Protein AF-A0A9J7BMW1-F1 (afdb_monomer_lite)

Sequence (834 aa):
MTLLAAATLWTGRVRAGQEQQSPLVKMPDGSEFLPEYARQPSMFRPATEAPNNILIDAPVNGTIYPPDVIAPQFKWRDNNPAATVWRVEINFGGKGKPIRVSSDGEKLKIPEVDASLSGYVPPTLSPEEQQMHAWRPDVKMWEEIKKRSTGVKAMVTISGYAAEKSAQPVSSAQATFETSRDAVGAPIFYRNVPLIPPQEGTTQRGVIKPLPDSVLPKIRWELRYINETHNHLMMTNLPTCGNCHSFSRDGKVMGIDVDGPANDKGLYALTPLNKVTTISNDYLVRWSAFSEEGGQKRFGFMSQVSPDGKYVVNSIDVPRAKGMRVVDRLYNGFYPYYGFGQVFYPTRGVLAWYSKESGKLQTLPGADDPNFVQTSAFWSPDGKWLIFSRATASNPYPAGYKRSLYANDPNETQVQYDLYRIPFNNGKGGVAEPVRGASDNGMSNNFPKVSPDGKWIVFVRCKNGLLMRPDSRLYIVPFEGGEARALESNLPVMNSWHSWSPNGKWLVFSSKSPSFYTRMYLTHIDEQGHASPPVEVENATASNRAVNIPEFLNIGANDLDHIETPAIDYYREFDTAQQLQDEAKYAEAIPAWKVAAAKDPTDARPFNNLGVALAAMGQFDDAIDAYKRSLTINPESSQTHNNFGSALAEAGRLDEAMENIRTAIELNPDNGAAHVNLGHMLEVRGGAREEAKAELRKGIELAPKLSDGHNVYGVILAREGQMDEAIAELQTAVDLAPRSAECQFNLGRAMAASNRFADAVPHFEAAASLTGGKEPAILQMLAGIYSDTGQYAKAVDVAQRALDIAEQRNDRELAQQLRANLSRYRSQMQTGQQ

Radius of gyration: 36.43 Å; chains: 1; bounding box: 102×56×126 Å

pLDDT: mean 88.34, std 13.61, range [21.44, 98.81]

InterPro domains:
  IPR011042 Six-bladed beta-propeller, TolB-like [G3DSA:2.120.10.30] (303-542)
  IPR011659 WD40-like beta-propeller [PF07676] (375-390)
  IPR011659 WD40-like beta-propeller [PF07676] (447-461)
  IPR011659 WD40-like beta-propeller [PF07676] (495-512)
  IPR011990 Tetratricopeptide-like helical domain superfamily [G3DSA:1.25.40.10] (543-685)
  IPR011990 Tetratricopeptide-like helical domain superfamily [G3DSA:1.25.40.10] (686-830)
  IPR011990 Tetratricopeptide-like helical domain superfamily [SSF48452] (566-811)
  IPR019734 Tetratricopeptide repeat [PF00515] (605-636)
  IPR019734 Tetratricopeptide repeat [PF13176] (779-813)
  IPR019734 Tetratricopeptide repeat [PS50005] (604-637)
  IPR019734 Tetratricopeptide repeat [PS50005] (638-671)
  IPR019734 Tetratricopeptide repeat [PS50005] (707-740)
  IPR019734 Tetratricopeptide repeat [PS50005] (776-809)
  IPR019734 Tetratricopeptide repeat [SM00028] (604-637)
  IPR019734 Tetratricopeptide repeat [SM00028] (638-671)
  IPR019734 Tetratricopeptide repeat [SM00028] (672-706)
  IPR019734 Tetratricopeptide repeat [SM00028] (707-740)
  IPR019734 Tetratricopeptide repeat [SM00028] (741-774)
  IPR019734 Tetratricopeptide repeat [SM00028] (776-809)
  IPR037919 UDP-N-acetylglucosamine--peptide N-acetylglucosaminyltransferase 110kDa subunit [PTHR44366] (580-683)

Organism: NCBI:txid1002689

Secondary structure (DSSP, 8-state):
-----------------SPPPPSSEEPTTS-EE--GGGS---SSPPGGG-TTSEEEEESPTTEEE-TTPPPPPEEEEE--TT--EEEEEEE-TTSSPPEEEEE--PBP-PPP--TT--SPPPP---HHHHH-EEE---HHHHHHHHHHHBTS-EEEEEEEESSTT-SS-SEEEEEEEEE-SS---S-EEEEEEE--PPPTT---TT----S-GGGGGG-EEEEE-TTSSS-EEEEE--S-S---EEE-TTS-EEEEEEEEGGGEEEEEEEEE--SEEE--GGGEEEGGGGPPTTSPPP--EEEEE-TTSSEEEEEEPPTT-TT--GGGGEEEE--S-GGGTTEEEESSBEEEEEETTT--EEE-TTS--TTEEEEEEEE-TTSSEEEEEEEE---SS-TTPPPP-STT-TTS----PEEEEEE-GGGT----EE-TTSSSSSSEEEEEEE-TTSSEEEEEEESSSSSS-TT-EEEEEETT----EE-TT--SS-EEEEEE-TTSSEEEEEE-SS-SS-EEEEEEB-TT-PBPPPEE-TTSS-TTEEEEEEEE----TTS--EEE-HHHHHHHHHHHHHHHHHTT-HHHHHHHHHHHHHH-TT-HHHHHHHHHHHHHTT-HHHHHHHHHHHHHH-TT-HHHHHHHHHHHHHTT-HHHHHHHHHHHHHH-TT-HHHHHHHHHHHHHH-S-HHHHHHHHHHHHHH-TT-HHHHHHHHHHHHHTT-HHHHHHHHHHHHHH-TT-HHHHHHHHHHHHHTT-HHHHHHHHHHHHHHTTT--HHHHHHHHHHHHHTT-HHHHHHHHHHHHHHHHHTT-HHHHHHHHHHHHHHHHHHHHTT-

Structure (mmCIF, N/CA/C/O backbone):
data_AF-A0A9J7BMW1-F1
#
_entry.id   AF-A0A9J7BMW1-F1
#
loop_
_atom_site.group_PDB
_atom_site.id
_atom_site.type_symbol
_atom_site.label_atom_id
_atom_site.label_alt_id
_atom_site.label_comp_id
_atom_site.label_asym_id
_atom_site.label_entity_id
_atom_site.label_seq_id
_atom_site.pdbx_PDB_ins_code
_atom_site.Cartn_x
_atom_site.Cartn_y
_atom_site.Cartn_z
_atom_site.occupancy
_atom_site.B_iso_or_equiv
_atom_site.auth_seq_id
_atom_site.auth_comp_id
_atom_site.auth_asym_id
_atom_site.auth_atom_id
_atom_site.pdbx_PDB_model_num
ATOM 1 N N . MET A 1 1 ? 63.255 28.683 9.327 1.00 28.97 1 MET A N 1
ATOM 2 C CA . MET A 1 1 ? 63.411 28.400 7.886 1.00 28.97 1 MET A CA 1
ATOM 3 C C . MET A 1 1 ? 62.337 27.406 7.467 1.00 28.97 1 MET A C 1
ATOM 5 O O . MET A 1 1 ? 62.374 26.251 7.852 1.00 28.97 1 MET A O 1
ATOM 9 N N . THR A 1 2 ? 61.319 27.976 6.835 1.00 23.17 2 THR A N 1
ATOM 10 C CA . THR A 1 2 ? 60.371 27.496 5.816 1.00 23.17 2 THR A CA 1
ATOM 11 C C . THR A 1 2 ? 60.462 26.070 5.219 1.00 23.17 2 THR A C 1
ATOM 13 O O . THR A 1 2 ? 61.530 25.647 4.800 1.00 23.17 2 THR A O 1
ATOM 16 N N . LEU A 1 3 ? 59.254 25.493 5.019 1.00 22.52 3 LEU A N 1
ATOM 17 C CA . LEU A 1 3 ? 58.729 24.680 3.885 1.00 22.52 3 LEU A CA 1
ATOM 18 C C . LEU A 1 3 ? 59.246 23.241 3.639 1.00 22.52 3 LEU A C 1
ATOM 20 O O . LEU A 1 3 ? 60.378 23.060 3.218 1.00 22.52 3 LEU A O 1
ATOM 24 N N . LEU A 1 4 ? 58.363 22.225 3.690 1.00 22.78 4 LEU A N 1
ATOM 25 C CA . LEU A 1 4 ? 57.517 21.774 2.560 1.00 22.78 4 LEU A CA 1
ATOM 26 C C . LEU A 1 4 ? 56.524 20.660 2.974 1.00 22.78 4 LEU A C 1
ATOM 28 O O . LEU A 1 4 ? 56.776 19.886 3.892 1.00 22.78 4 LEU A O 1
ATOM 32 N N . ALA A 1 5 ? 55.380 20.624 2.288 1.00 22.69 5 ALA A N 1
ATOM 33 C CA . ALA A 1 5 ? 54.195 19.813 2.560 1.00 22.69 5 ALA A CA 1
ATOM 34 C C . ALA A 1 5 ? 54.249 18.387 1.974 1.00 22.69 5 ALA A C 1
ATOM 36 O O . ALA A 1 5 ? 54.790 18.179 0.892 1.00 22.69 5 ALA A O 1
ATOM 37 N N . ALA A 1 6 ? 53.564 17.443 2.630 1.00 22.31 6 ALA A N 1
ATOM 38 C CA . ALA A 1 6 ? 53.074 16.207 2.021 1.00 22.31 6 ALA A CA 1
ATOM 39 C C . ALA A 1 6 ? 51.634 15.959 2.500 1.00 22.31 6 ALA A C 1
ATOM 41 O O . ALA A 1 6 ? 51.388 15.688 3.674 1.00 22.31 6 ALA A O 1
ATOM 42 N N . ALA A 1 7 ? 50.682 16.122 1.582 1.00 21.59 7 ALA A N 1
ATOM 43 C CA . ALA A 1 7 ? 49.276 15.809 1.772 1.00 21.59 7 ALA A CA 1
ATOM 44 C C . ALA A 1 7 ? 49.051 14.314 1.501 1.00 21.59 7 ALA A C 1
ATOM 46 O O . ALA A 1 7 ? 49.226 13.853 0.374 1.00 21.59 7 ALA A O 1
ATOM 47 N N . THR A 1 8 ? 48.649 13.563 2.524 1.00 24.34 8 THR A N 1
ATOM 48 C CA . THR A 1 8 ? 48.193 12.175 2.387 1.00 24.34 8 THR A CA 1
ATOM 49 C C . THR A 1 8 ? 46.673 12.180 2.245 1.00 24.34 8 THR A C 1
ATOM 51 O O . THR A 1 8 ? 45.953 12.561 3.168 1.00 24.34 8 THR A O 1
ATOM 54 N N . LEU A 1 9 ? 46.189 11.785 1.066 1.00 23.27 9 LEU A N 1
ATOM 55 C CA . LEU A 1 9 ? 44.771 11.626 0.748 1.00 23.27 9 LEU A CA 1
ATOM 56 C C . LEU A 1 9 ? 44.120 10.593 1.679 1.00 23.27 9 LEU A C 1
ATOM 58 O O . LEU A 1 9 ? 44.459 9.411 1.677 1.00 23.27 9 LEU A O 1
ATOM 62 N N . TRP A 1 10 ? 43.164 11.073 2.470 1.00 21.44 10 TRP A N 1
ATOM 63 C CA . TRP A 1 10 ? 42.233 10.290 3.272 1.00 21.44 10 TRP A CA 1
ATOM 64 C C . TRP A 1 10 ? 41.319 9.450 2.367 1.00 21.44 10 TRP A C 1
ATOM 66 O O . TRP A 1 10 ? 40.380 9.960 1.760 1.00 21.44 10 TRP A O 1
ATOM 76 N N . THR A 1 11 ? 41.534 8.137 2.322 1.00 24.78 11 THR A N 1
ATOM 77 C CA . THR A 1 11 ? 40.482 7.182 1.955 1.00 24.78 11 THR A CA 1
ATOM 78 C C . THR A 1 11 ? 39.550 7.035 3.157 1.00 24.78 11 THR A C 1
ATOM 80 O O . THR A 1 11 ? 39.907 6.394 4.149 1.00 24.78 11 THR A O 1
ATOM 83 N N . GLY A 1 12 ? 38.376 7.664 3.104 1.00 24.09 12 GLY A N 1
ATOM 84 C CA . GLY A 1 12 ? 37.364 7.576 4.154 1.00 24.09 12 GLY A CA 1
ATOM 85 C C . GLY A 1 12 ? 36.864 6.143 4.342 1.00 24.09 12 GLY A C 1
ATOM 86 O O . GLY A 1 12 ? 35.978 5.685 3.628 1.00 24.09 12 GLY A O 1
ATOM 87 N N . ARG A 1 13 ? 37.407 5.434 5.338 1.00 26.67 13 ARG A N 1
ATOM 88 C CA . ARG A 1 13 ? 36.737 4.282 5.949 1.00 26.67 13 ARG A CA 1
ATOM 89 C C . ARG A 1 13 ? 35.587 4.818 6.796 1.00 26.67 13 ARG A C 1
ATOM 91 O O . ARG A 1 13 ? 35.800 5.241 7.930 1.00 26.67 13 ARG A O 1
ATOM 98 N N . VAL A 1 14 ? 34.369 4.791 6.263 1.00 29.38 14 VAL A N 1
ATOM 99 C CA . VAL A 1 14 ? 33.173 4.871 7.107 1.00 29.38 14 VAL A CA 1
ATOM 100 C C . VAL A 1 14 ? 33.164 3.606 7.968 1.00 29.38 14 VAL A C 1
ATOM 102 O O . VAL A 1 14 ? 33.127 2.492 7.448 1.00 29.38 14 VAL A O 1
ATOM 105 N N . ARG A 1 15 ? 33.273 3.767 9.292 1.00 27.55 15 ARG A N 1
ATOM 106 C CA . ARG A 1 15 ? 33.100 2.675 10.259 1.00 27.55 15 ARG A CA 1
ATOM 107 C C . ARG A 1 15 ? 31.658 2.166 10.159 1.00 27.55 15 ARG A C 1
ATOM 109 O O . ARG A 1 15 ? 30.751 2.777 10.712 1.00 27.55 15 ARG A O 1
ATOM 116 N N . ALA A 1 16 ? 31.458 1.052 9.460 1.00 32.91 16 ALA A N 1
ATOM 117 C CA . ALA A 1 16 ? 30.228 0.273 9.500 1.00 32.91 16 ALA A CA 1
ATOM 118 C C . ALA A 1 16 ? 30.170 -0.487 10.836 1.00 32.91 16 ALA A C 1
ATOM 120 O O . ALA A 1 16 ? 30.760 -1.551 10.986 1.00 32.91 16 ALA A O 1
ATOM 121 N N . GLY A 1 17 ? 29.516 0.105 11.832 1.00 27.64 17 GLY A N 1
ATOM 122 C CA . GLY A 1 17 ? 29.221 -0.523 13.121 1.00 27.64 17 GLY A CA 1
ATOM 123 C C . GLY A 1 17 ? 27.873 -1.246 13.128 1.00 27.64 17 GLY A C 1
ATOM 124 O O . GLY A 1 17 ? 27.084 -1.021 14.037 1.00 27.64 17 GLY A O 1
ATOM 125 N N . GLN A 1 18 ? 27.573 -2.054 12.108 1.00 42.03 18 GLN A N 1
ATOM 126 C CA . GLN A 1 18 ? 26.403 -2.937 12.098 1.00 42.03 18 GLN A CA 1
ATOM 127 C C . GLN A 1 18 ? 26.827 -4.301 11.553 1.00 42.03 18 GLN A C 1
ATOM 129 O O . GLN A 1 18 ? 27.455 -4.363 10.496 1.00 42.03 18 GLN A O 1
ATOM 134 N N . GLU A 1 19 ? 26.528 -5.374 12.291 1.00 39.28 19 GLU A N 1
ATOM 135 C CA . GLU A 1 19 ? 26.669 -6.750 11.806 1.00 39.28 19 GLU A CA 1
ATOM 136 C C . GLU A 1 19 ? 25.997 -6.850 10.431 1.00 39.28 19 GLU A C 1
ATOM 138 O O . GLU A 1 19 ? 24.798 -6.596 10.297 1.00 39.28 19 GLU A O 1
ATOM 143 N N . GLN A 1 20 ? 26.769 -7.163 9.387 1.00 44.56 20 GLN A N 1
ATOM 144 C CA . GLN A 1 20 ? 26.195 -7.470 8.081 1.00 44.56 20 GLN A CA 1
ATOM 145 C C . GLN A 1 20 ? 25.240 -8.651 8.265 1.00 44.56 20 GLN A C 1
ATOM 147 O O . GLN A 1 20 ? 25.675 -9.729 8.670 1.00 44.56 20 GLN A O 1
ATOM 152 N N . GLN A 1 21 ? 23.948 -8.461 7.973 1.00 52.78 21 GLN A N 1
ATOM 153 C CA . GLN A 1 21 ? 23.020 -9.587 7.897 1.00 52.78 21 GLN A CA 1
ATOM 154 C C . GLN A 1 21 ? 23.578 -10.598 6.892 1.00 52.78 21 GLN A C 1
ATOM 156 O O . GLN A 1 21 ? 23.762 -10.283 5.713 1.00 52.78 21 GLN A O 1
ATOM 161 N N . SER A 1 22 ? 23.873 -11.803 7.381 1.00 55.28 22 SER A N 1
ATOM 162 C CA . SER A 1 22 ? 24.308 -12.907 6.535 1.00 55.28 22 SER A CA 1
ATOM 163 C C . SER A 1 22 ? 23.221 -13.190 5.492 1.00 55.28 22 SER A C 1
ATOM 165 O O . SER A 1 22 ? 22.042 -13.248 5.848 1.00 55.28 22 SER A O 1
ATOM 167 N N . PRO A 1 23 ? 23.569 -13.395 4.210 1.00 58.50 23 PRO A N 1
ATOM 168 C CA . PRO A 1 23 ? 22.598 -13.826 3.210 1.00 58.50 23 PRO A CA 1
ATOM 169 C C . PRO A 1 23 ? 22.126 -15.276 3.446 1.00 58.50 23 PRO A C 1
ATOM 171 O O . PRO A 1 23 ? 21.249 -15.753 2.726 1.00 58.50 23 PRO A O 1
ATOM 174 N N . LEU A 1 24 ? 22.705 -15.978 4.430 1.00 66.44 24 LEU A N 1
ATOM 175 C CA . LEU A 1 24 ? 22.357 -17.340 4.814 1.00 66.44 24 LEU A CA 1
ATOM 176 C C . LEU A 1 24 ? 21.047 -17.388 5.607 1.00 66.44 24 LEU A C 1
ATOM 178 O O . LEU A 1 24 ? 20.843 -16.661 6.578 1.00 66.44 24 LEU A O 1
ATOM 182 N N . VAL A 1 25 ? 20.169 -18.300 5.204 1.00 67.62 25 VAL A N 1
ATOM 183 C CA . VAL A 1 25 ? 18.962 -18.672 5.937 1.00 67.62 25 VAL A CA 1
ATOM 184 C C . VAL A 1 25 ? 19.360 -19.644 7.043 1.00 67.62 25 VAL A C 1
ATOM 186 O O . VAL A 1 25 ? 19.912 -20.706 6.758 1.00 67.62 25 VAL A O 1
ATOM 189 N N . LYS A 1 26 ? 19.057 -19.284 8.295 1.00 71.56 26 LYS A N 1
ATOM 190 C CA . LYS A 1 26 ? 19.213 -20.158 9.465 1.00 71.56 26 LYS A CA 1
ATOM 191 C C . LYS A 1 26 ? 17.992 -21.061 9.610 1.00 71.56 26 LYS A C 1
ATOM 193 O O . LYS A 1 26 ? 16.864 -20.576 9.716 1.00 71.56 26 LYS A O 1
ATOM 198 N N . MET A 1 27 ? 18.221 -22.364 9.627 1.00 76.56 27 MET A N 1
ATOM 199 C CA . MET A 1 27 ? 17.194 -23.381 9.823 1.00 76.56 27 MET A CA 1
ATOM 200 C C . MET A 1 27 ? 16.975 -23.659 11.323 1.00 76.56 27 MET A C 1
ATOM 202 O O . MET A 1 27 ? 17.866 -23.393 12.134 1.00 76.56 27 MET A O 1
ATOM 206 N N . PRO A 1 28 ? 15.816 -24.218 11.732 1.00 72.88 28 PRO A N 1
ATOM 207 C CA . PRO A 1 28 ? 15.537 -24.525 13.140 1.00 72.88 28 PRO A CA 1
ATOM 208 C C . PRO A 1 28 ? 16.511 -25.524 13.785 1.00 72.88 28 PRO A C 1
ATOM 210 O O . PRO A 1 28 ? 16.625 -25.555 15.005 1.00 72.88 28 PRO A O 1
ATOM 213 N N . ASP A 1 29 ? 17.200 -26.335 12.981 1.00 77.69 29 ASP A N 1
ATOM 214 C CA . ASP A 1 29 ? 18.224 -27.290 13.420 1.00 77.69 29 ASP A CA 1
ATOM 215 C C . ASP A 1 29 ? 19.627 -26.663 13.562 1.00 77.69 29 ASP A C 1
ATOM 217 O O . ASP A 1 29 ? 20.590 -27.362 13.869 1.00 77.69 29 ASP A O 1
ATOM 221 N N . GLY A 1 30 ? 19.747 -25.348 13.347 1.00 75.06 30 GLY A N 1
ATOM 222 C CA . GLY A 1 30 ? 21.002 -24.603 13.414 1.00 75.06 30 GLY A CA 1
ATOM 223 C C . GLY A 1 30 ? 21.840 -24.652 12.135 1.00 75.06 30 GLY A C 1
ATOM 224 O O . GLY A 1 30 ? 22.885 -24.005 12.087 1.00 75.06 30 GLY A O 1
ATOM 225 N N . SER A 1 31 ? 21.404 -25.375 11.098 1.00 80.69 31 SER A N 1
ATOM 226 C CA . SER A 1 31 ? 22.076 -25.361 9.797 1.00 80.69 31 SER A CA 1
ATOM 227 C C . SER A 1 31 ? 21.843 -24.042 9.052 1.00 80.69 31 SER A C 1
ATOM 229 O O . SER A 1 31 ? 20.828 -23.365 9.231 1.00 80.69 31 SER A O 1
ATOM 231 N N . GLU A 1 32 ? 22.799 -23.665 8.205 1.00 80.50 32 GLU A N 1
ATOM 232 C CA . GLU A 1 32 ? 22.741 -22.453 7.390 1.00 80.50 32 GLU A CA 1
ATOM 233 C C . GLU A 1 32 ? 22.819 -22.804 5.904 1.00 80.50 32 GLU A C 1
ATOM 235 O O . GLU A 1 32 ? 23.642 -23.617 5.481 1.00 80.50 32 GLU A O 1
ATOM 240 N N . PHE A 1 33 ? 21.973 -22.173 5.093 1.00 79.75 33 PHE A N 1
ATOM 241 C CA . PHE A 1 33 ? 21.944 -22.381 3.647 1.00 79.75 33 PHE A CA 1
ATOM 242 C C . PHE A 1 33 ? 21.706 -21.067 2.902 1.00 79.75 33 PHE A C 1
ATOM 244 O O . PHE A 1 33 ? 20.938 -20.217 3.344 1.00 79.75 33 PHE A O 1
ATOM 251 N N . LEU A 1 34 ? 22.339 -20.909 1.738 1.00 70.44 34 LEU A N 1
ATOM 252 C CA . LEU A 1 34 ? 22.102 -19.792 0.825 1.00 70.44 34 LEU A CA 1
ATOM 253 C C . LEU A 1 34 ? 21.132 -20.226 -0.287 1.00 70.44 34 LEU A C 1
ATOM 255 O O . LEU A 1 34 ? 21.557 -21.020 -1.137 1.00 70.44 34 LEU A O 1
ATOM 259 N N . PRO A 1 35 ? 19.890 -19.695 -0.341 1.00 69.75 35 PRO A N 1
ATOM 260 C CA . PRO A 1 35 ? 18.978 -19.932 -1.456 1.00 69.75 35 PRO A CA 1
ATOM 261 C C . PRO A 1 35 ? 19.664 -19.716 -2.802 1.00 69.75 35 PRO A C 1
ATOM 263 O O . PRO A 1 35 ? 20.471 -18.802 -2.952 1.00 69.75 35 PRO A O 1
ATOM 266 N N . GLU A 1 36 ? 19.354 -20.544 -3.800 1.00 68.31 36 GLU A N 1
ATOM 267 C CA . GLU A 1 36 ? 20.020 -20.474 -5.107 1.00 68.31 36 GLU A CA 1
ATOM 268 C C . GLU A 1 36 ? 19.913 -19.074 -5.726 1.00 68.31 36 GLU A C 1
ATOM 270 O O . GLU A 1 36 ? 20.912 -18.515 -6.161 1.00 68.31 36 GLU A O 1
ATOM 275 N N . TYR A 1 37 ? 18.734 -18.451 -5.647 1.00 68.75 37 TYR A N 1
ATOM 276 C CA . TYR A 1 37 ? 18.514 -17.077 -6.109 1.00 68.75 37 TYR A CA 1
ATOM 277 C C . TYR A 1 37 ? 19.244 -16.012 -5.271 1.00 68.75 37 TYR A C 1
ATOM 279 O O . TYR A 1 37 ? 19.384 -14.873 -5.711 1.00 68.75 37 TYR A O 1
ATOM 287 N N . ALA A 1 38 ? 19.641 -16.342 -4.037 1.00 64.31 38 ALA A N 1
ATOM 288 C CA . ALA A 1 38 ? 20.355 -15.447 -3.129 1.00 64.31 38 ALA A CA 1
ATOM 289 C C . ALA A 1 38 ? 21.864 -15.419 -3.424 1.00 64.31 38 ALA A C 1
ATOM 291 O O . ALA A 1 38 ? 22.557 -14.494 -2.997 1.00 64.31 38 ALA A O 1
ATOM 292 N N . ARG A 1 39 ? 22.367 -16.387 -4.204 1.00 63.81 39 ARG A N 1
ATOM 293 C CA . ARG A 1 39 ? 23.659 -16.296 -4.889 1.00 63.81 39 ARG A CA 1
ATOM 294 C C . ARG A 1 39 ? 23.474 -15.285 -6.014 1.00 63.81 39 ARG A C 1
ATOM 296 O O . ARG A 1 39 ? 23.050 -15.698 -7.082 1.00 63.81 39 ARG A O 1
ATOM 303 N N . GLN A 1 40 ? 23.670 -13.987 -5.749 1.00 57.94 40 GLN A N 1
ATOM 304 C CA . GLN A 1 40 ? 23.441 -12.897 -6.715 1.00 57.94 40 GLN A CA 1
ATOM 305 C C . GLN A 1 40 ? 23.842 -13.320 -8.137 1.00 57.94 40 GLN A C 1
ATOM 307 O O . GLN A 1 40 ? 25.037 -13.381 -8.433 1.00 57.94 40 GLN A O 1
ATOM 312 N N . PRO A 1 41 ? 22.882 -13.644 -9.019 1.00 53.78 41 PRO A N 1
ATOM 313 C CA . PRO A 1 41 ? 23.215 -14.004 -10.377 1.00 53.78 41 PRO A CA 1
ATOM 314 C C . PRO A 1 41 ? 23.578 -12.708 -11.071 1.00 53.78 41 PRO A C 1
ATOM 316 O O . PRO A 1 41 ? 22.757 -11.788 -11.163 1.00 53.78 41 PRO A O 1
ATOM 319 N N . SER A 1 42 ? 24.814 -12.632 -11.545 1.00 62.69 42 SER A N 1
ATOM 320 C CA . SER A 1 42 ? 25.197 -11.577 -12.461 1.00 62.69 42 SER A CA 1
ATOM 321 C C . SER A 1 42 ? 24.211 -11.572 -13.631 1.00 62.69 42 SER A C 1
ATOM 323 O O . SER A 1 42 ? 23.894 -12.624 -14.189 1.00 62.69 42 SER A O 1
ATOM 325 N N . MET A 1 43 ? 23.715 -10.396 -14.029 1.00 68.75 43 MET A N 1
ATOM 326 C CA . MET A 1 43 ? 23.018 -10.275 -15.319 1.00 68.75 43 MET A CA 1
ATOM 327 C C . MET A 1 43 ? 23.963 -10.548 -16.498 1.00 68.75 43 MET A C 1
ATOM 329 O O . MET A 1 43 ? 23.525 -10.687 -17.638 1.00 68.75 43 MET A O 1
ATOM 333 N N . PHE A 1 44 ? 25.262 -10.610 -16.213 1.00 65.69 44 PHE A N 1
ATOM 334 C CA . PHE A 1 44 ? 26.329 -10.710 -17.174 1.00 65.69 44 PHE A CA 1
ATOM 335 C C . PHE A 1 44 ? 26.853 -12.144 -17.270 1.00 65.69 44 PHE A C 1
ATOM 337 O O . PHE A 1 44 ? 26.932 -12.871 -16.281 1.00 65.69 44 PHE A O 1
ATOM 344 N N . ARG A 1 45 ? 27.242 -12.559 -18.479 1.00 66.12 45 ARG A N 1
ATOM 345 C CA . ARG A 1 45 ? 27.824 -13.891 -18.697 1.00 66.12 45 ARG A CA 1
ATOM 346 C C . ARG A 1 45 ? 29.173 -14.027 -17.977 1.00 66.12 45 ARG A C 1
ATOM 348 O O . ARG A 1 45 ? 29.884 -13.019 -17.852 1.00 66.12 45 ARG A O 1
ATOM 355 N N . PRO A 1 46 ? 29.573 -15.233 -17.538 1.00 60.53 46 PRO A N 1
ATOM 356 C CA . PRO A 1 46 ? 30.909 -15.460 -17.004 1.00 60.53 46 PRO A CA 1
ATOM 357 C C . PRO A 1 46 ? 31.970 -15.031 -18.015 1.00 60.53 46 PRO A C 1
ATOM 359 O O . PRO A 1 46 ? 31.877 -15.320 -19.206 1.00 60.53 46 PRO A O 1
ATOM 362 N N . ALA A 1 47 ? 33.007 -14.346 -17.544 1.00 55.06 47 ALA A N 1
ATOM 363 C CA . ALA A 1 47 ? 34.028 -13.797 -18.429 1.00 55.06 47 ALA A CA 1
ATOM 364 C C . ALA A 1 47 ? 34.867 -14.907 -19.119 1.00 55.06 47 ALA A C 1
ATOM 366 O O . ALA A 1 47 ? 35.460 -14.684 -20.171 1.00 55.06 47 ALA A O 1
ATOM 367 N N . THR A 1 48 ? 34.852 -16.129 -18.572 1.00 55.78 48 THR A N 1
ATOM 368 C CA . THR A 1 48 ? 35.423 -17.351 -19.169 1.00 55.78 48 THR A CA 1
ATOM 369 C C . THR A 1 48 ? 34.739 -17.785 -20.467 1.00 55.78 48 THR A C 1
ATOM 371 O O . THR A 1 48 ? 35.293 -18.598 -21.198 1.00 55.78 48 THR A O 1
ATOM 374 N N . GLU A 1 49 ? 33.548 -17.260 -20.763 1.00 58.31 49 GLU A N 1
ATOM 375 C CA . GLU A 1 49 ? 32.807 -17.535 -21.998 1.00 58.31 49 GLU A CA 1
ATOM 376 C C . GLU A 1 49 ? 33.096 -16.509 -23.109 1.00 58.31 49 GLU A C 1
ATOM 378 O O . GLU A 1 49 ? 32.470 -16.564 -24.165 1.00 58.31 49 GLU A O 1
ATOM 383 N N . ALA A 1 50 ? 34.016 -15.556 -22.898 1.00 60.69 50 ALA A N 1
ATOM 384 C CA . ALA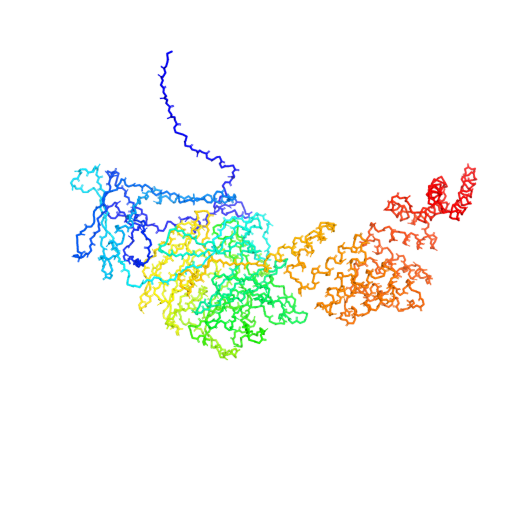 A 1 50 ? 34.362 -14.547 -23.896 1.00 60.69 50 ALA A CA 1
ATOM 385 C C . ALA A 1 50 ? 35.289 -15.143 -24.980 1.00 60.69 50 ALA A C 1
ATOM 387 O O . ALA A 1 50 ? 36.463 -15.387 -24.701 1.00 60.69 50 ALA A O 1
ATOM 388 N N . PRO A 1 51 ? 34.830 -15.328 -26.235 1.00 56.41 51 PRO A N 1
ATOM 389 C CA . PRO A 1 51 ? 35.633 -15.965 -27.284 1.00 56.41 51 PRO A CA 1
ATOM 390 C C . PRO A 1 51 ? 36.892 -15.167 -27.675 1.00 56.41 51 PRO A C 1
ATOM 392 O O . PRO A 1 51 ? 37.841 -15.753 -28.184 1.00 56.41 51 PRO A O 1
ATOM 395 N N . ASN A 1 52 ? 36.920 -13.853 -27.405 1.00 62.91 52 ASN A N 1
ATOM 396 C CA . ASN A 1 52 ? 37.993 -12.924 -27.797 1.00 62.91 52 ASN A CA 1
ATOM 397 C C . ASN A 1 52 ? 38.530 -12.078 -26.621 1.00 62.91 52 ASN A C 1
ATOM 399 O O . ASN A 1 52 ? 39.004 -10.958 -26.825 1.00 62.91 52 ASN A O 1
ATOM 403 N N . ASN A 1 53 ? 38.411 -12.574 -25.386 1.00 79.31 53 ASN A N 1
ATOM 404 C CA . ASN A 1 53 ? 38.791 -11.899 -24.133 1.00 79.31 53 ASN A CA 1
ATOM 405 C C . ASN A 1 53 ? 37.989 -10.635 -23.746 1.00 79.31 53 ASN A C 1
ATOM 407 O O . ASN A 1 53 ? 37.999 -10.299 -22.566 1.00 79.31 53 ASN A O 1
ATOM 411 N N . ILE A 1 54 ? 37.262 -9.973 -24.662 1.00 89.19 54 ILE A N 1
ATOM 412 C CA . ILE A 1 54 ? 36.294 -8.904 -24.333 1.00 89.19 54 ILE A CA 1
ATOM 413 C C . ILE A 1 54 ? 34.855 -9.421 -24.397 1.00 89.19 54 ILE A C 1
ATOM 415 O O . ILE A 1 54 ? 34.469 -10.096 -25.354 1.00 89.19 54 ILE A O 1
ATOM 419 N N . LEU A 1 55 ? 34.039 -9.012 -23.422 1.00 90.06 55 LEU A N 1
ATOM 420 C CA . LEU A 1 55 ? 32.583 -9.108 -23.460 1.00 90.06 55 LEU A CA 1
ATOM 421 C C . LEU A 1 55 ? 31.962 -7.706 -23.385 1.00 90.06 55 LEU A C 1
ATOM 423 O O . LEU A 1 55 ? 32.258 -6.948 -22.464 1.00 90.06 55 LEU A O 1
ATOM 427 N N . ILE A 1 56 ? 31.095 -7.365 -24.343 1.00 92.31 56 ILE A N 1
ATOM 428 C CA . ILE A 1 56 ? 30.305 -6.127 -24.300 1.00 92.31 56 ILE A CA 1
ATOM 429 C C . ILE A 1 56 ? 29.012 -6.416 -23.539 1.00 92.31 56 ILE A C 1
ATOM 431 O O . ILE A 1 56 ? 28.160 -7.170 -24.006 1.00 92.31 56 ILE A O 1
ATOM 435 N N . ASP A 1 57 ? 28.900 -5.824 -22.355 1.00 90.50 57 ASP A N 1
ATOM 436 C CA . ASP A 1 57 ? 27.784 -5.994 -21.428 1.00 90.50 57 ASP A CA 1
ATOM 437 C C . ASP A 1 57 ? 26.642 -5.001 -21.717 1.00 90.50 57 ASP A C 1
ATOM 439 O O . ASP A 1 57 ? 25.478 -5.309 -21.469 1.00 90.50 57 ASP A O 1
ATOM 443 N N . ALA A 1 58 ? 26.956 -3.820 -22.261 1.00 92.25 58 ALA A N 1
ATOM 444 C CA . ALA A 1 58 ? 25.979 -2.860 -22.774 1.00 92.25 58 ALA A CA 1
ATOM 445 C C . ALA A 1 58 ? 26.590 -2.000 -23.904 1.00 92.25 58 ALA A C 1
ATOM 447 O O . ALA A 1 58 ? 27.687 -1.471 -23.720 1.00 92.25 58 ALA A O 1
ATOM 448 N N . PRO A 1 59 ? 25.907 -1.802 -25.045 1.00 94.69 59 PRO A N 1
ATOM 449 C CA . PRO A 1 59 ? 24.693 -2.502 -25.460 1.00 94.69 59 PRO A CA 1
ATOM 450 C C . PRO A 1 59 ? 24.963 -3.988 -25.718 1.00 94.69 59 PRO A C 1
ATOM 452 O O . PRO A 1 59 ? 26.038 -4.364 -26.185 1.00 94.69 59 PRO A O 1
ATOM 455 N N . VAL A 1 60 ? 23.966 -4.830 -25.458 1.00 91.50 60 VAL A N 1
ATOM 456 C CA . VAL A 1 60 ? 23.987 -6.221 -25.922 1.00 91.50 60 VAL A CA 1
ATOM 457 C C . VAL A 1 60 ? 23.488 -6.285 -27.367 1.00 91.50 60 VAL A C 1
ATOM 459 O O . VAL A 1 60 ? 22.849 -5.360 -27.866 1.00 91.50 60 VAL A O 1
ATOM 462 N N . ASN A 1 61 ? 23.782 -7.378 -28.071 1.00 93.62 61 ASN A N 1
ATOM 463 C CA . ASN A 1 61 ? 23.355 -7.527 -29.462 1.00 93.62 61 ASN A CA 1
ATOM 464 C C . ASN A 1 61 ? 21.835 -7.395 -29.619 1.00 93.62 61 ASN A C 1
ATOM 466 O O . ASN A 1 61 ? 21.079 -8.142 -29.004 1.00 93.62 61 ASN A O 1
ATOM 470 N N . GLY A 1 62 ? 21.415 -6.481 -30.495 1.00 94.19 62 GLY A N 1
ATOM 471 C CA . GLY A 1 62 ? 20.009 -6.229 -30.798 1.00 94.19 62 GLY A CA 1
ATOM 472 C C . GLY A 1 62 ? 19.327 -5.219 -29.875 1.00 94.19 62 GLY A C 1
ATOM 473 O O . GLY A 1 62 ? 18.115 -5.068 -29.976 1.00 94.19 62 GLY A O 1
ATOM 474 N N . THR A 1 63 ? 20.058 -4.527 -28.991 1.00 97.00 63 THR A N 1
ATOM 475 C CA . THR A 1 63 ? 19.487 -3.442 -28.176 1.00 97.00 63 THR A CA 1
ATOM 476 C C . THR A 1 63 ? 18.832 -2.371 -29.059 1.00 97.00 63 THR A C 1
ATOM 478 O O . THR A 1 63 ? 19.431 -1.897 -30.025 1.00 97.00 63 THR A O 1
ATOM 481 N N . ILE A 1 64 ? 17.623 -1.950 -28.685 1.00 98.00 64 ILE A N 1
ATOM 482 C CA . ILE A 1 64 ? 16.898 -0.842 -29.313 1.00 98.00 64 ILE A CA 1
ATOM 483 C C . ILE A 1 64 ? 16.761 0.276 -28.277 1.00 98.00 64 ILE A C 1
ATOM 485 O O . ILE A 1 64 ? 16.148 0.082 -27.229 1.00 98.00 64 ILE A O 1
ATOM 489 N N . TYR A 1 65 ? 17.330 1.447 -28.560 1.00 98.19 65 TYR A N 1
ATOM 490 C CA . TYR A 1 65 ? 17.215 2.627 -27.701 1.00 98.19 65 TYR A CA 1
ATOM 491 C C . TYR A 1 65 ? 16.040 3.519 -28.130 1.00 98.19 65 TYR A C 1
ATOM 493 O O . TYR A 1 65 ? 15.870 3.753 -29.332 1.00 98.19 65 TYR A O 1
ATOM 501 N N . PRO A 1 66 ? 15.250 4.069 -27.187 1.00 97.50 66 PRO A N 1
ATOM 502 C CA . PRO A 1 66 ? 14.292 5.121 -27.506 1.00 97.50 66 PRO A CA 1
ATOM 503 C C . PRO A 1 66 ? 14.990 6.376 -28.055 1.00 97.50 66 PRO A C 1
ATOM 505 O O . PRO A 1 66 ? 16.074 6.724 -27.583 1.00 97.50 66 PRO A O 1
ATOM 508 N N . PRO A 1 67 ? 14.391 7.111 -29.007 1.00 97.19 67 PRO A N 1
ATOM 509 C CA . PRO A 1 67 ? 14.959 8.367 -29.504 1.00 97.19 67 PRO A CA 1
ATOM 510 C C . PRO A 1 67 ? 15.035 9.464 -28.424 1.00 97.19 67 PRO A C 1
ATOM 512 O O . PRO A 1 67 ? 15.872 10.365 -28.507 1.00 97.19 67 PRO A O 1
ATOM 515 N N . ASP A 1 68 ? 14.194 9.376 -27.398 1.00 95.12 68 ASP A N 1
ATOM 516 C CA . ASP A 1 68 ? 14.096 10.280 -26.256 1.00 95.12 68 ASP A CA 1
ATOM 517 C C . ASP A 1 68 ? 14.916 9.824 -25.038 1.00 95.12 68 ASP A C 1
ATOM 519 O O . ASP A 1 68 ? 14.877 10.484 -24.012 1.00 95.12 68 ASP A O 1
ATOM 523 N N . VAL A 1 69 ? 15.708 8.748 -25.115 1.00 96.38 69 VAL A N 1
ATOM 524 C CA . VAL A 1 69 ? 16.550 8.337 -23.978 1.00 96.38 69 VAL A CA 1
ATOM 525 C C . VAL A 1 69 ? 17.803 9.210 -23.843 1.00 96.38 69 VAL A C 1
ATOM 527 O O . VAL A 1 69 ? 18.436 9.587 -24.843 1.00 96.38 69 VAL A O 1
ATOM 530 N N . ILE A 1 70 ? 18.200 9.500 -22.600 1.00 96.38 70 ILE A N 1
ATOM 531 C CA . ILE A 1 70 ? 19.522 10.057 -22.281 1.00 96.38 70 ILE A CA 1
ATOM 532 C C . ILE A 1 70 ? 20.663 9.147 -22.758 1.00 96.38 70 ILE A C 1
ATOM 534 O O . ILE A 1 70 ? 20.472 7.962 -23.016 1.00 96.38 70 ILE A O 1
ATOM 538 N N . ALA A 1 71 ? 21.873 9.702 -22.846 1.00 96.56 71 ALA A N 1
ATOM 539 C CA . ALA A 1 71 ? 23.071 8.947 -23.204 1.00 96.56 71 ALA A CA 1
ATOM 540 C C . ALA A 1 71 ? 23.307 7.768 -22.232 1.00 96.56 71 ALA A C 1
ATOM 542 O O . ALA A 1 71 ? 23.553 8.023 -21.046 1.00 96.56 71 ALA A O 1
ATOM 543 N N . PRO A 1 72 ? 23.267 6.507 -22.708 1.00 95.12 72 PRO A N 1
ATOM 544 C CA . PRO A 1 72 ? 23.475 5.337 -21.864 1.00 95.12 72 PRO A CA 1
ATOM 545 C C . PRO A 1 72 ? 24.965 5.118 -21.587 1.00 95.12 72 PRO A C 1
ATOM 547 O O . PRO A 1 72 ? 25.835 5.597 -22.322 1.00 95.12 72 PRO A O 1
ATOM 550 N N . GLN A 1 73 ? 25.279 4.332 -20.561 1.00 92.69 73 GLN A N 1
ATOM 551 C CA . GLN A 1 73 ? 26.629 3.797 -20.398 1.00 92.69 73 GLN A CA 1
ATOM 552 C C . GLN A 1 73 ? 26.869 2.585 -21.303 1.00 92.69 73 GLN A C 1
ATOM 554 O O . GLN A 1 73 ? 26.150 1.588 -21.246 1.00 92.69 73 GLN A O 1
ATOM 559 N N . PHE A 1 74 ? 27.944 2.649 -22.081 1.00 94.25 74 PHE A N 1
ATOM 560 C CA . PHE A 1 74 ? 28.524 1.515 -22.783 1.00 94.25 74 PHE A CA 1
ATOM 561 C C . PHE A 1 74 ? 29.449 0.800 -21.803 1.00 94.25 74 PHE A C 1
ATOM 563 O O . PHE A 1 74 ? 30.335 1.426 -21.220 1.00 94.25 74 PHE A O 1
ATOM 570 N N . LYS A 1 75 ? 29.220 -0.492 -21.588 1.00 94.00 75 LYS A N 1
ATOM 571 C CA . LYS A 1 75 ? 29.856 -1.286 -20.537 1.00 94.00 75 LYS A CA 1
ATOM 572 C C . LYS A 1 75 ? 30.504 -2.524 -21.141 1.00 94.00 75 LYS A C 1
ATOM 574 O O . LYS A 1 75 ? 29.898 -3.189 -21.984 1.00 94.00 75 LYS A O 1
ATOM 579 N N . TRP A 1 76 ? 31.721 -2.842 -20.716 1.00 93.81 76 TRP A N 1
ATOM 580 C CA . TRP A 1 76 ? 32.431 -4.039 -21.166 1.00 93.81 76 TRP A CA 1
ATOM 581 C C . TRP A 1 76 ? 33.371 -4.579 -20.097 1.00 93.81 76 TRP A C 1
ATOM 583 O O . TRP A 1 76 ? 33.801 -3.861 -19.195 1.00 93.81 76 TRP A O 1
ATOM 593 N N . ARG A 1 77 ? 33.736 -5.849 -20.229 1.00 92.88 77 ARG A N 1
ATOM 594 C CA . ARG A 1 77 ? 34.794 -6.496 -19.450 1.00 92.88 77 ARG A CA 1
ATOM 595 C C . ARG A 1 77 ? 35.861 -7.003 -20.397 1.00 92.88 77 ARG A C 1
ATOM 597 O O . ARG A 1 77 ? 35.537 -7.516 -21.465 1.00 92.88 77 ARG A O 1
ATOM 604 N N . ASP A 1 78 ? 37.117 -6.843 -20.004 1.00 91.69 78 ASP A N 1
ATOM 605 C CA . ASP A 1 78 ? 38.274 -7.314 -20.757 1.00 91.69 78 ASP A CA 1
ATOM 606 C C . ASP A 1 78 ? 39.159 -8.159 -19.844 1.00 91.69 78 ASP A C 1
ATOM 608 O O . ASP A 1 78 ? 39.706 -7.667 -18.858 1.00 91.69 78 ASP A O 1
ATOM 612 N N . ASN A 1 79 ? 39.270 -9.443 -20.166 1.00 87.50 79 ASN A N 1
ATOM 613 C CA . ASN A 1 79 ? 40.092 -10.393 -19.428 1.00 87.50 79 ASN A CA 1
ATOM 614 C C . ASN A 1 79 ? 41.534 -10.440 -19.930 1.00 87.50 79 ASN A C 1
ATOM 616 O O . ASN A 1 79 ? 42.330 -11.206 -19.388 1.00 87.50 79 ASN A O 1
ATOM 620 N N . ASN A 1 80 ? 41.883 -9.683 -20.975 1.00 88.81 80 ASN A N 1
ATOM 621 C CA . ASN A 1 80 ? 43.256 -9.635 -21.444 1.00 88.81 80 ASN A CA 1
ATOM 622 C C . ASN A 1 80 ? 44.078 -8.693 -20.544 1.00 88.81 80 ASN A C 1
ATOM 624 O O . ASN A 1 80 ? 43.919 -7.476 -20.642 1.00 88.81 80 ASN A O 1
ATOM 628 N N . PRO A 1 81 ? 45.011 -9.206 -19.716 1.00 87.06 81 PRO A N 1
ATOM 629 C CA . PRO A 1 81 ? 45.793 -8.370 -18.804 1.00 87.06 81 PRO A CA 1
ATOM 630 C C . PRO A 1 81 ? 46.744 -7.410 -19.533 1.00 87.06 81 PRO A C 1
ATOM 632 O O . PRO A 1 81 ? 47.278 -6.495 -18.913 1.00 87.06 81 PRO A O 1
ATOM 635 N N . ALA A 1 82 ? 46.981 -7.617 -20.834 1.00 90.94 82 ALA A N 1
ATOM 636 C CA . ALA A 1 82 ? 47.774 -6.709 -21.648 1.00 90.94 82 ALA A CA 1
ATOM 637 C C . ALA A 1 82 ? 46.994 -5.459 -22.083 1.00 90.94 82 ALA A C 1
ATOM 639 O O . ALA A 1 82 ? 47.626 -4.514 -22.538 1.00 90.94 82 ALA A O 1
ATOM 640 N N . ALA A 1 83 ? 45.659 -5.432 -21.987 1.00 92.25 83 ALA A N 1
ATOM 641 C CA . ALA A 1 83 ? 44.868 -4.258 -22.342 1.00 92.25 83 ALA A CA 1
ATOM 642 C C . ALA A 1 83 ? 44.917 -3.214 -21.214 1.00 92.25 83 ALA A C 1
ATOM 644 O O . ALA A 1 83 ? 44.526 -3.486 -20.081 1.00 92.25 83 ALA A O 1
ATOM 645 N N . THR A 1 84 ? 45.398 -2.012 -21.532 1.00 91.56 84 THR A N 1
ATOM 646 C CA . THR A 1 84 ? 45.514 -0.889 -20.584 1.00 91.56 84 THR A CA 1
ATOM 647 C C . THR A 1 84 ? 44.718 0.342 -21.014 1.00 91.56 84 THR A C 1
ATOM 649 O O . THR A 1 84 ? 44.423 1.190 -20.179 1.00 91.56 84 THR A O 1
ATOM 652 N N . VAL A 1 85 ? 44.365 0.440 -22.300 1.00 94.12 85 VAL A N 1
ATOM 653 C CA . VAL A 1 85 ? 43.559 1.518 -22.892 1.00 94.12 85 VAL A CA 1
ATOM 654 C C . VAL A 1 85 ? 42.590 0.904 -23.897 1.00 94.12 85 VAL A C 1
ATOM 656 O O . VAL A 1 85 ? 42.950 -0.033 -24.613 1.00 94.12 85 VAL A O 1
ATOM 659 N N . TRP A 1 86 ? 41.378 1.444 -24.006 1.00 95.81 86 TRP A N 1
ATOM 660 C CA . TRP A 1 86 ? 40.349 0.955 -24.921 1.00 95.81 86 TRP A CA 1
ATOM 661 C C . TRP A 1 86 ? 39.950 2.010 -25.943 1.00 95.81 86 TRP A C 1
ATOM 663 O O . TRP A 1 86 ? 40.030 3.216 -25.713 1.00 95.81 86 TRP A O 1
ATOM 673 N N . ARG A 1 87 ? 39.485 1.544 -27.101 1.00 95.81 87 ARG A N 1
ATOM 674 C CA . ARG A 1 87 ? 38.869 2.385 -28.124 1.00 95.81 87 ARG A CA 1
ATOM 675 C C . ARG A 1 87 ? 37.464 1.891 -28.415 1.00 95.81 87 ARG A C 1
ATOM 677 O O . ARG A 1 87 ? 37.281 0.718 -28.738 1.00 95.81 87 ARG A O 1
ATOM 684 N N . VAL A 1 88 ? 36.505 2.807 -28.347 1.00 95.75 88 VAL A N 1
ATOM 685 C CA . VAL A 1 88 ? 35.120 2.591 -28.759 1.00 95.75 88 VAL A CA 1
ATOM 686 C C . VAL A 1 88 ? 34.950 3.161 -30.163 1.00 95.75 88 VAL A C 1
ATOM 688 O O . VAL A 1 88 ? 35.150 4.356 -30.391 1.00 95.75 88 VAL A O 1
ATOM 691 N N . GLU A 1 89 ? 34.606 2.303 -31.119 1.00 96.44 89 GLU A N 1
ATOM 692 C CA . GLU A 1 89 ? 34.260 2.689 -32.485 1.00 96.44 89 GLU A CA 1
ATOM 693 C C . GLU A 1 89 ? 32.791 2.370 -32.764 1.00 96.44 89 GLU A C 1
ATOM 695 O O . GLU A 1 89 ? 32.354 1.251 -32.527 1.00 96.44 89 GLU A O 1
ATOM 700 N N . ILE A 1 90 ? 32.033 3.328 -33.300 1.00 97.44 90 ILE A N 1
ATOM 701 C CA . ILE A 1 90 ? 30.640 3.123 -33.716 1.00 97.44 90 ILE A CA 1
ATOM 702 C C . ILE A 1 90 ? 30.527 3.355 -35.221 1.00 97.44 90 ILE A C 1
ATOM 704 O O . ILE A 1 90 ? 30.794 4.455 -35.714 1.00 97.44 90 ILE A O 1
ATOM 708 N N . ASN A 1 91 ? 30.107 2.319 -35.946 1.00 96.88 91 ASN A N 1
ATOM 709 C CA . ASN A 1 91 ? 29.840 2.344 -37.381 1.00 96.88 91 ASN A CA 1
ATOM 710 C C . ASN A 1 91 ? 28.327 2.276 -37.643 1.00 96.88 91 ASN A C 1
ATOM 712 O O . ASN A 1 91 ? 27.614 1.525 -36.987 1.00 96.88 91 ASN A O 1
ATOM 716 N N . PHE A 1 92 ? 27.840 3.037 -38.622 1.00 95.38 92 PHE A N 1
ATOM 717 C CA . PHE A 1 92 ? 26.413 3.214 -38.919 1.00 95.38 92 PHE A CA 1
ATOM 718 C C . PHE A 1 92 ? 25.995 2.582 -40.255 1.00 95.38 92 PHE A C 1
ATOM 720 O O . PHE A 1 92 ? 25.156 3.131 -40.970 1.00 95.38 92 PHE A O 1
ATOM 727 N N . GLY A 1 93 ? 26.635 1.479 -40.660 1.00 84.25 93 GLY A N 1
ATOM 728 C CA . GLY A 1 93 ? 26.271 0.751 -41.883 1.00 84.25 93 GLY A CA 1
ATOM 729 C C . GLY A 1 93 ? 26.359 1.608 -43.154 1.00 84.25 93 GLY A C 1
ATOM 730 O O . GLY A 1 93 ? 25.508 1.505 -44.031 1.00 84.25 93 GLY A O 1
ATOM 731 N N . GLY A 1 94 ? 27.345 2.511 -43.226 1.00 80.12 94 GLY A N 1
ATOM 732 C CA . GLY A 1 94 ? 27.533 3.445 -44.345 1.00 80.12 94 GLY A CA 1
ATOM 733 C C . GLY A 1 94 ? 26.844 4.811 -44.192 1.00 80.12 94 GLY A C 1
ATOM 734 O O . GLY A 1 94 ? 27.127 5.718 -44.976 1.00 80.12 94 GLY A O 1
ATOM 735 N N . LYS A 1 95 ? 26.003 5.023 -43.166 1.00 84.56 95 LYS A N 1
ATOM 736 C CA . LYS A 1 95 ? 25.429 6.346 -42.854 1.00 84.56 95 LYS A CA 1
ATOM 737 C C . LYS A 1 95 ? 26.426 7.246 -42.115 1.00 84.56 95 LYS A C 1
ATOM 739 O O . LYS A 1 95 ? 26.383 7.408 -40.898 1.00 84.56 95 LYS A O 1
ATOM 744 N N . GLY A 1 96 ? 27.300 7.893 -42.879 1.00 84.81 96 GLY A N 1
ATOM 745 C CA . GLY A 1 96 ? 28.265 8.864 -42.361 1.00 84.81 96 GLY A CA 1
ATOM 746 C C . GLY A 1 96 ? 29.545 8.227 -41.812 1.00 84.81 96 GLY A C 1
ATOM 747 O O . GLY A 1 96 ? 29.760 7.021 -41.902 1.00 84.81 96 GLY A O 1
ATOM 748 N N . LYS A 1 97 ? 30.441 9.068 -41.282 1.00 92.12 97 LYS A N 1
ATOM 749 C CA . LYS A 1 97 ? 31.746 8.619 -40.773 1.00 92.12 97 LYS A CA 1
ATOM 750 C C . LYS A 1 97 ? 31.594 7.879 -39.433 1.00 92.12 97 LYS A C 1
ATOM 752 O O . LYS A 1 97 ? 30.776 8.317 -38.618 1.00 92.12 97 LYS A O 1
ATOM 757 N N . PRO A 1 98 ? 32.396 6.829 -39.171 1.00 94.38 98 PRO A N 1
ATOM 758 C CA . PRO A 1 98 ? 32.450 6.203 -37.855 1.00 94.38 98 PRO A CA 1
ATOM 759 C C . PRO A 1 98 ? 32.831 7.204 -36.761 1.00 94.38 98 PRO A C 1
ATOM 761 O O . PRO A 1 98 ? 33.622 8.122 -37.000 1.00 94.38 98 PRO A O 1
ATOM 764 N N . ILE A 1 99 ? 32.287 7.014 -35.562 1.00 95.88 99 ILE A N 1
ATOM 765 C CA . ILE A 1 99 ? 32.718 7.728 -34.353 1.00 95.88 99 ILE A CA 1
ATOM 766 C C . ILE A 1 99 ? 33.793 6.884 -33.676 1.00 95.88 99 ILE A C 1
ATOM 768 O O . ILE A 1 99 ? 33.630 5.673 -33.574 1.00 95.88 99 ILE A O 1
ATOM 772 N N . ARG A 1 100 ? 34.890 7.509 -33.237 1.00 95.00 100 ARG A N 1
ATOM 773 C CA . ARG A 1 100 ? 36.014 6.848 -32.559 1.00 95.00 100 ARG A CA 1
ATOM 774 C C . ARG A 1 100 ? 36.390 7.630 -31.315 1.00 95.00 100 ARG A C 1
ATOM 776 O O . ARG A 1 100 ? 36.665 8.823 -31.422 1.00 95.00 100 ARG A O 1
ATOM 783 N N . VAL A 1 101 ? 36.429 6.955 -30.173 1.00 94.19 101 VAL A N 1
ATOM 784 C CA . VAL A 1 101 ? 36.754 7.554 -28.875 1.00 94.19 101 VAL A CA 1
ATOM 785 C C . VAL A 1 101 ? 37.726 6.646 -28.133 1.00 94.19 101 VAL A C 1
ATOM 787 O O . VAL A 1 101 ? 37.542 5.431 -28.119 1.00 94.19 101 VAL A O 1
ATOM 790 N N . SER A 1 102 ? 38.768 7.230 -27.542 1.00 91.81 102 SER A N 1
ATOM 791 C CA . SER A 1 102 ? 39.650 6.532 -26.601 1.00 91.81 102 SER A CA 1
ATOM 792 C C . SER A 1 102 ? 39.082 6.653 -25.186 1.00 91.81 102 SER A C 1
ATOM 794 O O . SER A 1 102 ? 38.575 7.711 -24.821 1.00 91.81 102 SER A O 1
ATOM 796 N N . SER A 1 103 ? 39.174 5.584 -24.404 1.00 89.75 103 SER A N 1
ATOM 797 C CA . SER A 1 103 ? 38.828 5.546 -22.982 1.00 89.75 103 SER A CA 1
ATOM 798 C C . SER A 1 103 ? 39.944 4.830 -22.232 1.00 89.75 103 SER A C 1
ATOM 800 O O . SER A 1 103 ? 40.445 3.796 -22.681 1.00 89.75 103 SER A O 1
ATOM 802 N N . ASP A 1 104 ? 40.290 5.353 -21.061 1.00 88.19 104 ASP A N 1
ATOM 803 C CA . ASP A 1 104 ? 41.245 4.721 -20.146 1.00 88.19 104 ASP A CA 1
ATOM 804 C C . ASP A 1 104 ? 40.636 3.497 -19.432 1.00 88.19 104 ASP A C 1
ATOM 806 O O . ASP A 1 104 ? 41.276 2.873 -18.590 1.00 88.19 104 ASP A O 1
ATOM 810 N N . GLY A 1 105 ? 39.387 3.143 -19.758 1.00 83.75 105 GLY A N 1
ATOM 811 C CA . GLY A 1 105 ? 38.657 2.041 -19.153 1.00 83.75 105 GLY A CA 1
ATOM 812 C C . GLY A 1 105 ? 38.306 2.340 -17.707 1.00 83.75 105 GLY A C 1
ATOM 813 O O . GLY A 1 105 ? 38.661 1.582 -16.802 1.00 83.75 105 GLY A O 1
ATOM 814 N N . GLU A 1 106 ? 37.592 3.431 -17.462 1.00 91.38 106 GLU A N 1
ATOM 815 C CA . GLU A 1 106 ? 37.124 3.762 -16.126 1.00 91.38 106 GLU A CA 1
ATOM 816 C C . GLU A 1 106 ? 36.289 2.613 -15.550 1.00 91.38 106 GLU A C 1
ATOM 818 O O . GLU A 1 106 ? 35.324 2.150 -16.161 1.00 91.38 106 GLU A O 1
ATOM 823 N N . LYS A 1 107 ? 36.666 2.133 -14.360 1.00 91.12 107 LYS A N 1
ATOM 824 C CA . LYS A 1 107 ? 35.918 1.071 -13.684 1.00 91.12 107 LYS A CA 1
ATOM 825 C C . LYS A 1 107 ? 34.537 1.558 -13.263 1.00 91.12 107 LYS A C 1
ATOM 827 O O . LYS A 1 107 ? 34.371 2.710 -12.844 1.00 91.12 107 LYS A O 1
ATOM 832 N N . LEU A 1 108 ? 33.563 0.652 -13.324 1.00 88.12 108 LEU A N 1
ATOM 833 C CA . LEU A 1 108 ? 32.221 0.897 -12.818 1.00 88.12 108 LEU A CA 1
ATOM 834 C C . LEU A 1 108 ? 32.292 1.278 -11.333 1.00 88.12 108 LEU A C 1
ATOM 836 O O . LEU A 1 108 ? 32.980 0.645 -10.533 1.00 88.12 108 LEU A O 1
ATOM 840 N N . LYS A 1 109 ? 31.572 2.336 -10.967 1.00 85.75 109 LYS A N 1
ATOM 841 C CA . LYS A 1 109 ? 31.446 2.792 -9.582 1.00 85.75 109 LYS A CA 1
ATOM 842 C C . LYS A 1 109 ? 30.053 2.461 -9.078 1.00 85.75 109 LYS A C 1
ATOM 844 O O . LYS A 1 109 ? 29.096 2.488 -9.848 1.00 85.75 109 LYS A O 1
ATOM 849 N N . ILE A 1 110 ? 29.945 2.192 -7.779 1.00 82.31 110 ILE A N 1
ATOM 850 C CA . ILE A 1 110 ? 28.643 2.105 -7.116 1.00 82.31 110 ILE A CA 1
ATOM 851 C C . ILE A 1 110 ? 27.964 3.477 -7.276 1.00 82.31 110 ILE A C 1
ATOM 853 O O . ILE A 1 110 ? 28.580 4.481 -6.902 1.00 82.31 110 ILE A O 1
ATOM 857 N N . PRO A 1 111 ? 26.749 3.546 -7.853 1.00 79.88 111 PRO A N 1
ATOM 858 C CA . PRO A 1 111 ? 26.012 4.801 -7.958 1.00 79.88 111 PRO A CA 1
ATOM 859 C C . PRO A 1 111 ? 25.710 5.397 -6.578 1.00 79.88 111 PRO A C 1
ATOM 861 O O . PRO A 1 111 ? 25.839 4.720 -5.556 1.00 79.88 111 PRO A O 1
ATOM 864 N N . GLU A 1 112 ? 25.269 6.653 -6.546 1.00 86.25 112 GLU A N 1
ATOM 865 C CA . GLU A 1 112 ? 24.974 7.385 -5.310 1.00 86.25 112 GLU A CA 1
ATOM 866 C C . GLU A 1 112 ? 24.105 6.581 -4.323 1.00 86.25 112 GLU A C 1
ATOM 868 O O . GLU A 1 112 ? 23.160 5.886 -4.709 1.00 86.25 112 GLU A O 1
ATOM 873 N N . VAL A 1 113 ? 24.444 6.666 -3.035 1.00 89.44 113 VAL A N 1
ATOM 874 C CA . VAL A 1 113 ? 23.672 6.090 -1.928 1.00 89.44 113 VAL A CA 1
ATOM 875 C C . VAL A 1 113 ? 22.946 7.203 -1.187 1.00 89.44 113 VAL A C 1
ATOM 877 O O . VAL A 1 113 ? 23.524 8.253 -0.920 1.00 89.44 113 VAL A O 1
ATOM 880 N N . ASP A 1 114 ? 21.695 6.967 -0.802 1.00 89.56 114 ASP A N 1
ATOM 881 C CA . ASP A 1 114 ? 20.970 7.907 0.046 1.00 89.56 114 ASP A CA 1
ATOM 882 C C . ASP A 1 114 ? 21.530 7.839 1.471 1.00 89.56 114 ASP A C 1
ATOM 884 O O . ASP A 1 114 ? 21.271 6.886 2.215 1.00 89.56 114 ASP A O 1
ATOM 888 N N . ALA A 1 115 ? 22.300 8.864 1.839 1.00 88.81 115 ALA A N 1
ATOM 889 C CA . ALA A 1 115 ? 22.944 8.992 3.141 1.00 88.81 115 ALA A CA 1
ATOM 890 C C . ALA A 1 115 ? 21.964 9.257 4.303 1.00 88.81 115 ALA A C 1
ATOM 892 O O . ALA A 1 115 ? 22.361 9.148 5.461 1.00 88.81 115 ALA A O 1
ATOM 893 N N . SER A 1 116 ? 20.692 9.581 4.028 1.00 86.50 116 SER A N 1
ATOM 894 C CA . SER A 1 116 ? 19.650 9.770 5.057 1.00 86.50 116 SER A CA 1
ATOM 895 C C . SER A 1 116 ? 19.051 8.452 5.578 1.00 86.50 116 SER A C 1
ATOM 897 O O . SER A 1 116 ? 18.244 8.435 6.522 1.00 86.50 116 SER A O 1
ATOM 899 N N . LEU A 1 117 ? 19.409 7.331 4.948 1.00 85.75 117 LEU A N 1
ATOM 900 C CA . LEU A 1 117 ? 18.987 5.995 5.345 1.00 85.75 117 LEU A CA 1
ATOM 901 C C . LEU A 1 117 ? 20.022 5.352 6.273 1.00 85.75 117 LEU A C 1
ATOM 903 O O . LEU A 1 117 ? 21.226 5.515 6.107 1.00 85.75 117 LEU A O 1
ATOM 907 N N . SER A 1 118 ? 19.539 4.571 7.233 1.00 83.00 118 SER A N 1
ATOM 908 C CA . SER A 1 118 ? 20.339 3.724 8.120 1.00 83.00 118 SER A CA 1
ATOM 909 C C . SER A 1 118 ? 19.686 2.343 8.217 1.00 83.00 118 SER A C 1
ATOM 911 O O . SER A 1 118 ? 18.504 2.201 7.904 1.00 83.00 118 SER A O 1
ATOM 913 N N . GLY A 1 119 ? 20.450 1.310 8.589 1.00 78.25 119 GLY A N 1
ATOM 914 C CA . GLY A 1 119 ? 19.934 -0.064 8.676 1.00 78.25 119 GLY A CA 1
ATOM 915 C C . GLY A 1 119 ? 19.656 -0.741 7.327 1.00 78.25 119 GLY A C 1
ATOM 916 O O . GLY A 1 119 ? 18.962 -1.753 7.291 1.00 78.25 119 GLY A O 1
ATOM 917 N N . TYR A 1 120 ? 20.166 -0.193 6.219 1.00 79.19 120 TYR A N 1
ATOM 918 C CA . TYR A 1 120 ? 20.074 -0.813 4.895 1.00 79.19 120 TYR A CA 1
ATOM 919 C C . TYR A 1 120 ? 21.270 -1.735 4.633 1.00 79.19 120 TYR A C 1
ATOM 921 O O . TYR A 1 120 ? 22.351 -1.549 5.194 1.00 79.19 120 TYR A O 1
ATOM 929 N N . VAL A 1 121 ? 21.099 -2.702 3.729 1.00 76.75 121 VAL A N 1
ATOM 930 C CA . VAL A 1 121 ? 22.209 -3.545 3.263 1.00 76.75 121 VAL A CA 1
ATOM 931 C C . VAL A 1 121 ? 23.036 -2.752 2.248 1.00 76.75 121 VAL A C 1
ATOM 933 O O . VAL A 1 121 ? 22.467 -2.361 1.222 1.00 76.75 121 VAL A O 1
ATOM 936 N N . PRO A 1 122 ? 24.338 -2.495 2.490 1.00 78.06 122 PRO A N 1
ATOM 937 C CA . PRO A 1 122 ? 25.147 -1.683 1.591 1.00 78.06 122 PRO A CA 1
ATOM 938 C C . PRO A 1 122 ? 25.149 -2.242 0.164 1.00 78.06 122 PRO A C 1
ATOM 940 O O . PRO A 1 122 ? 25.379 -3.443 -0.013 1.00 78.06 122 PRO A O 1
ATOM 943 N N . PRO A 1 123 ? 24.910 -1.405 -0.859 1.00 79.75 123 PRO A N 1
ATOM 944 C CA . PRO A 1 123 ? 25.035 -1.847 -2.236 1.00 79.75 123 PRO A CA 1
ATOM 945 C C . PRO A 1 123 ? 26.484 -2.246 -2.504 1.00 79.75 123 PRO A C 1
ATOM 947 O O . PRO A 1 123 ? 27.423 -1.566 -2.093 1.00 79.75 123 PRO A O 1
ATOM 950 N N . THR A 1 124 ? 26.658 -3.368 -3.188 1.00 77.75 124 THR A N 1
ATOM 951 C CA . THR A 1 124 ? 27.961 -3.906 -3.581 1.00 77.75 124 THR A CA 1
ATOM 952 C C . THR A 1 124 ? 27.927 -4.220 -5.068 1.00 77.75 124 THR A C 1
ATOM 954 O O . THR A 1 124 ? 26.864 -4.496 -5.620 1.00 77.75 124 THR A O 1
ATOM 957 N N . LEU A 1 125 ? 29.086 -4.130 -5.719 1.00 82.06 125 LEU A N 1
ATOM 958 C CA . LEU A 1 125 ? 29.247 -4.618 -7.084 1.00 82.06 125 LEU A CA 1
ATOM 959 C C . LEU A 1 125 ? 29.500 -6.124 -7.035 1.00 82.06 125 LEU A C 1
ATOM 961 O O . LEU A 1 125 ? 30.364 -6.572 -6.270 1.00 82.06 125 LEU A O 1
ATOM 965 N N . SER A 1 126 ? 28.796 -6.874 -7.878 1.00 78.75 126 SER A N 1
ATOM 966 C CA . SER A 1 126 ? 29.102 -8.282 -8.145 1.00 78.75 126 SER A CA 1
ATOM 967 C C . SER A 1 126 ? 30.550 -8.455 -8.645 1.00 78.75 126 SER A C 1
ATOM 969 O O . SER A 1 126 ? 31.145 -7.500 -9.161 1.00 78.75 126 SER A O 1
ATOM 971 N N . PRO A 1 127 ? 31.150 -9.655 -8.523 1.00 80.56 127 PRO A N 1
ATOM 972 C CA . PRO A 1 127 ? 32.493 -9.925 -9.046 1.00 80.56 127 PRO A CA 1
ATOM 973 C C . PRO A 1 127 ? 32.669 -9.545 -10.524 1.00 80.56 127 PRO A C 1
ATOM 975 O O . PRO A 1 127 ? 33.741 -9.087 -10.923 1.00 80.56 127 PRO A O 1
ATOM 978 N N . GLU A 1 128 ? 31.622 -9.695 -11.335 1.00 83.25 128 GLU A N 1
ATOM 979 C CA . GLU A 1 128 ? 31.605 -9.277 -12.733 1.00 83.25 128 GLU A CA 1
ATOM 980 C C . GLU A 1 128 ? 31.562 -7.750 -12.863 1.00 83.25 128 GLU A C 1
ATOM 982 O O . GLU A 1 128 ? 32.365 -7.177 -13.596 1.00 83.25 128 GLU A O 1
ATOM 987 N N . GLU A 1 129 ? 30.689 -7.063 -12.122 1.00 85.75 129 GLU A N 1
ATOM 988 C CA . GLU A 1 129 ? 30.606 -5.595 -12.141 1.00 85.75 129 GLU A CA 1
ATOM 989 C C . GLU A 1 129 ? 31.912 -4.918 -11.694 1.00 85.75 129 GLU A C 1
ATOM 991 O O . GLU A 1 129 ? 32.269 -3.872 -12.227 1.00 85.75 129 GLU A O 1
ATOM 996 N N . GLN A 1 130 ? 32.672 -5.517 -10.772 1.00 87.25 130 GLN A N 1
ATOM 997 C CA . GLN A 1 130 ? 33.983 -4.995 -10.352 1.00 87.25 130 GLN A CA 1
ATOM 998 C C . GLN A 1 130 ? 35.022 -5.005 -11.484 1.00 87.25 130 GLN A C 1
ATOM 1000 O O . GLN A 1 130 ? 35.937 -4.179 -11.514 1.00 87.25 130 GLN A O 1
ATOM 1005 N N . GLN A 1 131 ? 34.887 -5.932 -12.433 1.00 88.19 131 GLN A N 1
ATOM 1006 C CA . GLN A 1 131 ? 35.761 -6.024 -13.602 1.00 88.19 131 GLN A CA 1
ATOM 1007 C C . GLN A 1 131 ? 35.322 -5.078 -14.723 1.00 88.19 131 GLN A C 1
ATOM 1009 O O . GLN A 1 131 ? 36.099 -4.835 -15.646 1.00 88.19 131 GLN A O 1
ATOM 1014 N N . MET A 1 132 ? 34.116 -4.521 -14.639 1.00 90.75 132 MET A N 1
ATOM 1015 C CA . MET A 1 132 ? 33.490 -3.756 -15.705 1.00 90.75 132 MET A CA 1
ATOM 1016 C C . MET A 1 132 ? 34.130 -2.383 -15.893 1.00 90.75 132 MET A C 1
ATOM 1018 O O . MET A 1 132 ? 34.351 -1.631 -14.943 1.00 90.75 132 MET A O 1
ATOM 1022 N N . HIS A 1 133 ? 34.386 -2.063 -17.151 1.00 93.94 133 HIS A N 1
ATOM 1023 C CA . HIS A 1 133 ? 34.722 -0.740 -17.641 1.00 93.94 133 HIS A CA 1
ATOM 1024 C C . HIS A 1 133 ? 33.459 -0.072 -18.188 1.00 93.94 133 HIS A C 1
ATOM 1026 O O . HIS A 1 133 ? 32.566 -0.756 -18.698 1.00 93.94 133 HIS A O 1
ATOM 1032 N N . ALA A 1 134 ? 33.372 1.251 -18.077 1.00 92.81 134 ALA A N 1
ATOM 1033 C CA . ALA A 1 134 ? 32.222 2.009 -18.541 1.00 92.81 134 ALA A CA 1
ATOM 1034 C C . ALA A 1 134 ? 32.639 3.307 -19.235 1.00 92.81 134 ALA A C 1
ATOM 1036 O O . ALA A 1 134 ? 33.484 4.049 -18.745 1.00 92.81 134 ALA A O 1
ATOM 1037 N N . TRP A 1 135 ? 31.970 3.618 -20.341 1.00 93.94 135 TRP A N 1
ATOM 1038 C CA . TRP A 1 135 ? 32.107 4.873 -21.073 1.00 93.94 135 TRP A CA 1
ATOM 1039 C C . TRP A 1 135 ? 30.722 5.443 -21.388 1.00 93.94 135 TRP A C 1
ATOM 1041 O O . TRP A 1 135 ? 29.786 4.697 -21.669 1.00 93.94 135 TRP A O 1
ATOM 1051 N N . ARG A 1 136 ? 30.574 6.770 -21.348 1.00 93.31 136 ARG A N 1
ATOM 1052 C CA . ARG A 1 136 ? 29.329 7.457 -21.715 1.00 93.31 136 ARG A CA 1
ATOM 1053 C C . ARG A 1 136 ? 29.615 8.485 -22.814 1.00 93.31 136 ARG A C 1
ATOM 1055 O O . ARG A 1 136 ? 30.470 9.345 -22.594 1.00 93.31 136 ARG A O 1
ATOM 1062 N N . PRO A 1 137 ? 28.907 8.448 -23.958 1.00 95.56 137 PRO A N 1
ATOM 1063 C CA . PRO A 1 137 ? 28.990 9.527 -24.931 1.00 95.56 137 PRO A CA 1
ATOM 1064 C C . PRO A 1 137 ? 28.446 10.822 -24.321 1.00 95.56 137 PRO A C 1
ATOM 1066 O O . PRO A 1 137 ? 27.442 10.811 -23.608 1.00 95.56 137 PRO A O 1
ATOM 1069 N N . ASP A 1 138 ? 29.088 11.953 -24.614 1.00 95.69 138 ASP A N 1
ATOM 1070 C CA . ASP A 1 138 ? 28.520 13.250 -24.250 1.00 95.69 138 ASP A CA 1
ATOM 1071 C C . ASP A 1 138 ? 27.187 13.498 -24.982 1.00 95.69 138 ASP A C 1
ATOM 1073 O O . ASP A 1 138 ? 26.853 12.825 -25.961 1.00 95.69 138 ASP A O 1
ATOM 1077 N N . VAL A 1 139 ? 26.415 14.478 -24.507 1.00 95.69 139 VAL A N 1
ATOM 1078 C CA . VAL A 1 139 ? 25.070 14.774 -25.029 1.00 95.69 139 VAL A CA 1
ATOM 1079 C C . VAL A 1 139 ? 25.087 15.005 -26.542 1.00 95.69 139 VAL A C 1
ATOM 1081 O O . VAL A 1 139 ? 24.257 14.457 -27.263 1.00 95.69 139 VAL A O 1
ATOM 1084 N N . LYS A 1 140 ? 26.059 15.769 -27.051 1.00 96.88 140 LYS A N 1
ATOM 1085 C CA . LYS A 1 140 ? 26.144 16.104 -28.478 1.00 96.88 140 LYS A CA 1
ATOM 1086 C C . LYS A 1 140 ? 26.480 14.870 -29.314 1.00 96.88 140 LYS A C 1
ATOM 1088 O O . LYS A 1 140 ? 25.918 14.679 -30.391 1.00 96.88 140 LYS A O 1
ATOM 1093 N N . MET A 1 141 ? 27.399 14.043 -28.827 1.00 97.19 141 MET A N 1
ATOM 1094 C CA . MET A 1 141 ? 27.770 12.789 -29.464 1.00 97.19 141 MET A CA 1
ATOM 1095 C C . MET A 1 141 ? 26.598 11.812 -29.482 1.00 97.19 141 MET A C 1
ATOM 1097 O O . MET A 1 141 ? 26.363 11.175 -30.507 1.00 97.19 141 MET A O 1
ATOM 1101 N N . TRP A 1 142 ? 25.845 11.717 -28.386 1.00 97.44 142 TRP A N 1
ATOM 1102 C CA . TRP A 1 142 ? 24.683 10.842 -28.298 1.00 97.44 142 TRP A CA 1
ATOM 1103 C C . TRP A 1 142 ? 23.570 11.244 -29.265 1.00 97.44 142 TRP A C 1
ATOM 1105 O O . TRP A 1 142 ? 23.043 10.381 -29.961 1.00 97.44 142 TRP A O 1
ATOM 1115 N N . GLU A 1 143 ? 23.268 12.538 -29.399 1.00 97.25 143 GLU A N 1
ATOM 1116 C CA . GLU A 1 143 ? 22.308 13.009 -30.407 1.00 97.25 143 GLU A CA 1
ATOM 1117 C C . GLU A 1 143 ? 22.730 12.629 -31.835 1.00 97.25 143 GLU A C 1
ATOM 1119 O O . GLU A 1 143 ? 21.908 12.189 -32.643 1.00 97.25 143 GLU A O 1
ATOM 1124 N N . GLU A 1 144 ? 24.026 12.711 -32.148 1.00 96.31 144 GLU A N 1
ATOM 1125 C CA . GLU A 1 144 ? 24.532 12.295 -33.457 1.00 96.31 144 GLU A CA 1
ATOM 1126 C C . GLU A 1 144 ? 24.475 10.770 -33.653 1.00 96.31 144 GLU A C 1
ATOM 1128 O O . GLU A 1 144 ? 24.109 10.302 -34.736 1.00 96.31 144 GLU A O 1
ATOM 1133 N N . ILE A 1 145 ? 24.795 9.987 -32.614 1.00 97.31 145 ILE A N 1
ATOM 1134 C CA . ILE A 1 145 ? 24.645 8.524 -32.618 1.00 97.31 145 ILE A CA 1
ATOM 1135 C C . ILE A 1 145 ? 23.184 8.157 -32.880 1.00 97.31 145 ILE A C 1
ATOM 1137 O O . ILE A 1 145 ? 22.918 7.355 -33.780 1.00 97.31 145 ILE A O 1
ATOM 1141 N N . LYS A 1 146 ? 22.239 8.760 -32.148 1.00 96.69 146 LYS A N 1
ATOM 1142 C CA . LYS A 1 146 ? 20.802 8.513 -32.311 1.00 96.69 146 LYS A CA 1
ATOM 1143 C C . LYS A 1 146 ? 20.355 8.809 -33.732 1.00 96.69 146 LYS A C 1
ATOM 1145 O O . LYS A 1 146 ? 19.841 7.919 -34.404 1.00 96.69 146 LYS A O 1
ATOM 1150 N N . LYS A 1 147 ? 20.663 10.005 -34.240 1.00 95.31 147 LYS A N 1
ATOM 1151 C CA . LYS A 1 147 ? 20.322 10.432 -35.605 1.00 95.31 147 LYS A CA 1
ATOM 1152 C C . LYS A 1 147 ? 20.829 9.472 -36.688 1.00 95.31 147 LYS A C 1
ATOM 1154 O O . LYS A 1 147 ? 20.120 9.211 -37.659 1.00 95.31 147 LYS A O 1
ATOM 1159 N N . ARG A 1 148 ? 22.056 8.951 -36.559 1.00 96.12 148 ARG A N 1
ATOM 1160 C CA . ARG A 1 148 ? 22.654 8.045 -37.562 1.00 96.12 148 ARG A CA 1
ATOM 1161 C C . ARG A 1 148 ? 22.206 6.591 -37.419 1.00 96.12 148 ARG A C 1
ATOM 1163 O O . ARG A 1 148 ? 22.213 5.868 -38.414 1.00 96.12 148 ARG A O 1
ATOM 1170 N N . SER A 1 149 ? 21.805 6.181 -36.217 1.00 96.38 149 SER A N 1
ATOM 1171 C CA . SER A 1 149 ? 21.318 4.828 -35.911 1.00 96.38 149 SER A CA 1
ATOM 1172 C C . SER A 1 149 ? 19.790 4.696 -35.942 1.00 96.38 149 SER A C 1
ATOM 1174 O O . SER A 1 149 ? 19.269 3.607 -35.713 1.00 96.38 149 SER A O 1
ATOM 1176 N N . THR A 1 150 ? 19.042 5.763 -36.251 1.00 96.00 150 THR A N 1
ATOM 1177 C CA . THR A 1 150 ? 17.580 5.680 -36.381 1.00 96.00 150 THR A CA 1
ATOM 1178 C C . THR A 1 150 ? 17.177 4.735 -37.515 1.00 96.00 150 THR A C 1
ATOM 1180 O O . THR A 1 150 ? 17.422 5.010 -38.698 1.00 96.00 150 THR A O 1
ATOM 1183 N N . GLY A 1 151 ? 16.527 3.625 -37.152 1.00 86.75 151 GLY A N 1
ATOM 1184 C CA . GLY A 1 151 ? 16.093 2.575 -38.078 1.00 86.75 151 GLY A CA 1
ATOM 1185 C C . GLY A 1 151 ? 17.232 1.926 -38.874 1.00 86.75 151 GLY A C 1
ATOM 1186 O O . GLY A 1 151 ? 16.997 1.465 -39.992 1.00 86.75 151 GLY A O 1
ATOM 1187 N N . VAL A 1 152 ? 18.466 1.972 -38.359 1.00 91.38 152 VAL A N 1
ATOM 1188 C CA . VAL A 1 152 ? 19.644 1.313 -38.936 1.00 91.38 152 VAL A CA 1
ATOM 1189 C C . VAL A 1 152 ? 20.484 0.730 -37.811 1.00 91.38 152 VAL A C 1
ATOM 1191 O O . VAL A 1 152 ? 20.856 1.440 -36.880 1.00 91.38 152 VAL A O 1
ATOM 1194 N N . LYS A 1 153 ? 20.866 -0.540 -37.956 1.00 94.50 153 LYS A N 1
ATOM 1195 C CA . LYS A 1 153 ? 21.770 -1.217 -37.026 1.00 94.50 153 LYS A CA 1
ATOM 1196 C C . LYS A 1 153 ? 23.150 -0.560 -37.046 1.00 94.50 153 LYS A C 1
ATOM 1198 O O . LYS A 1 153 ? 23.881 -0.656 -38.033 1.00 94.50 153 LYS A O 1
ATOM 1203 N N . ALA A 1 154 ? 23.497 0.093 -35.947 1.00 96.81 154 ALA A N 1
ATOM 1204 C CA . ALA A 1 154 ? 24.843 0.533 -35.648 1.00 96.81 154 ALA A CA 1
ATOM 1205 C C . ALA A 1 154 ? 25.640 -0.618 -35.024 1.00 96.81 154 ALA A C 1
ATOM 1207 O O . ALA A 1 154 ? 25.112 -1.438 -34.273 1.00 96.81 154 ALA A O 1
ATOM 1208 N N . MET A 1 155 ? 26.929 -0.670 -35.337 1.00 97.31 155 MET A N 1
ATOM 1209 C CA . MET A 1 155 ? 27.871 -1.633 -34.784 1.00 97.31 155 MET A CA 1
ATOM 1210 C C . MET A 1 155 ? 28.844 -0.888 -33.884 1.00 97.31 155 MET A C 1
ATOM 1212 O O . MET A 1 155 ? 29.578 -0.022 -34.362 1.00 97.31 155 MET A O 1
ATOM 1216 N N . VAL A 1 156 ? 28.857 -1.232 -32.599 1.00 96.94 156 VAL A N 1
ATOM 1217 C CA . VAL A 1 156 ? 29.900 -0.801 -31.674 1.00 96.94 156 VAL A CA 1
ATOM 1218 C C . VAL A 1 156 ? 30.999 -1.853 -31.631 1.00 96.94 156 VAL A C 1
ATOM 1220 O O . VAL A 1 156 ? 30.731 -3.036 -31.447 1.00 96.94 156 VAL A O 1
ATOM 1223 N N . THR A 1 157 ? 32.236 -1.419 -31.827 1.00 96.25 157 THR A N 1
ATOM 1224 C CA . THR A 1 157 ? 33.446 -2.219 -31.650 1.00 96.25 157 THR A CA 1
ATOM 1225 C C . THR A 1 157 ? 34.206 -1.661 -30.458 1.00 96.25 157 THR A C 1
ATOM 1227 O O . THR A 1 157 ? 34.513 -0.468 -30.430 1.00 96.25 157 THR A O 1
ATOM 1230 N N . ILE A 1 158 ? 34.514 -2.516 -29.487 1.00 95.88 158 ILE A N 1
ATOM 1231 C CA . ILE A 1 158 ? 35.369 -2.178 -28.348 1.00 95.88 158 ILE A CA 1
ATOM 1232 C C . ILE A 1 158 ? 36.660 -2.964 -28.497 1.00 95.88 158 ILE A C 1
ATOM 1234 O O . ILE A 1 158 ? 36.632 -4.190 -28.600 1.00 95.88 158 ILE A O 1
ATOM 1238 N N . SER A 1 159 ? 37.781 -2.251 -28.513 1.00 95.56 159 SER A N 1
ATOM 1239 C CA . SER A 1 159 ? 39.105 -2.830 -28.729 1.00 95.56 159 SER A CA 1
ATOM 1240 C C . SER A 1 159 ? 40.069 -2.393 -27.634 1.00 95.56 159 SER A C 1
ATOM 1242 O O . SER A 1 159 ? 40.229 -1.191 -27.418 1.00 95.56 159 SER A O 1
ATOM 1244 N N . GLY A 1 160 ? 40.707 -3.351 -26.963 1.00 94.88 160 GLY A N 1
ATOM 1245 C CA . GLY A 1 160 ? 41.740 -3.123 -25.955 1.00 94.88 160 GLY A CA 1
ATOM 1246 C C . GLY A 1 160 ? 43.134 -3.071 -26.577 1.00 94.88 160 GLY A C 1
ATOM 1247 O O . GLY A 1 160 ? 43.453 -3.824 -27.499 1.00 94.88 160 GLY A O 1
ATOM 1248 N N . TYR A 1 161 ? 43.979 -2.173 -26.080 1.00 94.88 161 TYR A N 1
ATOM 1249 C CA . TYR A 1 161 ? 45.334 -1.918 -26.566 1.00 94.88 161 TYR A CA 1
ATOM 1250 C C . TYR A 1 161 ? 46.334 -1.932 -25.410 1.00 94.88 161 TYR A C 1
ATOM 1252 O O . TYR A 1 161 ? 46.012 -1.527 -24.295 1.00 94.88 161 TYR A O 1
ATOM 1260 N N . ALA A 1 162 ? 47.574 -2.339 -25.697 1.00 92.94 162 ALA A N 1
ATOM 1261 C CA . ALA A 1 162 ? 48.653 -2.350 -24.706 1.00 92.94 162 ALA A CA 1
ATOM 1262 C C . ALA A 1 162 ? 49.160 -0.954 -24.319 1.00 92.94 162 ALA A C 1
ATOM 1264 O O . ALA A 1 162 ? 49.681 -0.762 -23.222 1.00 92.94 162 ALA A O 1
ATOM 1265 N N . ALA A 1 163 ? 49.012 0.014 -25.223 1.00 90.31 163 ALA A N 1
ATOM 1266 C CA . ALA A 1 163 ? 49.278 1.429 -24.993 1.00 90.31 163 ALA A CA 1
ATOM 1267 C C . ALA A 1 163 ? 48.512 2.271 -26.022 1.00 90.31 163 ALA A C 1
ATOM 1269 O O . ALA A 1 163 ? 48.231 1.789 -27.120 1.00 90.31 163 ALA A O 1
ATOM 1270 N N . GLU A 1 164 ? 48.275 3.550 -25.728 1.00 85.69 164 GLU A N 1
ATOM 1271 C CA . GLU A 1 164 ? 47.511 4.481 -26.580 1.00 85.69 164 GLU A CA 1
ATOM 1272 C C . GLU A 1 164 ? 47.998 4.538 -28.046 1.00 85.69 164 GLU A C 1
ATOM 1274 O O . GLU A 1 164 ? 47.198 4.607 -28.980 1.00 85.69 164 GLU A O 1
ATOM 1279 N N . LYS A 1 165 ? 49.318 4.452 -28.263 1.00 88.62 165 LYS A N 1
ATOM 1280 C CA . LYS A 1 165 ? 49.951 4.504 -29.597 1.00 88.62 165 LYS A CA 1
ATOM 1281 C C . LYS A 1 165 ? 50.050 3.148 -30.306 1.00 88.62 165 LYS A C 1
ATOM 1283 O O . LYS A 1 165 ? 50.623 3.074 -31.392 1.00 88.62 165 LYS A O 1
ATOM 1288 N N . SER A 1 166 ? 49.545 2.072 -29.704 1.00 89.94 166 SER A N 1
ATOM 1289 C CA . SER A 1 166 ? 49.605 0.735 -30.302 1.00 89.94 166 SER A CA 1
ATOM 1290 C C . SER A 1 166 ? 48.755 0.665 -31.573 1.00 89.94 166 SER A C 1
ATOM 1292 O O . SER A 1 166 ? 47.608 1.109 -31.600 1.00 89.94 166 SER A O 1
ATOM 1294 N N . ALA A 1 167 ? 49.322 0.098 -32.642 1.00 88.12 167 ALA A N 1
ATOM 1295 C CA . ALA A 1 167 ? 48.654 0.015 -33.942 1.00 88.12 167 ALA A CA 1
ATOM 1296 C C . ALA A 1 167 ? 47.582 -1.086 -33.992 1.00 88.12 167 ALA A C 1
ATOM 1298 O O . ALA A 1 167 ? 46.567 -0.919 -34.665 1.00 88.12 167 ALA A O 1
ATOM 1299 N N . GLN A 1 168 ? 47.800 -2.193 -33.276 1.00 92.12 168 GLN A N 1
ATOM 1300 C CA . GLN A 1 168 ? 46.921 -3.364 -33.271 1.00 92.12 168 GLN A CA 1
ATOM 1301 C C . GLN A 1 168 ? 46.319 -3.593 -31.879 1.00 92.12 168 GLN A C 1
ATOM 1303 O O . GLN A 1 168 ? 47.029 -3.402 -30.885 1.00 92.12 168 GLN A O 1
ATOM 1308 N N . PRO A 1 169 ? 45.036 -3.984 -31.791 1.00 94.12 169 PRO A N 1
ATOM 1309 C CA . PRO A 1 169 ? 44.415 -4.326 -30.522 1.00 94.12 169 PRO A CA 1
ATOM 1310 C C . PRO A 1 169 ? 44.883 -5.701 -30.028 1.00 94.12 169 PRO A C 1
ATOM 1312 O O . PRO A 1 169 ? 45.145 -6.603 -30.823 1.00 94.12 169 PRO A O 1
ATOM 1315 N N . VAL A 1 170 ? 44.960 -5.864 -28.709 1.00 93.31 170 VAL A N 1
ATOM 1316 C CA . VAL A 1 170 ? 45.247 -7.149 -28.043 1.00 93.31 170 VAL A CA 1
ATOM 1317 C C . VAL A 1 170 ? 43.968 -7.930 -27.722 1.00 93.31 170 VAL A C 1
ATOM 1319 O O . VAL A 1 170 ? 44.014 -9.125 -27.431 1.00 93.31 170 VAL A O 1
ATOM 1322 N N . SER A 1 171 ? 42.819 -7.264 -27.779 1.00 93.19 171 SER A N 1
ATOM 1323 C CA . SER A 1 171 ? 41.492 -7.820 -27.523 1.00 93.19 171 SER A CA 1
ATOM 1324 C C . SER A 1 171 ? 40.446 -6.992 -28.278 1.00 93.19 171 SER A C 1
ATOM 1326 O O . SER A 1 171 ? 40.621 -5.786 -28.473 1.00 93.19 171 SER A O 1
ATOM 1328 N N . SER A 1 172 ? 39.371 -7.617 -28.766 1.00 93.38 172 SER A N 1
ATOM 1329 C CA . SER A 1 172 ? 38.300 -6.896 -29.467 1.00 93.38 172 SER A CA 1
ATOM 1330 C C . SER A 1 172 ? 36.982 -7.665 -29.460 1.00 93.38 172 SER A C 1
ATOM 1332 O O . SER A 1 172 ? 36.962 -8.888 -29.612 1.00 93.38 172 SER A O 1
ATOM 1334 N N . ALA A 1 173 ? 35.875 -6.939 -29.325 1.00 93.94 173 ALA A N 1
ATOM 1335 C CA . ALA A 1 173 ? 34.526 -7.472 -29.458 1.00 93.94 173 ALA A CA 1
ATOM 1336 C C . ALA A 1 173 ? 33.602 -6.471 -30.157 1.00 93.94 173 ALA A C 1
ATOM 1338 O O . ALA A 1 173 ? 33.885 -5.273 -30.226 1.00 93.94 173 ALA A O 1
ATOM 1339 N N . GLN A 1 174 ? 32.479 -6.980 -30.663 1.00 95.06 174 GLN A N 1
ATOM 1340 C CA . GLN A 1 174 ? 31.466 -6.187 -31.349 1.00 95.06 174 GLN A CA 1
ATOM 1341 C C . GLN A 1 174 ? 30.073 -6.473 -30.800 1.00 95.06 174 GLN A C 1
ATOM 1343 O O . GLN A 1 174 ? 29.750 -7.613 -30.463 1.00 95.06 174 GLN A O 1
ATOM 1348 N N . ALA A 1 175 ? 29.246 -5.434 -30.760 1.00 95.00 175 ALA A N 1
ATOM 1349 C CA . ALA A 1 175 ? 27.824 -5.527 -30.476 1.00 95.00 175 ALA A CA 1
ATOM 1350 C C . ALA A 1 175 ? 27.033 -4.628 -31.431 1.00 95.00 175 ALA A C 1
ATOM 1352 O O . ALA A 1 175 ? 27.568 -3.690 -32.026 1.00 95.00 175 ALA A O 1
ATOM 1353 N N . THR A 1 176 ? 25.748 -4.921 -31.590 1.00 96.50 176 THR A N 1
ATOM 1354 C CA . THR A 1 176 ? 24.842 -4.165 -32.459 1.00 96.50 176 THR A CA 1
ATOM 1355 C C . THR A 1 176 ? 23.719 -3.527 -31.663 1.00 96.50 176 THR A C 1
ATOM 1357 O O . THR A 1 176 ? 23.158 -4.157 -30.769 1.00 96.50 176 THR A O 1
ATOM 1360 N N . PHE A 1 177 ? 23.370 -2.295 -32.018 1.00 97.38 177 PHE A N 1
ATOM 1361 C CA . PHE A 1 177 ? 22.216 -1.586 -31.473 1.00 97.38 177 PHE A CA 1
ATOM 1362 C C . PHE A 1 177 ? 21.581 -0.696 -32.543 1.00 97.38 177 PHE A C 1
ATOM 1364 O O . PHE A 1 177 ? 22.199 -0.401 -33.564 1.00 97.38 177 PHE A O 1
ATOM 1371 N N . GLU A 1 178 ? 20.363 -0.228 -32.310 1.00 97.25 178 GLU A N 1
ATOM 1372 C CA . GLU A 1 178 ? 19.725 0.796 -33.139 1.00 97.25 178 GLU A CA 1
ATOM 1373 C C . GLU A 1 178 ? 18.944 1.796 -32.288 1.00 97.25 178 GLU A C 1
ATOM 1375 O O . GLU A 1 178 ? 18.656 1.549 -31.117 1.00 97.25 178 GLU A O 1
ATOM 1380 N N . THR A 1 179 ? 18.605 2.935 -32.886 1.00 97.94 179 THR A N 1
ATOM 1381 C CA . THR A 1 179 ? 17.652 3.878 -32.292 1.00 97.94 179 THR A CA 1
ATOM 1382 C C . THR A 1 179 ? 16.286 3.660 -32.929 1.00 97.94 179 THR A C 1
ATOM 1384 O O . THR A 1 179 ? 16.158 3.667 -34.160 1.00 97.94 179 THR A O 1
ATOM 1387 N N . SER A 1 180 ? 15.262 3.472 -32.099 1.00 97.38 180 SER A N 1
ATOM 1388 C CA . SER A 1 180 ? 13.885 3.319 -32.564 1.00 97.38 180 SER A CA 1
ATOM 1389 C C . SER A 1 180 ? 13.364 4.608 -33.200 1.00 97.38 180 SER A C 1
ATOM 1391 O O . SER A 1 180 ? 13.836 5.711 -32.919 1.00 97.38 180 SER A O 1
ATOM 1393 N N . ARG A 1 181 ? 12.347 4.469 -34.052 1.00 96.50 181 ARG A N 1
ATOM 1394 C CA . ARG A 1 181 ? 11.519 5.601 -34.497 1.00 96.50 181 ARG A CA 1
ATOM 1395 C C . ARG A 1 181 ? 10.407 5.922 -33.501 1.00 96.50 181 ARG A C 1
ATOM 1397 O O . ARG A 1 181 ? 9.872 7.025 -33.533 1.00 96.50 181 ARG A O 1
ATOM 1404 N N . ASP A 1 182 ? 10.083 4.974 -32.630 1.00 96.12 182 ASP A N 1
ATOM 1405 C CA . ASP A 1 182 ? 9.031 5.103 -31.637 1.00 96.12 182 ASP A CA 1
ATOM 1406 C C . ASP A 1 182 ? 9.621 5.718 -30.367 1.00 96.12 182 ASP A C 1
ATOM 1408 O O . ASP A 1 182 ? 10.389 5.067 -29.657 1.00 96.12 182 ASP A O 1
ATOM 1412 N N . ALA A 1 183 ? 9.268 6.967 -30.066 1.00 95.75 183 ALA A N 1
ATOM 1413 C CA . ALA A 1 183 ? 9.553 7.563 -28.760 1.00 95.75 183 ALA A CA 1
ATOM 1414 C C . ALA A 1 183 ? 8.792 6.827 -27.651 1.00 95.75 183 ALA A C 1
ATOM 1416 O O . ALA A 1 183 ? 7.721 6.269 -27.902 1.00 95.75 183 ALA A O 1
ATOM 1417 N N . VAL A 1 184 ? 9.307 6.849 -26.423 1.00 94.94 184 VAL A N 1
ATOM 1418 C CA . VAL A 1 184 ? 8.498 6.437 -25.267 1.00 94.94 184 VAL A CA 1
ATOM 1419 C C . VAL A 1 184 ? 7.373 7.449 -25.058 1.00 94.94 184 VAL A C 1
ATOM 1421 O O . VAL A 1 184 ? 6.210 7.057 -24.956 1.00 94.94 184 VAL A O 1
ATOM 1424 N N . GLY A 1 185 ? 7.709 8.744 -25.076 1.00 90.50 185 GLY A N 1
ATOM 1425 C CA . GLY A 1 185 ? 6.740 9.839 -25.190 1.00 90.50 185 GLY A CA 1
ATOM 1426 C C . GLY A 1 185 ? 5.817 10.044 -23.985 1.00 90.50 185 GLY A C 1
ATOM 1427 O O . GLY A 1 185 ? 4.834 10.766 -24.108 1.00 90.50 185 GLY A O 1
ATOM 1428 N N . ALA A 1 186 ? 6.113 9.418 -22.845 1.00 94.00 186 ALA A N 1
ATOM 1429 C CA . ALA A 1 186 ? 5.346 9.534 -21.611 1.00 94.00 186 ALA A CA 1
ATOM 1430 C C . ALA A 1 186 ? 6.257 9.346 -20.389 1.00 94.00 186 ALA A C 1
ATOM 1432 O O . ALA A 1 186 ? 7.202 8.549 -20.455 1.00 94.00 186 ALA A O 1
ATOM 1433 N N . PRO A 1 187 ? 5.992 10.038 -19.270 1.00 95.94 187 PRO A N 1
ATOM 1434 C CA . PRO A 1 187 ? 6.705 9.781 -18.033 1.00 95.94 187 PRO A CA 1
ATOM 1435 C C . PRO A 1 187 ? 6.287 8.457 -17.385 1.00 95.94 187 PRO A C 1
ATOM 1437 O O . PRO A 1 187 ? 5.203 7.921 -17.624 1.00 95.94 187 PRO A O 1
ATOM 1440 N N . ILE A 1 188 ? 7.158 7.955 -16.514 1.00 96.88 188 ILE A N 1
ATOM 1441 C CA . ILE A 1 188 ? 6.920 6.770 -15.689 1.00 96.88 188 ILE A CA 1
ATOM 1442 C C . ILE A 1 188 ? 6.714 7.237 -14.249 1.00 96.88 188 ILE A C 1
ATOM 1444 O O . ILE A 1 188 ? 7.634 7.786 -13.641 1.00 96.88 188 ILE A O 1
ATOM 1448 N N . PHE A 1 189 ? 5.520 7.026 -13.705 1.00 96.75 189 PHE A N 1
ATOM 1449 C CA . PHE A 1 189 ? 5.219 7.225 -12.291 1.00 96.75 189 PHE A CA 1
ATOM 1450 C C . PHE A 1 189 ? 5.553 5.945 -11.527 1.00 96.75 189 PHE A C 1
ATOM 1452 O O . PHE A 1 189 ? 5.249 4.846 -11.985 1.00 96.75 189 PHE A O 1
ATOM 1459 N N . TYR A 1 190 ? 6.240 6.056 -10.395 1.00 96.06 190 TYR A N 1
ATOM 1460 C CA . TYR A 1 190 ? 6.669 4.888 -9.630 1.00 96.06 190 TYR A CA 1
ATOM 1461 C C . TYR A 1 190 ? 6.942 5.243 -8.176 1.00 96.06 190 TYR A C 1
ATOM 1463 O O . TYR A 1 190 ? 7.063 6.406 -7.783 1.00 96.06 190 TYR A O 1
ATOM 1471 N N . ARG A 1 191 ? 7.084 4.201 -7.361 1.00 93.25 191 ARG A N 1
ATOM 1472 C CA . ARG A 1 191 ? 7.450 4.323 -5.958 1.00 93.25 191 ARG A CA 1
ATOM 1473 C C . ARG A 1 191 ? 8.939 4.053 -5.768 1.00 93.25 191 ARG A C 1
ATOM 1475 O O . ARG A 1 191 ? 9.442 2.985 -6.115 1.00 93.25 191 ARG A O 1
ATOM 1482 N N . ASN A 1 192 ? 9.623 5.003 -5.152 1.00 93.25 192 ASN A N 1
ATOM 1483 C CA . ASN A 1 192 ? 11.020 4.938 -4.760 1.00 93.25 192 ASN A CA 1
ATOM 1484 C C . ASN A 1 192 ? 11.111 4.560 -3.265 1.00 93.25 192 ASN A C 1
ATOM 1486 O O . ASN A 1 192 ? 10.833 5.362 -2.365 1.00 93.25 192 ASN A O 1
ATOM 1490 N N . VAL A 1 193 ? 11.452 3.295 -3.001 1.00 89.94 193 VAL A N 1
ATOM 1491 C CA . VAL A 1 193 ? 11.303 2.645 -1.690 1.00 89.94 193 VAL A CA 1
ATOM 1492 C C . VAL A 1 193 ? 12.655 2.445 -0.998 1.00 89.94 193 VAL A C 1
ATOM 1494 O O . VAL A 1 193 ? 13.525 1.782 -1.566 1.00 89.94 193 VAL A O 1
ATOM 1497 N N . PRO A 1 194 ? 12.838 2.902 0.252 1.00 87.81 194 PRO A N 1
ATOM 1498 C CA . PRO A 1 194 ? 13.939 2.446 1.094 1.00 87.81 194 PRO A CA 1
ATOM 1499 C C . PRO A 1 194 ? 13.708 0.983 1.496 1.00 87.81 194 PRO A C 1
ATOM 1501 O O . PRO A 1 194 ? 12.806 0.682 2.279 1.00 87.81 194 PRO A O 1
ATOM 1504 N N . LEU A 1 195 ? 14.498 0.058 0.950 1.00 78.25 195 LEU A N 1
ATOM 1505 C CA . LEU A 1 195 ? 14.369 -1.364 1.271 1.00 78.25 195 LEU A CA 1
ATOM 1506 C C . LEU A 1 195 ? 15.185 -1.673 2.535 1.00 78.25 195 LEU A C 1
ATOM 1508 O O . LEU A 1 195 ? 16.369 -1.995 2.463 1.00 78.25 195 LEU A O 1
ATOM 1512 N N . ILE A 1 196 ? 14.543 -1.531 3.693 1.00 75.88 196 ILE A N 1
ATOM 1513 C CA . ILE A 1 196 ? 15.117 -1.837 5.009 1.00 75.88 196 ILE A CA 1
ATOM 1514 C C . ILE A 1 196 ? 14.397 -3.074 5.560 1.00 75.88 196 ILE A C 1
ATOM 1516 O O . ILE A 1 196 ? 13.162 -3.072 5.596 1.00 75.88 196 ILE A O 1
ATOM 1520 N N . PRO A 1 197 ? 15.124 -4.133 5.961 1.00 67.25 197 PRO A N 1
ATOM 1521 C CA . PRO A 1 197 ? 14.500 -5.338 6.486 1.00 67.25 197 PRO A CA 1
ATOM 1522 C C . PRO A 1 197 ? 13.719 -5.034 7.779 1.00 67.25 197 PRO A C 1
ATOM 1524 O O . PRO A 1 197 ? 14.179 -4.237 8.603 1.00 67.25 197 PRO A O 1
ATOM 1527 N N . PRO A 1 198 ? 12.541 -5.652 7.983 1.00 64.69 198 PRO A N 1
ATOM 1528 C CA . PRO A 1 198 ? 11.820 -5.541 9.244 1.00 64.69 198 PRO A CA 1
ATOM 1529 C C . PRO A 1 198 ? 12.625 -6.181 10.385 1.00 64.69 198 PRO A C 1
ATOM 1531 O O . PRO A 1 198 ? 13.382 -7.128 10.172 1.00 64.69 198 PRO A O 1
ATOM 1534 N N . GLN A 1 199 ? 12.448 -5.680 11.611 1.00 66.12 199 GLN A N 1
ATOM 1535 C CA . GLN A 1 199 ? 13.074 -6.278 12.793 1.00 66.12 199 GLN A CA 1
ATOM 1536 C C . GLN A 1 199 ? 12.500 -7.679 13.053 1.00 66.12 199 GLN A C 1
ATOM 1538 O O . GLN A 1 199 ? 11.299 -7.913 12.870 1.00 66.12 199 GLN A O 1
ATOM 1543 N N . GLU A 1 200 ? 13.340 -8.611 13.507 1.00 64.00 200 GLU A N 1
ATOM 1544 C CA . GLU A 1 200 ? 12.879 -9.947 13.889 1.00 64.00 200 GLU A CA 1
ATOM 1545 C C . GLU A 1 200 ? 11.755 -9.865 14.936 1.00 64.00 200 GLU A C 1
ATOM 1547 O O . GLU A 1 200 ? 11.790 -9.049 15.852 1.00 64.00 200 GLU A O 1
ATOM 1552 N N . GLY A 1 201 ? 10.717 -10.692 14.775 1.00 62.34 201 GLY A N 1
ATOM 1553 C CA . GLY A 1 201 ? 9.572 -10.737 15.695 1.00 62.34 201 GLY A CA 1
ATOM 1554 C C . GLY A 1 201 ? 8.498 -9.663 15.481 1.00 62.34 201 GLY A C 1
ATOM 1555 O O . GLY A 1 201 ? 7.441 -9.754 16.095 1.00 62.34 201 GLY A O 1
ATOM 1556 N N . THR A 1 202 ? 8.701 -8.695 14.580 1.00 62.38 202 THR A N 1
ATOM 1557 C CA . THR A 1 202 ? 7.704 -7.633 14.306 1.00 62.38 202 THR A CA 1
ATOM 1558 C C . THR A 1 202 ? 6.641 -8.013 13.270 1.00 62.38 202 THR A C 1
ATOM 1560 O O . THR A 1 202 ? 5.693 -7.264 13.038 1.00 62.38 202 THR A O 1
ATOM 1563 N N . THR A 1 203 ? 6.773 -9.180 12.636 1.00 64.94 203 THR A N 1
ATOM 1564 C CA . THR A 1 203 ? 5.893 -9.628 11.553 1.00 64.94 203 THR A CA 1
ATOM 1565 C C . THR A 1 203 ? 4.731 -10.462 12.090 1.00 64.94 203 THR A C 1
ATOM 1567 O O . THR A 1 203 ? 4.919 -11.457 12.788 1.00 64.94 203 THR A O 1
ATOM 1570 N N . GLN A 1 204 ? 3.506 -10.062 11.745 1.00 68.62 204 GLN A N 1
ATOM 1571 C CA . GLN A 1 204 ? 2.275 -10.759 12.124 1.00 68.62 204 GLN A CA 1
ATOM 1572 C C . GLN A 1 204 ? 1.637 -11.430 10.900 1.00 68.62 204 GLN A C 1
ATOM 1574 O O . GLN A 1 204 ? 1.688 -10.903 9.784 1.00 68.62 204 GLN A O 1
ATOM 1579 N N . ARG A 1 205 ? 1.032 -12.608 11.100 1.00 76.44 205 ARG A N 1
ATOM 1580 C CA . ARG A 1 205 ? 0.326 -13.333 10.029 1.00 76.44 205 ARG A CA 1
ATOM 1581 C C . ARG A 1 205 ? -0.872 -12.527 9.537 1.00 76.44 205 ARG A C 1
ATOM 1583 O O . ARG A 1 205 ? -1.612 -11.968 10.341 1.00 76.44 205 ARG A O 1
ATOM 1590 N N . GLY A 1 206 ? -1.039 -12.486 8.220 1.00 66.06 206 GLY A N 1
ATOM 1591 C CA . GLY A 1 206 ? -2.121 -11.791 7.532 1.00 66.06 206 GLY A CA 1
ATOM 1592 C C . GLY A 1 206 ? -2.053 -10.259 7.580 1.00 66.06 206 GLY A C 1
ATOM 1593 O O . GLY A 1 206 ? -2.911 -9.600 7.000 1.00 66.06 206 GLY A O 1
ATOM 1594 N N . VAL A 1 207 ? -1.032 -9.669 8.213 1.00 71.31 207 VAL A N 1
ATOM 1595 C CA . VAL A 1 207 ? -0.819 -8.213 8.247 1.00 71.31 207 VAL A CA 1
ATOM 1596 C C . VAL A 1 207 ? 0.184 -7.816 7.165 1.00 71.31 207 VAL A C 1
ATOM 1598 O O . VAL A 1 207 ? 1.320 -8.283 7.172 1.00 71.31 207 VAL A O 1
ATOM 1601 N N . ILE A 1 208 ? -0.195 -6.921 6.245 1.00 71.12 208 ILE A N 1
ATOM 1602 C CA . ILE A 1 208 ? 0.724 -6.388 5.224 1.00 71.12 208 ILE A CA 1
ATOM 1603 C C . ILE A 1 208 ? 1.551 -5.241 5.823 1.00 71.12 208 ILE A C 1
ATOM 1605 O O . ILE A 1 208 ? 1.125 -4.084 5.824 1.00 71.12 208 ILE A O 1
ATOM 1609 N N . LYS A 1 209 ? 2.746 -5.5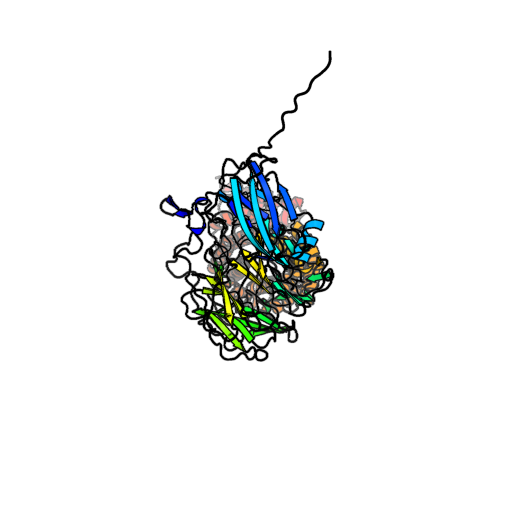74 6.323 1.00 71.94 209 LYS A N 1
ATOM 1610 C CA . LYS A 1 209 ? 3.734 -4.613 6.838 1.00 71.94 209 LYS A CA 1
ATOM 1611 C C . LYS A 1 209 ? 5.172 -5.042 6.495 1.00 71.94 209 LYS A C 1
ATOM 1613 O O . LYS A 1 209 ? 5.933 -5.429 7.377 1.00 71.94 209 LYS A O 1
ATOM 1618 N N . PRO A 1 210 ? 5.548 -5.032 5.204 1.00 69.31 210 PRO A N 1
ATOM 1619 C CA . PRO A 1 210 ? 6.889 -5.420 4.763 1.00 69.31 210 PRO A CA 1
ATOM 1620 C C . PRO A 1 210 ? 8.015 -4.462 5.181 1.00 69.31 210 PRO A C 1
ATOM 1622 O O . PRO A 1 210 ? 9.181 -4.814 5.025 1.00 69.31 210 PRO A O 1
ATOM 1625 N N . LEU A 1 211 ? 7.694 -3.247 5.640 1.00 77.12 211 LEU A N 1
ATOM 1626 C CA . LEU A 1 211 ? 8.669 -2.225 6.030 1.00 77.12 211 LEU A CA 1
ATOM 1627 C C . LEU A 1 211 ? 8.390 -1.725 7.459 1.00 77.12 211 LEU A C 1
ATOM 1629 O O . LEU A 1 211 ? 7.223 -1.675 7.856 1.00 77.12 211 LEU A O 1
ATOM 1633 N N . PRO A 1 212 ? 9.426 -1.320 8.220 1.00 76.12 212 PRO A N 1
ATOM 1634 C CA . PRO A 1 212 ? 9.248 -0.665 9.517 1.00 76.12 212 PRO A CA 1
ATOM 1635 C C . PRO A 1 212 ? 8.494 0.670 9.405 1.00 76.12 212 PRO A C 1
ATOM 1637 O O . PRO A 1 212 ? 8.663 1.392 8.421 1.00 76.12 212 PRO A O 1
ATOM 1640 N N . ASP A 1 213 ? 7.756 1.058 10.452 1.00 76.62 213 ASP A N 1
ATOM 1641 C CA . ASP A 1 213 ? 7.006 2.331 10.479 1.00 76.62 213 ASP A CA 1
ATOM 1642 C C . ASP A 1 213 ? 7.914 3.550 10.292 1.00 76.62 213 ASP A C 1
ATOM 1644 O O . ASP A 1 213 ? 7.562 4.493 9.590 1.00 76.62 213 ASP A O 1
ATOM 1648 N N . SER A 1 214 ? 9.135 3.493 10.832 1.00 76.94 214 SER A N 1
ATOM 1649 C CA . SER A 1 214 ? 10.150 4.548 10.696 1.00 76.94 214 SER A CA 1
ATOM 1650 C C . SER A 1 214 ? 10.591 4.809 9.250 1.00 76.94 214 SER A C 1
ATOM 1652 O O . SER A 1 214 ? 11.231 5.824 8.963 1.00 76.94 214 SER A O 1
ATOM 1654 N N . VAL A 1 215 ? 10.277 3.890 8.335 1.00 80.31 215 VAL A N 1
ATOM 1655 C CA . VAL A 1 215 ? 10.657 3.949 6.924 1.00 80.31 215 VAL A CA 1
ATOM 1656 C C . VAL A 1 215 ? 9.506 4.438 6.049 1.00 80.31 215 VAL A C 1
ATOM 1658 O O . VAL A 1 215 ? 9.774 5.009 4.993 1.00 80.31 215 VAL A O 1
ATOM 1661 N N . LEU A 1 216 ? 8.248 4.282 6.481 1.00 80.19 216 LEU A N 1
ATOM 1662 C CA . LEU A 1 216 ? 7.070 4.672 5.693 1.00 80.19 216 LEU A CA 1
ATOM 1663 C C . LEU A 1 216 ? 7.116 6.146 5.242 1.00 80.19 216 LEU A C 1
ATOM 1665 O O . LEU A 1 216 ? 6.971 6.381 4.041 1.00 80.19 216 LEU A O 1
ATOM 1669 N N . PRO A 1 217 ? 7.465 7.128 6.105 1.00 81.75 217 PRO A N 1
ATOM 1670 C CA . PRO A 1 217 ? 7.574 8.530 5.685 1.00 81.75 217 PRO A CA 1
ATOM 1671 C C . PRO A 1 217 ? 8.692 8.796 4.661 1.00 81.75 217 PRO A C 1
ATOM 1673 O O . PRO A 1 217 ? 8.694 9.814 3.975 1.00 81.75 217 PRO A O 1
ATOM 1676 N N . LYS A 1 218 ? 9.667 7.884 4.538 1.00 87.44 218 LYS A N 1
ATOM 1677 C CA . LYS A 1 218 ? 10.822 8.018 3.632 1.00 87.44 218 LYS A CA 1
ATOM 1678 C C . LYS A 1 218 ? 10.564 7.456 2.228 1.00 87.44 218 LYS A C 1
ATOM 1680 O O . LYS A 1 218 ? 11.458 7.539 1.371 1.00 87.44 218 LYS A O 1
ATOM 1685 N N . ILE A 1 219 ? 9.395 6.854 2.001 1.00 89.94 219 ILE A N 1
ATOM 1686 C CA . ILE A 1 219 ? 8.938 6.424 0.678 1.00 89.94 219 ILE A CA 1
ATOM 1687 C C . ILE A 1 219 ? 8.590 7.666 -0.148 1.00 89.94 219 ILE A C 1
ATOM 1689 O O . ILE A 1 219 ? 7.965 8.604 0.348 1.00 89.94 219 ILE A O 1
ATOM 1693 N N . ARG A 1 220 ? 9.013 7.667 -1.412 1.00 92.75 220 ARG A N 1
ATOM 1694 C CA . ARG A 1 220 ? 8.750 8.750 -2.362 1.00 92.75 220 ARG A CA 1
ATOM 1695 C C . ARG A 1 220 ? 7.967 8.214 -3.551 1.00 92.75 220 ARG A C 1
ATOM 1697 O O . ARG A 1 220 ? 8.237 7.106 -4.010 1.00 92.75 220 ARG A O 1
ATOM 1704 N N . TRP A 1 221 ? 7.036 9.006 -4.057 1.00 94.00 221 TRP A N 1
ATOM 1705 C CA . TRP A 1 221 ? 6.431 8.805 -5.368 1.00 94.00 221 TRP A CA 1
ATOM 1706 C C . TRP A 1 221 ? 7.084 9.780 -6.325 1.00 94.00 221 TRP A C 1
ATOM 1708 O O . TRP A 1 221 ? 7.129 10.981 -6.057 1.00 94.00 221 TRP A O 1
ATOM 1718 N N . GLU A 1 222 ? 7.641 9.248 -7.400 1.00 95.44 222 GLU A N 1
ATOM 1719 C CA . GLU A 1 222 ? 8.474 10.000 -8.324 1.00 95.44 222 GLU A CA 1
ATOM 1720 C C . GLU A 1 222 ? 7.979 9.816 -9.756 1.00 95.44 222 GLU A C 1
ATOM 1722 O O . GLU A 1 222 ? 7.410 8.784 -10.118 1.00 95.44 222 GLU A O 1
ATOM 1727 N N . LEU A 1 223 ? 8.213 10.842 -10.567 1.00 95.69 223 LEU A N 1
ATOM 1728 C CA . LEU A 1 223 ? 7.945 10.854 -11.994 1.00 95.69 223 LEU A CA 1
ATOM 1729 C C . LEU A 1 223 ? 9.285 10.887 -12.740 1.00 95.69 223 LEU A C 1
ATOM 1731 O O . LEU A 1 223 ? 10.132 11.750 -12.486 1.00 95.69 223 LEU A O 1
ATOM 1735 N N . ARG A 1 224 ? 9.502 9.922 -13.638 1.00 95.31 224 ARG A N 1
ATOM 1736 C CA . ARG A 1 224 ? 10.732 9.775 -14.427 1.00 95.31 224 ARG A CA 1
ATOM 1737 C C . ARG A 1 224 ? 10.458 10.041 -15.902 1.00 95.31 224 ARG A C 1
ATOM 1739 O O . ARG A 1 224 ? 9.746 9.270 -16.543 1.00 95.31 224 ARG A O 1
ATOM 1746 N N . TYR A 1 225 ? 11.104 11.067 -16.452 1.00 95.00 225 TYR A N 1
ATOM 1747 C CA . TYR A 1 225 ? 11.191 11.282 -17.896 1.00 95.00 225 TYR A CA 1
ATOM 1748 C C . TYR A 1 225 ? 12.523 10.757 -18.434 1.00 95.00 225 TYR A C 1
ATOM 1750 O O . TYR A 1 225 ? 13.593 11.175 -18.000 1.00 95.00 225 TYR A O 1
ATOM 1758 N N . ILE A 1 226 ? 12.491 9.840 -19.399 1.00 95.31 226 ILE A N 1
ATOM 1759 C CA . ILE A 1 226 ? 13.706 9.135 -19.844 1.00 95.31 226 ILE A CA 1
ATOM 1760 C C . ILE A 1 226 ? 14.711 10.019 -20.607 1.00 95.31 226 ILE A C 1
ATOM 1762 O O . ILE A 1 226 ? 15.855 9.605 -20.796 1.00 95.31 226 ILE A O 1
ATOM 1766 N N . ASN A 1 227 ? 14.298 11.227 -21.003 1.00 94.19 227 ASN A N 1
ATOM 1767 C CA . ASN A 1 227 ? 15.121 12.271 -21.624 1.00 94.19 227 ASN A CA 1
ATOM 1768 C C . ASN A 1 227 ? 15.845 13.167 -20.605 1.00 94.19 227 ASN A C 1
ATOM 1770 O O . ASN A 1 227 ? 16.649 14.011 -20.994 1.00 94.19 227 ASN A O 1
ATOM 1774 N N . GLU A 1 228 ? 15.595 12.983 -19.311 1.00 93.94 228 GLU A N 1
ATOM 1775 C CA . GLU A 1 228 ? 16.227 13.738 -18.229 1.00 93.94 228 GLU A CA 1
ATOM 1776 C C . GLU A 1 228 ? 17.164 12.850 -17.412 1.00 93.94 228 GLU A C 1
ATOM 1778 O O . GLU A 1 228 ? 17.116 11.628 -17.508 1.00 93.94 228 GLU A O 1
ATOM 1783 N N . THR A 1 229 ? 18.021 13.436 -16.578 1.00 91.38 229 THR A N 1
ATOM 1784 C CA . THR A 1 229 ? 18.922 12.688 -15.678 1.00 91.38 229 THR A CA 1
ATOM 1785 C C . THR A 1 229 ? 18.453 12.645 -14.226 1.00 91.38 229 THR A C 1
ATOM 1787 O O . THR A 1 229 ? 19.122 12.010 -13.413 1.00 91.38 229 THR A O 1
ATOM 1790 N N . HIS A 1 230 ? 17.359 13.338 -13.900 1.00 91.75 230 HIS A N 1
ATOM 1791 C CA . HIS A 1 230 ? 16.801 13.454 -12.554 1.00 91.75 230 HIS A CA 1
ATOM 1792 C C . HIS A 1 230 ? 15.342 12.977 -12.515 1.00 91.75 230 HIS A C 1
ATOM 1794 O O . HIS A 1 230 ? 14.730 12.698 -13.551 1.00 91.75 230 HIS A O 1
ATOM 1800 N N . ASN A 1 231 ? 14.819 12.853 -11.297 1.00 93.38 231 ASN A N 1
ATOM 1801 C CA . ASN A 1 231 ? 13.434 12.496 -11.015 1.00 93.38 231 ASN A CA 1
ATOM 1802 C C . ASN A 1 231 ? 12.688 13.722 -10.495 1.00 93.38 231 ASN A C 1
ATOM 1804 O O . ASN A 1 231 ? 13.280 14.559 -9.810 1.00 93.38 231 ASN A O 1
ATOM 1808 N N . HIS A 1 232 ? 11.380 13.768 -10.728 1.00 94.62 232 HIS A N 1
ATOM 1809 C CA . HIS A 1 232 ? 10.500 14.760 -10.118 1.00 94.62 232 HIS A CA 1
ATOM 1810 C C . HIS A 1 232 ? 9.795 14.126 -8.924 1.00 94.62 232 HIS A C 1
ATOM 1812 O O . HIS A 1 232 ? 9.147 13.088 -9.066 1.00 94.62 232 HIS A O 1
ATOM 1818 N N . LEU A 1 233 ? 9.930 14.721 -7.739 1.00 95.25 233 LEU A N 1
ATOM 1819 C CA . LEU A 1 233 ? 9.250 14.249 -6.535 1.00 95.25 233 LEU A CA 1
ATOM 1820 C C . LEU A 1 233 ? 7.788 14.694 -6.562 1.00 95.25 233 LEU A C 1
ATOM 1822 O O . LEU A 1 233 ? 7.515 15.886 -6.496 1.00 95.25 233 LEU A O 1
ATOM 1826 N N . MET A 1 234 ? 6.861 13.741 -6.617 1.00 94.25 234 MET A N 1
ATOM 1827 C CA . MET A 1 234 ? 5.427 14.028 -6.694 1.00 94.25 234 MET A CA 1
ATOM 1828 C C . MET A 1 234 ? 4.774 14.075 -5.318 1.00 94.25 234 MET A C 1
ATOM 1830 O O . MET A 1 234 ? 3.903 14.905 -5.088 1.00 94.25 234 MET A O 1
ATOM 1834 N N . MET A 1 235 ? 5.166 13.166 -4.419 1.00 91.56 235 MET A N 1
ATOM 1835 C CA . MET A 1 235 ? 4.499 12.971 -3.128 1.00 91.56 235 MET A CA 1
ATOM 1836 C C . MET A 1 235 ? 5.363 12.155 -2.158 1.00 91.56 235 MET A C 1
ATOM 1838 O O . MET A 1 235 ? 6.165 11.311 -2.571 1.00 91.56 235 MET A O 1
ATOM 1842 N N . THR A 1 236 ? 5.175 12.377 -0.857 1.00 88.25 236 THR A N 1
ATOM 1843 C CA . THR A 1 236 ? 5.815 11.641 0.250 1.00 88.25 236 THR A CA 1
ATOM 1844 C C . THR A 1 236 ? 4.816 11.412 1.388 1.00 88.25 236 THR A C 1
ATOM 1846 O O . THR A 1 236 ? 3.650 11.773 1.265 1.00 88.25 236 THR A O 1
ATOM 1849 N N . ASN A 1 237 ? 5.263 10.808 2.497 1.00 78.56 237 ASN A N 1
ATOM 1850 C CA . ASN A 1 237 ? 4.498 10.707 3.748 1.00 78.56 237 ASN A CA 1
ATOM 1851 C C . ASN A 1 237 ? 3.141 9.986 3.649 1.00 78.56 237 ASN A C 1
ATOM 1853 O O . ASN A 1 237 ? 2.283 10.181 4.508 1.00 78.56 237 ASN A O 1
ATOM 1857 N N . LEU A 1 238 ? 2.948 9.108 2.658 1.00 78.38 238 LEU A N 1
ATOM 1858 C CA . LEU A 1 238 ? 1.803 8.199 2.682 1.00 78.38 238 LEU A CA 1
ATOM 1859 C C . LEU A 1 238 ? 1.929 7.252 3.889 1.00 78.38 238 LEU A C 1
ATOM 1861 O O . LEU A 1 238 ? 3.023 6.734 4.138 1.00 78.38 238 LEU A O 1
ATOM 1865 N N . PRO A 1 239 ? 0.835 6.958 4.611 1.00 66.44 239 PRO A N 1
ATOM 1866 C CA . PRO A 1 239 ? 0.872 6.250 5.891 1.00 66.44 239 PRO A CA 1
ATOM 1867 C C . PRO A 1 239 ? 1.068 4.731 5.721 1.00 66.44 239 PRO A C 1
ATOM 1869 O O . PRO A 1 239 ? 0.678 3.944 6.577 1.00 66.44 239 PRO A O 1
ATOM 1872 N N . THR A 1 240 ? 1.640 4.280 4.596 1.00 69.31 240 THR A N 1
ATOM 1873 C CA . THR A 1 240 ? 1.669 2.861 4.228 1.00 69.31 240 THR A CA 1
ATOM 1874 C C . THR A 1 240 ? 2.649 2.495 3.117 1.00 69.31 240 THR A C 1
ATOM 1876 O O . THR A 1 240 ? 3.023 3.288 2.255 1.00 69.31 240 THR A O 1
ATOM 1879 N N . CYS A 1 241 ? 3.061 1.227 3.142 1.00 61.41 241 CYS A N 1
ATOM 1880 C CA . CYS A 1 241 ? 3.995 0.603 2.212 1.00 61.41 241 CYS A CA 1
ATOM 1881 C C . CYS A 1 241 ? 3.319 -0.229 1.105 1.00 61.41 241 CYS A C 1
ATOM 1883 O O . CYS A 1 241 ? 4.033 -0.851 0.316 1.00 61.41 241 CYS A O 1
ATOM 1885 N N . GLY A 1 242 ? 1.984 -0.284 1.033 1.00 64.12 242 GLY A N 1
ATOM 1886 C CA . GLY A 1 242 ? 1.231 -1.185 0.141 1.00 64.12 242 GLY A CA 1
ATOM 1887 C C . GLY A 1 242 ? 0.654 -0.565 -1.136 1.00 64.12 242 GLY A C 1
ATOM 1888 O O . GLY A 1 242 ? 0.131 -1.308 -1.960 1.00 64.12 242 GLY A O 1
ATOM 1889 N N . ASN A 1 243 ? 0.760 0.757 -1.311 1.00 72.50 243 ASN A N 1
ATOM 1890 C CA . ASN A 1 243 ? -0.105 1.488 -2.243 1.00 72.50 243 ASN A CA 1
ATOM 1891 C C . ASN A 1 243 ? 0.126 1.150 -3.710 1.00 72.50 243 ASN A C 1
ATOM 1893 O O . ASN A 1 243 ? 1.125 1.580 -4.302 1.00 72.50 243 ASN A O 1
ATOM 1897 N N . CYS A 1 244 ? -0.823 0.418 -4.289 1.00 84.19 244 CYS A N 1
ATOM 1898 C CA . CYS A 1 244 ? -0.911 0.253 -5.725 1.00 84.19 244 CYS A CA 1
ATOM 1899 C C . CYS A 1 244 ? -1.592 1.486 -6.310 1.00 84.19 244 CYS A C 1
ATOM 1901 O O . CYS A 1 244 ? -2.399 2.145 -5.656 1.00 84.19 244 CYS A O 1
ATOM 1903 N N . HIS A 1 245 ? -1.225 1.819 -7.536 1.00 92.56 245 HIS A N 1
ATOM 1904 C CA . HIS A 1 245 ? -1.822 2.917 -8.272 1.00 92.56 245 HIS A CA 1
ATOM 1905 C C . HIS A 1 245 ? -2.187 2.451 -9.675 1.00 92.56 245 HIS A C 1
ATOM 1907 O O . HIS A 1 245 ? -1.762 1.384 -10.121 1.00 92.56 245 HIS A O 1
ATOM 1913 N N . SER A 1 246 ? -3.058 3.225 -10.307 1.00 93.81 246 SER A N 1
ATOM 1914 C CA . SER A 1 246 ? -3.485 3.046 -11.686 1.00 93.81 246 SER A CA 1
ATOM 1915 C C . SER A 1 246 ? -4.008 4.362 -12.237 1.00 93.81 246 SER A C 1
ATOM 1917 O O . SER A 1 246 ? -4.413 5.249 -11.480 1.00 93.81 246 SER A O 1
ATOM 1919 N N . PHE A 1 247 ? -4.043 4.471 -13.558 1.00 95.12 247 PHE A N 1
ATOM 1920 C CA . PHE A 1 247 ? -4.514 5.666 -14.242 1.00 95.12 247 PHE A CA 1
ATOM 1921 C C . PHE A 1 247 ? -5.535 5.301 -15.313 1.00 95.12 247 PHE A C 1
ATOM 1923 O O . PHE A 1 247 ? -5.428 4.247 -15.950 1.00 95.12 247 PHE A O 1
ATOM 1930 N N . SER A 1 248 ? -6.516 6.179 -15.534 1.00 95.88 248 SER A N 1
ATOM 1931 C CA . SER A 1 248 ? -7.380 6.076 -16.707 1.00 95.88 248 SER A CA 1
ATOM 1932 C C . SER A 1 248 ? -6.549 6.220 -17.981 1.00 95.88 248 SER A C 1
ATOM 1934 O O . SER A 1 248 ? -5.490 6.853 -18.008 1.00 95.88 248 SER A O 1
ATOM 1936 N N . ARG A 1 249 ? -7.035 5.641 -19.080 1.00 92.81 249 ARG A N 1
ATOM 1937 C CA . ARG A 1 249 ? -6.298 5.623 -20.349 1.00 92.81 249 ARG A CA 1
ATOM 1938 C C . ARG A 1 249 ? -6.058 7.027 -20.901 1.00 92.81 249 ARG A C 1
ATOM 1940 O O . ARG A 1 249 ? -5.048 7.260 -21.559 1.00 92.81 249 ARG A O 1
ATOM 1947 N N . ASP A 1 250 ? -6.986 7.944 -20.664 1.00 91.56 250 ASP A N 1
ATOM 1948 C CA . ASP A 1 250 ? -6.880 9.341 -21.079 1.00 91.56 250 ASP A CA 1
ATOM 1949 C C . ASP A 1 250 ? -5.994 10.195 -20.157 1.00 91.56 250 ASP A C 1
ATOM 1951 O O . ASP A 1 250 ? -5.868 11.391 -20.401 1.00 91.56 250 ASP A O 1
ATOM 1955 N N . GLY A 1 251 ? -5.401 9.599 -19.115 1.00 92.88 251 GLY A N 1
ATOM 1956 C CA . GLY A 1 251 ? -4.508 10.287 -18.186 1.00 92.88 251 GLY A CA 1
ATOM 1957 C C . GLY A 1 251 ? -5.210 11.281 -17.260 1.00 92.88 251 GLY A C 1
ATOM 1958 O O . GLY A 1 251 ? -4.534 12.097 -16.650 1.00 92.88 251 GLY A O 1
ATOM 1959 N N . LYS A 1 252 ? -6.547 11.251 -17.146 1.00 94.44 252 L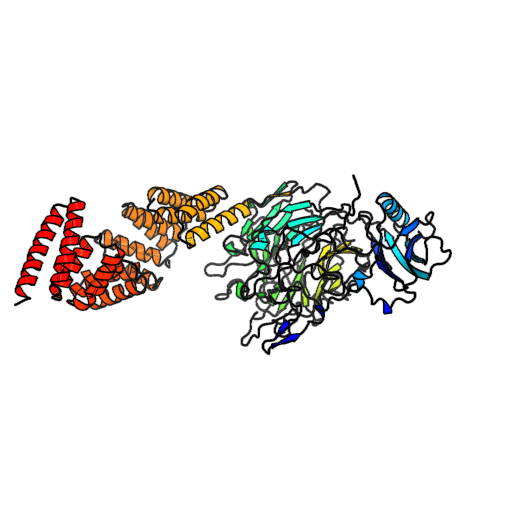YS A N 1
ATOM 1960 C CA . LYS A 1 252 ? -7.313 12.251 -16.375 1.00 94.44 252 LYS A CA 1
ATOM 1961 C C . LYS A 1 252 ? -7.729 11.814 -14.982 1.00 94.44 252 LYS A C 1
ATOM 1963 O O . LYS A 1 252 ? -8.180 12.650 -14.205 1.00 94.44 252 LYS A O 1
ATOM 1968 N N . VAL A 1 253 ? -7.650 10.529 -14.663 1.00 95.75 253 VAL A N 1
ATOM 1969 C CA . VAL A 1 253 ? -8.047 10.000 -13.357 1.00 95.75 253 VAL A CA 1
ATOM 1970 C C . VAL A 1 253 ? -6.920 9.149 -12.808 1.00 95.75 253 VAL A C 1
ATOM 1972 O O . VAL A 1 253 ? -6.446 8.230 -13.472 1.00 95.75 253 VAL A O 1
ATOM 1975 N N . MET A 1 254 ? -6.521 9.452 -11.579 1.00 95.44 254 MET A N 1
ATOM 1976 C CA . MET A 1 254 ? -5.593 8.660 -10.791 1.00 95.44 254 MET A CA 1
ATOM 1977 C C . MET A 1 254 ? -6.367 7.897 -9.724 1.00 95.44 254 MET A C 1
ATOM 1979 O O . MET A 1 254 ? -7.168 8.463 -8.979 1.00 95.44 254 MET A O 1
ATOM 1983 N N . GLY A 1 255 ? -6.095 6.604 -9.651 1.00 94.31 255 GLY A N 1
ATOM 1984 C CA . GLY A 1 255 ? -6.508 5.741 -8.565 1.00 94.31 255 GLY A CA 1
ATOM 1985 C C . GLY A 1 255 ? -5.292 5.307 -7.765 1.00 94.31 255 GLY A C 1
ATOM 1986 O O . GLY A 1 255 ? -4.317 4.848 -8.357 1.00 94.31 255 GLY A O 1
ATOM 1987 N N . ILE A 1 256 ? -5.323 5.431 -6.444 1.00 92.00 256 ILE A N 1
ATOM 1988 C CA . ILE A 1 256 ? -4.232 4.978 -5.579 1.00 92.00 256 ILE A CA 1
ATOM 1989 C C . ILE A 1 256 ? -4.794 4.465 -4.258 1.00 92.00 256 ILE A C 1
ATOM 1991 O O . ILE A 1 256 ? -5.627 5.125 -3.638 1.00 92.00 256 ILE A O 1
ATOM 1995 N N . ASP A 1 257 ? -4.351 3.283 -3.829 1.00 86.81 257 ASP A N 1
ATOM 1996 C CA . ASP A 1 257 ? -4.671 2.808 -2.484 1.00 86.81 257 ASP A CA 1
ATOM 1997 C C . ASP A 1 257 ? -4.065 3.790 -1.472 1.00 86.81 257 ASP A C 1
ATOM 1999 O O . ASP A 1 257 ? -2.938 4.265 -1.627 1.00 86.81 257 ASP A O 1
ATOM 2003 N N . VAL A 1 258 ? -4.837 4.130 -0.451 1.00 81.75 258 VAL A N 1
ATOM 2004 C CA . VAL A 1 258 ? -4.403 4.943 0.684 1.00 81.75 258 VAL A CA 1
ATOM 2005 C C . VAL A 1 258 ? -4.739 4.115 1.916 1.00 81.75 258 VAL A C 1
ATOM 2007 O O . VAL A 1 258 ? -5.725 3.394 1.905 1.00 81.75 258 VAL A O 1
ATOM 2010 N N . ASP A 1 259 ? -3.952 4.185 2.982 1.00 73.81 259 ASP A N 1
ATOM 2011 C CA . ASP A 1 259 ? -4.387 3.577 4.241 1.00 73.81 259 ASP A CA 1
ATOM 2012 C C . ASP A 1 259 ? -4.997 4.658 5.127 1.00 73.81 259 ASP A C 1
ATOM 2014 O O . ASP A 1 259 ? -4.477 5.772 5.219 1.00 73.81 259 ASP A O 1
ATOM 2018 N N . GLY A 1 260 ? -6.131 4.332 5.738 1.00 65.31 260 GLY A N 1
ATOM 2019 C CA . GLY A 1 260 ? -6.795 5.171 6.722 1.00 65.31 260 GLY A CA 1
ATOM 2020 C C . GLY A 1 260 ? -6.243 4.974 8.141 1.00 65.31 260 GLY A C 1
ATOM 2021 O O . GLY A 1 260 ? -5.328 4.171 8.354 1.00 65.31 260 GLY A O 1
ATOM 2022 N N . PRO A 1 261 ? -6.839 5.669 9.127 1.00 61.16 261 PRO A N 1
ATOM 2023 C CA . PRO A 1 261 ? -6.441 5.616 10.529 1.00 61.16 261 PRO A CA 1
ATOM 2024 C C . PRO A 1 261 ? -6.387 4.193 11.072 1.00 61.16 261 PRO A C 1
ATOM 2026 O O . PRO A 1 261 ? -7.174 3.337 10.655 1.00 61.16 261 PRO A O 1
ATOM 2029 N N . ALA A 1 262 ? -5.484 3.946 12.017 1.00 60.41 262 ALA A N 1
ATOM 2030 C CA . ALA A 1 262 ? -5.233 2.629 12.597 1.00 60.41 262 ALA A CA 1
ATOM 2031 C C . ALA A 1 262 ? -4.956 1.543 11.534 1.00 60.41 262 ALA A C 1
ATOM 2033 O O . ALA A 1 262 ? -5.331 0.379 11.706 1.00 60.41 262 ALA A O 1
ATOM 2034 N N . ASN A 1 263 ? -4.280 1.922 10.439 1.00 61.88 263 ASN A N 1
ATOM 2035 C CA . ASN A 1 263 ? -3.902 1.031 9.340 1.00 61.88 263 ASN A CA 1
ATOM 2036 C C . ASN A 1 263 ? -5.123 0.423 8.615 1.00 61.88 263 ASN A C 1
ATOM 2038 O O . ASN A 1 263 ? -5.090 -0.744 8.208 1.00 61.88 263 ASN A O 1
ATOM 2042 N N . ASP A 1 264 ? -6.207 1.199 8.465 1.00 69.12 264 ASP A N 1
ATOM 2043 C CA . ASP A 1 264 ? -7.376 0.805 7.673 1.00 69.12 264 ASP A CA 1
ATOM 2044 C C . ASP A 1 264 ? -6.984 0.681 6.198 1.00 69.12 264 ASP A C 1
ATOM 2046 O O . ASP A 1 264 ? -6.944 1.658 5.454 1.00 69.12 264 ASP A O 1
ATOM 2050 N N . LYS A 1 265 ? -6.719 -0.553 5.770 1.00 72.75 265 LYS A N 1
ATOM 2051 C CA . LYS A 1 265 ? -6.349 -0.897 4.393 1.00 72.75 265 LYS A CA 1
ATOM 2052 C C . LYS A 1 265 ? -7.498 -0.732 3.382 1.00 72.75 265 LYS A C 1
ATOM 2054 O O . LYS A 1 265 ? -7.375 -1.110 2.220 1.00 72.75 265 LYS A O 1
ATOM 2059 N N . GLY A 1 266 ? -8.663 -0.272 3.831 1.00 77.06 266 GLY A N 1
ATOM 2060 C CA . GLY A 1 266 ? -9.879 -0.152 3.044 1.00 77.06 266 GLY A CA 1
ATOM 2061 C C . GLY A 1 266 ? -10.045 1.181 2.320 1.00 77.06 266 GLY A C 1
ATOM 2062 O O . GLY A 1 266 ? -11.166 1.466 1.918 1.00 77.06 266 GLY A O 1
ATOM 2063 N N . LEU A 1 267 ? -9.019 2.022 2.183 1.00 83.94 267 LEU A N 1
ATOM 2064 C CA . LEU A 1 267 ? -9.171 3.361 1.614 1.00 83.94 267 LEU A CA 1
ATOM 2065 C C . LEU A 1 267 ? -8.535 3.472 0.219 1.00 83.94 267 LEU A C 1
ATOM 2067 O O . LEU A 1 267 ? -7.515 2.863 -0.093 1.00 83.94 267 LEU A O 1
ATOM 2071 N N . TYR A 1 268 ? -9.171 4.230 -0.668 1.00 89.56 268 TYR A N 1
ATOM 2072 C CA . TYR A 1 268 ? -8.715 4.393 -2.044 1.00 89.56 268 TYR A CA 1
ATOM 2073 C C . TYR A 1 268 ? -9.021 5.790 -2.547 1.00 89.56 268 TYR A C 1
ATOM 2075 O O . TYR A 1 268 ? -10.174 6.211 -2.537 1.00 89.56 268 TYR A O 1
ATOM 2083 N N . ALA A 1 269 ? -8.007 6.511 -3.006 1.00 91.75 269 ALA A N 1
ATOM 2084 C CA . ALA A 1 269 ? -8.206 7.794 -3.654 1.00 91.75 269 ALA A CA 1
ATOM 2085 C C . ALA A 1 269 ? -8.518 7.585 -5.135 1.00 91.75 269 ALA A C 1
ATOM 2087 O O . ALA A 1 269 ? -7.736 6.957 -5.843 1.00 91.75 269 ALA A O 1
ATOM 2088 N N . LEU A 1 270 ? -9.631 8.149 -5.598 1.00 94.38 270 LEU A N 1
ATOM 2089 C CA . LEU A 1 270 ? -10.022 8.225 -7.003 1.00 94.38 270 LEU A CA 1
ATOM 2090 C C . LEU A 1 270 ? -10.132 9.701 -7.405 1.00 94.38 270 LEU A C 1
ATOM 2092 O O . LEU A 1 270 ? -11.214 10.293 -7.385 1.00 94.38 270 LEU A O 1
ATOM 2096 N N . THR A 1 271 ? -8.994 10.306 -7.737 1.00 93.50 271 THR A N 1
ATOM 2097 C CA . THR A 1 271 ? -8.860 11.758 -7.916 1.00 93.50 271 THR A CA 1
ATOM 2098 C C . THR A 1 271 ? -8.664 12.148 -9.388 1.00 93.50 271 THR A C 1
ATOM 2100 O O . THR A 1 271 ? -8.001 11.421 -10.137 1.00 93.50 271 THR A O 1
ATOM 2103 N N . PRO A 1 272 ? -9.237 13.272 -9.855 1.00 94.69 272 PRO A N 1
ATOM 2104 C CA . PRO A 1 272 ? -8.865 13.872 -11.127 1.00 94.69 272 PRO A CA 1
ATOM 2105 C C . PRO A 1 272 ? -7.385 14.264 -11.133 1.00 94.69 272 PRO A C 1
ATOM 2107 O O . PRO A 1 272 ? -6.903 14.913 -10.206 1.00 94.69 272 PRO A O 1
ATOM 2110 N N . LEU A 1 273 ? -6.684 13.913 -12.204 1.00 93.62 273 LEU A N 1
ATOM 2111 C CA . LEU A 1 273 ? -5.312 14.334 -12.425 1.00 93.62 273 LEU A CA 1
ATOM 2112 C C . LEU A 1 273 ? -5.309 15.744 -13.024 1.00 93.62 273 LEU A C 1
ATOM 2114 O O . LEU A 1 273 ? -5.869 15.986 -14.092 1.00 93.62 273 LEU A O 1
ATOM 2118 N N . ASN A 1 274 ? -4.673 16.667 -12.316 1.00 93.12 274 ASN A N 1
ATOM 2119 C CA . ASN A 1 274 ? -4.444 18.044 -12.731 1.00 93.12 274 ASN A CA 1
ATOM 2120 C C . ASN A 1 274 ? -2.962 18.385 -12.546 1.00 93.12 274 ASN A C 1
ATOM 2122 O O . ASN A 1 274 ? -2.241 17.680 -11.838 1.00 93.12 274 ASN A O 1
ATOM 2126 N N . LYS A 1 275 ? -2.538 19.530 -13.089 1.00 93.25 275 LYS A N 1
ATOM 2127 C CA . LYS A 1 275 ? -1.176 20.046 -12.903 1.00 93.25 275 LYS A CA 1
ATOM 2128 C C . LYS A 1 275 ? -0.745 20.079 -11.436 1.00 93.25 275 LYS A C 1
ATOM 2130 O O . LYS A 1 275 ? 0.340 19.619 -11.108 1.00 93.25 275 LYS A O 1
ATOM 2135 N N . VAL A 1 276 ? -1.634 20.540 -10.561 1.00 94.50 276 VAL A N 1
ATOM 2136 C CA . VAL A 1 276 ? -1.546 20.300 -9.119 1.00 94.50 276 VAL A CA 1
ATOM 2137 C C . VAL A 1 276 ? -2.697 19.382 -8.752 1.00 94.50 276 VAL A C 1
ATOM 2139 O O . VAL A 1 276 ? -3.861 19.772 -8.846 1.00 94.50 276 VAL A O 1
ATOM 2142 N N . THR A 1 277 ? -2.379 18.141 -8.403 1.00 93.62 277 THR A N 1
ATOM 2143 C CA . THR A 1 277 ? -3.386 17.141 -8.032 1.00 93.62 277 THR A CA 1
ATOM 2144 C C . THR A 1 277 ? -3.540 17.115 -6.521 1.00 93.62 277 THR A C 1
ATOM 2146 O O . THR A 1 277 ? -2.550 17.129 -5.801 1.00 93.62 277 THR A O 1
ATOM 2149 N N . THR A 1 278 ? -4.770 17.028 -6.023 1.00 91.69 278 THR A N 1
ATOM 2150 C CA . THR A 1 278 ? -5.038 16.966 -4.582 1.00 91.69 278 THR A CA 1
ATOM 2151 C C . THR A 1 278 ? -5.788 15.680 -4.248 1.00 91.69 278 THR A C 1
ATOM 2153 O O . THR A 1 278 ? -6.828 15.373 -4.833 1.00 91.69 278 THR A O 1
ATOM 2156 N N . ILE A 1 279 ? -5.278 14.928 -3.275 1.00 90.38 279 ILE A N 1
ATOM 2157 C CA . ILE A 1 279 ? -5.979 13.819 -2.624 1.00 90.38 279 ILE A CA 1
ATOM 2158 C C . ILE A 1 279 ? -6.683 14.390 -1.385 1.00 90.38 279 ILE A C 1
ATOM 2160 O O . ILE A 1 279 ? -6.123 14.427 -0.285 1.00 90.38 279 ILE A O 1
ATOM 2164 N N . SER A 1 280 ? -7.897 14.907 -1.593 1.00 86.62 280 SER A N 1
ATOM 2165 C CA . SER A 1 280 ? -8.811 15.354 -0.533 1.00 86.62 280 SER A CA 1
ATOM 2166 C C . SER A 1 280 ? -9.793 14.247 -0.144 1.00 86.62 280 SER A C 1
ATOM 2168 O O . SER A 1 280 ? -9.943 13.255 -0.861 1.00 86.62 280 SER A O 1
ATOM 2170 N N . ASN A 1 281 ? -10.484 14.429 0.985 1.00 81.25 281 ASN A N 1
ATOM 2171 C CA . ASN A 1 281 ? -11.476 13.470 1.477 1.00 81.25 281 ASN A CA 1
ATOM 2172 C C . ASN A 1 281 ? -12.632 13.240 0.488 1.00 81.25 281 ASN A C 1
ATOM 2174 O O . ASN A 1 281 ? -13.165 12.135 0.447 1.00 81.25 281 ASN A O 1
ATOM 2178 N N . ASP A 1 282 ? -12.950 14.221 -0.363 1.00 84.06 282 ASP A N 1
ATOM 2179 C CA . ASP A 1 282 ? -14.005 14.121 -1.388 1.00 84.06 282 ASP A CA 1
ATOM 2180 C C . ASP A 1 282 ? -13.724 13.044 -2.446 1.00 84.06 282 ASP A C 1
ATOM 2182 O O . ASP A 1 282 ? -14.640 12.534 -3.089 1.00 84.06 282 ASP A O 1
ATOM 2186 N N . TYR A 1 283 ? -12.449 12.698 -2.639 1.00 89.12 283 TYR A N 1
ATOM 2187 C CA . TYR A 1 283 ? -12.011 11.693 -3.607 1.00 89.12 283 TYR A CA 1
ATOM 2188 C C . TYR A 1 283 ? -11.727 10.334 -2.969 1.00 89.12 283 TYR A C 1
ATOM 2190 O O . TYR A 1 283 ? -11.305 9.409 -3.668 1.00 89.12 283 TYR A O 1
ATOM 2198 N N . LEU A 1 284 ? -11.923 10.197 -1.656 1.00 88.44 284 LEU A N 1
ATOM 2199 C CA . LEU A 1 284 ? -11.639 8.963 -0.946 1.00 88.44 284 LEU A CA 1
ATOM 2200 C C . LEU A 1 284 ? -12.845 8.031 -0.927 1.00 88.44 284 LEU A C 1
ATOM 2202 O O . LEU A 1 284 ? -13.910 8.342 -0.400 1.00 88.44 284 LEU A O 1
ATOM 2206 N N . VAL A 1 285 ? -12.631 6.824 -1.428 1.00 88.50 285 VAL A N 1
ATOM 2207 C CA . VAL A 1 285 ? -13.569 5.717 -1.333 1.00 88.50 285 VAL A CA 1
ATOM 2208 C C . VAL A 1 285 ? -13.145 4.814 -0.179 1.00 88.50 285 VAL A C 1
ATOM 2210 O O . VAL A 1 285 ? -12.025 4.305 -0.150 1.00 88.50 285 VAL A O 1
ATOM 2213 N N . ARG A 1 286 ? -14.048 4.612 0.786 1.00 87.12 286 ARG A N 1
ATOM 2214 C CA . ARG A 1 286 ? -13.871 3.675 1.906 1.00 87.12 286 ARG A CA 1
ATOM 2215 C C . ARG A 1 286 ? -14.529 2.347 1.558 1.00 87.12 286 ARG A C 1
ATOM 2217 O O . ARG A 1 286 ? -15.740 2.207 1.690 1.00 87.12 286 ARG A O 1
ATOM 2224 N N . TRP A 1 287 ? -13.747 1.352 1.153 1.00 85.50 287 TRP A N 1
ATOM 2225 C CA . TRP A 1 287 ? -14.215 -0.010 0.888 1.00 85.50 287 TRP A CA 1
ATOM 2226 C C . TRP A 1 287 ? -15.002 -0.588 2.065 1.00 85.50 287 TRP A C 1
ATOM 2228 O O . TRP A 1 287 ? -16.048 -1.209 1.866 1.00 85.50 287 TRP A O 1
ATOM 2238 N N . SER A 1 288 ? -14.557 -0.303 3.290 1.00 78.44 288 SER A N 1
ATOM 2239 C CA . SER A 1 288 ? -15.216 -0.726 4.524 1.00 78.44 288 SER A CA 1
ATOM 2240 C C . SER A 1 288 ? -16.652 -0.200 4.670 1.00 78.44 288 SER A C 1
ATOM 2242 O O . SER A 1 288 ? -17.465 -0.895 5.280 1.00 78.44 288 SER A O 1
ATOM 2244 N N . ALA A 1 289 ? -17.009 0.930 4.046 1.00 81.75 289 ALA A N 1
ATOM 2245 C CA . ALA A 1 289 ? -18.370 1.480 4.060 1.00 81.75 289 ALA A CA 1
ATOM 2246 C C . ALA A 1 289 ? -19.387 0.637 3.266 1.00 81.75 289 ALA A C 1
ATOM 2248 O O . ALA A 1 289 ? -20.588 0.809 3.429 1.00 81.75 289 ALA A O 1
ATOM 2249 N N . PHE A 1 290 ? -18.925 -0.299 2.430 1.00 85.12 290 PHE A N 1
ATOM 2250 C CA . PHE A 1 290 ? -19.789 -1.221 1.681 1.00 85.12 290 PHE A CA 1
ATOM 2251 C C . PHE A 1 290 ? -19.958 -2.581 2.370 1.00 85.12 290 PHE A C 1
ATOM 2253 O O . PHE A 1 290 ? -20.490 -3.524 1.771 1.00 85.12 290 PHE A O 1
ATOM 2260 N N . SER A 1 291 ? -19.431 -2.735 3.585 1.00 78.31 291 SER A N 1
ATOM 2261 C CA . SER A 1 291 ? -19.589 -3.961 4.370 1.00 78.31 291 SER A CA 1
ATOM 2262 C C . SER A 1 291 ? -21.046 -4.100 4.806 1.00 78.31 291 SER A C 1
ATOM 2264 O O . SER A 1 291 ? -21.688 -3.117 5.158 1.00 78.31 291 SER A O 1
ATOM 2266 N N . GLU A 1 292 ? -21.578 -5.317 4.753 1.00 75.06 292 GLU A N 1
ATOM 2267 C CA . GLU A 1 292 ? -22.930 -5.593 5.249 1.00 75.06 292 GLU A CA 1
ATOM 2268 C C . GLU A 1 292 ? -22.952 -5.510 6.782 1.00 75.06 292 GLU A C 1
ATOM 2270 O O . GLU A 1 292 ? -21.923 -5.718 7.429 1.00 75.06 292 GLU A O 1
ATOM 2275 N N . GLU A 1 293 ? -24.112 -5.221 7.368 1.00 62.56 293 GLU A N 1
ATOM 2276 C CA . GLU A 1 293 ? -24.284 -5.149 8.820 1.00 62.56 293 GLU A CA 1
ATOM 2277 C C . GLU A 1 293 ? -23.915 -6.487 9.490 1.00 62.56 293 GLU A C 1
ATOM 2279 O O . GLU A 1 293 ? -24.305 -7.566 9.031 1.00 62.56 293 GLU A O 1
ATOM 2284 N N . GLY A 1 294 ? -23.073 -6.439 10.528 1.00 60.50 294 GLY A N 1
ATOM 2285 C CA . GLY A 1 294 ? -22.472 -7.633 11.145 1.00 60.50 294 GLY A CA 1
ATOM 2286 C C . GLY A 1 294 ? -21.466 -8.389 10.255 1.00 60.50 294 GLY A C 1
ATOM 2287 O O . GLY A 1 294 ? -20.974 -9.455 10.637 1.00 60.50 294 GLY A O 1
ATOM 2288 N N . GLY A 1 295 ? -21.165 -7.867 9.064 1.00 61.84 295 GLY A N 1
ATOM 2289 C CA . GLY A 1 295 ? -20.153 -8.360 8.137 1.00 61.84 295 GLY A CA 1
ATOM 2290 C C . GLY A 1 295 ? -18.754 -7.820 8.438 1.00 61.84 295 GLY A C 1
ATOM 2291 O O . GLY A 1 295 ? -18.552 -6.896 9.222 1.00 61.84 295 GLY A O 1
ATOM 2292 N N . GLN A 1 296 ? -17.751 -8.422 7.805 1.00 67.19 296 GLN A N 1
ATOM 2293 C CA . GLN A 1 296 ? -16.352 -8.023 7.967 1.00 67.19 296 GLN A CA 1
ATOM 2294 C C . GLN A 1 296 ? -16.046 -6.770 7.147 1.00 67.19 296 GLN A C 1
ATOM 2296 O O . GLN A 1 296 ? -16.599 -6.597 6.059 1.00 67.19 296 GLN A O 1
ATOM 2301 N N . LYS A 1 297 ? -15.138 -5.922 7.653 1.00 73.19 297 LYS A N 1
ATOM 2302 C CA . LYS A 1 297 ? -14.660 -4.739 6.923 1.00 73.19 297 LYS A CA 1
ATOM 2303 C C . LYS A 1 297 ? -14.095 -5.170 5.573 1.00 73.19 297 LYS A C 1
ATOM 2305 O O . LYS A 1 297 ? -13.160 -5.960 5.547 1.00 73.19 297 LYS A O 1
ATOM 2310 N N . ARG A 1 298 ? -14.619 -4.640 4.467 1.00 76.19 298 ARG A N 1
ATOM 2311 C CA . ARG A 1 298 ? -14.073 -4.952 3.138 1.00 76.19 298 ARG A CA 1
ATOM 2312 C C . ARG A 1 298 ? -12.690 -4.334 2.940 1.00 76.19 298 ARG A C 1
ATOM 2314 O O . ARG A 1 298 ? -12.508 -3.132 3.128 1.00 76.19 298 ARG A O 1
ATOM 2321 N N . PHE A 1 299 ? -11.755 -5.155 2.472 1.00 77.25 299 PHE A N 1
ATOM 2322 C CA . PHE A 1 299 ? -10.419 -4.754 2.030 1.00 77.25 299 PHE A CA 1
ATOM 2323 C C . PHE A 1 299 ? -10.273 -4.865 0.508 1.00 77.25 299 PHE A C 1
ATOM 2325 O O . PHE A 1 299 ? -10.639 -5.888 -0.078 1.00 77.25 299 PHE A O 1
ATOM 2332 N N . GLY A 1 300 ? -9.706 -3.832 -0.116 1.00 81.25 300 GLY A N 1
ATOM 2333 C CA . GLY A 1 300 ? -9.385 -3.802 -1.540 1.00 81.25 300 GLY A CA 1
ATOM 2334 C C . GLY A 1 300 ? -7.953 -4.250 -1.819 1.00 81.25 300 GLY A C 1
ATOM 2335 O O . GLY A 1 300 ? -7.035 -3.861 -1.111 1.00 81.25 300 GLY A O 1
ATOM 2336 N N . PHE A 1 301 ? -7.743 -5.056 -2.855 1.00 85.62 301 PHE A N 1
ATOM 2337 C CA . PHE A 1 301 ? -6.424 -5.525 -3.266 1.00 85.62 301 PHE A CA 1
ATOM 2338 C C . PHE A 1 301 ? -6.235 -5.378 -4.777 1.00 85.62 301 PHE A C 1
ATOM 2340 O O . PHE A 1 301 ? -6.992 -5.966 -5.558 1.00 85.62 301 PHE A O 1
ATOM 2347 N N . MET A 1 302 ? -5.168 -4.671 -5.171 1.00 86.25 302 MET A N 1
ATOM 2348 C CA . MET A 1 302 ? -4.788 -4.422 -6.572 1.00 86.25 302 MET A CA 1
ATOM 2349 C C . MET A 1 302 ? -5.913 -3.746 -7.368 1.00 86.25 302 MET A C 1
ATOM 2351 O O . MET A 1 302 ? -6.271 -4.192 -8.458 1.00 86.25 302 MET A O 1
ATOM 2355 N N . SER A 1 303 ? -6.484 -2.691 -6.785 1.00 92.06 303 SER A N 1
ATOM 2356 C CA . SER A 1 303 ? -7.532 -1.866 -7.383 1.00 92.06 303 SER A CA 1
ATOM 2357 C C . SER A 1 303 ? -7.055 -1.229 -8.697 1.00 92.06 303 SER A C 1
ATOM 2359 O O . SER A 1 303 ? -5.924 -0.746 -8.771 1.00 92.06 303 SER A O 1
ATOM 2361 N N . GLN A 1 304 ? -7.912 -1.170 -9.718 1.00 94.88 304 GLN A N 1
ATOM 2362 C CA . GLN A 1 304 ? -7.561 -0.604 -11.022 1.00 94.88 304 GLN A CA 1
ATOM 2363 C C . GLN A 1 304 ? -8.705 0.275 -11.574 1.00 94.88 304 GLN A C 1
ATOM 2365 O O . GLN A 1 304 ? -9.865 -0.145 -11.607 1.00 94.88 304 GLN A O 1
ATOM 2370 N N . VAL A 1 305 ? -8.362 1.487 -12.031 1.00 96.81 305 VAL A N 1
ATOM 2371 C CA . VAL A 1 305 ? -9.266 2.457 -12.681 1.00 96.81 305 VAL A CA 1
ATOM 2372 C C . VAL A 1 305 ? -9.550 2.109 -14.149 1.00 96.81 305 VAL A C 1
ATOM 2374 O O . VAL A 1 305 ? -8.630 1.962 -14.957 1.00 96.81 305 VAL A O 1
ATOM 2377 N N . SER A 1 306 ? -10.833 2.066 -14.526 1.00 97.69 306 SER A N 1
ATOM 2378 C CA . SER A 1 306 ? -11.266 1.791 -15.900 1.00 97.69 306 SER A CA 1
ATOM 2379 C C . SER A 1 306 ? -10.675 2.785 -16.914 1.00 97.69 306 SER A C 1
ATOM 2381 O O . SER A 1 306 ? -10.366 3.927 -16.564 1.00 97.69 306 SER A O 1
ATOM 2383 N N . PRO A 1 307 ? -10.560 2.414 -18.205 1.00 97.00 307 PRO A N 1
ATOM 2384 C CA . PRO A 1 307 ? -9.982 3.289 -19.226 1.00 97.00 307 PRO A CA 1
ATOM 2385 C C . PRO A 1 307 ? -10.636 4.673 -19.328 1.00 97.00 307 PRO A C 1
ATOM 2387 O O . PRO A 1 307 ? -9.949 5.635 -19.658 1.00 97.00 307 PRO A O 1
ATOM 2390 N N . ASP A 1 308 ? -11.933 4.774 -19.028 1.00 95.75 308 ASP A N 1
ATOM 2391 C CA . ASP A 1 308 ? -12.719 6.013 -19.031 1.00 95.75 308 ASP A CA 1
ATOM 2392 C C . ASP A 1 308 ? -12.840 6.691 -17.651 1.00 95.75 308 ASP A C 1
ATOM 2394 O O . ASP A 1 308 ? -13.537 7.696 -17.518 1.00 95.75 308 ASP A O 1
ATOM 2398 N N . GLY A 1 309 ? -12.203 6.136 -16.615 1.00 95.88 309 GLY A N 1
ATOM 2399 C CA . GLY A 1 309 ? -12.180 6.694 -15.263 1.00 95.88 309 GLY A CA 1
ATOM 2400 C C . GLY A 1 309 ? -13.494 6.596 -14.479 1.00 95.88 309 GLY A C 1
ATOM 2401 O O . GLY A 1 309 ? -13.601 7.193 -13.405 1.00 95.88 309 GLY A O 1
ATOM 2402 N N . LYS A 1 310 ? -14.509 5.888 -14.992 1.00 95.75 310 LYS A N 1
ATOM 2403 C CA . LYS A 1 310 ? -15.839 5.801 -14.359 1.00 95.75 310 LYS A CA 1
ATOM 2404 C C . LYS A 1 310 ? -15.966 4.688 -13.329 1.00 95.75 310 LYS A C 1
ATOM 2406 O O . LYS A 1 310 ? -16.812 4.785 -12.434 1.00 95.75 310 LYS A O 1
ATOM 2411 N N . TYR A 1 311 ? -15.160 3.641 -13.466 1.00 97.50 311 TYR A N 1
ATOM 2412 C CA . TYR A 1 311 ? -15.222 2.458 -12.625 1.00 97.50 311 TYR A CA 1
ATOM 2413 C C . TYR A 1 311 ? -13.868 2.154 -11.995 1.00 97.50 311 TYR A C 1
ATOM 2415 O O . TYR A 1 311 ? -12.820 2.489 -12.542 1.00 97.50 311 TYR A O 1
ATOM 2423 N N . VAL A 1 312 ? -13.899 1.467 -10.858 1.00 97.19 312 VAL A N 1
ATOM 2424 C CA . VAL A 1 312 ? -12.713 0.853 -10.254 1.00 97.19 312 VAL A CA 1
ATOM 2425 C C . VAL A 1 312 ? -13.004 -0.625 -10.080 1.00 97.19 312 VAL A C 1
ATOM 2427 O O . VAL A 1 312 ? -13.957 -0.965 -9.386 1.00 97.19 312 VAL A O 1
ATOM 2430 N N . VAL A 1 313 ? -12.217 -1.503 -10.697 1.00 96.69 313 VAL A N 1
ATOM 2431 C CA . VAL A 1 313 ? -12.264 -2.942 -10.403 1.00 96.69 313 VAL A CA 1
ATOM 2432 C C . VAL A 1 313 ? -11.344 -3.237 -9.225 1.00 96.69 313 VAL A C 1
ATOM 2434 O O . VAL A 1 313 ? -10.269 -2.653 -9.112 1.00 96.69 313 VAL A O 1
ATOM 2437 N N . ASN A 1 314 ? -11.766 -4.117 -8.326 1.00 91.81 314 ASN A N 1
ATOM 2438 C CA . ASN A 1 314 ? -11.033 -4.441 -7.113 1.00 91.81 314 ASN A CA 1
ATOM 2439 C C . ASN A 1 314 ? -11.270 -5.898 -6.694 1.00 91.81 314 ASN A C 1
ATOM 2441 O O . ASN A 1 314 ? -12.314 -6.476 -6.989 1.00 91.81 314 ASN A O 1
ATOM 2445 N N . SER A 1 315 ? -10.317 -6.474 -5.968 1.00 92.00 315 SER A N 1
ATOM 2446 C CA . SER A 1 315 ? -10.440 -7.782 -5.327 1.00 92.00 315 SER A CA 1
ATOM 2447 C C . SER A 1 315 ? -10.820 -7.591 -3.861 1.00 92.00 315 SER A C 1
ATOM 2449 O O . SER A 1 315 ? -10.019 -7.083 -3.070 1.00 92.00 315 SER A O 1
ATOM 2451 N N . ILE A 1 316 ? -12.018 -8.021 -3.478 1.00 88.31 316 ILE A N 1
ATOM 2452 C CA . ILE A 1 316 ? -12.575 -7.815 -2.136 1.00 88.31 316 ILE A CA 1
ATOM 2453 C C . ILE A 1 316 ? -12.835 -9.130 -1.405 1.00 88.31 316 ILE A C 1
ATOM 2455 O O . ILE A 1 316 ? -12.744 -10.215 -1.979 1.00 88.31 316 ILE A O 1
ATOM 2459 N N . ASP A 1 317 ? -13.173 -9.031 -0.122 1.00 82.75 317 ASP A N 1
ATOM 2460 C CA . ASP A 1 317 ? -13.615 -10.176 0.668 1.00 82.75 317 ASP A CA 1
ATOM 2461 C C . ASP A 1 317 ? -14.917 -10.758 0.120 1.00 82.75 317 ASP A C 1
ATOM 2463 O O . ASP A 1 317 ? -15.754 -10.045 -0.443 1.00 82.75 317 ASP A O 1
ATOM 2467 N N . VAL A 1 318 ? -15.098 -12.064 0.328 1.00 77.75 318 VAL A N 1
ATOM 2468 C CA . VAL A 1 318 ? -16.340 -12.759 -0.015 1.00 77.75 318 VAL A CA 1
ATOM 2469 C C . VAL A 1 318 ? -17.493 -12.109 0.764 1.00 77.75 318 VAL A C 1
ATOM 2471 O O . VAL A 1 318 ? -17.464 -12.120 2.001 1.00 77.75 318 VAL A O 1
ATOM 2474 N N . PRO A 1 319 ? -18.513 -11.546 0.087 1.00 76.56 319 PRO A N 1
ATOM 2475 C CA . PRO A 1 319 ? -19.679 -10.996 0.768 1.00 76.56 319 PRO A CA 1
ATOM 2476 C C . PRO A 1 319 ? -20.311 -12.032 1.706 1.00 76.56 319 PRO A C 1
ATOM 2478 O O . PRO A 1 319 ? -20.369 -13.215 1.377 1.00 76.56 319 PRO A O 1
ATOM 2481 N N . ARG A 1 320 ? -20.799 -11.590 2.872 1.00 71.31 320 ARG A N 1
ATOM 2482 C CA . ARG A 1 320 ? -21.493 -12.432 3.876 1.00 71.31 320 ARG A CA 1
ATOM 2483 C C . ARG A 1 320 ? -20.664 -13.547 4.518 1.00 71.31 320 ARG A C 1
ATOM 2485 O O . ARG A 1 320 ? -21.221 -14.369 5.246 1.00 71.31 320 ARG A O 1
ATOM 2492 N N . ALA A 1 321 ? -19.348 -13.576 4.321 1.00 65.19 321 ALA A N 1
ATOM 2493 C CA . ALA A 1 321 ? -18.476 -14.497 5.036 1.00 65.19 321 ALA A CA 1
ATOM 2494 C C . ALA A 1 321 ? -18.402 -14.128 6.534 1.00 65.19 321 ALA A C 1
ATOM 2496 O O . ALA A 1 321 ? -17.638 -13.253 6.942 1.00 65.19 321 ALA A O 1
ATOM 2497 N N . LYS A 1 322 ? -19.222 -14.780 7.369 1.00 59.03 322 LYS A N 1
ATOM 2498 C CA . LYS A 1 322 ? -19.218 -14.581 8.827 1.00 59.03 322 LYS A CA 1
ATOM 2499 C C . LYS A 1 322 ? -17.985 -15.242 9.463 1.00 59.03 322 LYS A C 1
ATOM 2501 O O . LYS A 1 322 ? -17.648 -16.375 9.133 1.00 59.03 322 LYS A O 1
ATOM 2506 N N . GLY A 1 323 ? -17.338 -14.545 10.401 1.00 53.81 323 GLY A N 1
ATOM 2507 C CA . GLY A 1 323 ? -16.307 -15.111 11.288 1.00 53.81 323 GLY A CA 1
ATOM 2508 C C . GLY A 1 323 ? -14.864 -15.183 10.761 1.00 53.81 323 GLY A C 1
ATOM 2509 O O . GLY A 1 323 ? -13.999 -15.632 11.506 1.00 53.81 323 GLY A O 1
ATOM 2510 N N . MET A 1 324 ? -14.570 -14.733 9.535 1.00 57.09 324 MET A N 1
ATOM 2511 C CA . MET A 1 324 ? -13.193 -14.647 9.007 1.00 57.09 324 MET A CA 1
ATOM 2512 C C . MET A 1 324 ? -12.697 -13.202 9.028 1.00 57.09 324 MET A C 1
ATOM 2514 O O . MET A 1 324 ? -13.362 -12.335 8.482 1.00 57.09 324 MET A O 1
ATOM 2518 N N . ARG A 1 325 ? -11.533 -12.915 9.610 1.00 61.12 325 ARG A N 1
ATOM 2519 C CA . ARG A 1 325 ? -10.962 -11.559 9.594 1.00 61.12 325 ARG A CA 1
ATOM 2520 C C . ARG A 1 325 ? -10.388 -11.250 8.211 1.00 61.12 325 ARG A C 1
ATOM 2522 O O . ARG A 1 325 ? -9.955 -12.154 7.504 1.00 61.12 325 ARG A O 1
ATOM 2529 N N . VAL A 1 326 ? -10.253 -9.967 7.877 1.00 57.59 326 VAL A N 1
ATOM 2530 C CA . VAL A 1 326 ? -9.531 -9.495 6.672 1.00 57.59 326 VAL A CA 1
ATOM 2531 C C . VAL A 1 326 ? -8.144 -10.141 6.534 1.00 57.59 326 VAL A C 1
ATOM 2533 O O . VAL A 1 326 ? -7.709 -10.486 5.441 1.00 57.59 326 VAL A O 1
ATOM 2536 N N . VAL A 1 327 ? -7.459 -10.362 7.658 1.00 60.28 327 VAL A N 1
ATOM 2537 C CA . VAL A 1 327 ? -6.129 -10.990 7.708 1.00 60.28 327 VAL A CA 1
ATOM 2538 C C . VAL A 1 327 ? -6.140 -12.489 7.363 1.00 60.28 327 VAL A C 1
ATOM 2540 O O . VAL A 1 327 ? -5.101 -13.048 7.028 1.00 60.28 327 VAL A O 1
ATOM 2543 N N . ASP A 1 328 ? -7.302 -13.145 7.381 1.00 70.19 328 ASP A N 1
ATOM 2544 C CA . ASP A 1 328 ? -7.448 -14.587 7.147 1.00 70.19 328 ASP A CA 1
ATOM 2545 C C . ASP A 1 328 ? -7.619 -14.937 5.646 1.00 70.19 328 ASP A C 1
ATOM 2547 O O . ASP A 1 328 ? -7.855 -16.097 5.301 1.00 70.19 328 ASP A O 1
ATOM 2551 N N . ARG A 1 329 ? -7.474 -13.958 4.733 1.00 80.62 329 ARG A N 1
ATOM 2552 C CA . ARG A 1 329 ? -7.529 -14.163 3.267 1.00 80.62 329 ARG A CA 1
ATOM 2553 C C . ARG A 1 329 ? -6.181 -14.097 2.556 1.00 80.62 329 ARG A C 1
ATOM 2555 O O . ARG A 1 329 ? -6.127 -14.352 1.355 1.00 80.62 329 ARG A O 1
ATOM 2562 N N . LEU A 1 330 ? -5.132 -13.649 3.241 1.00 86.31 330 LEU A N 1
ATOM 2563 C CA . LEU A 1 330 ? -3.825 -13.385 2.648 1.00 86.31 330 LEU A CA 1
ATOM 2564 C C . LEU A 1 330 ? -2.790 -14.318 3.256 1.00 86.31 330 LEU A C 1
ATOM 2566 O O . LEU A 1 330 ? -2.673 -14.429 4.475 1.00 86.31 330 LEU A O 1
ATOM 2570 N N . TYR A 1 331 ? -1.984 -14.919 2.395 1.00 89.50 331 TYR A N 1
ATOM 2571 C CA . TYR A 1 331 ? -0.702 -15.450 2.807 1.00 89.50 331 TYR A CA 1
ATOM 2572 C C . TYR A 1 331 ? 0.333 -14.320 2.747 1.00 89.50 331 TYR A C 1
ATOM 2574 O O . TYR A 1 331 ? 0.473 -13.666 1.713 1.00 89.50 331 TYR A O 1
ATOM 2582 N N . ASN A 1 332 ? 1.078 -14.098 3.829 1.00 85.00 332 ASN A N 1
ATOM 2583 C CA . ASN A 1 332 ? 2.291 -13.281 3.834 1.00 85.00 332 ASN A CA 1
ATOM 2584 C C . ASN A 1 332 ? 3.513 -14.093 4.293 1.00 85.00 332 ASN A C 1
ATOM 2586 O O . ASN A 1 332 ? 3.496 -14.748 5.339 1.00 85.00 332 ASN A O 1
ATOM 2590 N N . GLY A 1 333 ? 4.580 -14.017 3.495 1.00 77.06 333 GLY A N 1
ATOM 2591 C CA . GLY A 1 333 ? 5.877 -14.647 3.719 1.00 77.06 333 GLY A CA 1
ATOM 2592 C C . GLY A 1 333 ? 6.947 -13.588 3.971 1.00 77.06 333 GLY A C 1
ATOM 2593 O O . GLY A 1 333 ? 7.719 -13.238 3.083 1.00 77.06 333 GLY A O 1
ATOM 2594 N N . PHE A 1 334 ? 6.980 -13.026 5.180 1.00 73.56 334 PHE A N 1
ATOM 2595 C CA . PHE A 1 334 ? 8.008 -12.053 5.558 1.00 73.56 334 PHE A CA 1
ATOM 2596 C C . PHE A 1 334 ? 9.233 -12.777 6.106 1.00 73.56 334 PHE A C 1
ATOM 2598 O O . PHE A 1 334 ? 9.346 -13.073 7.300 1.00 73.56 334 PHE A O 1
ATOM 2605 N N . TYR A 1 335 ? 10.110 -13.134 5.175 1.00 74.75 335 TYR A N 1
ATOM 2606 C CA . TYR A 1 335 ? 11.307 -13.921 5.429 1.00 74.75 335 TYR A CA 1
ATOM 2607 C C . TYR A 1 335 ? 12.408 -13.097 6.112 1.00 74.75 335 TYR A C 1
ATOM 2609 O O . TYR A 1 335 ? 12.496 -11.891 5.875 1.00 74.75 335 TYR A O 1
ATOM 2617 N N . PRO A 1 336 ? 13.308 -13.741 6.879 1.00 61.84 336 PRO A N 1
ATOM 2618 C CA . PRO A 1 336 ? 14.519 -13.097 7.394 1.00 61.84 336 PRO A CA 1
ATOM 2619 C C . PRO A 1 336 ? 15.442 -12.562 6.286 1.00 61.84 336 PRO A C 1
ATOM 2621 O O . PRO A 1 336 ? 16.185 -11.608 6.496 1.00 61.84 336 PRO A O 1
ATOM 2624 N N . TYR A 1 337 ? 15.392 -13.156 5.087 1.00 70.06 337 TYR A N 1
ATOM 2625 C CA . TYR A 1 337 ? 16.200 -12.726 3.950 1.00 70.06 337 TYR A CA 1
ATOM 2626 C C . TYR A 1 337 ? 15.646 -11.452 3.286 1.00 70.06 337 TYR A C 1
ATOM 2628 O O . TYR A 1 337 ? 14.595 -11.477 2.636 1.00 70.06 337 TYR A O 1
ATOM 2636 N N . TYR A 1 338 ? 16.400 -10.351 3.372 1.00 69.12 338 TYR A N 1
ATOM 2637 C CA . TYR A 1 338 ? 15.978 -9.020 2.911 1.00 69.12 338 TYR A CA 1
ATOM 2638 C C . TYR A 1 338 ? 15.629 -8.937 1.415 1.00 69.12 338 TYR A C 1
ATOM 2640 O O . TYR A 1 338 ? 14.781 -8.134 1.019 1.00 69.12 338 TYR A O 1
ATOM 2648 N N . GLY A 1 339 ? 16.257 -9.761 0.565 1.00 76.06 339 GLY A N 1
ATOM 2649 C CA . GLY A 1 339 ? 16.125 -9.639 -0.889 1.00 76.06 339 GLY A CA 1
ATOM 2650 C C . GLY A 1 339 ? 14.699 -9.869 -1.401 1.00 76.06 339 GLY A C 1
ATOM 2651 O O . GLY A 1 339 ? 14.343 -9.332 -2.451 1.00 76.06 339 GLY A O 1
ATOM 2652 N N . PHE A 1 340 ? 13.865 -10.584 -0.635 1.00 81.69 340 PHE A N 1
ATOM 2653 C CA . PHE A 1 340 ? 12.473 -10.901 -0.969 1.00 81.69 340 PHE A CA 1
ATOM 2654 C C . PHE A 1 340 ? 11.516 -10.738 0.228 1.00 81.69 340 PHE A C 1
ATOM 2656 O O . PHE A 1 340 ? 10.614 -11.544 0.426 1.00 81.69 340 PHE A O 1
ATOM 2663 N N . GLY A 1 341 ? 11.677 -9.672 1.018 1.00 71.88 341 GLY A N 1
ATOM 2664 C CA . GLY A 1 341 ? 10.858 -9.416 2.217 1.00 71.88 341 GLY A CA 1
ATOM 2665 C C . GLY A 1 341 ? 9.411 -8.949 1.976 1.00 71.88 341 GLY A C 1
ATOM 2666 O O . GLY A 1 341 ? 8.703 -8.663 2.935 1.00 71.88 341 GLY A O 1
ATOM 2667 N N . GLN A 1 342 ? 8.958 -8.841 0.721 1.00 75.38 342 GLN A N 1
ATOM 2668 C CA . GLN A 1 342 ? 7.631 -8.308 0.368 1.00 75.38 342 GLN A CA 1
ATOM 2669 C C . GLN A 1 342 ? 6.708 -9.354 -0.273 1.00 75.38 342 GLN A C 1
ATOM 2671 O O . GLN A 1 342 ? 5.850 -8.988 -1.061 1.00 75.38 342 GLN A O 1
ATOM 2676 N N . VAL A 1 343 ? 6.864 -10.647 0.012 1.00 85.12 343 VAL A N 1
ATOM 2677 C CA . VAL A 1 343 ? 5.982 -11.670 -0.573 1.00 85.12 343 VAL A CA 1
ATOM 2678 C C . VAL A 1 343 ? 4.659 -11.741 0.186 1.00 85.12 343 VAL A C 1
ATOM 2680 O O . VAL A 1 343 ? 4.621 -12.079 1.370 1.00 85.12 343 VAL A O 1
ATOM 2683 N N . PHE A 1 344 ? 3.562 -11.487 -0.520 1.00 88.12 344 PHE A N 1
ATOM 2684 C CA . PHE A 1 344 ? 2.208 -11.759 -0.053 1.00 88.12 344 PHE A CA 1
ATOM 2685 C C . PHE A 1 344 ? 1.264 -11.952 -1.238 1.00 88.12 344 PHE A C 1
ATOM 2687 O O . PHE A 1 344 ? 1.470 -11.376 -2.306 1.00 88.12 344 PHE A O 1
ATOM 2694 N N . TYR A 1 345 ? 0.226 -12.759 -1.052 1.00 90.88 345 TYR A N 1
ATOM 2695 C CA . TYR A 1 345 ? -0.792 -13.008 -2.066 1.00 90.88 345 TYR A CA 1
ATOM 2696 C C . TYR A 1 345 ? -2.105 -13.460 -1.430 1.00 90.88 345 TYR A C 1
ATOM 2698 O O . TYR A 1 345 ? -2.091 -14.075 -0.359 1.00 90.88 345 TYR A O 1
ATOM 2706 N N . PRO A 1 346 ? -3.254 -13.160 -2.059 1.00 91.81 346 PRO A N 1
ATOM 2707 C CA . PRO A 1 346 ? -4.521 -13.656 -1.564 1.00 91.81 346 PRO A CA 1
ATOM 2708 C C . PRO A 1 346 ? -4.612 -15.176 -1.711 1.00 91.81 346 PRO A C 1
ATOM 2710 O O . PRO A 1 346 ? -3.903 -15.808 -2.486 1.00 91.81 346 PRO A O 1
ATOM 2713 N N . THR A 1 347 ? -5.474 -15.783 -0.918 1.00 92.62 347 THR A N 1
ATOM 2714 C CA . THR A 1 347 ? -5.902 -17.180 -1.047 1.00 92.62 347 THR A CA 1
ATOM 2715 C C . THR A 1 347 ? -7.429 -17.277 -1.054 1.00 92.62 347 THR A C 1
ATOM 2717 O O . THR A 1 347 ? -7.992 -18.353 -1.255 1.00 92.62 347 THR A O 1
ATOM 2720 N N . ARG A 1 348 ? -8.105 -16.138 -0.845 1.00 91.56 348 ARG A N 1
ATOM 2721 C CA . ARG A 1 348 ? -9.549 -15.905 -0.945 1.00 91.56 348 ARG A CA 1
ATOM 2722 C C . ARG A 1 348 ? -9.801 -14.485 -1.440 1.00 91.56 348 ARG A C 1
ATOM 2724 O O . ARG A 1 348 ? -8.988 -13.589 -1.203 1.00 91.56 348 ARG A O 1
ATOM 2731 N N . GLY A 1 349 ? -10.942 -14.291 -2.086 1.00 91.12 349 GLY A N 1
ATOM 2732 C CA . GLY A 1 349 ? -11.415 -12.985 -2.530 1.00 91.12 349 GLY A CA 1
ATOM 2733 C C . GLY A 1 349 ? -12.066 -13.058 -3.903 1.00 91.12 349 GLY A C 1
ATOM 2734 O O . GLY A 1 349 ? -11.734 -13.924 -4.710 1.00 91.12 349 GLY A O 1
ATOM 2735 N N . VAL A 1 350 ? -12.995 -12.147 -4.148 1.00 93.88 350 VAL A N 1
ATOM 2736 C CA . VAL A 1 350 ? -13.794 -12.069 -5.374 1.00 93.88 350 VAL A CA 1
ATOM 2737 C C . VAL A 1 350 ? -13.582 -10.733 -6.066 1.00 93.88 350 VAL A C 1
ATOM 2739 O O . VAL A 1 350 ? -13.189 -9.761 -5.416 1.00 93.88 350 VAL A O 1
ATOM 2742 N N . LEU A 1 351 ? -13.872 -10.658 -7.366 1.00 96.56 351 LEU A N 1
ATOM 2743 C CA . LEU A 1 351 ? -13.866 -9.376 -8.059 1.00 96.56 351 LEU A CA 1
ATOM 2744 C C . LEU A 1 351 ? -15.151 -8.600 -7.784 1.00 96.56 351 LEU A C 1
ATOM 2746 O O . LEU A 1 351 ? -16.268 -9.120 -7.834 1.00 96.56 351 LEU A O 1
ATOM 2750 N N . ALA A 1 352 ? -14.969 -7.314 -7.537 1.00 95.56 352 ALA A N 1
ATOM 2751 C CA . ALA A 1 352 ? -16.017 -6.325 -7.432 1.00 95.56 352 ALA A CA 1
ATOM 2752 C C . ALA A 1 352 ? -15.636 -5.081 -8.227 1.00 95.56 352 ALA A C 1
ATOM 2754 O O . ALA A 1 352 ? -14.474 -4.866 -8.571 1.00 95.56 352 ALA A O 1
ATOM 2755 N N . TRP A 1 353 ? -16.627 -4.255 -8.519 1.00 96.75 353 TRP A N 1
ATOM 2756 C CA . TRP A 1 353 ? -16.441 -3.002 -9.221 1.00 96.75 353 TRP A CA 1
ATOM 2757 C C . TRP A 1 353 ? -17.211 -1.888 -8.517 1.00 96.75 353 TRP A C 1
ATOM 2759 O O . TRP A 1 353 ? -18.340 -2.071 -8.058 1.00 96.75 353 TRP A O 1
ATOM 2769 N N . TYR A 1 354 ? -16.562 -0.739 -8.396 1.00 96.75 354 TYR A N 1
ATOM 2770 C CA . TYR A 1 354 ? -17.125 0.493 -7.872 1.00 96.75 354 TYR A CA 1
ATOM 2771 C C . TYR A 1 354 ? -17.503 1.412 -9.030 1.00 96.75 354 TYR A C 1
ATOM 2773 O O . TYR A 1 354 ? -16.747 1.538 -9.992 1.00 96.75 354 TYR A O 1
ATOM 2781 N N . SER A 1 355 ? -18.657 2.067 -8.931 1.00 96.38 355 SER A N 1
ATOM 2782 C CA . SER A 1 355 ? -19.112 3.097 -9.866 1.00 96.38 355 SER A CA 1
ATOM 2783 C C . SER A 1 355 ? -18.991 4.471 -9.232 1.00 96.38 355 SER A C 1
ATOM 2785 O O . SER A 1 355 ? -19.648 4.748 -8.230 1.00 96.38 355 SER A O 1
ATOM 2787 N N . LYS A 1 356 ? -18.223 5.357 -9.872 1.00 93.75 356 LYS A N 1
ATOM 2788 C CA . LYS A 1 356 ? -18.100 6.755 -9.446 1.00 93.75 356 LYS A CA 1
ATOM 2789 C C . LYS A 1 356 ? -19.436 7.503 -9.499 1.00 93.75 356 LYS A C 1
ATOM 2791 O O . LYS A 1 356 ? -19.695 8.349 -8.657 1.00 93.75 356 LYS A O 1
ATOM 2796 N N . GLU A 1 357 ? -20.281 7.188 -10.480 1.00 93.31 357 GLU A N 1
ATOM 2797 C CA . GLU A 1 357 ? -21.581 7.843 -10.682 1.00 93.31 357 GLU A CA 1
ATOM 2798 C C . GLU A 1 357 ? -22.601 7.461 -9.605 1.00 93.31 357 GLU A C 1
ATOM 2800 O O . GLU A 1 357 ? -23.254 8.327 -9.032 1.00 93.31 357 GLU A O 1
ATOM 2805 N N . SER A 1 358 ? -22.743 6.164 -9.322 1.00 94.56 358 SER A N 1
ATOM 2806 C CA . SER A 1 358 ? -23.735 5.690 -8.348 1.00 94.56 358 SER A CA 1
ATOM 2807 C C . SER A 1 358 ? -23.209 5.637 -6.914 1.00 94.56 358 SER A C 1
ATOM 2809 O O . SER A 1 358 ? -24.000 5.464 -5.989 1.00 94.56 358 SER A O 1
ATOM 2811 N N . GLY A 1 359 ? -21.889 5.722 -6.727 1.00 92.75 359 GLY A N 1
ATOM 2812 C CA . GLY A 1 359 ? -21.232 5.563 -5.434 1.00 92.75 359 GLY A CA 1
ATOM 2813 C C . GLY A 1 359 ? -21.317 4.145 -4.865 1.00 92.75 359 GLY A C 1
ATOM 2814 O O . GLY A 1 359 ? -21.098 3.971 -3.672 1.00 92.75 359 GLY A O 1
ATOM 2815 N N . LYS A 1 360 ? -21.655 3.131 -5.675 1.00 92.25 360 LYS A N 1
ATOM 2816 C CA . LYS A 1 360 ? -21.883 1.749 -5.218 1.00 92.25 360 LYS A CA 1
ATOM 2817 C C . LYS A 1 360 ? -20.745 0.814 -5.606 1.00 92.25 360 LYS A C 1
ATOM 2819 O O . LYS A 1 360 ? -20.216 0.905 -6.711 1.00 92.25 360 LYS A O 1
ATOM 2824 N N . LEU A 1 361 ? -20.433 -0.119 -4.705 1.00 93.25 361 LEU A N 1
ATOM 2825 C CA . LEU A 1 361 ? -19.559 -1.271 -4.933 1.00 93.25 361 LEU A CA 1
ATOM 2826 C C . LEU A 1 361 ? -20.414 -2.537 -5.087 1.00 93.25 361 LEU A C 1
ATOM 2828 O O . LEU A 1 361 ? -21.248 -2.826 -4.229 1.00 93.25 361 LEU A O 1
ATOM 2832 N N . GLN A 1 362 ? -20.203 -3.299 -6.159 1.00 93.56 362 GLN A N 1
ATOM 2833 C CA . GLN A 1 362 ? -20.950 -4.526 -6.455 1.00 93.56 362 GLN A CA 1
ATOM 2834 C C . GLN A 1 362 ? -19.995 -5.652 -6.845 1.00 93.56 362 GLN A C 1
ATOM 2836 O O . GLN A 1 362 ? -18.985 -5.396 -7.497 1.00 93.56 362 GLN A O 1
ATOM 2841 N N . THR A 1 363 ? -20.303 -6.899 -6.480 1.00 95.00 363 THR A N 1
ATOM 2842 C CA . THR A 1 363 ? -19.562 -8.042 -7.031 1.00 95.00 363 THR A CA 1
ATOM 2843 C C . THR A 1 363 ? -19.774 -8.134 -8.537 1.00 95.00 363 THR A C 1
ATOM 2845 O O . THR A 1 363 ? -20.780 -7.652 -9.062 1.00 95.00 363 THR A O 1
ATOM 2848 N N . LEU A 1 364 ? -18.802 -8.708 -9.243 1.00 97.62 364 LEU A N 1
ATOM 2849 C CA . LEU A 1 364 ? -18.892 -8.933 -10.679 1.00 97.62 364 LEU A CA 1
ATOM 2850 C C . LEU A 1 364 ? -19.409 -10.357 -10.941 1.00 97.62 364 LEU A C 1
ATOM 2852 O O . LEU A 1 364 ? -18.643 -11.301 -10.731 1.00 97.62 364 LEU A O 1
ATOM 2856 N N . PRO A 1 365 ? -20.653 -10.535 -11.429 1.00 97.56 365 PRO A N 1
ATOM 2857 C CA . PRO A 1 365 ? -21.206 -11.864 -11.668 1.00 97.56 365 PRO A CA 1
ATOM 2858 C C . PRO A 1 365 ? -20.337 -12.687 -12.621 1.00 97.56 365 PRO A C 1
ATOM 2860 O O . PRO A 1 365 ? -19.952 -12.217 -13.694 1.00 97.56 365 PRO A O 1
ATOM 2863 N N . GLY A 1 366 ? -20.023 -13.919 -12.218 1.00 96.81 366 GLY A N 1
ATOM 2864 C CA . GLY A 1 366 ? -19.123 -14.818 -12.953 1.00 96.81 366 GLY A CA 1
ATOM 2865 C C . GLY A 1 366 ? -17.650 -14.684 -12.560 1.00 96.81 366 GLY A C 1
ATOM 2866 O O . GLY A 1 366 ? -16.843 -15.546 -12.908 1.00 96.81 366 GLY A O 1
ATOM 2867 N N . ALA A 1 367 ? -17.318 -13.657 -11.774 1.00 97.25 367 ALA A N 1
ATOM 2868 C CA . ALA A 1 367 ? -16.041 -13.486 -11.093 1.00 97.25 367 ALA A CA 1
ATOM 2869 C C . ALA A 1 367 ? -16.223 -13.277 -9.572 1.00 97.25 367 ALA A C 1
ATOM 2871 O O . ALA A 1 367 ? -15.394 -12.653 -8.902 1.00 97.25 367 ALA A O 1
ATOM 2872 N N . ASP A 1 368 ? -17.293 -13.851 -9.016 1.00 94.88 368 ASP A N 1
ATOM 2873 C CA . ASP A 1 368 ? -17.701 -13.710 -7.618 1.00 94.88 368 ASP A CA 1
ATOM 2874 C C . ASP A 1 368 ? -18.027 -15.021 -6.884 1.00 94.88 368 ASP A C 1
ATOM 2876 O O . ASP A 1 368 ? -18.621 -15.014 -5.807 1.00 94.88 368 ASP A O 1
ATOM 2880 N N . ASP A 1 369 ? -17.562 -16.150 -7.423 1.00 93.50 369 ASP A N 1
ATOM 2881 C CA . ASP A 1 369 ? -17.654 -17.458 -6.769 1.00 93.50 369 ASP A CA 1
ATOM 2882 C C . ASP A 1 369 ? -16.622 -17.587 -5.621 1.00 93.50 369 ASP A C 1
ATOM 2884 O O . ASP A 1 369 ? -15.412 -17.509 -5.872 1.00 93.50 369 ASP A O 1
ATOM 2888 N N . PRO A 1 370 ? -17.066 -17.821 -4.369 1.00 90.56 370 PRO A N 1
ATOM 2889 C CA . PRO A 1 370 ? -16.195 -17.909 -3.196 1.00 90.56 370 PRO A CA 1
ATOM 2890 C C . PRO A 1 370 ? -15.310 -19.161 -3.142 1.00 90.56 370 PRO A C 1
ATOM 2892 O O . PRO A 1 370 ? -14.393 -19.219 -2.320 1.00 90.56 370 PRO A O 1
ATOM 2895 N N . ASN A 1 371 ? -15.555 -20.161 -3.994 1.00 93.50 371 ASN A N 1
ATOM 2896 C CA . ASN A 1 371 ? -14.670 -21.320 -4.141 1.00 93.50 371 ASN A CA 1
ATOM 2897 C C . ASN A 1 371 ? -13.362 -20.965 -4.860 1.00 93.50 371 ASN A C 1
ATOM 2899 O O . ASN A 1 371 ? -12.424 -21.765 -4.876 1.00 93.50 371 ASN A O 1
ATOM 2903 N N . PHE A 1 372 ? -13.282 -19.764 -5.434 1.00 95.38 372 PHE A N 1
ATOM 2904 C CA . PHE A 1 372 ? -12.094 -19.242 -6.086 1.00 95.38 372 PHE A CA 1
ATOM 2905 C C . PHE A 1 372 ? -11.537 -18.027 -5.346 1.00 95.38 372 PHE A C 1
ATOM 2907 O O . PHE A 1 372 ? -12.220 -17.334 -4.593 1.00 95.38 372 PHE A O 1
ATOM 2914 N N . VAL A 1 373 ? -10.255 -17.775 -5.574 1.00 95.12 373 VAL A N 1
ATOM 2915 C CA . VAL A 1 373 ? -9.621 -16.486 -5.328 1.00 95.12 373 VAL A CA 1
ATOM 2916 C C . VAL A 1 373 ? -9.414 -15.801 -6.668 1.00 95.12 373 VAL A C 1
ATOM 2918 O O . VAL A 1 373 ? -8.889 -16.412 -7.598 1.00 95.12 373 VAL A O 1
ATOM 2921 N N . GLN A 1 374 ? -9.847 -14.548 -6.770 1.00 96.25 374 GLN A N 1
ATOM 2922 C CA . GLN A 1 374 ? -9.798 -13.761 -7.997 1.00 96.25 374 GLN A CA 1
ATOM 2923 C C . GLN A 1 374 ? -9.161 -12.410 -7.707 1.00 96.25 374 GLN A C 1
ATOM 2925 O O . GLN A 1 374 ? -9.536 -11.743 -6.743 1.00 96.25 374 GLN A O 1
ATOM 2930 N N . THR A 1 375 ? -8.140 -12.046 -8.481 1.00 95.50 375 THR A N 1
ATOM 2931 C CA . THR A 1 375 ? -7.300 -10.884 -8.176 1.00 95.50 375 THR A CA 1
ATOM 2932 C C . THR A 1 375 ? -6.583 -10.312 -9.396 1.00 95.50 375 THR A C 1
ATOM 2934 O O . THR A 1 375 ? -6.636 -10.886 -10.482 1.00 95.50 375 THR A O 1
ATOM 2937 N N . SER A 1 376 ? -5.887 -9.186 -9.212 1.00 94.31 376 SER A N 1
ATOM 2938 C CA . SER A 1 376 ? -5.035 -8.550 -10.226 1.00 94.31 376 SER A CA 1
ATOM 2939 C C . SER A 1 376 ? -5.769 -8.289 -11.545 1.00 94.31 376 SER A C 1
ATOM 2941 O O . SER A 1 376 ? -5.220 -8.524 -12.620 1.00 94.31 376 SER A O 1
ATOM 2943 N N . ALA A 1 377 ? -7.023 -7.841 -11.460 1.00 97.12 377 ALA A N 1
ATOM 2944 C CA . ALA A 1 377 ? -7.827 -7.548 -12.635 1.00 97.12 377 ALA A CA 1
ATOM 2945 C C . ALA A 1 377 ? -7.290 -6.326 -13.400 1.00 97.12 377 ALA A C 1
ATOM 2947 O O . ALA A 1 377 ? -6.875 -5.331 -12.806 1.00 97.12 377 ALA A O 1
ATOM 2948 N N . PHE A 1 378 ? -7.322 -6.394 -14.728 1.00 97.62 378 PHE A N 1
ATOM 2949 C CA . PHE A 1 378 ? -6.900 -5.328 -15.628 1.00 97.62 378 PHE A CA 1
ATOM 2950 C C . PHE A 1 378 ? -7.875 -5.205 -16.797 1.00 97.62 378 PHE A C 1
ATOM 2952 O O . PHE A 1 378 ? -8.363 -6.212 -17.313 1.00 97.62 378 PHE A O 1
ATOM 2959 N N . TRP A 1 379 ? -8.165 -3.979 -17.224 1.00 98.25 379 TRP A N 1
ATOM 2960 C CA . TRP A 1 379 ? -9.153 -3.733 -18.273 1.00 98.25 379 TRP A CA 1
ATOM 2961 C C . TRP A 1 379 ? -8.545 -3.876 -19.656 1.00 98.25 379 TRP A C 1
ATOM 2963 O O . TRP A 1 379 ? -7.388 -3.523 -19.897 1.00 98.25 379 TRP A O 1
ATOM 2973 N N . SER A 1 380 ? -9.371 -4.316 -20.597 1.00 98.00 380 SER A N 1
ATOM 2974 C CA . SER A 1 380 ? -9.080 -4.101 -22.001 1.00 98.00 380 SER A CA 1
ATOM 2975 C C . SER A 1 380 ? -9.062 -2.597 -22.326 1.00 98.00 380 SER A C 1
ATOM 2977 O O . SER A 1 380 ? -9.815 -1.816 -21.741 1.00 98.00 380 SER A O 1
ATOM 2979 N N . PRO A 1 381 ? -8.251 -2.190 -23.313 1.00 96.88 381 PRO A N 1
ATOM 2980 C CA . PRO A 1 381 ? -8.233 -0.881 -23.964 1.00 96.88 381 PRO A CA 1
ATOM 2981 C C . PRO A 1 381 ? -9.569 -0.161 -24.167 1.00 96.88 381 PRO A C 1
ATOM 2983 O O . PRO A 1 381 ? -9.600 1.069 -24.111 1.00 96.88 381 PRO A O 1
ATOM 2986 N N . ASP A 1 382 ? -10.628 -0.913 -24.463 1.00 96.75 382 ASP A N 1
ATOM 2987 C CA . ASP A 1 382 ? -11.974 -0.431 -24.777 1.00 96.75 382 ASP A CA 1
ATOM 2988 C C . ASP A 1 382 ? -12.950 -0.513 -23.589 1.00 96.75 382 ASP A C 1
ATOM 2990 O O . ASP A 1 382 ? -14.125 -0.182 -23.738 1.00 96.75 382 ASP A O 1
ATOM 2994 N N . GLY A 1 383 ? -12.482 -0.973 -22.423 1.00 97.38 383 GLY A N 1
ATOM 2995 C CA . GLY A 1 383 ? -13.270 -1.113 -21.198 1.00 97.38 383 GLY A CA 1
ATOM 2996 C C . GLY A 1 383 ? -14.304 -2.243 -21.217 1.00 97.38 383 GLY A C 1
ATOM 2997 O O . GLY A 1 383 ? -15.105 -2.343 -20.289 1.00 97.38 383 GLY A O 1
ATOM 2998 N N . LYS A 1 384 ? -14.329 -3.094 -22.252 1.00 97.75 384 LYS A N 1
ATOM 2999 C CA . LYS A 1 384 ? -15.354 -4.142 -22.397 1.00 97.75 384 LYS A CA 1
ATOM 3000 C C . LYS A 1 384 ? -15.012 -5.449 -21.698 1.00 97.75 384 LYS A C 1
ATOM 3002 O O . LYS A 1 384 ? -15.928 -6.205 -21.379 1.00 97.75 384 LYS A O 1
ATOM 3007 N N . TRP A 1 385 ? -13.735 -5.715 -21.459 1.00 98.44 385 TRP A N 1
ATOM 3008 C CA . TRP A 1 385 ? -13.245 -6.958 -20.876 1.00 98.44 385 TRP A CA 1
ATOM 3009 C C . TRP A 1 385 ? -12.357 -6.688 -19.670 1.00 98.44 385 TRP A C 1
ATOM 3011 O O . TRP A 1 385 ? -11.650 -5.683 -19.606 1.00 98.44 385 TRP A O 1
ATOM 3021 N N . LEU A 1 386 ? -12.364 -7.634 -18.741 1.00 98.62 386 LEU A N 1
ATOM 3022 C CA . LEU A 1 386 ? -11.427 -7.715 -17.630 1.00 98.62 386 LEU A CA 1
ATOM 3023 C C . LEU A 1 386 ? -10.609 -8.992 -17.769 1.00 98.62 386 LEU A C 1
ATOM 3025 O O . LEU A 1 386 ? -11.176 -10.048 -18.036 1.00 98.62 386 LEU A O 1
ATOM 3029 N N . ILE A 1 387 ? -9.298 -8.894 -17.566 1.00 98.50 387 ILE A N 1
ATOM 3030 C CA . ILE A 1 387 ? -8.367 -10.021 -17.497 1.00 98.50 387 ILE A CA 1
ATOM 3031 C C . ILE A 1 387 ? -7.862 -10.085 -16.066 1.00 98.50 387 ILE A C 1
ATOM 3033 O O . ILE A 1 387 ? -7.449 -9.063 -15.528 1.00 98.50 387 ILE A O 1
ATOM 3037 N N . PHE A 1 388 ? -7.892 -11.251 -15.437 1.00 98.50 388 PHE A N 1
ATOM 3038 C CA . PHE A 1 388 ? -7.605 -11.385 -14.013 1.00 98.50 388 PHE A CA 1
ATOM 3039 C C . PHE A 1 388 ? -6.986 -12.744 -13.682 1.00 98.50 388 PHE A C 1
ATOM 3041 O O . PHE A 1 388 ? -7.107 -13.703 -14.441 1.00 98.50 388 PHE A O 1
ATOM 3048 N N . SER A 1 389 ? -6.321 -12.820 -12.535 1.00 98.38 389 SER A N 1
ATOM 3049 C CA . SER A 1 389 ? -5.795 -14.059 -11.966 1.00 98.38 389 SER A CA 1
ATOM 3050 C C . SER A 1 389 ? -6.880 -14.796 -11.195 1.00 98.38 389 SER A C 1
ATOM 3052 O O . SER A 1 389 ? -7.544 -14.193 -10.353 1.00 98.38 389 SER A O 1
ATOM 3054 N N . ARG A 1 390 ? -7.009 -16.105 -11.410 1.00 98.06 390 ARG A N 1
ATOM 3055 C CA . ARG A 1 390 ? -7.935 -16.988 -10.695 1.00 98.06 390 ARG A CA 1
ATOM 3056 C C . ARG A 1 390 ? -7.222 -18.242 -10.204 1.00 98.06 390 ARG A C 1
ATOM 3058 O O . ARG A 1 390 ? -6.473 -18.851 -10.953 1.00 98.06 390 ARG A O 1
ATOM 3065 N N . ALA A 1 391 ? -7.493 -18.652 -8.972 1.00 97.75 391 ALA A N 1
ATOM 3066 C CA . ALA A 1 391 ? -7.079 -19.951 -8.441 1.00 97.75 391 ALA A CA 1
ATOM 3067 C C . ALA A 1 391 ? -8.176 -20.531 -7.546 1.00 97.75 391 ALA A C 1
ATOM 3069 O O . ALA A 1 391 ? -9.106 -19.824 -7.156 1.00 97.75 391 ALA A O 1
ATOM 3070 N N . THR A 1 392 ? -8.067 -21.809 -7.188 1.00 96.44 392 THR A N 1
ATOM 3071 C CA . THR A 1 392 ? -8.938 -22.397 -6.158 1.00 96.44 392 THR A CA 1
ATOM 3072 C C . THR A 1 392 ? -8.661 -21.729 -4.812 1.00 96.44 392 THR A C 1
ATOM 3074 O O . THR A 1 392 ? -7.505 -21.548 -4.427 1.00 96.44 392 THR A O 1
ATOM 3077 N N . ALA A 1 393 ? -9.713 -21.358 -4.086 1.00 93.50 393 ALA A N 1
ATOM 3078 C CA . ALA A 1 393 ? -9.582 -20.702 -2.797 1.00 93.50 393 ALA A CA 1
ATOM 3079 C C . ALA A 1 393 ? -9.016 -21.668 -1.738 1.00 93.50 393 ALA A C 1
ATOM 3081 O O . ALA A 1 393 ? -9.585 -22.726 -1.477 1.00 93.50 393 ALA A O 1
ATOM 3082 N N . SER A 1 394 ? -7.971 -21.272 -1.007 1.00 91.25 394 SER A N 1
ATOM 3083 C CA . SER A 1 394 ? -7.350 -22.086 0.056 1.00 91.25 394 SER A CA 1
ATOM 3084 C C . SER A 1 394 ? -7.166 -21.336 1.388 1.00 91.25 394 SER A C 1
ATOM 3086 O O . SER A 1 394 ? -7.203 -20.105 1.453 1.00 91.25 394 SER A O 1
ATOM 3088 N N . ASN A 1 395 ? -7.032 -22.079 2.493 1.00 89.00 395 ASN A N 1
ATOM 3089 C CA . ASN A 1 395 ? -6.683 -21.478 3.785 1.00 89.00 395 ASN A CA 1
ATOM 3090 C C . ASN A 1 395 ? -5.234 -20.960 3.701 1.00 89.00 395 ASN A C 1
ATOM 3092 O O . ASN A 1 395 ? -4.358 -21.761 3.364 1.00 89.00 395 ASN A O 1
ATOM 3096 N N . PRO A 1 396 ? -4.954 -19.678 4.007 1.00 89.38 396 PRO A N 1
ATOM 3097 C CA . PRO A 1 396 ? -3.593 -19.155 3.937 1.00 89.38 396 PRO A CA 1
ATOM 3098 C C . PRO A 1 396 ? -2.642 -19.812 4.940 1.00 89.38 396 PRO A C 1
ATOM 3100 O O . PRO A 1 396 ? -1.440 -19.801 4.703 1.00 89.38 396 PRO A O 1
ATOM 3103 N N . TYR A 1 397 ? -3.150 -20.404 6.026 1.00 89.31 397 TYR A N 1
ATOM 3104 C CA . TYR A 1 397 ? -2.365 -21.114 7.039 1.00 89.31 397 TYR A CA 1
ATOM 3105 C C . TYR A 1 397 ? -3.102 -22.392 7.481 1.00 89.31 397 TYR A C 1
ATOM 3107 O O . TYR A 1 397 ? -3.800 -22.379 8.500 1.00 89.31 397 TYR A O 1
ATOM 3115 N N . PRO A 1 398 ? -2.996 -23.501 6.724 1.00 86.00 398 PRO A N 1
ATOM 3116 C CA . PRO A 1 398 ? -3.687 -24.747 7.051 1.00 86.00 398 PRO A CA 1
ATOM 3117 C C . PRO A 1 398 ? -3.221 -25.348 8.389 1.00 86.00 398 PRO A C 1
ATOM 3119 O O . PRO A 1 398 ? -2.153 -25.020 8.912 1.00 86.00 398 PRO A O 1
ATOM 3122 N N . ALA A 1 399 ? -4.020 -26.257 8.955 1.00 86.12 399 ALA A N 1
ATOM 3123 C CA . ALA A 1 399 ? -3.650 -26.971 10.175 1.00 86.12 399 ALA A CA 1
ATOM 3124 C C . ALA A 1 399 ? -2.302 -27.696 9.993 1.00 86.12 399 ALA A C 1
ATOM 3126 O O . ALA A 1 399 ? -2.077 -28.357 8.982 1.00 86.12 399 ALA A O 1
ATOM 3127 N N . GLY A 1 400 ? -1.394 -27.545 10.961 1.00 86.75 400 GLY A N 1
ATOM 3128 C CA . GLY A 1 400 ? -0.030 -28.078 10.862 1.00 86.75 400 GLY A CA 1
ATOM 3129 C C . GLY A 1 400 ? 0.936 -27.240 10.014 1.00 86.75 400 GLY A C 1
ATOM 3130 O O . GLY A 1 400 ? 2.049 -27.698 9.757 1.00 86.75 400 GLY A O 1
ATOM 3131 N N . TYR A 1 401 ? 0.549 -26.024 9.599 1.00 86.69 401 TYR A N 1
ATOM 3132 C CA . TYR A 1 401 ? 1.418 -25.096 8.870 1.00 86.69 401 TYR A CA 1
ATOM 3133 C C . TYR A 1 401 ? 2.784 -24.927 9.548 1.00 86.69 401 TYR A C 1
ATOM 3135 O O . TYR A 1 401 ? 2.882 -24.531 10.716 1.00 86.69 401 TYR A O 1
ATOM 3143 N N . LYS A 1 402 ? 3.842 -25.170 8.772 1.00 87.50 402 LYS A N 1
ATOM 3144 C CA . LYS A 1 402 ? 5.230 -24.898 9.148 1.00 87.50 402 LYS A CA 1
ATOM 3145 C C . LYS A 1 402 ? 5.630 -23.529 8.620 1.00 87.50 402 LYS A C 1
ATOM 3147 O O . LYS A 1 402 ? 5.273 -23.154 7.511 1.00 87.50 402 LYS A O 1
ATOM 3152 N N . ARG A 1 403 ? 6.383 -22.771 9.414 1.00 85.12 403 ARG A N 1
ATOM 3153 C CA . ARG A 1 403 ? 6.840 -21.437 9.016 1.00 85.12 403 ARG A CA 1
ATOM 3154 C C . ARG A 1 403 ? 7.790 -21.539 7.818 1.00 85.12 403 ARG A C 1
ATOM 3156 O O . ARG A 1 403 ? 8.860 -22.118 7.948 1.00 85.12 403 ARG A O 1
ATOM 3163 N N . SER A 1 404 ? 7.419 -20.914 6.706 1.00 86.38 404 SER A N 1
ATOM 3164 C CA . SER A 1 404 ? 8.304 -20.645 5.569 1.00 86.38 404 SER A CA 1
ATOM 3165 C C . SER A 1 404 ? 9.425 -19.668 5.942 1.00 86.38 404 SER A C 1
ATOM 3167 O O . SER A 1 404 ? 9.171 -18.664 6.620 1.00 86.38 404 SER A O 1
ATOM 3169 N N . LEU A 1 405 ? 10.637 -19.913 5.456 1.00 81.12 405 LEU A N 1
ATOM 3170 C CA . LEU A 1 405 ? 11.835 -19.145 5.808 1.00 81.12 405 LEU A CA 1
ATOM 3171 C C . LEU A 1 405 ? 12.414 -18.334 4.648 1.00 81.12 405 LEU A C 1
ATOM 3173 O O . LEU A 1 405 ? 13.244 -17.460 4.885 1.00 81.12 405 LEU A O 1
ATOM 3177 N N . TYR A 1 406 ? 11.992 -18.592 3.412 1.00 83.50 406 TYR A N 1
ATOM 3178 C CA . TYR A 1 406 ? 12.499 -17.916 2.220 1.00 83.50 406 TYR A CA 1
ATOM 3179 C C . TYR A 1 406 ? 11.466 -17.931 1.076 1.00 83.50 406 TYR A C 1
ATOM 3181 O O . TYR A 1 406 ? 10.455 -18.627 1.148 1.00 83.50 406 TYR A O 1
ATOM 3189 N N . ALA A 1 407 ? 11.695 -17.148 0.019 1.00 86.81 407 ALA A N 1
ATOM 3190 C CA . ALA A 1 407 ? 10.778 -17.086 -1.119 1.00 86.81 407 ALA A CA 1
ATOM 3191 C C . ALA A 1 407 ? 10.877 -18.361 -1.973 1.00 86.81 407 ALA A C 1
ATOM 3193 O O . ALA A 1 407 ? 11.975 -18.770 -2.336 1.00 86.81 407 ALA A O 1
ATOM 3194 N N . ASN A 1 408 ? 9.740 -18.946 -2.348 1.00 89.12 408 ASN A N 1
ATOM 3195 C CA . ASN A 1 408 ? 9.601 -20.294 -2.925 1.00 89.12 408 ASN A CA 1
ATOM 3196 C C . ASN A 1 408 ? 9.919 -21.435 -1.943 1.00 89.12 408 ASN A C 1
ATOM 3198 O O . ASN A 1 408 ? 10.211 -22.547 -2.380 1.00 89.12 408 ASN A O 1
ATOM 3202 N N . ASP A 1 409 ? 9.847 -21.195 -0.632 1.00 88.44 409 ASP A N 1
ATOM 3203 C CA . ASP A 1 409 ? 9.906 -22.283 0.348 1.00 88.44 409 ASP A CA 1
ATOM 3204 C C . ASP A 1 409 ? 8.719 -23.252 0.128 1.00 88.44 409 ASP A C 1
ATOM 3206 O O . ASP A 1 409 ? 7.577 -22.802 -0.009 1.00 88.44 409 ASP A O 1
ATOM 3210 N N . PRO A 1 410 ? 8.938 -24.579 0.093 1.00 89.62 410 PRO A N 1
ATOM 3211 C CA . PRO A 1 410 ? 7.854 -25.557 -0.022 1.00 89.62 410 PRO A CA 1
ATOM 3212 C C . PRO A 1 410 ? 6.790 -25.462 1.084 1.00 89.62 410 PRO A C 1
ATOM 3214 O O . PRO A 1 410 ? 5.677 -25.946 0.898 1.00 89.62 410 PRO A O 1
ATOM 3217 N N . ASN A 1 411 ? 7.118 -24.855 2.231 1.00 90.44 411 ASN A N 1
ATOM 3218 C CA . ASN A 1 411 ? 6.176 -24.612 3.324 1.00 90.44 411 ASN A CA 1
ATOM 3219 C C . ASN A 1 411 ? 5.279 -23.382 3.100 1.00 90.44 411 ASN A C 1
ATOM 3221 O O . ASN A 1 411 ? 4.369 -23.150 3.894 1.00 90.44 411 ASN A O 1
ATOM 3225 N N . GLU A 1 412 ? 5.523 -22.566 2.068 1.00 91.62 412 GLU A N 1
ATOM 3226 C CA . GLU A 1 412 ? 4.564 -21.532 1.678 1.00 91.62 412 GLU A CA 1
ATOM 3227 C C . GLU A 1 412 ? 3.219 -22.161 1.284 1.00 91.62 412 GLU A C 1
ATOM 3229 O O . GLU A 1 412 ? 3.162 -23.291 0.791 1.00 91.62 412 GLU A O 1
ATOM 3234 N N . THR A 1 413 ? 2.128 -21.409 1.425 1.00 92.75 413 THR A N 1
ATOM 3235 C CA . THR A 1 413 ? 0.831 -21.855 0.910 1.00 92.75 413 THR A CA 1
ATOM 3236 C C . THR A 1 413 ? 0.868 -21.885 -0.611 1.00 92.75 413 THR A C 1
ATOM 3238 O O . THR A 1 413 ? 0.999 -20.855 -1.264 1.00 92.75 413 THR A O 1
ATOM 3241 N N . GLN A 1 414 ? 0.770 -23.080 -1.187 1.00 93.06 414 GLN A N 1
ATOM 3242 C CA . GLN A 1 414 ? 0.898 -23.247 -2.629 1.00 93.06 414 GLN A CA 1
ATOM 3243 C C . GLN A 1 414 ? -0.381 -22.778 -3.338 1.00 93.06 414 GLN A C 1
ATOM 3245 O O . GLN A 1 414 ? -1.458 -23.338 -3.132 1.00 93.06 414 GLN A O 1
ATOM 3250 N N . VAL A 1 415 ? -0.259 -21.740 -4.164 1.00 95.06 415 VAL A N 1
ATOM 3251 C CA . VAL A 1 415 ? -1.325 -21.171 -4.992 1.00 95.06 415 VAL A CA 1
ATOM 3252 C C . VAL A 1 415 ? -0.776 -20.907 -6.388 1.00 95.06 415 VAL A C 1
ATOM 3254 O O . VAL A 1 415 ? 0.186 -20.159 -6.566 1.00 95.06 415 VAL A O 1
ATOM 3257 N N . GLN A 1 416 ? -1.421 -21.498 -7.388 1.00 96.69 416 GLN A N 1
ATOM 3258 C CA . GLN A 1 416 ? -1.115 -21.284 -8.796 1.00 96.69 416 GLN A CA 1
ATOM 3259 C C . GLN A 1 416 ? -2.304 -20.599 -9.448 1.00 96.69 416 GLN A C 1
ATOM 3261 O O . GLN A 1 416 ? -3.409 -21.136 -9.458 1.00 96.69 416 GLN A O 1
ATOM 3266 N N . TYR A 1 417 ? -2.073 -19.376 -9.914 1.00 98.31 417 TYR A N 1
ATOM 3267 C CA . TYR A 1 417 ? -3.078 -18.579 -10.593 1.00 98.31 417 TYR A CA 1
ATOM 3268 C C . TYR A 1 417 ? -3.069 -18.836 -12.097 1.00 98.31 417 TYR A C 1
ATOM 3270 O O . TYR A 1 417 ? -2.031 -18.773 -12.746 1.00 98.31 417 TYR A O 1
ATOM 3278 N N . ASP A 1 418 ? -4.243 -19.020 -12.666 1.00 98.62 418 ASP A N 1
ATOM 3279 C CA . ASP A 1 418 ? -4.467 -18.990 -14.102 1.00 98.62 418 ASP A CA 1
ATOM 3280 C C . ASP A 1 418 ? -5.012 -17.622 -14.507 1.00 98.62 418 ASP A C 1
ATOM 3282 O O . ASP A 1 418 ? -5.698 -16.962 -13.722 1.00 98.62 418 ASP A O 1
ATOM 3286 N N . LEU A 1 419 ? -4.746 -17.188 -15.739 1.00 98.69 419 LEU A N 1
ATOM 3287 C CA . LEU A 1 419 ? -5.393 -15.993 -16.273 1.00 98.69 419 LEU A CA 1
ATOM 3288 C C . LEU A 1 419 ? -6.750 -16.328 -16.878 1.00 98.69 419 LEU A C 1
ATOM 3290 O O . LEU A 1 419 ? -6.877 -17.253 -17.672 1.00 98.69 419 LEU A O 1
ATOM 3294 N N . TYR A 1 420 ? -7.753 -15.538 -16.532 1.00 98.69 420 TYR A N 1
ATOM 3295 C CA . TYR A 1 420 ? -9.087 -15.595 -17.110 1.00 98.69 420 TYR A CA 1
ATOM 3296 C C . TYR A 1 420 ? -9.450 -14.237 -17.687 1.00 98.69 420 TYR A C 1
ATOM 3298 O O . TYR A 1 420 ? -8.930 -13.209 -17.253 1.00 98.69 420 TYR A O 1
ATOM 3306 N N . ARG A 1 421 ? -10.374 -14.232 -18.643 1.00 98.25 421 ARG A N 1
ATOM 3307 C CA . ARG A 1 421 ? -11.031 -13.027 -19.141 1.00 98.25 421 ARG A CA 1
ATOM 3308 C C . ARG A 1 421 ? -12.539 -13.123 -18.966 1.00 98.25 421 ARG A C 1
ATOM 3310 O O . ARG A 1 421 ? -13.106 -14.206 -19.064 1.00 98.25 421 ARG A O 1
ATOM 3317 N N . ILE A 1 422 ? -13.192 -11.998 -18.717 1.00 98.56 422 ILE A N 1
ATOM 3318 C CA . ILE A 1 422 ? -14.647 -11.913 -18.549 1.00 98.56 422 ILE A CA 1
ATOM 3319 C C . ILE A 1 422 ? -15.160 -10.610 -19.174 1.00 98.56 422 ILE A C 1
ATOM 3321 O O . ILE A 1 422 ? -14.501 -9.572 -19.031 1.00 98.56 422 ILE A O 1
ATOM 3325 N N . PRO A 1 423 ? -16.307 -10.615 -19.873 1.00 98.38 423 PRO A N 1
ATOM 3326 C CA . PRO A 1 423 ? -16.902 -9.374 -20.341 1.00 98.38 423 PRO A CA 1
ATOM 3327 C C . PRO A 1 423 ? -17.448 -8.579 -19.147 1.00 98.38 423 PRO A C 1
ATOM 3329 O O . PRO A 1 423 ? -18.141 -9.121 -18.287 1.00 98.38 423 PRO A O 1
ATOM 3332 N N . PHE A 1 424 ? -17.166 -7.278 -19.094 1.00 98.25 424 PHE A N 1
ATOM 3333 C CA . PHE A 1 424 ? -17.658 -6.410 -18.023 1.00 98.25 424 PHE A CA 1
ATOM 3334 C C . PHE A 1 424 ? -19.169 -6.165 -18.142 1.00 98.25 424 PHE A C 1
ATOM 3336 O O . PHE A 1 424 ? -19.878 -6.164 -17.136 1.00 98.25 424 PHE A O 1
ATOM 3343 N N . ASN A 1 425 ? -19.672 -5.979 -19.372 1.00 97.31 425 ASN A N 1
ATOM 3344 C CA . ASN A 1 425 ? -21.099 -5.808 -19.683 1.00 97.31 425 ASN A CA 1
ATOM 3345 C C . ASN A 1 425 ? -21.819 -4.788 -18.780 1.00 97.31 425 ASN A C 1
ATOM 3347 O O . ASN A 1 425 ? -22.921 -5.047 -18.290 1.00 97.31 425 ASN A O 1
ATOM 3351 N N . ASN A 1 426 ? -21.194 -3.628 -18.548 1.00 94.88 426 ASN A N 1
ATOM 3352 C CA . ASN A 1 426 ? -21.690 -2.592 -17.631 1.00 94.88 426 ASN A CA 1
ATOM 3353 C C . ASN A 1 426 ? -21.970 -3.142 -16.219 1.00 94.88 426 ASN A C 1
ATOM 3355 O O . ASN A 1 426 ? -23.025 -2.886 -15.641 1.00 94.88 426 ASN A O 1
ATOM 3359 N N . GLY A 1 427 ? -21.058 -3.967 -15.703 1.00 95.81 427 GLY A N 1
ATOM 3360 C CA . GLY A 1 427 ? -21.147 -4.568 -14.375 1.00 95.81 427 GLY A CA 1
ATOM 3361 C C . GLY A 1 427 ? -22.007 -5.829 -14.275 1.00 95.81 427 GLY A C 1
ATOM 3362 O O . GLY A 1 427 ? -22.021 -6.458 -13.219 1.00 95.81 427 GLY A O 1
ATOM 3363 N N . LYS A 1 428 ? -22.697 -6.240 -15.351 1.00 97.50 428 LYS A N 1
ATOM 3364 C CA . LYS A 1 428 ? -23.474 -7.495 -15.375 1.00 97.50 428 LYS A CA 1
ATOM 3365 C C . LYS A 1 428 ? -22.592 -8.743 -15.437 1.00 97.50 428 LYS A C 1
ATOM 3367 O O . LYS A 1 428 ? -23.097 -9.834 -15.193 1.00 97.50 428 LYS A O 1
ATOM 3372 N N . GLY A 1 429 ? -21.313 -8.584 -15.777 1.00 97.00 429 GLY A N 1
ATOM 3373 C CA . GLY A 1 429 ? -20.381 -9.696 -15.914 1.00 97.00 429 GLY A CA 1
ATOM 3374 C C . GLY A 1 429 ? -20.756 -10.648 -17.053 1.00 97.00 429 GLY A C 1
ATOM 3375 O O . GLY A 1 429 ? -21.372 -10.257 -18.054 1.00 97.00 429 GLY A O 1
ATOM 3376 N N . GLY A 1 430 ? -20.376 -11.913 -16.905 1.00 97.12 430 GLY A N 1
ATOM 3377 C CA . GLY A 1 430 ? -20.607 -12.951 -17.905 1.00 97.12 430 GLY A CA 1
ATOM 3378 C C . GLY A 1 430 ? -19.929 -14.262 -17.533 1.00 97.12 430 GLY A C 1
ATOM 3379 O O . GLY A 1 430 ? -19.723 -14.555 -16.361 1.00 97.12 430 GLY A O 1
ATOM 3380 N N . VAL A 1 431 ? -19.576 -15.063 -18.536 1.00 97.62 431 VAL A N 1
ATOM 3381 C CA . VAL A 1 431 ? -18.818 -16.300 -18.321 1.00 97.62 431 VAL A CA 1
ATOM 3382 C C . VAL A 1 431 ? -17.328 -15.973 -18.354 1.00 97.62 431 VAL A C 1
ATOM 3384 O O . VAL A 1 431 ? -16.851 -15.372 -19.315 1.00 97.62 431 VAL A O 1
ATOM 3387 N N . ALA A 1 432 ? -16.603 -16.348 -17.301 1.00 97.75 432 ALA A N 1
ATOM 3388 C CA . ALA A 1 432 ? -15.152 -16.239 -17.271 1.00 97.75 432 ALA A CA 1
ATOM 3389 C C . ALA A 1 432 ? -14.512 -17.354 -18.113 1.00 97.75 432 ALA A C 1
ATOM 3391 O O . ALA A 1 432 ? -14.762 -18.538 -17.880 1.00 97.75 432 ALA A O 1
ATOM 3392 N N . GLU A 1 433 ? -13.648 -16.976 -19.050 1.00 97.62 433 GLU A N 1
ATOM 3393 C CA . GLU A 1 433 ? -12.958 -17.875 -19.976 1.00 97.62 433 GLU A CA 1
ATOM 3394 C C . GLU A 1 433 ? -11.459 -17.937 -19.651 1.00 97.62 433 GLU A C 1
ATOM 3396 O O . GLU A 1 433 ? -10.848 -16.880 -19.463 1.00 97.62 433 GLU A O 1
ATOM 3401 N N . PRO A 1 434 ? -10.834 -19.127 -19.596 1.00 98.19 434 PRO A N 1
ATOM 3402 C CA . PRO A 1 434 ? -9.390 -19.232 -19.415 1.00 98.19 434 PRO A CA 1
ATOM 3403 C C . PRO A 1 434 ? -8.646 -18.668 -20.633 1.00 98.19 434 PRO A C 1
ATOM 3405 O O . PRO A 1 434 ? -9.009 -18.918 -21.785 1.00 98.19 434 PRO A O 1
ATOM 3408 N N . VAL A 1 435 ? -7.565 -17.928 -20.392 1.00 98.56 435 VAL A N 1
ATOM 3409 C CA . VAL A 1 435 ? -6.686 -17.413 -21.446 1.00 98.56 435 VAL A CA 1
ATOM 3410 C C . VAL A 1 435 ? -5.695 -18.509 -21.835 1.00 98.56 435 VAL A C 1
ATOM 3412 O O . VAL A 1 435 ? -4.680 -18.722 -21.169 1.00 98.56 435 VAL A O 1
ATOM 3415 N N . ARG A 1 436 ? -5.957 -19.200 -22.953 1.00 98.06 436 ARG A N 1
ATOM 3416 C CA . ARG A 1 436 ? -5.081 -20.274 -23.457 1.00 98.06 436 ARG A CA 1
ATOM 3417 C C . ARG A 1 436 ? -3.615 -19.818 -23.511 1.00 98.06 436 ARG A C 1
ATOM 3419 O O . ARG A 1 436 ? -3.320 -18.743 -24.028 1.00 98.06 436 ARG A O 1
ATOM 3426 N N . GLY A 1 437 ? -2.702 -20.636 -22.985 1.00 96.81 437 GLY A N 1
ATOM 3427 C CA . GLY A 1 437 ? -1.269 -20.324 -22.871 1.00 96.81 437 GLY A CA 1
ATOM 3428 C C . GLY A 1 437 ? -0.878 -19.641 -21.554 1.00 96.81 437 GLY A C 1
ATOM 3429 O O . GLY A 1 437 ? 0.281 -19.725 -21.143 1.00 96.81 437 GLY A O 1
ATOM 3430 N N . ALA A 1 438 ? -1.837 -19.035 -20.851 1.00 98.00 438 ALA A N 1
ATOM 3431 C CA . ALA A 1 438 ? -1.678 -18.433 -19.527 1.00 98.00 438 ALA A CA 1
ATOM 3432 C C . ALA A 1 438 ? -2.607 -19.056 -18.461 1.00 98.00 438 ALA A C 1
ATOM 3434 O O . ALA A 1 438 ? -2.729 -18.514 -17.363 1.00 98.00 438 ALA A O 1
ATOM 3435 N N . SER A 1 439 ? -3.217 -20.197 -18.784 1.00 98.44 439 SER A N 1
ATOM 3436 C CA . SER A 1 439 ? -4.011 -21.045 -17.889 1.00 98.44 439 SER A CA 1
ATOM 3437 C C . SER A 1 439 ? -3.590 -22.506 -18.044 1.00 98.44 439 SER A C 1
ATOM 3439 O O . SER A 1 439 ? -3.052 -22.870 -19.096 1.00 98.44 439 SER A O 1
ATOM 3441 N N . ASP A 1 440 ? -3.845 -23.328 -17.025 1.00 95.69 440 ASP A N 1
ATOM 3442 C CA . ASP A 1 440 ? -3.647 -24.785 -17.022 1.00 95.69 440 ASP A CA 1
ATOM 3443 C C . ASP A 1 440 ? -2.208 -25.210 -17.370 1.00 95.69 440 ASP A C 1
ATOM 3445 O O . ASP A 1 440 ? -1.957 -26.272 -17.940 1.00 95.69 440 ASP A O 1
ATOM 3449 N N . ASN A 1 441 ? -1.229 -24.363 -17.038 1.00 96.12 441 ASN A N 1
ATOM 3450 C CA . ASN A 1 441 ? 0.184 -24.579 -17.362 1.00 96.12 441 ASN A CA 1
ATOM 3451 C C . ASN A 1 441 ? 1.031 -25.018 -16.154 1.00 96.12 441 ASN A C 1
ATOM 3453 O O . ASN A 1 441 ? 2.256 -25.087 -16.260 1.00 96.12 441 ASN A O 1
ATOM 3457 N N . GLY A 1 442 ? 0.390 -25.297 -15.011 1.00 95.56 442 GLY A N 1
ATOM 3458 C CA . GLY A 1 442 ? 1.050 -25.708 -13.766 1.00 95.56 442 GLY A CA 1
ATOM 3459 C C . GLY A 1 442 ? 1.918 -24.621 -13.125 1.00 95.56 442 GLY A C 1
ATOM 3460 O O . GLY A 1 442 ? 2.759 -24.925 -12.280 1.00 95.56 442 GLY A O 1
ATOM 3461 N N . MET A 1 443 ? 1.748 -23.366 -13.546 1.00 97.56 443 MET A N 1
ATOM 3462 C CA . MET A 1 443 ? 2.466 -22.200 -13.042 1.00 97.56 443 MET A CA 1
ATOM 3463 C C . MET A 1 443 ? 1.469 -21.159 -12.545 1.00 97.56 443 MET A C 1
ATOM 3465 O O . MET A 1 443 ? 0.306 -21.146 -12.929 1.00 97.56 443 MET A O 1
ATOM 3469 N N . SER A 1 444 ? 1.945 -20.242 -11.714 1.00 98.25 444 SER A N 1
ATOM 3470 C CA . SER A 1 444 ? 1.189 -19.065 -11.320 1.00 98.25 444 SER A CA 1
ATOM 3471 C C . SER A 1 444 ? 1.396 -17.914 -12.305 1.00 98.25 444 SER A C 1
ATOM 3473 O O . SER A 1 444 ? 2.526 -17.477 -12.532 1.00 98.25 444 SER A O 1
ATOM 3475 N N . ASN A 1 445 ? 0.301 -17.403 -12.861 1.00 98.38 445 ASN A N 1
ATOM 3476 C CA . ASN A 1 445 ? 0.225 -16.352 -13.866 1.00 98.38 445 ASN A CA 1
ATOM 3477 C C . ASN A 1 445 ? -0.546 -15.147 -13.288 1.00 98.38 445 ASN A C 1
ATOM 3479 O O . ASN A 1 445 ? -1.683 -15.270 -12.825 1.00 98.38 445 ASN A O 1
ATOM 3483 N N . ASN A 1 446 ? 0.085 -13.972 -13.260 1.00 96.31 446 ASN A N 1
ATOM 3484 C CA . ASN A 1 446 ? -0.432 -12.797 -12.554 1.00 96.31 446 ASN A CA 1
ATOM 3485 C C . ASN A 1 446 ? -0.003 -11.463 -13.170 1.00 96.31 446 ASN A C 1
ATOM 3487 O O . ASN A 1 446 ? 0.769 -11.426 -14.125 1.00 96.31 446 ASN A O 1
ATOM 3491 N N . PHE A 1 447 ? -0.557 -10.365 -12.645 1.00 95.62 447 PHE A N 1
ATOM 3492 C CA . PHE A 1 447 ? -0.357 -8.998 -13.145 1.00 95.62 447 PHE A CA 1
ATOM 3493 C C . PHE A 1 447 ? -0.545 -8.861 -14.670 1.00 95.62 447 PHE A C 1
ATOM 3495 O O . PHE A 1 447 ? 0.368 -8.398 -15.356 1.00 95.62 447 PHE A O 1
ATOM 3502 N N . PRO A 1 448 ? -1.691 -9.273 -15.242 1.00 97.75 448 PRO A N 1
ATOM 3503 C CA . PRO A 1 448 ? -1.946 -9.046 -16.659 1.00 97.75 448 PRO A CA 1
ATOM 3504 C C . PRO A 1 448 ? -1.952 -7.542 -16.982 1.00 97.75 448 PRO A C 1
ATOM 3506 O O . PRO A 1 448 ? -2.522 -6.735 -16.251 1.00 97.75 448 PRO A O 1
ATOM 3509 N N . LYS A 1 449 ? -1.335 -7.167 -18.104 1.00 97.62 449 LYS A N 1
ATOM 3510 C CA . LYS A 1 449 ? -1.398 -5.830 -18.705 1.00 97.62 449 LYS A CA 1
ATOM 3511 C C . LYS A 1 449 ? -1.669 -5.978 -20.197 1.00 97.62 449 LYS A C 1
ATOM 3513 O O . LYS A 1 449 ? -0.894 -6.618 -20.911 1.00 97.62 449 LYS A O 1
ATOM 3518 N N . VAL A 1 450 ? -2.765 -5.390 -20.662 1.00 98.25 450 VAL A N 1
ATOM 3519 C CA . VAL A 1 450 ? -3.166 -5.441 -22.073 1.00 98.25 450 VAL A CA 1
ATOM 3520 C C . VAL A 1 450 ? -2.500 -4.299 -22.837 1.00 98.25 450 VAL A C 1
ATOM 3522 O O . VAL A 1 450 ? -2.468 -3.171 -22.343 1.00 98.25 450 VAL A O 1
ATOM 3525 N N . SER A 1 451 ? -1.964 -4.578 -24.027 1.00 97.81 451 SER A N 1
ATOM 3526 C CA . SER A 1 451 ? -1.374 -3.550 -24.889 1.00 97.81 451 SER A CA 1
ATOM 3527 C C . SER A 1 451 ? -2.427 -2.508 -25.303 1.00 97.81 451 SER A C 1
ATOM 3529 O O . SER A 1 451 ? -3.593 -2.861 -25.484 1.00 97.81 451 SER A O 1
ATOM 3531 N N . PRO A 1 452 ? -2.067 -1.226 -25.505 1.00 96.19 452 PRO A N 1
ATOM 3532 C CA . PRO A 1 452 ? -3.025 -0.178 -25.881 1.00 96.19 452 PRO A CA 1
ATOM 3533 C C . PRO A 1 452 ? -3.815 -0.447 -27.172 1.00 96.19 452 PRO A C 1
ATOM 3535 O O . PRO A 1 452 ? -4.920 0.083 -27.331 1.00 96.19 452 PRO A O 1
ATOM 3538 N N . ASP A 1 453 ? -3.265 -1.251 -28.084 1.00 96.44 453 ASP A N 1
ATOM 3539 C CA . ASP A 1 453 ? -3.912 -1.693 -29.326 1.00 96.44 453 ASP A CA 1
ATOM 3540 C C . ASP A 1 453 ? -4.789 -2.951 -29.157 1.00 96.44 453 ASP A C 1
ATOM 3542 O O . ASP A 1 453 ? -5.444 -3.372 -30.106 1.00 96.44 453 ASP A O 1
ATOM 3546 N N . GLY A 1 454 ? -4.824 -3.541 -27.958 1.00 97.12 454 GLY A N 1
ATOM 3547 C CA . GLY A 1 454 ? -5.664 -4.687 -27.610 1.00 97.12 454 GLY A CA 1
ATOM 3548 C C . GLY A 1 454 ? -5.178 -6.031 -28.141 1.00 97.12 454 GLY A C 1
ATOM 3549 O O . GLY A 1 454 ? -5.894 -7.017 -27.998 1.00 97.12 454 GLY A O 1
ATOM 3550 N N . LYS A 1 455 ? -3.987 -6.105 -28.747 1.00 97.44 455 LYS A N 1
ATOM 3551 C CA . LYS A 1 455 ? -3.487 -7.348 -29.353 1.00 97.44 455 LYS A CA 1
ATOM 3552 C C . LYS A 1 455 ? -2.893 -8.324 -28.344 1.00 97.44 455 LYS A C 1
ATOM 3554 O O . LYS A 1 455 ? -3.015 -9.534 -28.532 1.00 97.44 455 LYS A O 1
ATOM 3559 N N . TRP A 1 456 ? -2.243 -7.819 -27.298 1.00 98.50 456 TRP A N 1
ATOM 3560 C CA . TRP A 1 456 ? -1.371 -8.619 -26.441 1.00 98.50 456 TRP A CA 1
ATOM 3561 C C . TRP A 1 456 ? -1.729 -8.497 -24.965 1.00 98.50 456 TRP A C 1
ATOM 3563 O O . TRP A 1 456 ? -2.049 -7.414 -24.480 1.00 98.50 456 TRP A O 1
ATOM 3573 N N . ILE A 1 457 ? -1.585 -9.599 -24.234 1.00 98.75 457 ILE A N 1
ATOM 3574 C CA . ILE A 1 457 ? -1.527 -9.627 -22.772 1.00 98.75 457 ILE A CA 1
ATOM 3575 C C . ILE A 1 457 ? -0.079 -9.923 -22.388 1.00 98.75 457 ILE A C 1
ATOM 3577 O O . ILE A 1 457 ? 0.450 -10.977 -22.742 1.00 98.75 457 ILE A O 1
ATOM 3581 N N . VAL A 1 458 ? 0.551 -9.014 -21.642 1.00 98.81 458 VAL A N 1
ATOM 3582 C CA . VAL A 1 458 ? 1.819 -9.283 -20.951 1.00 98.81 458 VAL A CA 1
ATOM 3583 C C . VAL A 1 458 ? 1.523 -9.583 -19.492 1.00 98.81 458 VAL A C 1
ATOM 3585 O O . VAL A 1 458 ? 0.780 -8.848 -18.843 1.00 98.81 458 VAL A O 1
ATOM 3588 N N . PHE A 1 459 ? 2.102 -10.653 -18.965 1.00 98.69 459 PHE A N 1
ATOM 3589 C CA . PHE A 1 459 ? 1.852 -11.122 -17.608 1.00 98.69 459 PHE A CA 1
ATOM 3590 C C . PHE A 1 459 ? 3.112 -11.707 -16.978 1.00 98.69 459 PHE A C 1
ATOM 3592 O O . PHE A 1 459 ? 4.095 -12.018 -17.649 1.00 98.69 459 PHE A O 1
ATOM 3599 N N . VAL A 1 460 ? 3.075 -11.863 -15.663 1.00 98.50 460 VAL A N 1
ATOM 3600 C CA . VAL A 1 460 ? 4.138 -12.466 -14.864 1.00 98.50 460 VAL A CA 1
ATOM 3601 C C . VAL A 1 460 ? 3.839 -13.945 -14.685 1.00 98.50 460 VAL A C 1
ATOM 3603 O O . VAL A 1 460 ? 2.736 -14.299 -14.282 1.00 98.50 460 VAL A O 1
ATOM 3606 N N . ARG A 1 461 ? 4.829 -14.804 -14.928 1.00 98.31 461 ARG A N 1
ATOM 3607 C CA . ARG A 1 461 ? 4.782 -16.240 -14.633 1.00 98.31 461 ARG A CA 1
ATOM 3608 C C . ARG A 1 461 ? 5.824 -16.603 -13.578 1.00 98.31 461 ARG A C 1
ATOM 3610 O O . ARG A 1 461 ? 6.987 -16.224 -13.715 1.00 98.31 461 ARG A O 1
ATOM 3617 N N . CYS A 1 462 ? 5.422 -17.355 -12.559 1.00 97.38 462 CYS A N 1
ATOM 3618 C CA . CYS A 1 462 ? 6.279 -17.890 -11.493 1.00 97.38 462 CYS A CA 1
ATOM 3619 C C . CYS A 1 462 ? 5.712 -19.208 -10.939 1.00 97.38 462 CYS A C 1
ATOM 3621 O O . CYS A 1 462 ? 4.577 -19.567 -11.226 1.00 97.38 462 CYS A O 1
ATOM 3623 N N . LYS A 1 463 ? 6.486 -19.952 -10.147 1.00 95.81 463 LYS A N 1
ATOM 3624 C CA . LYS A 1 463 ? 6.092 -21.267 -9.610 1.00 95.81 463 LYS A CA 1
ATOM 3625 C C . LYS A 1 463 ? 4.943 -21.197 -8.606 1.00 95.81 463 LYS A C 1
ATOM 3627 O O . LYS A 1 463 ? 4.051 -22.038 -8.650 1.00 95.81 463 LYS A O 1
ATOM 3632 N N . ASN A 1 464 ? 4.976 -20.213 -7.706 1.00 95.12 464 ASN A N 1
ATOM 3633 C CA . ASN A 1 464 ? 4.014 -20.086 -6.613 1.00 95.12 464 ASN A CA 1
ATOM 3634 C C . ASN A 1 464 ? 3.625 -18.627 -6.350 1.00 95.12 464 ASN A C 1
ATOM 3636 O O . ASN A 1 464 ? 4.484 -17.739 -6.382 1.00 95.12 464 ASN A O 1
ATOM 3640 N N . GLY A 1 465 ? 2.348 -18.410 -6.030 1.00 94.31 465 GLY A N 1
ATOM 3641 C CA . GLY A 1 465 ? 1.808 -17.141 -5.558 1.00 94.31 465 GLY A CA 1
ATOM 3642 C C . GLY A 1 465 ? 1.953 -16.011 -6.574 1.00 94.31 465 GLY A C 1
ATOM 3643 O O . GLY A 1 465 ? 1.959 -16.227 -7.782 1.00 94.31 465 GLY A O 1
ATOM 3644 N N . LEU A 1 466 ? 2.076 -14.784 -6.082 1.00 91.62 466 LEU A N 1
ATOM 3645 C CA . LEU A 1 466 ? 2.384 -13.597 -6.881 1.00 91.62 466 LEU A CA 1
ATOM 3646 C C . LEU A 1 466 ? 3.305 -12.660 -6.085 1.00 91.62 466 LEU A C 1
ATOM 3648 O O . LEU A 1 466 ? 3.614 -12.941 -4.928 1.00 91.62 466 LEU A O 1
ATOM 3652 N N . LEU A 1 467 ? 3.716 -11.556 -6.719 1.00 86.69 467 LEU A N 1
ATOM 3653 C CA . LEU A 1 467 ? 4.500 -10.446 -6.153 1.00 86.69 467 LEU A CA 1
ATOM 3654 C C . LEU A 1 467 ? 5.931 -10.824 -5.724 1.00 86.69 467 LEU A C 1
ATOM 3656 O O . LEU A 1 467 ? 6.156 -11.672 -4.868 1.00 86.69 467 LEU A O 1
ATOM 3660 N N . MET A 1 468 ? 6.925 -10.144 -6.312 1.00 84.56 468 MET A N 1
ATOM 3661 C CA . MET A 1 468 ? 8.343 -10.276 -5.938 1.00 84.56 468 MET A CA 1
ATOM 3662 C C . MET A 1 468 ? 8.828 -11.736 -5.865 1.00 84.56 468 MET A C 1
ATOM 3664 O O . MET A 1 468 ? 9.390 -12.159 -4.861 1.00 84.56 468 MET A O 1
ATOM 3668 N N . ARG A 1 469 ? 8.611 -12.536 -6.913 1.00 91.62 469 ARG A N 1
ATOM 3669 C CA . ARG A 1 469 ? 9.061 -13.940 -6.924 1.00 91.62 469 ARG A CA 1
ATOM 3670 C C . ARG A 1 469 ? 10.441 -14.067 -7.577 1.00 91.62 469 ARG A C 1
ATOM 3672 O O . ARG A 1 469 ? 10.621 -13.493 -8.655 1.00 91.62 469 ARG A O 1
ATOM 3679 N N . PRO A 1 470 ? 11.413 -14.787 -6.985 1.00 91.25 470 PRO A N 1
ATOM 3680 C CA . PRO A 1 470 ? 12.770 -14.884 -7.536 1.00 91.25 470 PRO A CA 1
ATOM 3681 C C . PRO A 1 470 ? 12.829 -15.417 -8.972 1.00 91.25 470 PRO A C 1
ATOM 3683 O O . PRO A 1 470 ? 13.614 -14.944 -9.790 1.00 91.25 470 PRO A O 1
ATOM 3686 N N . ASP A 1 471 ? 11.950 -16.364 -9.282 1.00 93.00 471 ASP A N 1
ATOM 3687 C CA . ASP A 1 471 ? 11.811 -17.051 -10.564 1.00 93.00 471 ASP A CA 1
ATOM 3688 C C . ASP A 1 471 ? 10.823 -16.363 -11.520 1.00 93.00 471 ASP A C 1
ATOM 3690 O O . ASP A 1 471 ? 10.546 -16.890 -12.596 1.00 93.00 471 ASP A O 1
ATOM 3694 N N . SER A 1 472 ? 10.285 -15.195 -11.147 1.00 96.12 472 SER A N 1
ATOM 3695 C CA . SER A 1 472 ? 9.328 -14.490 -11.999 1.00 96.12 472 SER A CA 1
ATOM 3696 C C . SER A 1 472 ? 9.944 -14.038 -13.323 1.00 96.12 472 SER A C 1
ATOM 3698 O O . SER A 1 472 ? 11.067 -13.515 -13.399 1.00 96.12 472 SER A O 1
ATOM 3700 N N . ARG A 1 473 ? 9.166 -14.252 -14.381 1.00 97.88 473 ARG A N 1
ATOM 3701 C CA . ARG A 1 473 ? 9.482 -13.914 -15.767 1.00 97.88 473 ARG A CA 1
ATOM 3702 C C . ARG A 1 473 ? 8.256 -13.287 -16.419 1.00 97.88 473 ARG A C 1
ATOM 3704 O O . ARG A 1 473 ? 7.132 -13.701 -16.143 1.00 97.88 473 ARG A O 1
ATOM 3711 N N . LEU A 1 474 ? 8.476 -12.327 -17.306 1.00 98.69 474 LEU A N 1
ATOM 3712 C CA . LEU A 1 474 ? 7.440 -11.740 -18.144 1.00 98.69 474 LEU A CA 1
ATOM 3713 C C . LEU A 1 474 ? 7.182 -12.622 -19.364 1.00 98.69 474 LEU A C 1
ATOM 3715 O O . LEU A 1 474 ? 8.121 -13.062 -20.032 1.00 98.69 474 LEU A O 1
ATOM 3719 N N . TYR A 1 475 ? 5.909 -12.861 -19.650 1.00 98.69 475 TYR A N 1
ATOM 3720 C CA . TYR A 1 475 ? 5.419 -13.595 -20.808 1.00 98.69 475 TYR A CA 1
ATOM 3721 C C . TYR A 1 475 ? 4.420 -12.742 -21.580 1.00 98.69 475 TYR A C 1
ATOM 3723 O O . TYR A 1 475 ? 3.748 -11.895 -20.996 1.00 98.69 475 TYR A O 1
ATOM 3731 N N . ILE A 1 476 ? 4.305 -12.997 -22.879 1.00 98.75 476 ILE A N 1
ATOM 3732 C CA . ILE A 1 476 ? 3.337 -12.361 -23.772 1.00 98.75 476 ILE A CA 1
ATOM 3733 C C . ILE A 1 476 ? 2.496 -13.421 -24.485 1.00 98.75 476 ILE A C 1
ATOM 3735 O O . ILE A 1 476 ? 3.008 -14.480 -24.856 1.00 98.75 476 ILE A O 1
ATOM 3739 N N . VAL A 1 477 ? 1.205 -13.143 -24.655 1.00 98.56 477 VAL A N 1
ATOM 3740 C CA . VAL A 1 477 ? 0.228 -14.003 -25.342 1.00 98.56 477 VAL A CA 1
ATOM 3741 C C . VAL A 1 477 ? -0.789 -13.130 -26.091 1.00 98.56 477 VAL A C 1
ATOM 3743 O O . VAL A 1 477 ? -1.055 -12.012 -25.636 1.00 98.56 477 VAL A O 1
ATOM 3746 N N . PRO A 1 478 ? -1.362 -13.575 -27.227 1.00 98.31 478 PRO A N 1
ATOM 3747 C CA . PRO A 1 478 ? -2.475 -12.865 -27.852 1.00 98.31 478 PRO A CA 1
ATOM 3748 C C . PRO A 1 478 ? -3.641 -12.670 -26.877 1.00 98.31 478 PRO A C 1
ATOM 3750 O O . PRO A 1 478 ? -3.895 -13.531 -26.034 1.00 98.31 478 PRO A O 1
ATOM 3753 N N . PHE A 1 479 ? -4.379 -11.569 -27.013 1.00 97.50 479 PHE A N 1
ATOM 3754 C CA . PHE A 1 479 ? -5.512 -11.241 -26.139 1.00 97.50 479 PHE A CA 1
ATOM 3755 C C . PHE A 1 479 ? -6.592 -12.335 -26.094 1.00 97.50 479 PHE A C 1
ATOM 3757 O O . PHE A 1 479 ? -7.150 -12.621 -25.037 1.00 97.50 479 PHE A O 1
ATOM 3764 N N . GLU A 1 480 ? -6.840 -12.992 -27.229 1.00 95.75 480 GLU A N 1
ATOM 3765 C CA . GLU A 1 480 ? -7.787 -14.110 -27.354 1.00 95.75 480 GLU A CA 1
ATOM 3766 C C . GLU A 1 480 ? -7.287 -15.431 -26.739 1.00 95.75 480 GLU A C 1
ATOM 3768 O O . GLU A 1 480 ? -7.993 -16.437 -26.752 1.00 95.75 480 GLU A O 1
ATOM 3773 N N . GLY A 1 481 ? -6.068 -15.452 -26.198 1.00 95.62 481 GLY A N 1
ATOM 3774 C CA . GLY A 1 481 ? -5.361 -16.675 -25.846 1.00 95.62 481 GLY A CA 1
ATOM 3775 C C . GLY A 1 481 ? -4.650 -17.290 -27.054 1.00 95.62 481 GLY A C 1
ATOM 3776 O O . GLY A 1 481 ? -4.944 -17.012 -28.217 1.00 95.62 481 GLY A O 1
ATOM 3777 N N . GLY A 1 482 ? -3.648 -18.120 -26.791 1.00 95.94 482 GLY A N 1
ATOM 3778 C CA . GLY A 1 482 ? -2.774 -18.625 -27.838 1.00 95.94 482 GLY A CA 1
ATOM 3779 C C . GLY A 1 482 ? -1.580 -19.392 -27.299 1.00 95.94 482 GLY A C 1
ATOM 3780 O O . GLY A 1 482 ? -1.663 -20.085 -26.287 1.00 95.94 482 GLY A O 1
ATOM 3781 N N . GLU A 1 483 ? -0.469 -19.296 -28.019 1.00 95.88 483 GLU A N 1
ATOM 3782 C CA . GLU A 1 483 ? 0.838 -19.690 -27.508 1.00 95.88 483 GLU A CA 1
ATOM 3783 C C . GLU A 1 483 ? 1.428 -18.516 -26.721 1.00 95.88 483 GLU A C 1
ATOM 3785 O O . GLU A 1 483 ? 1.504 -17.396 -27.226 1.00 95.88 483 GLU A O 1
ATOM 3790 N N . ALA A 1 484 ? 1.807 -18.769 -25.470 1.00 97.81 484 ALA A N 1
ATOM 3791 C CA . ALA A 1 484 ? 2.490 -17.788 -24.641 1.00 97.81 484 ALA A CA 1
ATOM 3792 C C . ALA A 1 484 ? 4.000 -18.002 -24.724 1.00 97.81 484 ALA A C 1
ATOM 3794 O O . ALA A 1 484 ? 4.472 -19.134 -24.620 1.00 97.81 484 ALA A O 1
ATOM 3795 N N . ARG A 1 485 ? 4.762 -16.913 -24.805 1.00 97.62 485 ARG A N 1
ATOM 3796 C CA . ARG A 1 485 ? 6.229 -16.953 -24.871 1.00 97.62 485 ARG A CA 1
ATOM 3797 C C . ARG A 1 485 ? 6.863 -16.011 -23.863 1.00 97.62 485 ARG A C 1
ATOM 3799 O O . ARG A 1 485 ? 6.284 -14.977 -23.534 1.00 97.62 485 ARG A O 1
ATOM 3806 N N . ALA A 1 486 ? 8.036 -16.383 -23.365 1.00 98.25 486 ALA A N 1
ATOM 3807 C CA . ALA A 1 486 ? 8.811 -15.521 -22.485 1.00 98.25 486 ALA A CA 1
ATOM 3808 C C . ALA A 1 486 ? 9.342 -14.326 -23.283 1.00 98.25 486 ALA A C 1
ATOM 3810 O O . ALA A 1 486 ? 9.792 -14.506 -24.412 1.00 98.25 486 ALA A O 1
ATOM 3811 N N . LEU A 1 487 ? 9.323 -13.132 -22.692 1.00 98.06 487 LEU A N 1
ATOM 3812 C CA . LEU A 1 487 ? 9.984 -11.978 -23.295 1.00 98.06 487 LEU A CA 1
ATOM 3813 C C . LEU A 1 487 ? 11.502 -12.183 -23.301 1.00 98.06 487 LEU A C 1
ATOM 3815 O O . LEU A 1 487 ? 12.091 -12.567 -22.286 1.00 98.06 487 LEU A O 1
ATOM 3819 N N . GLU A 1 488 ? 12.141 -11.862 -24.419 1.00 95.81 488 GLU A N 1
ATOM 3820 C CA . GLU A 1 488 ? 13.594 -11.910 -24.597 1.00 95.81 488 GLU A CA 1
ATOM 3821 C C . GLU A 1 488 ? 14.329 -10.917 -23.678 1.00 95.81 488 GLU A C 1
ATOM 3823 O O . GLU A 1 488 ? 15.518 -11.072 -23.408 1.00 95.81 488 GLU A O 1
ATOM 3828 N N . SER A 1 489 ? 13.609 -9.921 -23.154 1.00 96.69 489 SER A N 1
ATOM 3829 C CA . SER A 1 489 ? 14.111 -8.903 -22.230 1.00 96.69 489 SER A CA 1
ATOM 3830 C C . SER A 1 489 ? 14.256 -9.363 -20.776 1.00 96.69 489 SER A C 1
ATOM 3832 O O . SER A 1 489 ? 14.779 -8.612 -19.952 1.00 96.69 489 SER A O 1
ATOM 3834 N N . ASN A 1 490 ? 13.789 -10.569 -20.437 1.00 96.38 490 ASN A N 1
ATOM 3835 C CA . ASN A 1 490 ? 13.840 -11.078 -19.070 1.00 96.38 490 ASN A CA 1
ATOM 3836 C C . ASN A 1 490 ? 15.275 -11.169 -18.536 1.00 96.38 490 ASN A C 1
ATOM 3838 O O . ASN A 1 490 ? 16.144 -11.808 -19.130 1.00 96.38 490 ASN A O 1
ATOM 3842 N N . LEU A 1 491 ? 15.485 -10.626 -17.339 1.00 93.06 491 LEU A N 1
ATOM 3843 C CA . LEU A 1 491 ? 16.734 -10.735 -16.593 1.00 93.06 491 LEU A CA 1
ATOM 3844 C C . LEU A 1 491 ? 16.722 -11.945 -15.639 1.00 93.06 491 LEU A C 1
ATOM 3846 O O . LEU A 1 491 ? 15.649 -12.480 -15.344 1.00 93.06 491 LEU A O 1
ATOM 3850 N N . PRO A 1 492 ? 17.883 -12.407 -15.128 1.00 90.19 492 PRO A N 1
ATOM 3851 C CA . PRO A 1 492 ? 17.973 -13.660 -14.375 1.00 90.19 492 PRO A CA 1
ATOM 3852 C C . PRO A 1 492 ? 17.124 -13.741 -13.105 1.00 90.19 492 PRO A C 1
ATOM 3854 O O . PRO A 1 492 ? 16.553 -14.802 -12.841 1.00 90.19 492 PRO A O 1
ATOM 3857 N N . VAL A 1 493 ? 16.991 -12.657 -12.338 1.00 90.06 493 VAL A N 1
ATOM 3858 C CA . VAL A 1 493 ? 16.280 -12.663 -11.052 1.00 90.06 493 VAL A CA 1
ATOM 3859 C C . VAL A 1 493 ? 15.149 -11.667 -11.061 1.00 90.06 493 VAL A C 1
ATOM 3861 O O . VAL A 1 493 ? 15.390 -10.465 -11.090 1.00 90.06 493 VAL A O 1
ATOM 3864 N N . MET A 1 494 ? 13.939 -12.201 -10.903 1.00 93.25 494 MET A N 1
ATOM 3865 C CA . MET A 1 494 ? 12.694 -11.469 -10.726 1.00 93.25 494 MET A CA 1
ATOM 3866 C C . MET A 1 494 ? 12.413 -10.429 -11.826 1.00 93.25 494 MET A C 1
ATOM 3868 O O . MET A 1 494 ? 13.134 -9.455 -12.003 1.00 93.25 494 MET A O 1
ATOM 3872 N N . ASN A 1 495 ? 11.316 -10.614 -12.554 1.00 95.88 495 ASN A N 1
ATOM 3873 C CA . ASN A 1 495 ? 10.830 -9.654 -13.543 1.00 95.88 495 ASN A CA 1
ATOM 3874 C C . ASN A 1 495 ? 9.331 -9.508 -13.332 1.00 95.88 495 ASN A C 1
ATOM 3876 O O . ASN A 1 495 ? 8.584 -10.487 -13.386 1.00 95.88 495 ASN A O 1
ATOM 3880 N N . SER A 1 496 ? 8.898 -8.300 -13.010 1.00 94.44 496 SER A N 1
ATOM 3881 C CA . SER A 1 496 ? 7.506 -8.009 -12.682 1.00 94.44 496 SER A CA 1
ATOM 3882 C C . SER A 1 496 ? 7.280 -6.508 -12.741 1.00 94.44 496 SER A C 1
ATOM 3884 O O . SER A 1 496 ? 8.168 -5.764 -13.158 1.00 94.44 496 SER A O 1
ATOM 3886 N N . TRP A 1 497 ? 6.100 -6.091 -12.284 1.00 93.00 497 TRP A N 1
ATOM 3887 C CA . TRP A 1 497 ? 5.644 -4.710 -12.259 1.00 93.00 497 TRP A CA 1
ATOM 3888 C C . TRP A 1 497 ? 5.935 -4.015 -13.579 1.00 93.00 497 TRP A C 1
ATOM 3890 O O . TRP A 1 497 ? 6.917 -3.2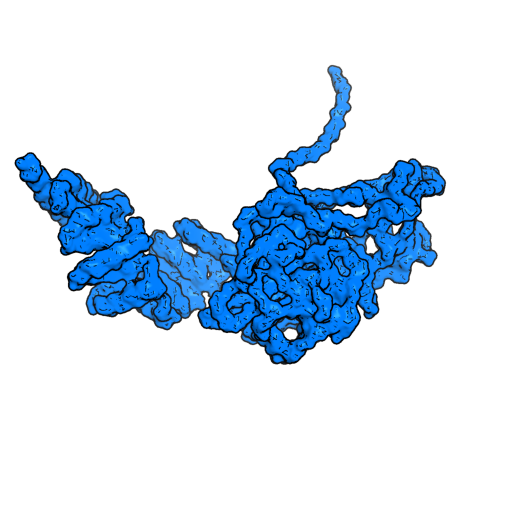86 -13.710 1.00 93.00 497 TRP A O 1
ATOM 3900 N N . HIS A 1 498 ? 5.096 -4.308 -14.561 1.00 97.12 498 HIS A N 1
ATOM 3901 C CA . HIS A 1 498 ? 5.244 -3.804 -15.911 1.00 97.12 498 HIS A CA 1
ATOM 3902 C C . HIS A 1 498 ? 4.082 -2.913 -16.320 1.00 97.12 498 HIS A C 1
ATOM 3904 O O . HIS A 1 498 ? 2.973 -3.022 -15.795 1.00 97.12 498 HIS A O 1
ATOM 3910 N N . SER A 1 499 ? 4.345 -2.035 -17.281 1.00 97.00 499 SER A N 1
ATOM 3911 C CA . SER A 1 499 ? 3.338 -1.163 -17.874 1.00 97.00 499 SER A CA 1
ATOM 3912 C C . SER A 1 499 ? 3.699 -0.812 -19.314 1.00 97.00 499 SER A C 1
ATOM 3914 O O . SER A 1 499 ? 4.872 -0.802 -19.692 1.00 97.00 499 SER A O 1
ATOM 3916 N N . TRP A 1 500 ? 2.675 -0.547 -20.120 1.00 97.62 500 TRP A N 1
ATOM 3917 C CA . TRP A 1 500 ? 2.797 -0.208 -21.534 1.00 97.62 500 TRP A CA 1
ATOM 3918 C C . TRP A 1 500 ? 2.878 1.298 -21.736 1.00 97.62 500 TRP A C 1
ATOM 3920 O O . TRP A 1 500 ? 2.087 2.037 -21.152 1.00 97.62 500 TRP A O 1
ATOM 3930 N N . SER A 1 501 ? 3.782 1.751 -22.603 1.00 97.00 501 SER A N 1
ATOM 3931 C CA . SER A 1 501 ? 3.766 3.135 -23.074 1.00 97.00 501 SER A CA 1
ATOM 3932 C C . SER A 1 501 ? 2.456 3.421 -23.816 1.00 97.00 501 SER A C 1
ATOM 3934 O O . SER A 1 501 ? 1.868 2.498 -24.388 1.00 97.00 501 SER A O 1
ATOM 3936 N N . PRO A 1 502 ? 1.996 4.683 -23.893 1.00 94.19 502 PRO A N 1
ATOM 3937 C CA . PRO A 1 502 ? 0.721 5.003 -24.542 1.00 94.19 502 PRO A CA 1
ATOM 3938 C C . PRO A 1 502 ? 0.618 4.555 -26.007 1.00 94.19 502 PRO A C 1
ATOM 3940 O O . PRO A 1 502 ? -0.463 4.198 -26.474 1.00 94.19 502 PRO A O 1
ATOM 3943 N N . ASN A 1 503 ? 1.744 4.527 -26.729 1.00 94.75 503 ASN A N 1
ATOM 3944 C CA . ASN A 1 503 ? 1.813 4.049 -28.114 1.00 94.75 503 ASN A CA 1
ATOM 3945 C C . ASN A 1 503 ? 1.916 2.518 -28.254 1.00 94.75 503 ASN A C 1
ATOM 3947 O O . ASN A 1 503 ? 1.905 2.012 -29.373 1.00 94.75 503 ASN A O 1
ATOM 3951 N N . GLY A 1 504 ? 2.033 1.780 -27.146 1.00 96.38 504 GLY A N 1
ATOM 3952 C CA . GLY A 1 504 ? 2.121 0.320 -27.132 1.00 96.38 504 GLY A CA 1
ATOM 3953 C C . GLY A 1 504 ? 3.421 -0.254 -27.697 1.00 96.38 504 GLY A C 1
ATOM 3954 O O . GLY A 1 504 ? 3.458 -1.439 -28.010 1.00 96.38 504 GLY A O 1
ATOM 3955 N N . LYS A 1 505 ? 4.470 0.563 -27.860 1.00 97.69 505 LYS A N 1
ATOM 3956 C CA . LYS A 1 505 ? 5.771 0.141 -28.415 1.00 97.69 505 LYS A CA 1
ATOM 3957 C C . LYS A 1 505 ? 6.836 -0.121 -27.369 1.00 97.69 505 LYS A C 1
ATOM 3959 O O . LYS A 1 505 ? 7.838 -0.752 -27.679 1.00 97.69 505 LYS A O 1
ATOM 3964 N N . TRP A 1 506 ? 6.623 0.337 -26.143 1.00 98.44 506 TRP A N 1
ATOM 3965 C CA . TRP A 1 506 ? 7.564 0.157 -25.054 1.00 98.44 506 TRP A CA 1
ATOM 3966 C C . TRP A 1 506 ? 6.874 -0.469 -23.857 1.00 98.44 506 TRP A C 1
ATOM 3968 O O . TRP A 1 506 ? 5.744 -0.121 -23.509 1.00 98.44 506 TRP A O 1
ATOM 3978 N N . LEU A 1 507 ? 7.591 -1.373 -23.204 1.00 98.50 507 LEU A N 1
ATOM 3979 C CA . LEU A 1 507 ? 7.218 -1.915 -21.912 1.00 98.50 507 LEU A CA 1
ATOM 3980 C C . LEU A 1 507 ? 8.260 -1.465 -20.889 1.00 98.50 507 LEU A C 1
ATOM 3982 O O . LEU A 1 507 ? 9.454 -1.707 -21.076 1.00 98.50 507 LEU A O 1
ATOM 3986 N N . VAL A 1 508 ? 7.812 -0.826 -19.811 1.00 98.62 508 VAL A N 1
ATOM 3987 C CA . VAL A 1 508 ? 8.634 -0.622 -18.614 1.00 98.62 508 VAL A CA 1
ATOM 3988 C C . VAL A 1 508 ? 8.426 -1.801 -17.681 1.00 98.62 508 VAL A C 1
ATOM 3990 O O . VAL A 1 508 ? 7.311 -2.308 -17.592 1.00 98.62 508 VAL A O 1
ATOM 3993 N N . PHE A 1 509 ? 9.472 -2.247 -16.992 1.00 98.12 509 PHE A N 1
ATOM 3994 C CA . PHE A 1 509 ? 9.367 -3.257 -15.944 1.00 98.12 509 PHE A CA 1
ATOM 3995 C C . PHE A 1 509 ? 10.450 -3.096 -14.875 1.00 98.12 509 PHE A C 1
ATOM 3997 O O . PHE A 1 509 ? 11.417 -2.354 -15.051 1.00 98.12 509 PHE A O 1
ATOM 4004 N N . SER A 1 510 ? 10.287 -3.791 -13.749 1.00 96.19 510 SER A N 1
ATOM 4005 C CA . SER A 1 510 ? 11.285 -3.832 -12.676 1.00 96.19 510 SER A CA 1
ATOM 4006 C C . SER A 1 510 ? 11.963 -5.192 -12.576 1.00 96.19 510 SER A C 1
ATOM 4008 O O . SER A 1 510 ? 11.316 -6.229 -12.748 1.00 96.19 510 SER A O 1
ATOM 4010 N N . SER A 1 511 ? 13.248 -5.192 -12.212 1.00 94.38 511 SER A N 1
ATOM 4011 C CA . SER A 1 511 ? 13.997 -6.425 -11.950 1.00 94.38 511 SER A CA 1
ATOM 4012 C C . SER A 1 511 ? 14.972 -6.308 -10.781 1.00 94.38 511 SER A C 1
ATOM 4014 O O . SER A 1 511 ? 15.463 -5.218 -10.493 1.00 94.38 511 SER A O 1
ATOM 4016 N N . LYS A 1 512 ? 15.251 -7.439 -10.111 1.00 89.94 512 LYS A N 1
ATOM 4017 C CA . LYS A 1 512 ? 16.282 -7.583 -9.060 1.00 89.94 512 LYS A CA 1
ATOM 4018 C C . LYS A 1 512 ? 17.625 -8.095 -9.601 1.00 89.94 512 LYS A C 1
ATOM 4020 O O . LYS A 1 512 ? 18.449 -8.627 -8.859 1.00 89.94 512 LYS A O 1
ATOM 4025 N N . SER A 1 513 ? 17.857 -7.952 -10.897 1.00 87.19 513 SER A N 1
ATOM 4026 C CA . SER A 1 513 ? 19.171 -8.124 -11.508 1.00 87.19 513 SER A CA 1
ATOM 4027 C C . SER A 1 513 ? 19.723 -6.750 -11.893 1.00 87.19 513 SER A C 1
ATOM 4029 O O . SER A 1 513 ? 18.967 -5.966 -12.454 1.00 87.19 513 SER A O 1
ATOM 4031 N N . PRO A 1 514 ? 20.998 -6.426 -11.599 1.00 80.50 514 PRO A N 1
ATOM 4032 C CA . PRO A 1 514 ? 22.001 -7.255 -10.918 1.00 80.50 514 PRO A CA 1
ATOM 4033 C C . PRO A 1 514 ? 21.955 -7.148 -9.377 1.00 80.50 514 PRO A C 1
ATOM 4035 O O . PRO A 1 514 ? 22.786 -7.740 -8.699 1.00 80.50 514 PRO A O 1
ATOM 4038 N N . SER A 1 515 ? 21.010 -6.390 -8.806 1.00 81.50 515 SER A N 1
ATOM 4039 C CA . SER A 1 515 ? 20.929 -6.107 -7.365 1.00 81.50 515 SER A CA 1
ATOM 4040 C C . SER A 1 515 ? 19.561 -6.452 -6.781 1.00 81.50 515 SER A C 1
ATOM 4042 O O . SER A 1 515 ? 18.536 -6.245 -7.422 1.00 81.50 515 SER A O 1
ATOM 4044 N N . PHE A 1 516 ? 19.511 -6.863 -5.508 1.00 82.19 516 PHE A N 1
ATOM 4045 C CA . PHE A 1 516 ? 18.240 -7.066 -4.801 1.00 82.19 516 PHE A CA 1
ATOM 4046 C C . PHE A 1 516 ? 17.439 -5.778 -4.576 1.00 82.19 516 PHE A C 1
ATOM 4048 O O . PHE A 1 516 ? 16.244 -5.855 -4.277 1.00 82.19 516 PHE A O 1
ATOM 4055 N N . TYR A 1 517 ? 18.048 -4.607 -4.757 1.00 87.50 517 TYR A N 1
ATOM 4056 C CA . TYR A 1 517 ? 17.311 -3.361 -4.941 1.00 87.50 517 TYR A CA 1
ATOM 4057 C C . TYR A 1 517 ? 16.842 -3.293 -6.392 1.00 87.50 517 TYR A C 1
ATOM 4059 O O . TYR A 1 517 ? 17.662 -3.262 -7.309 1.00 87.50 517 TYR A O 1
ATOM 4067 N N . THR A 1 518 ? 15.524 -3.316 -6.598 1.00 91.38 518 THR A N 1
ATOM 4068 C CA . THR A 1 518 ? 14.957 -3.351 -7.945 1.00 91.38 518 THR A CA 1
ATOM 4069 C C . THR A 1 518 ? 15.346 -2.121 -8.746 1.00 91.38 518 THR A C 1
ATOM 4071 O O . THR A 1 518 ? 15.228 -0.993 -8.260 1.00 91.38 518 THR A O 1
ATOM 4074 N N . ARG A 1 519 ? 15.748 -2.354 -9.994 1.00 92.81 519 ARG A N 1
ATOM 4075 C CA . ARG A 1 519 ? 15.997 -1.318 -10.997 1.00 92.81 519 ARG A CA 1
ATOM 4076 C C . ARG A 1 519 ? 14.896 -1.319 -12.053 1.00 92.81 519 ARG A C 1
ATOM 4078 O O . ARG A 1 519 ? 14.148 -2.291 -12.175 1.00 92.81 519 ARG A O 1
ATOM 4085 N N . MET A 1 520 ? 14.804 -0.218 -12.793 1.00 96.88 520 MET A N 1
ATOM 4086 C CA . MET A 1 520 ? 13.817 0.002 -13.850 1.00 96.88 520 MET A CA 1
ATOM 4087 C C . MET A 1 520 ? 14.434 -0.273 -15.223 1.00 96.88 520 MET A C 1
ATOM 4089 O O . MET A 1 520 ? 15.541 0.185 -15.504 1.00 96.88 520 MET A O 1
ATOM 4093 N N . TYR A 1 521 ? 13.705 -0.982 -16.081 1.00 97.75 521 TYR A N 1
ATOM 4094 C CA . TYR A 1 521 ? 14.137 -1.351 -17.427 1.00 97.75 521 TYR A CA 1
ATOM 4095 C C . TYR A 1 521 ? 13.051 -1.062 -18.460 1.00 97.75 521 TYR A C 1
ATOM 4097 O O . TYR A 1 521 ? 11.862 -1.130 -18.157 1.00 97.75 521 TYR A O 1
ATOM 4105 N N . LEU A 1 522 ? 13.476 -0.784 -19.688 1.00 98.31 522 LEU A N 1
ATOM 4106 C CA . LEU A 1 522 ? 12.642 -0.652 -20.875 1.00 98.31 522 LEU A CA 1
ATOM 4107 C C . LEU A 1 522 ? 12.956 -1.757 -21.875 1.00 98.31 522 LEU A C 1
ATOM 4109 O O . LEU A 1 522 ? 14.100 -2.188 -22.007 1.00 98.31 522 LEU A O 1
ATOM 4113 N N . THR A 1 523 ? 11.950 -2.171 -22.630 1.00 98.44 523 THR A N 1
ATOM 4114 C CA . THR A 1 523 ? 12.115 -3.008 -23.820 1.00 98.44 523 THR A CA 1
ATOM 4115 C C . THR A 1 523 ? 11.164 -2.530 -24.911 1.00 98.44 523 THR A C 1
ATOM 4117 O O . THR A 1 523 ? 10.040 -2.115 -24.613 1.00 98.44 523 THR A O 1
ATOM 4120 N N . HIS A 1 524 ? 11.629 -2.534 -26.160 1.00 98.44 524 HIS A N 1
ATOM 4121 C CA . HIS A 1 524 ? 10.783 -2.265 -27.320 1.00 98.44 524 HIS A CA 1
ATOM 4122 C C . HIS A 1 524 ? 10.033 -3.540 -27.696 1.00 98.44 524 HIS A C 1
ATOM 4124 O O . HIS A 1 524 ? 10.624 -4.619 -27.674 1.00 98.44 524 HIS A O 1
ATOM 4130 N N . ILE A 1 525 ? 8.749 -3.412 -28.027 1.00 98.06 525 ILE A N 1
ATOM 4131 C CA . ILE A 1 525 ? 7.912 -4.514 -28.491 1.00 98.06 525 ILE A CA 1
ATOM 4132 C C . ILE A 1 525 ? 7.508 -4.269 -29.947 1.00 98.06 525 ILE A C 1
ATOM 4134 O O . ILE A 1 525 ? 6.877 -3.256 -30.272 1.00 98.06 525 ILE A O 1
ATOM 4138 N N . ASP A 1 526 ? 7.854 -5.211 -30.824 1.00 95.94 526 ASP A N 1
ATOM 4139 C CA . ASP A 1 526 ? 7.486 -5.151 -32.240 1.00 95.94 526 ASP A CA 1
ATOM 4140 C C . ASP A 1 526 ? 6.011 -5.541 -32.494 1.00 95.94 526 ASP A C 1
ATOM 4142 O O . ASP A 1 526 ? 5.262 -5.916 -31.592 1.00 95.94 526 ASP A O 1
ATOM 4146 N N . GLU A 1 527 ? 5.557 -5.446 -33.749 1.00 95.00 527 GLU A N 1
ATOM 4147 C CA . GLU A 1 527 ? 4.181 -5.815 -34.136 1.00 95.00 527 GLU A CA 1
ATOM 4148 C C . GLU A 1 527 ? 3.851 -7.291 -33.890 1.00 95.00 527 GLU A C 1
ATOM 4150 O O . GLU A 1 527 ? 2.690 -7.647 -33.684 1.00 95.00 527 GLU A O 1
ATOM 4155 N N . GLN A 1 528 ? 4.865 -8.154 -33.930 1.00 95.56 528 GLN A N 1
ATOM 4156 C CA . GLN A 1 528 ? 4.723 -9.575 -33.660 1.00 95.56 528 GLN A CA 1
ATOM 4157 C C . GLN A 1 528 ? 4.767 -9.862 -32.163 1.00 95.56 528 GLN A C 1
ATOM 4159 O O . GLN A 1 528 ? 4.496 -11.001 -31.804 1.00 95.56 528 GLN A O 1
ATOM 4164 N N . GLY A 1 529 ? 5.081 -8.873 -31.319 1.00 95.25 529 GLY A N 1
ATOM 4165 C CA . GLY A 1 529 ? 5.190 -8.940 -29.868 1.00 95.25 529 GLY A CA 1
ATOM 4166 C C . GLY A 1 529 ? 6.578 -9.345 -29.345 1.00 95.25 529 GLY A C 1
ATOM 4167 O O . GLY A 1 529 ? 6.643 -9.822 -28.209 1.00 95.25 529 GLY A O 1
ATOM 4168 N N . HIS A 1 530 ? 7.633 -9.358 -30.170 1.00 96.88 530 HIS A N 1
ATOM 4169 C CA . HIS A 1 530 ? 8.985 -9.724 -29.720 1.00 96.88 530 HIS A CA 1
ATOM 4170 C C . HIS A 1 530 ? 9.592 -8.572 -28.936 1.00 96.88 530 HIS A C 1
ATOM 4172 O O . HIS A 1 530 ? 9.423 -7.411 -29.316 1.00 96.88 530 HIS A O 1
ATOM 4178 N N . ALA A 1 531 ? 10.316 -8.899 -27.871 1.00 98.06 531 ALA A N 1
ATOM 4179 C CA . ALA A 1 531 ? 10.995 -7.914 -27.053 1.00 98.06 531 ALA A CA 1
ATOM 4180 C C . ALA A 1 531 ? 12.432 -7.681 -27.529 1.00 98.06 531 ALA A C 1
ATOM 4182 O O . ALA A 1 531 ? 13.180 -8.618 -27.808 1.00 98.06 531 ALA A O 1
ATOM 4183 N N . SER A 1 532 ? 12.865 -6.421 -27.543 1.00 97.69 532 SER A N 1
ATOM 4184 C CA . SER A 1 532 ? 14.292 -6.105 -27.592 1.00 97.69 532 SER A CA 1
ATOM 4185 C C . SER A 1 532 ? 14.966 -6.477 -26.262 1.00 97.69 532 SER A C 1
ATOM 4187 O O . SER A 1 532 ? 14.302 -6.510 -25.221 1.00 97.69 532 SER A O 1
ATOM 4189 N N . PRO A 1 533 ? 16.298 -6.651 -26.220 1.00 96.88 533 PRO A N 1
ATOM 4190 C CA . PRO A 1 533 ? 17.023 -6.713 -24.955 1.00 96.88 533 PRO A CA 1
ATOM 4191 C C . PRO A 1 533 ? 16.724 -5.504 -24.048 1.00 96.88 533 PRO A C 1
ATOM 4193 O O . PRO A 1 533 ? 16.383 -4.430 -24.562 1.00 96.88 533 PRO A O 1
ATOM 4196 N N . PRO A 1 534 ? 16.849 -5.654 -22.717 1.00 96.56 534 PRO A N 1
ATOM 4197 C CA . PRO A 1 534 ? 16.433 -4.625 -21.778 1.00 96.56 534 PRO A CA 1
ATOM 4198 C C . PRO A 1 534 ? 17.416 -3.449 -21.748 1.00 96.56 534 PRO A C 1
ATOM 4200 O O . PRO A 1 534 ? 18.633 -3.630 -21.779 1.00 96.56 534 PRO A O 1
ATOM 4203 N N . VAL A 1 535 ? 16.876 -2.239 -21.633 1.00 96.25 535 VAL A N 1
ATOM 4204 C CA . VAL A 1 535 ? 17.616 -0.985 -21.459 1.00 96.25 535 VAL A CA 1
ATOM 4205 C C . VAL A 1 535 ? 17.341 -0.451 -20.059 1.00 96.25 535 VAL A C 1
ATOM 4207 O O . VAL A 1 535 ? 16.193 -0.200 -19.710 1.00 96.25 535 VAL A O 1
ATOM 4210 N N . GLU A 1 536 ? 18.378 -0.285 -19.243 1.00 94.50 536 GLU A N 1
ATOM 4211 C CA . GLU A 1 536 ? 18.250 0.277 -17.893 1.00 94.50 536 GLU A CA 1
ATOM 4212 C C . GLU A 1 536 ? 17.816 1.751 -17.958 1.00 94.50 536 GLU A C 1
ATOM 4214 O O . GLU A 1 536 ? 18.424 2.557 -18.664 1.00 94.50 536 GLU A O 1
ATOM 4219 N N . VAL A 1 537 ? 16.785 2.119 -17.194 1.00 95.62 537 VAL A N 1
ATOM 4220 C CA . VAL A 1 537 ? 16.437 3.523 -16.948 1.00 95.62 537 VAL A CA 1
ATOM 4221 C C . VAL A 1 537 ? 17.320 4.018 -15.811 1.00 95.62 537 VAL A C 1
ATOM 4223 O O . VAL A 1 537 ? 16.989 3.915 -14.629 1.00 95.62 537 VAL A O 1
ATOM 4226 N N . GLU A 1 538 ? 18.495 4.512 -16.188 1.00 90.69 538 GLU A N 1
ATOM 4227 C CA . GLU A 1 538 ? 19.507 4.970 -15.242 1.00 90.69 538 GLU A CA 1
ATOM 4228 C C . GLU A 1 538 ? 18.991 6.122 -14.356 1.00 90.69 538 GLU A C 1
ATOM 4230 O O . GLU A 1 538 ? 18.117 6.907 -14.749 1.00 90.69 538 GLU A O 1
ATOM 4235 N N . ASN A 1 539 ? 19.570 6.224 -13.154 1.00 89.38 539 ASN A N 1
ATOM 4236 C CA . ASN A 1 539 ? 19.267 7.228 -12.127 1.00 89.38 539 ASN A CA 1
ATOM 4237 C C . ASN A 1 539 ? 17.816 7.235 -11.611 1.00 89.38 539 ASN A C 1
ATOM 4239 O O . ASN A 1 539 ? 17.409 8.200 -10.973 1.00 89.38 539 ASN A O 1
ATOM 4243 N N . ALA A 1 540 ? 17.041 6.167 -11.834 1.00 92.50 540 ALA A N 1
ATOM 4244 C CA . ALA A 1 540 ? 15.710 6.052 -11.240 1.00 92.50 540 ALA A CA 1
ATOM 4245 C C . ALA A 1 540 ? 15.773 6.037 -9.700 1.00 92.50 540 ALA A C 1
ATOM 4247 O O . ALA A 1 540 ? 14.975 6.681 -9.043 1.00 92.50 540 ALA A O 1
ATOM 4248 N N . THR A 1 541 ? 16.741 5.367 -9.077 1.00 91.94 541 THR A N 1
ATOM 4249 C CA . THR A 1 541 ? 16.882 5.384 -7.611 1.00 91.94 541 THR A CA 1
ATOM 4250 C C . THR A 1 541 ? 18.341 5.453 -7.182 1.00 91.94 541 THR A C 1
ATOM 4252 O O . THR A 1 541 ? 19.245 5.094 -7.936 1.00 91.94 541 THR A O 1
ATOM 4255 N N . ALA A 1 542 ? 18.571 5.890 -5.939 1.00 90.94 542 ALA A N 1
ATOM 4256 C CA . ALA A 1 542 ? 19.844 5.655 -5.263 1.00 90.94 542 ALA A CA 1
ATOM 4257 C C . ALA A 1 542 ? 20.083 4.143 -5.096 1.00 90.94 542 ALA A C 1
ATOM 4259 O O . ALA A 1 542 ? 19.135 3.364 -4.984 1.00 90.94 542 ALA A O 1
ATOM 4260 N N . SER A 1 543 ? 21.344 3.721 -5.004 1.00 88.56 543 SER A N 1
ATOM 4261 C CA . SER A 1 543 ? 21.743 2.303 -4.985 1.00 88.56 543 SER A CA 1
ATOM 4262 C C . SER A 1 543 ? 21.194 1.492 -3.799 1.00 88.56 543 SER A C 1
ATOM 4264 O O . SER A 1 543 ? 21.184 0.265 -3.849 1.00 88.56 543 SER A O 1
ATOM 4266 N N . ASN A 1 544 ? 20.755 2.160 -2.728 1.00 88.50 544 ASN A N 1
ATOM 4267 C CA . ASN A 1 544 ? 20.118 1.578 -1.540 1.00 88.50 544 ASN A CA 1
ATOM 4268 C C . ASN A 1 544 ? 18.590 1.799 -1.502 1.00 88.50 544 ASN A C 1
ATOM 4270 O O . ASN A 1 544 ? 17.964 1.720 -0.441 1.00 88.50 544 ASN A O 1
ATOM 4274 N N . ARG A 1 545 ? 17.981 2.094 -2.655 1.00 91.56 545 ARG A N 1
ATOM 4275 C CA . ARG A 1 545 ? 16.539 2.272 -2.844 1.00 91.56 545 ARG A CA 1
ATOM 4276 C C . ARG A 1 545 ? 16.052 1.463 -4.043 1.00 91.56 545 ARG A C 1
ATOM 4278 O O . ARG A 1 545 ? 16.787 1.225 -4.996 1.00 91.56 545 ARG A O 1
ATOM 4285 N N . ALA A 1 546 ? 14.803 1.031 -3.975 1.00 90.94 546 ALA A N 1
ATOM 4286 C CA . ALA A 1 546 ? 14.187 0.104 -4.912 1.00 90.94 546 ALA A CA 1
ATOM 4287 C C . ALA A 1 546 ? 13.061 0.784 -5.706 1.00 90.94 546 ALA A C 1
ATOM 4289 O O . ALA A 1 546 ? 12.202 1.445 -5.116 1.00 90.94 546 ALA A O 1
ATOM 4290 N N . VAL A 1 547 ? 13.040 0.575 -7.025 1.00 93.25 547 VAL A N 1
ATOM 4291 C CA . VAL A 1 547 ? 11.910 0.937 -7.898 1.00 93.25 547 VAL A CA 1
ATOM 4292 C C . VAL A 1 547 ? 10.766 -0.040 -7.672 1.00 93.25 547 VAL A C 1
ATOM 4294 O O . VAL A 1 547 ? 10.963 -1.254 -7.718 1.00 93.25 547 VAL A O 1
ATOM 4297 N N . ASN A 1 548 ? 9.557 0.459 -7.455 1.00 91.31 548 ASN A N 1
ATOM 4298 C CA . ASN A 1 548 ? 8.387 -0.376 -7.226 1.00 91.31 548 ASN A CA 1
ATOM 4299 C C . ASN A 1 548 ? 7.179 0.174 -7.997 1.00 91.31 548 ASN A C 1
ATOM 4301 O O . ASN A 1 548 ? 6.937 1.378 -7.956 1.00 91.31 548 ASN A O 1
ATOM 4305 N N . ILE A 1 549 ? 6.457 -0.712 -8.695 1.00 91.19 549 ILE A N 1
ATOM 4306 C CA . ILE A 1 549 ? 5.277 -0.409 -9.528 1.00 91.19 549 ILE A CA 1
ATOM 4307 C C . ILE A 1 549 ? 5.538 0.771 -10.488 1.00 91.19 549 ILE A C 1
ATOM 4309 O O . ILE A 1 549 ? 4.996 1.849 -10.279 1.00 91.19 549 ILE A O 1
ATOM 4313 N N . PRO A 1 550 ? 6.410 0.623 -11.506 1.00 96.38 550 PRO A N 1
ATOM 4314 C CA . PRO A 1 550 ? 6.501 1.613 -12.566 1.00 96.38 550 PRO A CA 1
ATOM 4315 C C . PRO A 1 550 ? 5.281 1.532 -13.482 1.00 96.38 550 PRO A C 1
ATOM 4317 O O . PRO A 1 550 ? 4.962 0.475 -14.032 1.00 96.38 550 PRO A O 1
ATOM 4320 N N . GLU A 1 551 ? 4.627 2.668 -13.682 1.00 95.94 551 GLU A N 1
ATOM 4321 C CA . GLU A 1 551 ? 3.471 2.800 -14.552 1.00 95.94 551 GLU A CA 1
ATOM 4322 C C . GLU A 1 551 ? 3.623 4.008 -15.471 1.00 95.94 551 GLU A C 1
ATOM 4324 O O . GLU A 1 551 ? 3.925 5.116 -15.029 1.00 95.94 551 GLU A O 1
ATOM 4329 N N . PHE A 1 552 ? 3.438 3.795 -16.775 1.00 96.12 552 PHE A N 1
ATOM 4330 C CA . PHE A 1 552 ? 3.388 4.908 -17.710 1.00 96.12 552 PHE A CA 1
ATOM 4331 C C . PHE A 1 552 ? 2.152 5.756 -17.459 1.00 96.12 552 PHE A C 1
ATOM 4333 O O . PHE A 1 552 ? 1.038 5.241 -17.355 1.00 96.12 552 PHE A O 1
ATOM 4340 N N . LEU A 1 553 ? 2.362 7.065 -17.424 1.00 94.00 553 LEU A N 1
ATOM 4341 C CA . LEU A 1 553 ? 1.311 8.046 -17.242 1.00 94.00 553 LEU A CA 1
ATOM 4342 C C . LEU A 1 553 ? 1.066 8.759 -18.571 1.00 94.00 553 LEU A C 1
ATOM 4344 O O . LEU A 1 553 ? 1.965 9.406 -19.101 1.00 94.00 553 LEU A O 1
ATOM 4348 N N . ASN A 1 554 ? -0.138 8.618 -19.134 1.00 90.69 554 ASN A N 1
ATOM 4349 C CA . ASN A 1 554 ? -0.487 9.187 -20.440 1.00 90.69 554 ASN A CA 1
ATOM 4350 C C . ASN A 1 554 ? -0.793 10.693 -20.345 1.00 90.69 554 ASN A C 1
ATOM 4352 O O . ASN A 1 554 ? -1.924 11.121 -20.564 1.00 90.69 554 ASN A O 1
ATOM 4356 N N . ILE A 1 555 ? 0.222 11.473 -19.977 1.00 90.56 555 ILE A N 1
ATOM 4357 C CA . ILE A 1 555 ? 0.184 12.933 -19.876 1.00 90.56 555 ILE A CA 1
ATOM 4358 C C . ILE A 1 555 ? 1.315 13.557 -20.694 1.00 90.56 555 ILE A C 1
ATOM 4360 O O . ILE A 1 555 ? 2.323 12.907 -20.985 1.00 90.56 555 ILE A O 1
ATOM 4364 N N . GLY A 1 556 ? 1.154 14.827 -21.054 1.00 84.69 556 GLY A N 1
ATOM 4365 C CA . GLY A 1 556 ? 2.204 15.625 -21.666 1.00 84.69 556 GLY A CA 1
ATOM 4366 C C . GLY A 1 556 ? 3.286 16.044 -20.670 1.00 84.69 556 GLY A C 1
ATOM 4367 O O . GLY A 1 556 ? 3.177 15.879 -19.454 1.00 84.69 556 GLY A O 1
ATOM 4368 N N . ALA A 1 557 ? 4.363 16.621 -21.203 1.00 79.88 557 ALA A N 1
ATOM 4369 C CA . ALA A 1 557 ? 5.407 17.212 -20.376 1.00 79.88 557 ALA A CA 1
ATOM 4370 C C . ALA A 1 557 ? 4.852 18.420 -19.597 1.00 79.88 557 ALA A C 1
ATOM 4372 O O . ALA A 1 557 ? 4.287 19.333 -20.200 1.00 79.88 557 ALA A O 1
ATOM 4373 N N . ASN A 1 558 ? 5.092 18.460 -18.283 1.00 79.69 558 ASN A N 1
ATOM 4374 C CA . ASN A 1 558 ? 4.635 19.510 -17.352 1.00 79.69 558 ASN A CA 1
ATOM 4375 C C . ASN A 1 558 ? 3.116 19.551 -17.071 1.00 79.69 558 ASN A C 1
ATOM 4377 O O . ASN A 1 558 ? 2.608 20.574 -16.601 1.00 79.69 558 ASN A O 1
ATOM 4381 N N . ASP A 1 559 ? 2.398 18.457 -17.346 1.00 87.56 559 ASP A N 1
ATOM 4382 C CA . ASP A 1 559 ? 0.971 18.307 -17.010 1.00 87.56 559 ASP A CA 1
ATOM 4383 C C . ASP A 1 559 ? 0.737 17.857 -15.554 1.00 87.56 559 ASP A C 1
ATOM 4385 O O . ASP A 1 559 ? -0.407 17.808 -15.106 1.00 87.56 559 ASP A O 1
ATOM 4389 N N . LEU A 1 560 ? 1.807 17.548 -14.811 1.00 92.69 560 LEU A N 1
ATOM 4390 C CA . LEU A 1 560 ? 1.791 17.209 -13.387 1.00 92.69 560 LEU A CA 1
ATOM 4391 C C . LEU A 1 560 ? 3.058 17.760 -12.712 1.00 92.69 560 LEU A C 1
ATOM 4393 O O . LEU A 1 560 ? 4.161 17.311 -13.025 1.00 92.69 560 LEU A O 1
ATOM 4397 N N . ASP A 1 561 ? 2.883 18.709 -11.793 1.00 92.56 561 ASP A N 1
ATOM 4398 C CA . ASP A 1 561 ? 3.956 19.348 -11.023 1.00 92.56 561 ASP A CA 1
ATOM 4399 C C . ASP A 1 561 ? 4.147 18.658 -9.662 1.00 92.56 561 ASP A C 1
ATOM 4401 O O . ASP A 1 561 ? 5.264 18.287 -9.303 1.00 92.56 561 ASP A O 1
ATOM 4405 N N . HIS A 1 562 ? 3.061 18.462 -8.902 1.00 93.50 562 HIS A N 1
ATOM 4406 C CA . HIS A 1 562 ? 3.072 17.774 -7.605 1.00 93.50 562 HIS A CA 1
ATOM 4407 C C . HIS A 1 562 ? 1.684 17.246 -7.211 1.00 93.50 562 HIS A C 1
ATOM 4409 O O . HIS A 1 562 ? 0.661 17.618 -7.795 1.00 93.50 562 HIS A O 1
ATOM 4415 N N . ILE A 1 563 ? 1.656 16.368 -6.202 1.00 93.31 563 ILE A N 1
ATOM 4416 C CA . ILE A 1 563 ? 0.434 15.811 -5.615 1.00 93.31 563 ILE A CA 1
ATOM 4417 C C . ILE A 1 563 ? 0.372 16.187 -4.130 1.00 93.31 563 ILE A C 1
ATOM 4419 O O . ILE A 1 563 ? 1.231 15.807 -3.335 1.00 93.31 563 ILE A O 1
ATOM 4423 N N . GLU A 1 564 ? -0.670 16.914 -3.747 1.00 90.75 564 GLU A N 1
ATOM 4424 C CA . GLU A 1 564 ? -0.956 17.296 -2.366 1.00 90.75 564 GLU A CA 1
ATOM 4425 C C . GLU A 1 564 ? -1.852 16.259 -1.689 1.00 90.75 564 GLU A C 1
ATOM 4427 O O . GLU A 1 564 ? -2.785 15.733 -2.296 1.00 90.75 564 GLU A O 1
ATOM 4432 N N . THR A 1 565 ? -1.614 15.989 -0.406 1.00 87.38 565 THR A N 1
ATOM 4433 C CA . THR A 1 565 ? -2.319 14.928 0.332 1.00 87.38 565 THR A CA 1
ATOM 4434 C C . THR A 1 565 ? -2.958 15.407 1.640 1.00 87.38 565 THR A C 1
ATOM 4436 O O . THR A 1 565 ? -2.675 14.842 2.701 1.00 87.38 565 THR A O 1
ATOM 4439 N N . PRO A 1 566 ? -3.843 16.422 1.619 1.00 84.44 566 PRO A N 1
ATOM 4440 C CA . PRO A 1 566 ? -4.478 16.931 2.837 1.00 84.44 566 PRO A CA 1
ATOM 4441 C C . PRO A 1 566 ? -5.302 15.869 3.581 1.00 84.44 566 PRO A C 1
ATOM 4443 O O . PRO A 1 566 ? -5.339 15.880 4.811 1.00 84.44 566 PRO A O 1
ATOM 4446 N N . ALA A 1 567 ? -5.906 14.911 2.866 1.00 79.69 567 ALA A N 1
ATOM 4447 C CA . ALA A 1 567 ? -6.618 13.792 3.488 1.00 79.69 567 ALA A CA 1
ATOM 4448 C C . ALA A 1 567 ? -5.702 12.913 4.355 1.00 79.69 567 ALA A C 1
ATOM 4450 O O . ALA A 1 567 ? -6.099 12.369 5.381 1.00 79.69 567 ALA A O 1
ATOM 4451 N N . ILE A 1 568 ? -4.441 12.795 3.958 1.00 77.62 568 ILE A N 1
ATOM 4452 C CA . ILE A 1 568 ? -3.453 11.975 4.656 1.00 77.62 568 ILE A CA 1
ATOM 4453 C C . ILE A 1 568 ? -2.919 12.704 5.872 1.00 77.62 568 ILE A C 1
ATOM 4455 O O . ILE A 1 568 ? -2.751 12.096 6.928 1.00 77.62 568 ILE A O 1
ATOM 4459 N N . ASP A 1 569 ? -2.722 14.016 5.750 1.00 79.06 569 ASP A N 1
ATOM 4460 C CA . ASP A 1 569 ? -2.418 14.844 6.905 1.00 79.06 569 ASP A CA 1
ATOM 4461 C C . ASP A 1 569 ? -3.514 14.730 7.963 1.00 79.06 569 ASP A C 1
ATOM 4463 O O . ASP A 1 569 ? -3.193 14.623 9.140 1.00 79.06 569 ASP A O 1
ATOM 4467 N N . TYR A 1 570 ? -4.792 14.711 7.568 1.00 83.25 570 TYR A N 1
ATOM 4468 C CA . TYR A 1 570 ? -5.894 14.475 8.501 1.00 83.25 570 TYR A CA 1
ATOM 4469 C C . TYR A 1 570 ? -5.721 13.154 9.263 1.00 83.25 570 TYR A C 1
ATOM 4471 O O . TYR A 1 570 ? -5.743 13.153 10.493 1.00 83.25 570 TYR A O 1
ATOM 4479 N N . TYR A 1 571 ? -5.492 12.044 8.558 1.00 79.25 571 TYR A N 1
ATOM 4480 C CA . TYR A 1 571 ? -5.359 10.736 9.201 1.00 79.25 571 TYR A CA 1
ATOM 4481 C C . TYR A 1 571 ? -4.118 10.601 10.076 1.00 79.25 571 TYR A C 1
ATOM 4483 O O . TYR A 1 571 ? -4.195 9.984 11.133 1.00 79.25 571 TYR A O 1
ATOM 4491 N N . ARG A 1 572 ? -3.003 11.233 9.702 1.00 79.56 572 ARG A N 1
ATOM 4492 C CA . ARG A 1 572 ? -1.809 11.279 10.552 1.00 79.56 572 ARG A CA 1
ATOM 4493 C C . ARG A 1 572 ? -2.094 11.984 11.881 1.00 79.56 572 ARG A C 1
ATOM 4495 O O . ARG A 1 572 ? -1.674 11.502 12.933 1.00 79.56 572 ARG A O 1
ATOM 4502 N N . GLU A 1 573 ? -2.791 13.119 11.841 1.00 85.81 573 GLU A N 1
ATOM 4503 C CA . GLU A 1 573 ? -3.179 13.842 13.059 1.00 85.81 573 GLU A CA 1
ATOM 4504 C C . GLU A 1 573 ? -4.209 13.049 13.875 1.00 85.81 573 GLU A C 1
ATOM 4506 O O . GLU A 1 573 ? -4.109 12.998 15.099 1.00 85.81 573 GLU A O 1
ATOM 4511 N N . PHE A 1 574 ? -5.144 12.365 13.207 1.00 88.31 574 PHE A N 1
ATOM 4512 C CA . PHE A 1 574 ? -6.102 11.464 13.850 1.00 88.31 574 PHE A CA 1
ATOM 4513 C C . PHE A 1 574 ? -5.396 10.341 14.621 1.00 88.31 574 PHE A C 1
ATOM 4515 O O . PHE A 1 574 ? -5.680 10.136 15.798 1.00 88.31 574 PHE A O 1
ATOM 4522 N N . ASP A 1 575 ? -4.469 9.627 13.978 1.00 83.69 575 ASP A N 1
ATOM 4523 C CA . ASP A 1 575 ? -3.738 8.513 14.593 1.00 83.69 575 ASP A CA 1
ATOM 4524 C C . ASP A 1 575 ? -2.873 8.983 15.762 1.00 83.69 575 ASP A C 1
ATOM 4526 O O . ASP A 1 575 ? -2.835 8.338 16.809 1.00 83.69 575 ASP A O 1
ATOM 4530 N N . THR A 1 576 ? -2.226 10.141 15.614 1.00 87.12 576 THR A N 1
ATOM 4531 C CA . THR A 1 576 ? -1.446 10.756 16.695 1.00 87.12 576 THR A CA 1
ATOM 4532 C C . THR A 1 576 ? -2.339 11.072 17.896 1.00 87.12 576 THR A C 1
ATOM 4534 O O . THR A 1 576 ? -1.996 10.740 19.031 1.00 87.12 576 THR A O 1
ATOM 4537 N N . ALA A 1 577 ? -3.506 11.677 17.659 1.00 92.69 577 ALA A N 1
ATOM 4538 C CA . ALA A 1 577 ? -4.456 11.998 18.716 1.00 92.69 577 ALA A CA 1
ATOM 4539 C C . ALA A 1 577 ? -5.023 10.736 19.390 1.00 92.69 577 ALA A C 1
ATOM 4541 O O . ALA A 1 577 ? -5.134 10.694 20.615 1.00 92.69 577 ALA A O 1
ATOM 4542 N N . GLN A 1 578 ? -5.316 9.688 18.612 1.00 89.62 578 GLN A N 1
ATOM 4543 C CA . GLN A 1 578 ? -5.775 8.399 19.131 1.00 89.62 578 GLN A CA 1
ATOM 4544 C C . GLN A 1 578 ? -4.713 7.718 19.991 1.00 89.62 578 GLN A C 1
ATOM 4546 O O . GLN A 1 578 ? -5.032 7.234 21.069 1.00 89.62 578 GLN A O 1
ATOM 4551 N N . GLN A 1 579 ? -3.448 7.726 19.573 1.00 88.00 579 GLN A N 1
ATOM 4552 C CA . GLN A 1 579 ? -2.375 7.150 20.378 1.00 88.00 579 GLN A CA 1
ATOM 4553 C C . GLN A 1 579 ? -2.252 7.857 21.737 1.00 88.00 579 GLN A C 1
ATOM 4555 O O . GLN A 1 579 ? -2.150 7.202 22.772 1.00 88.00 579 GLN A O 1
ATOM 4560 N N . LEU A 1 580 ? -2.299 9.193 21.751 1.00 93.44 580 LEU A N 1
ATOM 4561 C CA . LEU A 1 580 ? -2.276 9.967 22.997 1.00 93.44 580 LEU A CA 1
ATOM 4562 C C . LEU A 1 580 ? -3.495 9.654 23.878 1.00 93.44 580 LEU A C 1
ATOM 4564 O O . LEU A 1 580 ? -3.360 9.564 25.099 1.00 93.44 580 LEU A O 1
ATOM 4568 N N . GLN A 1 581 ? -4.664 9.458 23.263 1.00 93.00 581 GLN A N 1
ATOM 4569 C CA . GLN A 1 581 ? -5.888 9.036 23.943 1.00 93.00 581 GLN A CA 1
ATOM 4570 C C . GLN A 1 581 ? -5.725 7.657 24.600 1.00 93.00 581 GLN A C 1
ATOM 4572 O O . GLN A 1 581 ? -6.059 7.503 25.773 1.00 93.00 581 GLN A O 1
ATOM 4577 N N . ASP A 1 582 ? -5.187 6.678 23.870 1.00 87.81 582 ASP A N 1
ATOM 4578 C CA . ASP A 1 582 ? -4.989 5.299 24.335 1.00 87.81 582 ASP A CA 1
ATOM 4579 C C . ASP A 1 582 ? -3.949 5.223 25.467 1.00 87.81 582 ASP A C 1
ATOM 4581 O O . ASP A 1 582 ? -4.068 4.413 26.386 1.00 87.81 582 ASP A O 1
ATOM 4585 N N . GLU A 1 583 ? -2.949 6.109 25.443 1.00 91.06 583 GLU A N 1
ATOM 4586 C CA . GLU A 1 583 ? -1.965 6.291 26.518 1.00 91.06 583 GLU A CA 1
ATOM 4587 C C . GLU A 1 583 ? -2.513 7.103 27.714 1.00 91.06 583 GLU A C 1
ATOM 4589 O O . GLU A 1 583 ? -1.767 7.395 28.651 1.00 91.06 583 GLU A O 1
ATOM 4594 N N . ALA A 1 584 ? -3.799 7.482 27.693 1.00 92.69 584 ALA A N 1
ATOM 4595 C CA . ALA A 1 584 ? -4.471 8.340 28.674 1.00 92.69 584 ALA A CA 1
ATOM 4596 C C . ALA A 1 584 ? -3.806 9.720 28.879 1.00 92.69 584 ALA A C 1
ATOM 4598 O O . ALA A 1 584 ? -3.994 10.380 29.904 1.00 92.69 584 ALA A O 1
ATOM 4599 N N . LYS A 1 585 ? -3.047 10.202 27.886 1.00 96.75 585 LYS A N 1
ATOM 4600 C CA . LYS A 1 585 ? -2.414 11.532 27.866 1.00 96.75 585 LYS A CA 1
ATOM 4601 C C . LYS A 1 585 ? -3.392 12.587 27.350 1.00 96.75 585 LYS A C 1
ATOM 4603 O O . LYS A 1 585 ? -3.142 13.267 26.354 1.00 96.75 585 LYS A O 1
ATOM 4608 N N . TYR A 1 586 ? -4.526 12.739 28.031 1.00 96.19 586 TYR A N 1
ATOM 4609 C CA . TYR A 1 586 ? -5.647 13.555 27.547 1.00 96.19 586 TYR A CA 1
ATOM 4610 C C . TYR A 1 586 ? -5.284 15.027 27.301 1.00 96.19 586 TYR A C 1
ATOM 4612 O O . TYR A 1 586 ? -5.725 15.609 26.312 1.00 96.19 586 TYR A O 1
ATOM 4620 N N . ALA A 1 587 ? -4.417 15.614 28.133 1.00 96.25 587 ALA A N 1
ATOM 4621 C CA . ALA A 1 587 ? -3.947 16.991 27.956 1.00 96.25 587 ALA A CA 1
ATOM 4622 C C . ALA A 1 587 ? -3.198 17.212 26.624 1.00 96.25 587 ALA A C 1
ATOM 4624 O O . ALA A 1 587 ? -3.308 18.282 26.027 1.00 96.25 587 ALA A O 1
ATOM 4625 N N . GLU A 1 588 ? -2.468 16.201 26.142 1.00 96.31 588 GLU A N 1
ATOM 4626 C CA . GLU A 1 588 ? -1.780 16.223 24.845 1.00 96.31 588 GLU A CA 1
ATOM 4627 C C . GLU A 1 588 ? -2.723 15.810 23.700 1.00 96.31 588 GLU A C 1
ATOM 4629 O O . GLU A 1 588 ? -2.626 16.343 22.594 1.00 96.31 588 GLU A O 1
ATOM 4634 N N . ALA A 1 589 ? -3.675 14.907 23.962 1.00 96.75 589 ALA A N 1
ATOM 4635 C CA . ALA A 1 589 ? -4.651 14.447 22.974 1.00 96.75 589 ALA A CA 1
ATOM 4636 C C . ALA A 1 589 ? -5.619 15.560 22.530 1.00 96.75 589 ALA A C 1
ATOM 4638 O O . ALA A 1 589 ? -5.940 15.658 21.349 1.00 96.75 589 ALA A O 1
ATOM 4639 N N . ILE A 1 590 ? -6.062 16.435 23.444 1.00 97.62 590 ILE A N 1
ATOM 4640 C CA . ILE A 1 590 ? -7.004 17.535 23.154 1.00 97.62 590 ILE A CA 1
ATOM 4641 C C . ILE A 1 590 ? -6.548 18.435 21.986 1.00 97.62 590 ILE A C 1
ATOM 4643 O O . ILE A 1 590 ? -7.325 18.610 21.040 1.00 97.62 590 ILE A O 1
ATOM 4647 N N . PRO A 1 591 ? -5.340 19.039 21.993 1.00 96.94 591 PRO A N 1
ATOM 4648 C CA . PRO A 1 591 ? -4.896 19.864 20.871 1.00 96.94 591 PRO A CA 1
ATOM 4649 C C . PRO A 1 591 ? -4.741 19.058 19.574 1.00 96.94 591 PRO A C 1
ATOM 4651 O O . PRO A 1 591 ? -5.090 19.575 18.513 1.00 96.94 591 PRO A O 1
ATOM 4654 N N . ALA A 1 592 ? -4.306 17.795 19.639 1.00 94.75 592 ALA A N 1
ATOM 4655 C CA . ALA A 1 592 ? -4.214 16.930 18.462 1.00 94.75 592 ALA A CA 1
ATOM 4656 C C . ALA A 1 592 ? -5.603 16.634 17.855 1.00 94.75 592 ALA A C 1
ATOM 4658 O O . ALA A 1 592 ? -5.796 16.779 16.646 1.00 94.75 592 ALA A O 1
ATOM 4659 N N . TRP A 1 593 ? -6.611 16.342 18.688 1.00 96.75 593 TRP A N 1
ATOM 4660 C CA . TRP A 1 593 ? -7.994 16.160 18.237 1.00 96.75 593 TRP A CA 1
ATOM 4661 C C . TRP A 1 593 ? -8.585 17.426 17.614 1.00 96.75 593 TRP A C 1
ATOM 4663 O O . TRP A 1 593 ? -9.291 17.332 16.610 1.00 96.75 593 TRP A O 1
ATOM 4673 N N . LYS A 1 594 ? -8.267 18.615 18.146 1.00 96.62 594 LYS A N 1
ATOM 4674 C CA . LYS A 1 594 ? -8.676 19.897 17.544 1.00 96.62 594 LYS A CA 1
ATOM 4675 C C . LYS A 1 594 ? -8.072 20.095 16.151 1.00 96.62 594 LYS A C 1
ATOM 4677 O O . LYS A 1 594 ? -8.773 20.553 15.251 1.00 96.62 594 LYS A O 1
ATOM 4682 N N . VAL A 1 595 ? -6.803 19.728 15.951 1.00 94.25 595 VAL A N 1
ATOM 4683 C CA . VAL A 1 595 ? -6.158 19.779 14.627 1.00 94.25 595 VAL A CA 1
ATOM 4684 C C . VAL A 1 595 ? -6.817 18.793 13.662 1.00 94.25 595 VAL A C 1
ATOM 4686 O O . VAL A 1 595 ? -7.140 19.178 12.538 1.00 94.25 595 VAL A O 1
ATOM 4689 N N . ALA A 1 596 ? -7.067 17.552 14.090 1.00 90.81 596 ALA A N 1
ATOM 4690 C CA . ALA A 1 596 ? -7.758 16.558 13.269 1.00 90.81 596 ALA A CA 1
ATOM 4691 C C . ALA A 1 596 ? -9.165 17.045 12.864 1.00 90.81 596 ALA A C 1
ATOM 4693 O O . ALA A 1 596 ? -9.496 17.055 11.681 1.00 90.81 596 ALA A O 1
ATOM 4694 N N . ALA A 1 597 ? -9.951 17.553 13.819 1.00 91.88 597 ALA A N 1
ATOM 4695 C CA . ALA A 1 597 ? -11.285 18.107 13.580 1.00 91.88 597 ALA A CA 1
ATOM 4696 C C . ALA A 1 597 ? -11.288 19.324 12.634 1.00 91.88 597 ALA A C 1
ATOM 4698 O O . ALA A 1 597 ? -12.237 19.526 11.881 1.00 91.88 597 ALA A O 1
ATOM 4699 N N . ALA A 1 598 ? -10.231 20.144 12.656 1.00 91.75 598 ALA A N 1
ATOM 4700 C CA . ALA A 1 598 ? -10.087 21.274 11.739 1.00 91.75 598 ALA A CA 1
ATOM 4701 C C . ALA A 1 598 ? -9.723 20.838 10.309 1.00 91.75 598 ALA A C 1
ATOM 4703 O O . ALA A 1 598 ? -10.099 21.516 9.353 1.00 91.75 598 ALA A O 1
ATOM 4704 N N . LYS A 1 599 ? -8.990 19.726 10.153 1.00 86.25 599 LYS A N 1
ATOM 4705 C CA . LYS A 1 599 ? -8.606 19.177 8.843 1.00 86.25 599 LYS A CA 1
ATOM 4706 C C . LYS A 1 599 ? -9.755 18.445 8.147 1.00 86.25 599 LYS A C 1
ATOM 4708 O O . LYS A 1 599 ? -9.846 18.527 6.926 1.00 86.25 599 LYS A O 1
ATOM 4713 N N . ASP A 1 600 ? -10.619 17.768 8.902 1.00 82.94 600 ASP A N 1
ATOM 4714 C CA . ASP A 1 600 ? -11.869 17.196 8.390 1.00 82.94 600 ASP A CA 1
ATOM 4715 C C . ASP A 1 600 ? -13.060 17.564 9.293 1.00 82.94 600 ASP A C 1
ATOM 4717 O O . ASP A 1 600 ? -13.396 16.826 10.225 1.00 82.94 600 ASP A O 1
ATOM 4721 N N . PRO A 1 601 ? -13.740 18.692 9.018 1.00 87.81 601 PRO A N 1
ATOM 4722 C CA . PRO A 1 601 ? -14.878 19.140 9.816 1.00 87.81 601 PRO A CA 1
ATOM 4723 C C . PRO A 1 601 ? -16.158 18.328 9.570 1.00 87.81 601 PRO A C 1
ATOM 4725 O O . PRO A 1 601 ? -17.177 18.621 10.200 1.00 87.81 601 PRO A O 1
ATOM 4728 N N . THR A 1 602 ? -16.129 17.360 8.644 1.00 85.38 602 THR A N 1
ATOM 4729 C CA . THR A 1 602 ? -17.258 16.484 8.293 1.00 85.38 602 THR A CA 1
ATOM 4730 C C . THR A 1 602 ? -17.136 15.084 8.888 1.00 85.38 602 THR A C 1
ATOM 4732 O O . THR A 1 602 ? -18.056 14.281 8.757 1.00 85.38 602 THR A O 1
ATOM 4735 N N . ASP A 1 603 ? -16.037 14.782 9.580 1.00 83.94 603 ASP A N 1
ATOM 4736 C CA . ASP A 1 603 ? -15.886 13.546 10.338 1.00 83.94 603 ASP A CA 1
ATOM 4737 C C . ASP A 1 603 ? -16.348 13.757 11.783 1.00 83.94 603 ASP A C 1
ATOM 4739 O O . ASP A 1 603 ? -15.829 14.605 12.506 1.00 83.94 603 ASP A O 1
ATOM 4743 N N . ALA A 1 604 ? -17.324 12.971 12.233 1.00 90.19 604 ALA A N 1
ATOM 4744 C CA . ALA A 1 604 ? -17.860 13.072 13.589 1.00 90.19 604 ALA A CA 1
ATOM 4745 C C . ALA A 1 604 ? -16.881 12.555 14.662 1.00 90.19 604 ALA A C 1
ATOM 4747 O O . ALA A 1 604 ? -16.984 12.937 15.833 1.00 90.19 604 ALA A O 1
ATOM 4748 N N . ARG A 1 605 ? -15.941 11.672 14.292 1.00 91.69 605 ARG A N 1
ATOM 4749 C CA . ARG A 1 605 ? -15.100 10.918 15.238 1.00 91.69 605 ARG A CA 1
ATOM 4750 C C . ARG A 1 605 ? -14.112 11.796 16.016 1.00 91.69 605 ARG A C 1
ATOM 4752 O O . ARG A 1 605 ? -14.071 11.636 17.237 1.00 91.69 605 ARG A O 1
ATOM 4759 N N . PRO A 1 606 ? -13.371 12.744 15.398 1.00 94.75 606 PRO A N 1
ATOM 4760 C CA . PRO A 1 606 ? -12.514 13.665 16.144 1.00 94.75 606 PRO A CA 1
ATOM 4761 C C . PRO A 1 606 ? -13.277 14.457 17.205 1.00 94.75 606 PRO A C 1
ATOM 4763 O O . PRO A 1 606 ? -12.776 14.623 18.308 1.00 94.75 606 PRO A O 1
ATOM 4766 N N . PHE A 1 607 ? -14.504 14.898 16.907 1.00 97.62 607 PHE A N 1
ATOM 4767 C CA . PHE A 1 607 ? -15.334 15.630 17.866 1.00 97.62 607 PHE A CA 1
ATOM 4768 C C . PHE A 1 607 ? -15.799 14.741 19.027 1.00 97.62 607 PHE A C 1
ATOM 4770 O O . PHE A 1 607 ? -15.735 15.164 20.178 1.00 97.62 607 PHE A O 1
ATOM 4777 N N . ASN A 1 608 ? -16.196 13.493 18.753 1.00 96.31 608 ASN A N 1
ATOM 4778 C CA . ASN A 1 608 ? -16.516 12.526 19.806 1.00 96.31 608 ASN A CA 1
ATOM 4779 C C . ASN A 1 608 ? -15.308 12.282 20.722 1.00 96.31 608 ASN A C 1
ATOM 4781 O O . ASN A 1 608 ? -15.427 12.370 21.938 1.00 96.31 608 ASN A O 1
ATOM 4785 N N . ASN A 1 609 ? -14.139 12.001 20.145 1.00 96.94 609 ASN A N 1
ATOM 4786 C CA . ASN A 1 609 ? -12.942 11.675 20.921 1.00 96.94 609 ASN A CA 1
ATOM 4787 C C . ASN A 1 609 ? -12.368 12.894 21.653 1.00 96.94 609 ASN A C 1
ATOM 4789 O O . ASN A 1 609 ? -11.889 12.757 22.777 1.00 96.94 609 ASN A O 1
ATOM 4793 N N . LEU A 1 610 ? -12.490 14.090 21.068 1.00 97.94 610 LEU A N 1
ATOM 4794 C CA . LEU A 1 610 ? -12.234 15.350 21.761 1.00 97.94 610 LEU A CA 1
ATOM 4795 C C . LEU A 1 610 ? -13.130 15.470 23.000 1.00 97.94 610 LEU A C 1
ATOM 4797 O O . LEU A 1 610 ? -12.625 15.772 24.076 1.00 97.94 610 LEU A O 1
ATOM 4801 N N . GLY A 1 611 ? -14.427 15.175 22.865 1.00 97.62 611 GLY A N 1
ATOM 4802 C CA . GLY A 1 611 ? -15.365 15.141 23.986 1.00 97.62 611 GLY A CA 1
ATOM 4803 C C . GLY A 1 611 ? -14.947 14.158 25.082 1.00 97.62 611 GLY A C 1
ATOM 4804 O O . GLY A 1 611 ? -14.973 14.512 26.258 1.00 97.62 611 GLY A O 1
ATOM 4805 N N . VAL A 1 612 ? -14.481 12.960 24.713 1.00 96.94 612 VAL A N 1
ATOM 4806 C CA . VAL A 1 612 ? -13.992 11.958 25.680 1.00 96.94 612 VAL A CA 1
ATOM 4807 C C . VAL A 1 612 ? -12.761 12.473 26.427 1.00 96.94 612 VAL A C 1
ATOM 4809 O O . VAL A 1 612 ? -12.703 12.379 27.651 1.00 96.94 612 VAL A O 1
ATOM 4812 N N . ALA A 1 613 ? -11.789 13.050 25.714 1.00 97.31 613 ALA A N 1
ATOM 4813 C CA . ALA A 1 613 ? -10.583 13.615 26.319 1.00 97.31 613 ALA A CA 1
ATOM 4814 C C . ALA A 1 613 ? -10.899 14.772 27.283 1.00 97.31 613 ALA A C 1
ATOM 4816 O O . ALA A 1 613 ? -10.341 14.839 28.376 1.00 97.31 613 ALA A O 1
ATOM 4817 N N . LEU A 1 614 ? -11.814 15.665 26.890 1.00 97.69 614 LEU A N 1
ATOM 4818 C CA . LEU A 1 614 ? -12.264 16.796 27.705 1.00 97.69 614 LEU A CA 1
ATOM 4819 C C . LEU A 1 614 ? -13.012 16.323 28.959 1.00 97.69 614 LEU A C 1
ATOM 4821 O O . LEU A 1 614 ? -12.711 16.785 30.059 1.00 97.69 614 LEU A O 1
ATOM 4825 N N . ALA A 1 615 ? -13.923 15.355 28.818 1.00 95.31 615 ALA A N 1
ATOM 4826 C CA . ALA A 1 615 ? -14.658 14.776 29.942 1.00 95.31 615 ALA A CA 1
ATOM 4827 C C . ALA A 1 615 ? -13.719 14.082 30.942 1.00 95.31 615 ALA A C 1
ATOM 4829 O O . ALA A 1 615 ? -13.853 14.284 32.146 1.00 95.31 615 ALA A O 1
ATOM 4830 N N . ALA A 1 616 ? -12.708 13.349 30.463 1.00 93.56 616 ALA A N 1
ATOM 4831 C CA . ALA A 1 616 ? -11.697 12.726 31.322 1.00 93.56 616 ALA A CA 1
ATOM 4832 C C . ALA A 1 616 ? -10.846 13.747 32.107 1.00 93.56 616 ALA A C 1
ATOM 4834 O O . ALA A 1 616 ? -10.310 13.424 33.165 1.00 93.56 616 ALA A O 1
ATOM 4835 N N . MET A 1 617 ? -10.745 14.985 31.613 1.00 95.38 617 MET A N 1
ATOM 4836 C CA . MET A 1 617 ? -10.093 16.110 32.294 1.00 95.38 617 MET A CA 1
ATOM 4837 C C . MET A 1 617 ? -11.060 16.932 33.170 1.00 95.38 617 MET A C 1
ATOM 4839 O O . MET A 1 617 ? -10.659 17.962 33.713 1.00 95.38 617 MET A O 1
ATOM 4843 N N . GLY A 1 618 ? -12.325 16.513 33.302 1.00 93.00 618 GLY A N 1
ATOM 4844 C CA . GLY A 1 618 ? -13.368 17.228 34.049 1.00 93.00 618 GLY A CA 1
ATOM 4845 C C . GLY A 1 618 ? -13.903 18.485 33.350 1.00 93.00 618 GLY A C 1
ATOM 4846 O O . GLY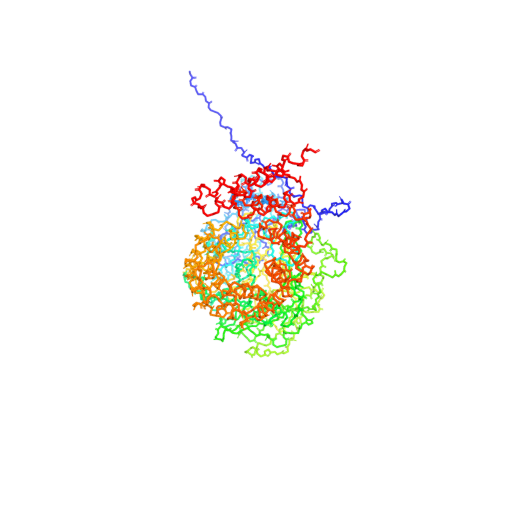 A 1 618 ? -14.605 19.284 33.966 1.00 93.00 618 GLY A O 1
ATOM 4847 N N . GLN A 1 619 ? -13.575 18.690 32.071 1.00 95.75 619 GLN A N 1
ATOM 4848 C CA . GLN A 1 619 ? -14.015 19.838 31.269 1.00 95.75 619 GLN A CA 1
ATOM 4849 C C . GLN A 1 619 ? -15.356 19.526 30.586 1.00 95.75 619 GLN A C 1
ATOM 4851 O O . GLN A 1 619 ? -15.439 19.412 29.363 1.00 95.75 619 GLN A O 1
ATOM 4856 N N . PHE A 1 620 ? -16.407 19.325 31.386 1.00 93.81 620 PHE A N 1
ATOM 4857 C CA . PHE A 1 620 ? -17.682 18.781 30.904 1.00 93.81 620 PHE A CA 1
ATOM 4858 C C . PHE A 1 620 ? -18.427 19.698 29.922 1.00 93.81 620 PHE A C 1
ATOM 4860 O O . PHE A 1 620 ? -18.990 19.192 28.955 1.00 93.81 620 PHE A O 1
ATOM 4867 N N . ASP A 1 621 ? -18.387 21.021 30.102 1.00 93.00 621 ASP A N 1
ATOM 4868 C CA . ASP A 1 621 ? -19.044 21.963 29.179 1.00 93.00 621 ASP A CA 1
ATOM 4869 C C . ASP A 1 621 ? -18.423 21.915 27.772 1.00 93.00 621 ASP A C 1
ATOM 4871 O O . ASP A 1 621 ? -19.133 21.743 26.778 1.00 93.00 621 ASP A O 1
ATOM 4875 N N . ASP A 1 622 ? -17.090 21.958 27.683 1.00 95.88 622 ASP A N 1
ATOM 4876 C CA . ASP A 1 622 ? -16.376 21.827 26.407 1.00 95.88 622 ASP A CA 1
ATOM 4877 C C . ASP A 1 622 ? -16.616 20.440 25.777 1.00 95.88 622 ASP A C 1
ATOM 4879 O O . ASP A 1 622 ? -16.728 20.309 24.553 1.00 95.88 622 ASP A O 1
ATOM 4883 N N . ALA A 1 623 ? -16.706 19.388 26.603 1.00 97.56 623 ALA A N 1
ATOM 4884 C CA . ALA A 1 623 ? -17.007 18.037 26.137 1.00 97.56 623 ALA A CA 1
ATOM 4885 C C . ALA A 1 623 ? -18.407 17.950 25.514 1.00 97.56 623 ALA A C 1
ATOM 4887 O O . ALA A 1 623 ? -18.567 17.381 24.433 1.00 97.56 623 ALA A O 1
ATOM 4888 N N . ILE A 1 624 ? -19.407 18.551 26.164 1.00 97.38 624 ILE A N 1
ATOM 4889 C CA . ILE A 1 624 ? -20.787 18.650 25.676 1.00 97.38 624 ILE A CA 1
ATOM 4890 C C . ILE A 1 624 ? -20.829 19.327 24.300 1.00 97.38 624 ILE A C 1
ATOM 4892 O O . ILE A 1 624 ? -21.493 18.821 23.393 1.00 97.38 624 ILE A O 1
ATOM 4896 N N . ASP A 1 625 ? -20.104 20.429 24.109 1.00 97.00 625 ASP A N 1
ATOM 4897 C CA . ASP A 1 625 ? -20.060 21.124 22.819 1.00 97.00 625 ASP A CA 1
ATOM 4898 C C . ASP A 1 625 ? -19.400 20.277 21.722 1.00 97.00 625 ASP A C 1
ATOM 4900 O O . ASP A 1 625 ? -19.896 20.216 20.589 1.00 97.00 625 ASP A O 1
ATOM 4904 N N . ALA A 1 626 ? -18.332 19.551 22.062 1.00 97.56 626 ALA A N 1
ATOM 4905 C CA . ALA A 1 626 ? -17.699 18.610 21.146 1.00 97.56 626 ALA A CA 1
ATOM 4906 C C . ALA A 1 626 ? -18.658 17.467 20.752 1.00 97.56 626 ALA A C 1
ATOM 4908 O O . ALA A 1 626 ? -18.815 17.174 19.563 1.00 97.56 626 ALA A O 1
ATOM 4909 N N . TYR A 1 627 ? -19.380 16.872 21.706 1.00 98.12 627 TYR A N 1
ATOM 4910 C CA . TYR A 1 627 ? -20.369 15.832 21.411 1.00 98.12 627 TYR A CA 1
ATOM 4911 C C . TYR A 1 627 ? -21.539 16.343 20.568 1.00 98.12 627 TYR A C 1
ATOM 4913 O O . TYR A 1 627 ? -21.914 15.686 19.598 1.00 98.12 627 TYR A O 1
ATOM 4921 N N . LYS A 1 628 ? -22.073 17.538 20.851 1.00 97.69 628 LYS A N 1
ATOM 4922 C CA . LYS A 1 628 ? -23.111 18.167 20.016 1.00 97.69 628 LYS A CA 1
ATOM 4923 C C . LYS A 1 628 ? -22.643 18.349 18.578 1.00 97.69 628 LYS A C 1
ATOM 4925 O O . LYS A 1 628 ? -23.402 18.091 17.642 1.00 97.69 628 LYS A O 1
ATOM 4930 N N . ARG A 1 629 ? -21.391 18.773 18.380 1.00 97.00 629 ARG A N 1
ATOM 4931 C CA . ARG A 1 629 ? -20.818 18.899 17.036 1.00 97.00 629 ARG A CA 1
ATOM 4932 C C . ARG A 1 629 ? -20.698 17.541 16.350 1.00 97.00 629 ARG A C 1
ATOM 4934 O O . ARG A 1 629 ? -21.051 17.437 15.179 1.00 97.00 629 ARG A O 1
ATOM 4941 N N . SER A 1 630 ? -20.270 16.514 17.080 1.00 96.62 630 SER A N 1
ATOM 4942 C CA . SER A 1 630 ? -20.221 15.134 16.590 1.00 96.62 630 SER A CA 1
ATOM 4943 C C . SER A 1 630 ? -21.606 14.633 16.150 1.00 96.62 630 SER A C 1
ATOM 4945 O O . SER A 1 630 ? -21.748 14.162 15.025 1.00 96.62 630 SER A O 1
ATOM 4947 N N . LEU A 1 631 ? -22.644 14.838 16.967 1.00 96.12 631 LEU A N 1
ATOM 4948 C CA . LEU A 1 631 ? -24.028 14.440 16.668 1.00 96.12 631 LEU A CA 1
ATOM 4949 C C . LEU A 1 631 ? -24.692 15.291 15.578 1.00 96.12 631 LEU A C 1
ATOM 4951 O O . LEU A 1 631 ? -25.566 14.806 14.873 1.00 96.12 631 LEU A O 1
ATOM 4955 N N . THR A 1 632 ? -24.251 16.537 15.376 1.00 97.38 632 THR A N 1
ATOM 4956 C CA . THR A 1 632 ? -24.674 17.344 14.214 1.00 97.38 632 THR A CA 1
ATOM 4957 C C . THR A 1 632 ? -24.217 16.700 12.901 1.00 97.38 632 THR A C 1
ATOM 4959 O O . THR A 1 632 ? -24.888 16.831 11.881 1.00 97.38 632 THR A O 1
ATOM 4962 N N . ILE A 1 633 ? -23.064 16.027 12.919 1.00 89.50 633 ILE A N 1
ATOM 4963 C CA . ILE A 1 633 ? -22.458 15.382 11.750 1.00 89.50 633 ILE A CA 1
ATOM 4964 C C . ILE A 1 633 ? -22.976 13.948 11.584 1.00 89.50 633 ILE A C 1
ATOM 4966 O O . ILE A 1 633 ? -23.329 13.553 10.477 1.00 89.50 633 ILE A O 1
ATOM 4970 N N . ASN A 1 634 ? -23.021 13.172 12.670 1.00 90.62 634 ASN A N 1
ATOM 4971 C CA . ASN A 1 634 ? -23.558 11.813 12.690 1.00 90.62 634 ASN A CA 1
ATOM 4972 C C . ASN A 1 634 ? -24.608 11.657 13.808 1.00 90.62 634 ASN A C 1
ATOM 4974 O O . ASN A 1 634 ? -24.253 11.246 14.919 1.00 90.62 634 ASN A O 1
ATOM 4978 N N . PRO A 1 635 ? -25.887 11.953 13.513 1.00 93.25 635 PRO A N 1
ATOM 4979 C CA . PRO A 1 635 ? -26.972 11.846 14.487 1.00 93.25 635 PRO A CA 1
ATOM 4980 C C . PRO A 1 635 ? -27.247 10.413 14.962 1.00 93.25 635 PRO A C 1
ATOM 4982 O O . PRO A 1 635 ? -27.797 10.225 16.034 1.00 93.25 635 PRO A O 1
ATOM 4985 N N . GLU A 1 636 ? -26.857 9.390 14.197 1.00 91.75 636 GLU A N 1
ATOM 4986 C CA . GLU A 1 636 ? -27.155 7.978 14.499 1.00 91.75 636 GLU A CA 1
ATOM 4987 C C . GLU A 1 636 ? -26.023 7.286 15.285 1.00 91.75 636 GLU A C 1
ATOM 4989 O O . GLU A 1 636 ? -25.954 6.061 15.396 1.00 91.75 636 GLU A O 1
ATOM 4994 N N . SER A 1 637 ? -25.097 8.059 15.859 1.00 89.00 637 SER A N 1
ATOM 4995 C CA . SER A 1 637 ? -23.984 7.513 16.638 1.00 89.00 637 SER A CA 1
ATOM 4996 C C . SER A 1 637 ? -24.415 7.128 18.057 1.00 89.00 637 SER A C 1
ATOM 4998 O O . SER A 1 637 ? -24.332 7.939 18.984 1.00 89.00 637 SER A O 1
ATOM 5000 N N . SER A 1 638 ? -24.789 5.857 18.257 1.00 91.38 638 SER A N 1
ATOM 5001 C CA . SER A 1 638 ? -25.082 5.296 19.592 1.00 91.38 638 SER A CA 1
ATOM 5002 C C . SER A 1 638 ? -23.953 5.568 20.600 1.00 91.38 638 SER A C 1
ATOM 5004 O O . SER A 1 638 ? -24.201 6.015 21.719 1.00 91.38 638 SER A O 1
ATOM 5006 N N . GLN A 1 639 ? -22.689 5.388 20.196 1.00 92.25 639 GLN A N 1
ATOM 5007 C CA . GLN A 1 639 ? -21.531 5.652 21.059 1.00 92.25 639 GLN A CA 1
ATOM 5008 C C . GLN A 1 639 ? -21.459 7.117 21.507 1.00 92.25 639 GLN A C 1
ATOM 5010 O O . GLN A 1 639 ? -21.157 7.395 22.668 1.00 92.25 639 GLN A O 1
ATOM 5015 N N . THR A 1 640 ? -21.719 8.056 20.595 1.00 96.00 640 THR A N 1
ATOM 5016 C CA . THR A 1 640 ? -21.644 9.489 20.896 1.00 96.00 640 THR A CA 1
ATOM 5017 C C . THR A 1 640 ? -22.808 9.924 21.770 1.00 96.00 640 THR A C 1
ATOM 5019 O O . THR A 1 640 ? -22.577 10.657 22.723 1.00 96.00 640 THR A O 1
ATOM 5022 N N . HIS A 1 641 ? -24.022 9.421 21.529 1.00 97.75 641 HIS A N 1
ATOM 5023 C CA . HIS A 1 641 ? -25.155 9.637 22.432 1.00 97.75 641 HIS A CA 1
ATOM 5024 C C . HIS A 1 641 ? -24.878 9.098 23.841 1.00 97.75 641 HIS A C 1
ATOM 5026 O O . HIS A 1 641 ? -25.129 9.801 24.819 1.00 97.75 641 HIS A O 1
ATOM 5032 N N . ASN A 1 642 ? -24.279 7.907 23.962 1.00 96.31 642 ASN A N 1
ATOM 5033 C CA . ASN A 1 642 ? -23.884 7.355 25.257 1.00 96.31 642 ASN A CA 1
ATOM 5034 C C . ASN A 1 642 ? -22.870 8.256 25.986 1.00 96.31 642 ASN A C 1
ATOM 5036 O O . ASN A 1 642 ? -23.059 8.615 27.147 1.00 96.31 642 ASN A O 1
ATOM 5040 N N . ASN A 1 643 ? -21.800 8.651 25.293 1.00 96.69 643 ASN A N 1
ATOM 5041 C CA . ASN A 1 643 ? -20.751 9.492 25.871 1.00 96.69 643 ASN A CA 1
ATOM 5042 C C . ASN A 1 643 ? -21.268 10.891 26.232 1.00 96.69 643 ASN A C 1
ATOM 5044 O O . ASN A 1 643 ? -20.913 11.439 27.276 1.00 96.69 643 ASN A O 1
ATOM 5048 N N . PHE A 1 644 ? -22.137 11.448 25.389 1.00 97.62 644 PHE A N 1
ATOM 5049 C CA . PHE A 1 644 ? -22.783 12.728 25.629 1.00 97.62 644 PHE A CA 1
ATOM 5050 C C . PHE A 1 644 ? -23.699 12.668 26.851 1.00 97.62 644 PHE A C 1
ATOM 5052 O O . PHE A 1 644 ? -23.603 13.530 27.721 1.00 97.62 644 PHE A O 1
ATOM 5059 N N . GLY A 1 645 ? -24.526 11.623 26.959 1.00 96.62 645 GLY A N 1
ATOM 5060 C CA . GLY A 1 645 ? -25.375 11.393 28.123 1.00 96.62 645 GLY A CA 1
ATOM 5061 C C . GLY A 1 645 ? -24.560 11.253 29.409 1.00 96.62 645 GLY A C 1
ATOM 5062 O O . GLY A 1 645 ? -24.864 11.906 30.402 1.00 96.62 645 GLY A O 1
ATOM 5063 N N . SER A 1 646 ? -23.464 10.493 29.381 1.00 94.38 646 SER A N 1
ATOM 5064 C CA . SER A 1 646 ? -22.555 10.381 30.529 1.00 94.38 646 SER A CA 1
ATOM 5065 C C . SER A 1 646 ? -21.985 11.742 30.950 1.00 94.38 646 SER A C 1
ATOM 5067 O O . SER A 1 646 ? -22.036 12.081 32.127 1.00 94.38 646 SER A O 1
ATOM 5069 N N . ALA A 1 647 ? -21.502 12.556 30.005 1.00 95.25 647 ALA A N 1
ATOM 5070 C CA . ALA A 1 647 ? -20.969 13.886 30.311 1.00 95.25 647 ALA A CA 1
ATOM 5071 C C . ALA A 1 647 ? -22.047 14.864 30.819 1.00 95.25 647 ALA A C 1
ATOM 5073 O O . ALA A 1 647 ? -21.768 15.692 31.683 1.00 95.25 647 ALA A O 1
ATOM 5074 N N . LEU A 1 648 ? -23.285 14.758 30.322 1.00 96.06 648 LEU A N 1
ATOM 5075 C CA . LEU A 1 648 ? -24.424 15.528 30.831 1.00 96.06 648 LEU A CA 1
ATOM 5076 C C . LEU A 1 648 ? -24.753 15.164 32.282 1.00 96.06 648 LEU A C 1
ATOM 5078 O O . LEU A 1 648 ? -25.034 16.062 33.075 1.00 96.06 648 LEU A O 1
ATOM 5082 N N . ALA A 1 649 ? -24.702 13.879 32.641 1.00 93.75 649 ALA A N 1
ATOM 5083 C CA . ALA A 1 649 ? -24.943 13.436 34.012 1.00 93.75 649 ALA A CA 1
ATOM 5084 C C . ALA A 1 649 ? -23.872 13.968 34.974 1.00 93.75 649 ALA A C 1
ATOM 5086 O O . ALA A 1 649 ? -24.226 14.506 36.022 1.00 93.75 649 ALA A O 1
ATOM 5087 N N . GLU A 1 650 ? -22.596 13.918 34.581 1.00 91.00 650 GLU A N 1
ATOM 5088 C CA . GLU A 1 650 ? -21.487 14.512 35.346 1.00 91.00 650 GLU A CA 1
ATOM 5089 C C . GLU A 1 650 ? -21.618 16.040 35.485 1.00 91.00 650 GLU A C 1
ATOM 5091 O O . GLU A 1 650 ? -21.281 16.616 36.517 1.00 91.00 650 GLU A O 1
ATOM 5096 N N . ALA A 1 651 ? -22.197 16.710 34.483 1.00 90.75 651 ALA A N 1
ATOM 5097 C CA . ALA A 1 651 ? -22.545 18.131 34.546 1.00 90.75 651 ALA A CA 1
ATOM 5098 C C . ALA A 1 651 ? -23.840 18.427 35.342 1.00 90.75 651 ALA A C 1
ATOM 5100 O O . ALA A 1 651 ? -24.297 19.570 35.378 1.00 90.75 651 ALA A O 1
ATOM 5101 N N . GLY A 1 652 ? -24.470 17.419 35.958 1.00 91.12 652 GLY A N 1
ATOM 5102 C CA . GLY A 1 652 ? -25.694 17.559 36.757 1.00 91.12 652 GLY A CA 1
ATOM 5103 C C . GLY A 1 652 ? -26.998 17.659 35.951 1.00 91.12 652 GLY A C 1
ATOM 5104 O O . GLY A 1 652 ? -28.054 17.942 36.516 1.00 91.12 652 GLY A O 1
ATOM 5105 N N . ARG A 1 653 ? -26.964 17.415 34.636 1.00 94.56 653 ARG A N 1
ATOM 5106 C CA . ARG A 1 653 ? -28.112 17.508 33.712 1.00 94.56 653 ARG A CA 1
ATOM 5107 C C . ARG A 1 653 ? -28.745 16.134 33.477 1.00 94.56 653 ARG A C 1
ATOM 5109 O O . ARG A 1 653 ? -28.786 15.630 32.356 1.00 94.56 653 ARG A O 1
ATOM 5116 N N . LEU A 1 654 ? -29.228 15.521 34.558 1.00 93.94 654 LEU A N 1
ATOM 5117 C CA . LEU A 1 654 ? -29.623 14.106 34.592 1.00 93.94 654 LEU A CA 1
ATOM 5118 C C . LEU A 1 654 ? -30.769 13.735 33.630 1.00 93.94 654 LEU A C 1
ATOM 5120 O O . LEU A 1 654 ? -30.722 12.674 33.016 1.00 93.94 654 LEU A O 1
ATOM 5124 N N . ASP A 1 655 ? -31.784 14.588 33.465 1.00 93.00 655 ASP A N 1
ATOM 5125 C CA . ASP A 1 655 ? -32.906 14.288 32.559 1.00 93.00 655 ASP A CA 1
ATOM 5126 C C . ASP A 1 655 ? -32.460 14.242 31.084 1.00 93.00 655 ASP A C 1
ATOM 5128 O O . ASP A 1 655 ? -32.775 13.288 30.373 1.00 93.00 655 ASP A O 1
ATOM 5132 N N . GLU A 1 656 ? -31.662 15.222 30.644 1.00 95.81 656 GLU A N 1
ATOM 5133 C CA . GLU A 1 656 ? -31.098 15.255 29.284 1.00 95.81 656 GLU A CA 1
ATOM 5134 C C . GLU A 1 656 ? -30.107 14.108 29.049 1.00 95.81 656 GLU A C 1
ATOM 5136 O O . GLU A 1 656 ? -30.007 13.573 27.941 1.00 95.81 656 GLU A O 1
ATOM 5141 N N . ALA A 1 657 ? -29.373 13.720 30.096 1.00 96.50 657 ALA A N 1
ATOM 5142 C CA . ALA A 1 657 ? -28.486 12.570 30.057 1.00 96.50 657 ALA A CA 1
ATOM 5143 C C . ALA A 1 657 ? -29.264 11.293 29.729 1.00 96.50 657 ALA A C 1
ATOM 5145 O O . ALA A 1 657 ? -28.945 10.613 28.756 1.00 96.50 657 ALA A O 1
ATOM 5146 N N . MET A 1 658 ? -30.326 11.008 30.488 1.00 95.44 658 MET A N 1
ATOM 5147 C CA . MET A 1 658 ? -31.154 9.817 30.293 1.00 95.44 658 MET A CA 1
ATOM 5148 C C . MET A 1 658 ? -31.806 9.762 28.905 1.00 95.44 658 MET A C 1
ATOM 5150 O O . MET A 1 658 ? -31.907 8.680 28.332 1.00 95.44 658 MET A O 1
ATOM 5154 N N . GLU A 1 659 ? -32.236 10.897 28.347 1.00 96.94 659 GLU A N 1
ATOM 5155 C CA . GLU A 1 659 ? -32.777 10.965 26.980 1.00 96.94 659 GLU A CA 1
ATOM 5156 C C . GLU A 1 659 ? -31.732 10.550 25.931 1.00 96.94 659 GLU A C 1
ATOM 5158 O O . GLU A 1 659 ? -32.004 9.717 25.061 1.00 96.94 659 GLU A O 1
ATOM 5163 N N . ASN A 1 660 ? -30.503 11.057 26.059 1.00 97.31 660 ASN A N 1
ATOM 5164 C CA . ASN A 1 660 ? -29.405 10.679 25.174 1.00 97.31 660 ASN A CA 1
ATOM 5165 C C . ASN A 1 660 ? -29.013 9.207 25.337 1.00 97.31 660 ASN A C 1
ATOM 5167 O O . ASN A 1 660 ? -28.814 8.522 24.337 1.00 97.31 660 ASN A O 1
ATOM 5171 N N . ILE A 1 661 ? -28.950 8.687 26.566 1.00 97.38 661 ILE A N 1
ATOM 5172 C CA . ILE A 1 661 ? -28.660 7.264 26.785 1.00 97.38 661 ILE A CA 1
ATOM 5173 C C . ILE A 1 661 ? -29.760 6.372 26.185 1.00 97.38 661 ILE A C 1
ATOM 5175 O O . ILE A 1 661 ? -29.444 5.374 25.540 1.00 97.38 661 ILE A O 1
ATOM 5179 N N . ARG A 1 662 ? -31.043 6.734 26.323 1.00 97.62 662 ARG A N 1
ATOM 5180 C CA . ARG A 1 662 ? -32.147 5.993 25.686 1.00 97.62 662 ARG A CA 1
ATOM 5181 C C . ARG A 1 662 ? -32.028 6.000 24.166 1.00 97.62 662 ARG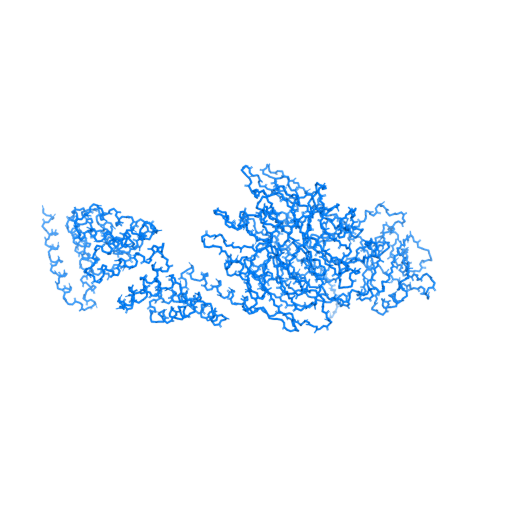 A C 1
ATOM 5183 O O . ARG A 1 662 ? -32.113 4.940 23.559 1.00 97.62 662 ARG A O 1
ATOM 5190 N N . THR A 1 663 ? -31.707 7.150 23.573 1.00 96.94 663 THR A N 1
ATOM 5191 C CA . THR A 1 663 ? -31.425 7.250 22.130 1.00 96.94 663 THR A CA 1
ATOM 5192 C C . THR A 1 663 ? -30.259 6.337 21.727 1.00 96.94 663 THR A C 1
ATOM 5194 O O . THR A 1 663 ? -30.319 5.654 20.708 1.00 96.94 663 THR A O 1
ATOM 5197 N N . ALA A 1 664 ? -29.202 6.253 22.544 1.00 95.75 664 ALA A N 1
ATOM 5198 C CA . ALA A 1 664 ? -28.085 5.344 22.289 1.00 95.75 664 ALA A CA 1
ATOM 5199 C C . ALA A 1 664 ? -28.513 3.866 22.265 1.00 95.75 664 ALA A C 1
ATOM 5201 O O . ALA A 1 664 ? -28.024 3.119 21.414 1.00 95.75 664 ALA A O 1
ATOM 5202 N N . ILE A 1 665 ? -29.407 3.458 23.170 1.00 95.81 665 ILE A N 1
ATOM 5203 C CA . ILE A 1 665 ? -29.966 2.097 23.243 1.00 95.81 665 ILE A CA 1
ATOM 5204 C C . ILE A 1 665 ? -30.908 1.831 22.062 1.00 95.81 665 ILE A C 1
ATOM 5206 O O . ILE A 1 665 ? -30.854 0.758 21.471 1.00 95.81 665 ILE A O 1
ATOM 5210 N N . GLU A 1 666 ? -31.732 2.803 21.665 1.00 95.56 666 GLU A N 1
ATOM 5211 C CA . GLU A 1 666 ? -32.606 2.682 20.489 1.00 95.56 666 GLU A CA 1
ATOM 5212 C C . GLU A 1 666 ? -31.803 2.474 19.197 1.00 95.56 666 GLU A C 1
ATOM 5214 O O . GLU A 1 666 ? -32.153 1.626 18.377 1.00 95.56 666 GLU A O 1
ATOM 5219 N N . LEU A 1 667 ? -30.700 3.212 19.036 1.00 85.38 667 LEU A N 1
ATOM 5220 C CA . LEU A 1 667 ? -29.798 3.096 17.886 1.00 85.38 667 LEU A CA 1
ATOM 5221 C C . LEU A 1 667 ? -28.978 1.797 17.897 1.00 85.38 667 LEU A C 1
ATOM 5223 O O . LEU A 1 667 ? -28.634 1.277 16.838 1.00 85.38 667 LEU A O 1
ATOM 5227 N N . ASN A 1 668 ? -28.622 1.288 19.079 1.00 89.38 668 ASN A N 1
ATOM 5228 C CA . ASN A 1 668 ? -27.921 0.016 19.236 1.00 89.38 668 ASN A CA 1
ATOM 5229 C C . ASN A 1 668 ? -28.351 -0.692 20.535 1.00 89.38 668 ASN A C 1
ATOM 5231 O O . ASN A 1 668 ? -27.758 -0.436 21.591 1.00 89.38 668 ASN A O 1
ATOM 5235 N N . PRO A 1 669 ? -29.307 -1.635 20.449 1.00 91.44 669 PRO A N 1
ATOM 5236 C CA . PRO A 1 669 ? -29.795 -2.391 21.604 1.00 91.44 669 PRO A CA 1
ATOM 5237 C C . PRO A 1 669 ? -28.751 -3.300 22.269 1.00 91.44 669 PRO A C 1
ATOM 5239 O O . PRO A 1 669 ? -28.977 -3.783 23.372 1.00 91.44 669 PRO A O 1
ATOM 5242 N N . ASP A 1 670 ? -27.609 -3.545 21.618 1.00 91.31 670 ASP A N 1
ATOM 5243 C CA . ASP A 1 670 ? -26.514 -4.354 22.164 1.00 91.31 670 ASP A CA 1
ATOM 5244 C C . ASP A 1 670 ? -25.411 -3.486 22.811 1.00 91.31 670 ASP A C 1
ATOM 5246 O O . ASP A 1 670 ? -24.348 -3.984 23.196 1.00 91.31 670 ASP A O 1
ATOM 5250 N N . ASN A 1 671 ? -25.631 -2.173 22.963 1.00 87.94 671 ASN A N 1
ATOM 5251 C CA . ASN A 1 671 ? -24.689 -1.278 23.634 1.00 87.94 671 ASN A CA 1
ATOM 5252 C C . ASN A 1 671 ? -24.737 -1.456 25.164 1.00 87.94 671 ASN A C 1
ATOM 5254 O O . ASN A 1 671 ? -25.401 -0.707 25.883 1.00 87.94 671 ASN A O 1
ATOM 5258 N N . GLY A 1 672 ? -23.990 -2.439 25.675 1.00 91.56 672 GLY A N 1
ATOM 5259 C CA . GLY A 1 672 ? -23.961 -2.763 27.106 1.00 91.56 672 GLY A CA 1
ATOM 5260 C C . GLY A 1 672 ? -23.574 -1.589 28.018 1.00 91.56 672 GLY A C 1
ATOM 5261 O O . GLY A 1 672 ? -24.133 -1.457 29.104 1.00 91.56 672 GLY A O 1
ATOM 5262 N N . ALA A 1 673 ? -22.686 -0.692 27.571 1.00 94.19 673 ALA A N 1
ATOM 5263 C CA . ALA A 1 673 ? -22.308 0.493 28.346 1.00 94.19 673 ALA A CA 1
ATOM 5264 C C . ALA A 1 673 ? -23.476 1.482 28.501 1.00 94.19 673 ALA A C 1
ATOM 5266 O O . ALA A 1 673 ? -23.656 2.045 29.579 1.00 94.19 673 ALA A O 1
ATOM 5267 N N . ALA A 1 674 ? -24.300 1.651 27.461 1.00 96.06 674 ALA A N 1
ATOM 5268 C CA . ALA A 1 674 ? -25.486 2.503 27.526 1.00 96.06 674 ALA A CA 1
ATOM 5269 C C . ALA A 1 674 ? -26.532 1.954 28.507 1.00 96.06 674 ALA A C 1
ATOM 5271 O O . ALA A 1 674 ? -27.054 2.708 29.323 1.00 96.06 674 ALA A O 1
ATOM 5272 N N . HIS A 1 675 ? -26.763 0.638 28.508 1.00 97.69 675 HIS A N 1
ATOM 5273 C CA . HIS A 1 675 ? -27.627 -0.019 29.493 1.00 97.69 675 HIS A CA 1
ATOM 5274 C C . HIS A 1 675 ? -27.129 0.172 30.937 1.00 97.69 675 HIS A C 1
ATOM 5276 O O . HIS A 1 675 ? -27.904 0.543 31.820 1.00 97.69 675 HIS A O 1
ATOM 5282 N N . VAL A 1 676 ? -25.822 -0.006 31.182 1.00 97.19 676 VAL A N 1
ATOM 5283 C CA . VAL A 1 676 ? -25.219 0.253 32.504 1.00 97.19 676 VAL A CA 1
ATOM 5284 C C . VAL A 1 676 ? -25.411 1.713 32.924 1.00 97.19 676 VAL A C 1
ATOM 5286 O O . VAL A 1 676 ? -25.863 1.978 34.039 1.00 97.19 676 VAL A O 1
ATOM 5289 N N . ASN A 1 677 ? -25.128 2.657 32.024 1.00 96.31 677 ASN A N 1
ATOM 5290 C CA . ASN A 1 677 ? -25.269 4.087 32.287 1.00 96.31 677 ASN A CA 1
ATOM 5291 C C . ASN A 1 677 ? -26.722 4.482 32.580 1.00 96.31 677 ASN A C 1
ATOM 5293 O O . ASN A 1 677 ? -26.963 5.237 33.522 1.00 96.31 677 ASN A O 1
ATOM 5297 N N . LEU A 1 678 ? -27.698 3.948 31.836 1.00 96.88 678 LEU A N 1
ATOM 5298 C CA . LEU A 1 678 ? -29.116 4.210 32.090 1.00 96.88 678 LEU A CA 1
ATOM 5299 C C . LEU A 1 678 ? -29.532 3.687 33.463 1.00 96.88 678 LEU A C 1
ATOM 5301 O O . LEU A 1 678 ? -30.161 4.412 34.234 1.00 96.88 678 LEU A O 1
ATOM 5305 N N . GLY A 1 679 ? -29.148 2.451 33.786 1.00 95.88 679 GLY A N 1
ATOM 5306 C CA . GLY A 1 679 ? -29.453 1.845 35.074 1.00 95.88 679 GLY A CA 1
ATOM 5307 C C . GLY A 1 679 ? -28.848 2.615 36.250 1.00 95.88 679 GLY A C 1
ATOM 5308 O O . GLY A 1 679 ? -29.530 2.855 37.247 1.00 95.88 679 GLY A O 1
ATOM 5309 N N . HIS A 1 680 ? -27.610 3.094 36.109 1.00 94.38 680 HIS A N 1
ATOM 5310 C CA . HIS A 1 680 ? -26.986 3.973 37.096 1.00 94.38 680 HIS A CA 1
ATOM 5311 C C . HIS A 1 680 ? -27.757 5.290 37.268 1.00 94.38 680 HIS A C 1
ATOM 5313 O O . HIS A 1 680 ? -28.109 5.659 38.390 1.00 94.38 680 HIS A O 1
ATOM 5319 N N . MET A 1 681 ? -28.097 5.968 36.169 1.00 94.50 681 MET A N 1
ATOM 5320 C CA . MET A 1 681 ? -28.846 7.229 36.208 1.00 94.50 681 MET A CA 1
ATOM 5321 C C . MET A 1 681 ? -30.250 7.066 36.814 1.00 94.50 681 MET A C 1
ATOM 5323 O O . MET A 1 681 ? -30.696 7.934 37.567 1.00 94.50 681 MET A O 1
ATOM 5327 N N . LEU A 1 682 ? -30.934 5.950 36.540 1.00 94.00 682 LEU A N 1
ATOM 5328 C CA . LEU A 1 682 ? -32.236 5.619 37.131 1.00 94.00 682 LEU A CA 1
ATOM 5329 C C . LEU A 1 682 ? -32.146 5.415 38.650 1.00 94.00 682 LEU A C 1
ATOM 5331 O O . LEU A 1 682 ? -33.007 5.905 39.385 1.00 94.00 682 LEU A O 1
ATOM 5335 N N . GLU A 1 683 ? -31.102 4.738 39.137 1.00 91.56 683 GLU A N 1
ATOM 5336 C CA . GLU A 1 683 ? -30.892 4.557 40.579 1.00 91.56 683 GLU A CA 1
ATOM 5337 C C . GLU A 1 683 ? -30.538 5.879 41.275 1.00 91.56 683 GLU A C 1
ATOM 5339 O O . GLU A 1 683 ? -31.018 6.129 42.382 1.00 91.56 683 GLU A O 1
ATOM 5344 N N . VAL A 1 684 ? -29.760 6.753 40.623 1.00 89.44 684 VAL A N 1
ATOM 5345 C CA . VAL A 1 684 ? -29.443 8.097 41.140 1.00 89.44 684 VAL A CA 1
ATOM 5346 C C . VAL A 1 684 ? -30.690 8.986 41.199 1.00 89.44 684 VAL A C 1
ATOM 5348 O O . VAL A 1 684 ? -30.906 9.659 42.207 1.00 89.44 684 VAL A O 1
ATOM 5351 N N . ARG A 1 685 ? -31.539 8.975 40.160 1.00 90.25 685 ARG A N 1
ATOM 5352 C CA . ARG A 1 685 ? -32.807 9.729 40.131 1.00 90.25 685 ARG A CA 1
ATOM 5353 C C . ARG A 1 685 ? -33.777 9.266 41.222 1.00 90.25 685 ARG A C 1
ATOM 5355 O O . ARG A 1 685 ? -34.498 10.082 41.796 1.00 90.25 685 ARG A O 1
ATOM 5362 N N . GLY A 1 686 ? -33.800 7.961 41.487 1.00 85.62 686 GLY A N 1
ATOM 5363 C CA . GLY A 1 686 ? -34.752 7.323 42.388 1.00 85.62 686 GLY A CA 1
ATOM 5364 C C . GLY A 1 686 ? -36.150 7.162 41.774 1.00 85.62 686 GLY A C 1
ATOM 5365 O O . GLY A 1 686 ? -36.516 7.803 40.792 1.00 85.62 686 GLY A O 1
ATOM 5366 N N . GLY A 1 687 ? -36.953 6.267 42.357 1.00 80.44 687 GLY A N 1
ATOM 5367 C CA . GLY A 1 687 ? -38.348 6.034 41.950 1.00 80.44 687 GLY A CA 1
ATOM 5368 C C . GLY A 1 687 ? -38.570 5.007 40.828 1.00 80.44 687 GLY A C 1
ATOM 5369 O O . GLY A 1 687 ? -39.719 4.653 40.587 1.00 80.44 687 GLY A O 1
ATOM 5370 N N . ALA A 1 688 ? -37.510 4.479 40.200 1.00 89.00 688 ALA A N 1
ATOM 5371 C CA . ALA A 1 688 ? -37.587 3.503 39.099 1.00 89.00 688 ALA A CA 1
ATOM 5372 C C . ALA A 1 688 ? -36.603 2.319 39.265 1.00 89.00 688 ALA A C 1
ATOM 5374 O O . ALA A 1 688 ? -35.909 1.919 38.334 1.00 89.00 688 ALA A O 1
ATOM 5375 N N . ARG A 1 689 ? -36.515 1.752 40.476 1.00 90.12 689 ARG A N 1
ATOM 5376 C CA . ARG A 1 689 ? -35.498 0.740 40.829 1.00 90.12 689 ARG A CA 1
ATOM 5377 C C . ARG A 1 689 ? -35.578 -0.560 40.019 1.00 90.12 689 ARG A C 1
ATOM 5379 O O . ARG A 1 689 ? -34.545 -1.102 39.642 1.00 90.12 689 ARG A O 1
ATOM 5386 N N . GLU A 1 690 ? -36.778 -1.057 39.731 1.00 92.19 690 GLU A N 1
ATOM 5387 C CA . GLU A 1 690 ? -36.929 -2.282 38.928 1.00 92.19 690 GLU A CA 1
ATOM 5388 C C . GLU A 1 690 ? -36.479 -2.082 37.474 1.00 92.19 690 GLU A C 1
ATOM 5390 O O . GLU A 1 690 ? -35.845 -2.968 36.903 1.00 92.19 690 GLU A O 1
ATOM 5395 N N . GLU A 1 691 ? -36.731 -0.900 36.901 1.00 94.44 691 GLU A N 1
ATOM 5396 C CA . GLU A 1 691 ? -36.208 -0.517 35.582 1.00 94.44 691 GLU A CA 1
ATOM 5397 C C . GLU A 1 691 ? -34.676 -0.449 35.631 1.00 94.44 691 GLU A C 1
ATOM 5399 O O . GLU A 1 691 ? -34.012 -1.091 34.822 1.00 94.44 691 GLU A O 1
ATOM 5404 N N . ALA A 1 692 ? -34.104 0.207 36.650 1.00 95.19 692 ALA A N 1
ATOM 5405 C CA . ALA A 1 692 ? -32.654 0.278 36.838 1.00 95.19 692 ALA A CA 1
ATOM 5406 C C . ALA A 1 692 ? -31.998 -1.115 36.877 1.00 95.19 692 ALA A C 1
ATOM 5408 O O . ALA A 1 692 ? -30.996 -1.353 36.205 1.00 95.19 692 ALA A O 1
ATOM 5409 N N . LYS A 1 693 ? -32.585 -2.062 37.622 1.00 95.75 693 LYS A N 1
ATOM 5410 C CA . LYS A 1 693 ? -32.110 -3.455 37.691 1.00 95.75 693 LYS A CA 1
ATOM 5411 C C . LYS A 1 693 ? -32.208 -4.173 36.350 1.00 95.75 693 LYS A C 1
ATOM 5413 O O . LYS A 1 693 ? -31.303 -4.936 36.018 1.00 95.75 693 LYS A O 1
ATOM 5418 N N . ALA A 1 694 ? -33.297 -3.980 35.606 1.00 96.38 694 ALA A N 1
ATOM 5419 C CA . ALA A 1 694 ? -33.470 -4.597 34.294 1.00 96.38 694 ALA A CA 1
ATOM 5420 C C . ALA A 1 694 ? -32.388 -4.121 33.311 1.00 96.38 694 ALA A C 1
ATOM 5422 O O . ALA A 1 694 ? -31.726 -4.952 32.686 1.00 96.38 694 ALA A O 1
ATOM 5423 N N . GLU A 1 695 ? -32.149 -2.809 33.264 1.00 97.44 695 GLU A N 1
ATOM 5424 C CA . GLU A 1 695 ? -31.110 -2.199 32.433 1.00 97.44 695 GLU A CA 1
ATOM 5425 C C . GLU A 1 695 ? -29.706 -2.674 32.839 1.00 97.44 695 GLU A C 1
ATOM 5427 O O . GLU A 1 695 ? -28.940 -3.137 31.996 1.00 97.44 695 GLU A O 1
ATOM 5432 N N . LEU A 1 696 ? -29.378 -2.684 34.137 1.00 97.31 696 LEU A N 1
ATOM 5433 C CA . LEU A 1 696 ? -28.076 -3.163 34.623 1.00 97.31 696 LEU A CA 1
ATOM 5434 C C . LEU A 1 696 ? -27.827 -4.635 34.287 1.00 97.31 696 LEU A C 1
ATOM 5436 O O . LEU A 1 696 ? -26.740 -4.972 33.824 1.00 97.31 696 LEU A O 1
ATOM 5440 N N . ARG A 1 697 ? -28.823 -5.516 34.463 1.00 97.31 697 ARG A N 1
ATOM 5441 C CA . ARG A 1 697 ? -28.698 -6.934 34.081 1.00 97.31 697 ARG A CA 1
ATOM 5442 C C . ARG A 1 697 ? -28.416 -7.086 32.594 1.00 97.31 697 ARG A C 1
ATOM 5444 O O . ARG A 1 697 ? -27.556 -7.882 32.223 1.00 97.31 697 ARG A O 1
ATOM 5451 N N . LYS A 1 698 ? -29.118 -6.322 31.750 1.00 96.38 698 LYS A N 1
ATOM 5452 C CA . LYS A 1 698 ? -28.893 -6.354 30.304 1.00 96.38 698 LYS A CA 1
ATOM 5453 C C . LYS A 1 698 ? -27.496 -5.847 29.948 1.00 96.38 698 LYS A C 1
ATOM 5455 O O . LYS A 1 698 ? -26.796 -6.475 29.157 1.00 96.38 698 LYS A O 1
ATOM 5460 N N . GLY A 1 699 ? -27.059 -4.765 30.587 1.00 95.94 699 GLY A N 1
ATOM 5461 C CA . GLY A 1 699 ? -25.713 -4.221 30.441 1.00 95.94 699 GLY A CA 1
ATOM 5462 C C . GLY A 1 699 ? -24.616 -5.209 30.845 1.00 95.94 699 GLY A C 1
ATOM 5463 O O . GLY A 1 699 ? -23.654 -5.381 30.101 1.00 95.94 699 GLY A O 1
ATOM 5464 N N . ILE A 1 700 ? -24.785 -5.915 31.968 1.00 97.38 700 ILE A N 1
ATOM 5465 C CA . ILE A 1 700 ? -23.863 -6.963 32.438 1.00 97.38 700 ILE A CA 1
ATOM 5466 C C . ILE A 1 700 ? -23.839 -8.157 31.474 1.00 97.38 700 ILE A C 1
ATOM 5468 O O . ILE A 1 700 ? -22.765 -8.674 31.178 1.00 97.38 700 ILE A O 1
ATOM 5472 N N . GLU A 1 701 ? -24.991 -8.583 30.944 1.00 95.88 701 GLU A N 1
ATOM 5473 C CA . GLU A 1 701 ? -25.063 -9.657 29.941 1.00 95.88 701 GLU A CA 1
ATOM 5474 C C . GLU A 1 701 ? -24.252 -9.303 28.683 1.00 95.88 701 GLU A C 1
ATOM 5476 O O . GLU A 1 701 ? -23.472 -10.116 28.186 1.00 95.88 701 GLU A O 1
ATOM 5481 N N . LEU A 1 702 ? -24.419 -8.075 28.183 1.00 88.38 702 LEU A N 1
ATOM 5482 C CA . LEU A 1 702 ? -23.772 -7.591 26.962 1.00 88.38 702 LEU A CA 1
ATOM 5483 C C . LEU A 1 702 ? -22.289 -7.241 27.169 1.00 88.38 702 LEU A C 1
ATOM 5485 O O . LEU A 1 702 ? -21.474 -7.408 26.260 1.00 88.38 702 LEU A O 1
ATOM 5489 N N . ALA A 1 703 ? -21.926 -6.749 28.354 1.00 92.25 703 ALA A N 1
ATOM 5490 C CA . ALA A 1 703 ? -20.593 -6.252 28.672 1.00 92.25 703 ALA A CA 1
ATOM 5491 C C . ALA A 1 703 ? -20.136 -6.685 30.085 1.00 92.25 703 ALA A C 1
ATOM 5493 O O . ALA A 1 703 ? -19.897 -5.838 30.949 1.00 92.25 703 ALA A O 1
ATOM 5494 N N . PRO A 1 704 ? -19.890 -7.992 30.316 1.00 93.75 704 PRO A N 1
ATOM 5495 C CA . PRO A 1 704 ? -19.619 -8.570 31.646 1.00 93.75 704 PRO A CA 1
ATOM 5496 C C . PRO A 1 704 ? -18.271 -8.166 32.264 1.00 93.75 704 PRO A C 1
ATOM 5498 O O . PRO A 1 704 ? -17.869 -8.678 33.301 1.00 93.75 704 PRO A O 1
ATOM 5501 N N . LYS A 1 705 ? -17.507 -7.299 31.594 1.00 95.06 705 LYS A N 1
ATOM 5502 C CA . LYS A 1 705 ? -16.225 -6.771 32.082 1.00 95.06 705 LYS A CA 1
ATOM 5503 C C . LYS A 1 705 ? -16.312 -5.309 32.521 1.00 95.06 705 LYS A C 1
ATOM 5505 O O . LYS A 1 705 ? -15.297 -4.753 32.930 1.00 95.06 705 LYS A O 1
ATOM 5510 N N . LEU A 1 706 ? -17.485 -4.680 32.421 1.00 91.19 706 LEU A N 1
ATOM 5511 C CA . LEU A 1 706 ? -17.709 -3.334 32.939 1.00 91.19 706 LEU A CA 1
ATOM 5512 C C . LEU A 1 706 ? -17.989 -3.415 34.441 1.00 91.19 706 LEU A C 1
ATOM 5514 O O . LEU A 1 706 ? -19.071 -3.827 34.856 1.00 91.19 706 LEU A O 1
ATOM 5518 N N . SER A 1 707 ? -17.010 -3.008 35.254 1.00 95.31 707 SER A N 1
ATOM 5519 C CA . SER A 1 707 ? -17.114 -3.017 36.720 1.00 95.31 707 SER A CA 1
ATOM 5520 C C . SER A 1 707 ? -18.324 -2.241 37.230 1.00 95.31 707 SER A C 1
ATOM 5522 O O . SER A 1 707 ? -18.949 -2.662 38.198 1.00 95.31 707 SER A O 1
ATOM 5524 N N . ASP A 1 708 ? -18.674 -1.136 36.571 1.00 93.81 708 ASP A N 1
ATOM 5525 C CA . ASP A 1 708 ? -19.712 -0.214 37.038 1.00 93.81 708 ASP A CA 1
ATOM 5526 C C . ASP A 1 708 ? -21.098 -0.865 37.032 1.00 93.81 708 ASP A C 1
ATOM 5528 O O . ASP A 1 708 ? -21.877 -0.657 37.959 1.00 93.81 708 ASP A O 1
ATOM 5532 N N . GLY A 1 709 ? -21.377 -1.735 36.053 1.00 95.44 709 GLY A N 1
ATOM 5533 C CA . GLY A 1 709 ? -22.623 -2.501 36.003 1.00 95.44 709 GLY A CA 1
ATOM 5534 C C . GLY A 1 709 ? -22.778 -3.395 37.231 1.00 95.44 709 GLY A C 1
ATOM 5535 O O . GLY A 1 709 ? -23.782 -3.309 37.939 1.00 95.44 709 GLY A O 1
ATOM 5536 N N . HIS A 1 710 ? -21.746 -4.189 37.527 1.00 97.81 710 HIS A N 1
ATOM 5537 C CA . HIS A 1 710 ? -21.697 -5.049 38.711 1.00 97.81 710 HIS A CA 1
ATOM 5538 C C . HIS A 1 710 ? -21.747 -4.240 40.016 1.00 97.81 710 HIS A C 1
ATOM 5540 O O . HIS A 1 710 ? -22.474 -4.599 40.944 1.00 97.81 710 HIS A O 1
ATOM 5546 N N . ASN A 1 711 ? -21.024 -3.117 40.082 1.00 97.31 711 ASN A N 1
ATOM 5547 C CA . ASN A 1 711 ? -20.973 -2.260 41.264 1.00 97.31 711 ASN A CA 1
ATOM 5548 C C . ASN A 1 711 ? -22.355 -1.683 41.597 1.00 97.31 711 ASN A C 1
ATOM 5550 O O . ASN A 1 711 ? -22.851 -1.855 42.711 1.00 97.31 711 ASN A O 1
ATOM 5554 N N . VAL A 1 712 ? -23.007 -1.039 40.626 1.00 96.56 712 VAL A N 1
ATOM 5555 C CA . VAL A 1 712 ? -24.318 -0.411 40.832 1.00 96.56 712 VAL A CA 1
ATOM 5556 C C . VAL A 1 712 ? -25.388 -1.470 41.100 1.00 96.56 712 VAL A C 1
ATOM 5558 O O . VAL A 1 712 ? -26.187 -1.306 42.023 1.00 96.56 712 VAL A O 1
ATOM 5561 N N . TYR A 1 713 ? -25.380 -2.585 40.364 1.00 97.38 713 TYR A N 1
ATOM 5562 C CA . TYR A 1 713 ? -26.341 -3.668 40.577 1.00 97.38 713 TYR A CA 1
ATOM 5563 C C . TYR A 1 713 ? -26.203 -4.282 41.978 1.00 97.38 713 TYR A C 1
ATOM 5565 O O . TYR A 1 713 ? -27.197 -4.421 42.692 1.00 97.38 713 TYR A O 1
ATOM 5573 N N . GLY A 1 714 ? -24.972 -4.540 42.426 1.00 96.81 714 GLY A N 1
ATOM 5574 C CA . GLY A 1 714 ? -24.692 -5.013 43.780 1.00 96.81 714 GLY A CA 1
ATOM 5575 C C . GLY A 1 714 ? -25.124 -4.026 44.872 1.00 96.81 714 GLY A C 1
ATOM 5576 O O . GLY A 1 714 ? -25.704 -4.435 45.879 1.00 96.81 714 GLY A O 1
ATOM 5577 N N . VAL A 1 715 ? -24.938 -2.715 44.668 1.00 95.88 715 VAL A N 1
ATOM 5578 C CA . VAL A 1 715 ? -25.448 -1.686 45.596 1.00 95.88 715 VAL A CA 1
ATOM 5579 C C . VAL A 1 715 ? -26.976 -1.723 45.697 1.00 95.88 715 VAL A C 1
ATOM 5581 O O . VAL A 1 715 ? -27.513 -1.580 46.801 1.00 95.88 715 VAL A O 1
ATOM 5584 N N . ILE A 1 716 ? -27.685 -1.921 44.583 1.00 95.44 716 ILE A N 1
ATOM 5585 C CA . ILE A 1 716 ? -29.150 -2.030 44.583 1.00 95.44 716 ILE A CA 1
ATOM 5586 C C . ILE A 1 716 ? -29.599 -3.276 45.356 1.00 95.44 716 ILE A C 1
ATOM 5588 O O . ILE A 1 716 ? -30.445 -3.162 46.244 1.00 95.44 716 ILE A O 1
ATOM 5592 N N . LEU A 1 717 ? -28.988 -4.436 45.096 1.00 95.88 717 LEU A N 1
ATOM 5593 C CA . LEU A 1 717 ? -29.284 -5.687 45.808 1.00 95.88 717 LEU A CA 1
ATOM 5594 C C . LEU A 1 717 ? -29.055 -5.557 47.321 1.00 95.88 717 LEU A C 1
ATOM 5596 O O . LEU A 1 717 ? -29.882 -5.998 48.121 1.00 95.88 717 LEU A O 1
ATOM 5600 N N . ALA A 1 718 ? -27.975 -4.880 47.729 1.00 94.38 718 ALA A N 1
ATOM 5601 C CA . ALA A 1 718 ? -27.694 -4.621 49.138 1.00 94.38 718 ALA A CA 1
ATOM 5602 C C . ALA A 1 718 ? -28.804 -3.782 49.795 1.00 94.38 718 ALA A C 1
ATOM 5604 O O . ALA A 1 718 ? -29.211 -4.062 50.923 1.00 94.38 718 ALA A O 1
ATOM 5605 N N . ARG A 1 719 ? -29.333 -2.770 49.093 1.00 91.12 719 ARG A N 1
ATOM 5606 C CA . ARG A 1 719 ? -30.449 -1.936 49.585 1.00 91.12 719 ARG A CA 1
ATOM 5607 C C . ARG A 1 719 ? -31.757 -2.717 49.719 1.00 91.12 719 ARG A C 1
ATOM 5609 O O . ARG A 1 719 ? -32.582 -2.361 50.554 1.00 91.12 719 ARG A O 1
ATOM 5616 N N . GLU A 1 720 ? -31.936 -3.768 48.927 1.00 92.12 720 GLU A N 1
ATOM 5617 C CA . GLU A 1 720 ? -33.092 -4.671 48.983 1.00 92.12 720 GLU A CA 1
ATOM 5618 C C . GLU A 1 720 ? -32.924 -5.806 50.006 1.00 92.12 720 GLU A C 1
ATOM 5620 O O . GLU A 1 720 ? -33.850 -6.582 50.232 1.00 92.12 720 GLU A O 1
ATOM 5625 N N . GLY A 1 721 ? -31.760 -5.895 50.658 1.00 92.06 721 GLY A N 1
ATOM 5626 C CA . GLY A 1 721 ? -31.456 -6.930 51.645 1.00 92.06 721 GLY A CA 1
ATOM 5627 C C . GLY A 1 721 ? -30.997 -8.262 51.044 1.00 92.06 721 GLY A C 1
ATOM 5628 O O . GLY A 1 721 ? -30.763 -9.206 51.797 1.00 92.06 721 GLY A O 1
ATOM 5629 N N . GLN A 1 722 ? -30.814 -8.349 49.721 1.00 95.50 722 GLN A N 1
ATOM 5630 C CA . GLN A 1 722 ? -30.271 -9.525 49.029 1.00 95.50 722 GLN A CA 1
ATOM 5631 C C . GLN A 1 722 ? -28.745 -9.573 49.173 1.00 95.50 722 GLN A C 1
ATOM 5633 O O . GLN A 1 722 ? -27.991 -9.361 48.225 1.00 95.50 722 GLN A O 1
ATOM 5638 N N . MET A 1 723 ? -28.280 -9.774 50.402 1.00 94.00 723 MET A N 1
ATOM 5639 C CA . MET A 1 723 ? -26.919 -9.395 50.764 1.00 94.00 723 MET A CA 1
ATOM 5640 C C . MET A 1 723 ? -25.836 -10.359 50.250 1.00 94.00 723 MET A C 1
ATOM 5642 O O . MET A 1 723 ? -24.756 -9.907 49.874 1.00 94.00 723 MET A O 1
ATOM 5646 N N . ASP A 1 724 ? -26.130 -11.659 50.144 1.00 93.62 724 ASP A N 1
ATOM 5647 C CA . ASP A 1 724 ? -25.198 -12.637 49.559 1.00 93.62 724 ASP A CA 1
ATOM 5648 C C . ASP A 1 724 ? -24.964 -12.375 48.061 1.00 93.62 724 ASP A C 1
ATOM 5650 O O . ASP A 1 724 ? -23.823 -12.357 47.597 1.00 93.62 724 ASP A O 1
ATOM 5654 N N . GLU A 1 725 ? -26.041 -12.108 47.314 1.00 95.69 725 GLU A N 1
ATOM 5655 C CA . GLU A 1 725 ? -25.982 -11.752 45.890 1.00 95.69 725 GLU A CA 1
ATOM 5656 C C . GLU A 1 725 ? -25.256 -10.414 45.690 1.00 95.69 725 GLU A C 1
ATOM 5658 O O . GLU A 1 725 ? -24.385 -10.298 44.830 1.00 95.69 725 GLU A O 1
ATOM 5663 N N . ALA A 1 726 ? -25.549 -9.421 46.537 1.00 97.19 726 ALA A N 1
ATOM 5664 C CA . ALA A 1 726 ? -24.886 -8.122 46.502 1.00 97.19 726 ALA A CA 1
ATOM 5665 C C . ALA A 1 726 ? -23.365 -8.234 46.669 1.00 97.19 726 ALA A C 1
ATOM 5667 O O . ALA A 1 726 ? -22.615 -7.614 45.916 1.00 97.19 726 ALA A O 1
ATOM 5668 N N . ILE A 1 727 ? -22.898 -9.031 47.637 1.00 97.50 727 ILE A N 1
ATOM 5669 C CA . ILE A 1 727 ? -21.464 -9.243 47.872 1.00 97.50 727 ILE A CA 1
ATOM 5670 C C . ILE A 1 727 ? -20.808 -9.926 46.667 1.00 97.50 727 ILE A C 1
ATOM 5672 O O . ILE A 1 727 ? -19.698 -9.545 46.305 1.00 97.50 727 ILE A O 1
ATOM 5676 N N . ALA A 1 728 ? -21.469 -10.894 46.024 1.00 97.31 728 ALA A N 1
ATOM 5677 C CA . ALA A 1 728 ? -20.926 -11.570 44.844 1.00 97.31 728 ALA A CA 1
ATOM 5678 C C . ALA A 1 728 ? -20.735 -10.612 43.651 1.00 97.31 728 ALA A C 1
ATOM 5680 O O . ALA A 1 728 ? -19.680 -10.610 43.008 1.00 97.31 728 ALA A O 1
ATOM 5681 N N . GLU A 1 729 ? -21.723 -9.756 43.387 1.00 97.69 729 GLU A N 1
ATOM 5682 C CA . GLU A 1 729 ? -21.647 -8.747 42.323 1.00 97.69 729 GLU A CA 1
ATOM 5683 C C . GLU A 1 729 ? -20.582 -7.683 42.629 1.00 97.69 729 GLU A C 1
ATOM 5685 O O . GLU A 1 729 ? -19.723 -7.387 41.798 1.00 97.69 729 GLU A O 1
ATOM 5690 N N . LEU A 1 730 ? -20.551 -7.164 43.859 1.00 97.94 730 LEU A N 1
ATOM 5691 C CA . LEU A 1 730 ? -19.550 -6.182 44.289 1.00 97.94 730 LEU A CA 1
ATOM 5692 C C . LEU A 1 730 ? -18.124 -6.758 44.293 1.00 97.94 730 LEU A C 1
ATOM 5694 O O . LEU A 1 730 ? -17.175 -6.042 43.972 1.00 97.94 730 LEU A O 1
ATOM 5698 N N . GLN A 1 731 ? -17.960 -8.046 44.609 1.00 98.19 731 GLN A N 1
ATOM 5699 C CA . GLN A 1 731 ? -16.677 -8.739 44.484 1.00 98.19 731 GLN A CA 1
ATOM 5700 C C . GLN A 1 731 ? -16.231 -8.792 43.024 1.00 98.19 731 GLN A C 1
ATOM 5702 O O . GLN A 1 731 ? -15.090 -8.446 42.728 1.00 98.19 731 GLN A O 1
ATOM 5707 N N . THR A 1 732 ? -17.140 -9.130 42.107 1.00 97.88 732 THR A N 1
ATOM 5708 C CA . THR A 1 732 ? -16.854 -9.118 40.665 1.00 97.88 732 THR A CA 1
ATOM 5709 C C . THR A 1 732 ? -16.430 -7.721 40.200 1.00 97.88 732 THR A C 1
ATOM 5711 O O . THR A 1 732 ? -15.452 -7.583 39.466 1.00 97.88 732 THR A O 1
ATOM 5714 N N . ALA A 1 733 ? -17.096 -6.664 40.679 1.00 97.56 733 ALA A N 1
ATOM 5715 C CA . ALA A 1 733 ? -16.709 -5.285 40.380 1.00 97.56 733 ALA A CA 1
ATOM 5716 C C . ALA A 1 733 ? -15.287 -4.946 40.866 1.00 97.56 733 ALA A C 1
ATOM 5718 O O . ALA A 1 733 ? -14.515 -4.329 40.129 1.00 97.56 733 ALA A O 1
ATOM 5719 N N . VAL A 1 734 ? -14.912 -5.379 42.075 1.00 97.81 734 VAL A N 1
ATOM 5720 C CA . VAL A 1 734 ? -13.556 -5.202 42.625 1.00 97.81 734 VAL A CA 1
ATOM 5721 C C . VAL A 1 734 ? -12.514 -6.014 41.856 1.00 97.81 734 VAL A C 1
ATOM 5723 O O . VAL A 1 734 ? -11.422 -5.506 41.607 1.00 97.81 734 VAL A O 1
ATOM 5726 N N . ASP A 1 735 ? -12.837 -7.236 41.439 1.00 97.12 735 ASP A N 1
ATOM 5727 C CA . ASP A 1 735 ? -11.926 -8.079 40.659 1.00 97.12 735 ASP A CA 1
ATOM 5728 C C . ASP A 1 735 ? -11.638 -7.464 39.279 1.00 97.12 735 ASP A C 1
ATOM 5730 O O . ASP A 1 735 ? -10.507 -7.517 38.788 1.00 97.12 735 ASP A O 1
ATOM 5734 N N . LEU A 1 736 ? -12.646 -6.827 38.672 1.00 95.12 736 LEU A N 1
ATOM 5735 C CA . LEU A 1 736 ? -12.519 -6.097 37.408 1.00 95.12 736 LEU A CA 1
ATOM 5736 C C . LEU A 1 736 ? -11.786 -4.754 37.572 1.00 95.12 736 LEU A C 1
ATOM 5738 O O . LEU A 1 736 ? -10.991 -4.382 36.707 1.00 95.12 736 LEU A O 1
ATOM 5742 N N . ALA A 1 737 ? -12.022 -4.036 38.674 1.00 94.75 737 ALA A N 1
ATOM 5743 C CA . ALA A 1 737 ? -11.466 -2.708 38.937 1.00 94.75 737 ALA A CA 1
ATOM 5744 C C . ALA A 1 737 ? -10.848 -2.595 40.349 1.00 94.75 737 ALA A C 1
ATOM 5746 O O . ALA A 1 737 ? -11.322 -1.822 41.188 1.00 94.75 737 ALA A O 1
ATOM 5747 N N . PRO A 1 738 ? -9.715 -3.272 40.626 1.00 94.50 738 PRO A N 1
ATOM 5748 C CA . PRO A 1 738 ? -9.158 -3.360 41.983 1.00 94.50 738 PRO A CA 1
ATOM 5749 C C . PRO A 1 738 ? -8.655 -2.021 42.535 1.00 94.50 738 PRO A C 1
ATOM 5751 O O . PRO A 1 738 ? -8.497 -1.866 43.747 1.00 94.50 738 PRO A O 1
ATOM 5754 N N . ARG A 1 739 ? -8.400 -1.046 41.652 1.00 94.38 739 ARG A N 1
ATOM 5755 C CA . ARG A 1 739 ? -7.980 0.321 41.993 1.00 94.38 739 ARG A CA 1
ATOM 5756 C C . ARG A 1 739 ? -9.138 1.324 42.064 1.00 94.38 739 ARG A C 1
ATOM 5758 O O . ARG A 1 739 ? -8.879 2.513 42.221 1.00 94.38 739 ARG A O 1
ATOM 5765 N N . SER A 1 740 ? -10.389 0.875 41.965 1.00 94.25 740 SER A N 1
ATOM 5766 C CA . SER A 1 740 ? -11.552 1.734 42.193 1.00 94.25 740 SER A CA 1
ATOM 5767 C C . SER A 1 740 ? -11.831 1.849 43.690 1.00 94.25 740 SER A C 1
ATOM 5769 O O . SER A 1 740 ? -12.225 0.879 44.338 1.00 94.25 740 SER A O 1
ATOM 5771 N N . ALA A 1 741 ? -11.633 3.046 44.250 1.00 94.31 741 ALA A N 1
ATOM 5772 C CA . ALA A 1 741 ? -11.952 3.307 45.652 1.00 94.31 741 ALA A CA 1
ATOM 5773 C C . ALA A 1 741 ? -13.442 3.082 45.948 1.00 94.31 741 ALA A C 1
ATOM 5775 O O . ALA A 1 741 ? -13.783 2.610 47.029 1.00 94.31 741 ALA A O 1
ATOM 5776 N N . GLU A 1 742 ? -14.313 3.381 44.983 1.00 94.06 742 GLU A N 1
ATOM 5777 C CA . GLU A 1 742 ? -15.756 3.209 45.113 1.00 94.06 742 GLU A CA 1
ATOM 5778 C C . GLU A 1 742 ? -16.152 1.730 45.183 1.00 94.06 742 GLU A C 1
ATOM 5780 O O . GLU A 1 742 ? -16.864 1.340 46.106 1.00 94.06 742 GLU A O 1
ATOM 5785 N N . CYS A 1 743 ? -15.640 0.888 44.275 1.00 96.88 743 CYS A N 1
ATOM 5786 C CA . CYS A 1 743 ? -15.928 -0.551 44.289 1.00 96.88 743 CYS A CA 1
ATOM 5787 C C . CYS A 1 743 ? -15.457 -1.193 45.602 1.00 96.88 743 CYS A C 1
ATOM 5789 O O . CYS A 1 743 ? -16.208 -1.926 46.247 1.00 96.88 743 CYS A O 1
ATOM 5791 N N . GLN A 1 744 ? -14.238 -0.854 46.041 1.00 97.50 744 GLN A N 1
ATOM 5792 C CA . GLN A 1 744 ? -13.690 -1.310 47.322 1.00 97.50 744 GLN A CA 1
ATOM 5793 C C . GLN A 1 744 ? -14.575 -0.861 48.495 1.00 97.50 744 GLN A C 1
ATOM 5795 O O . GLN A 1 744 ? -14.928 -1.654 49.368 1.00 97.50 744 GLN A O 1
ATOM 5800 N N . PHE A 1 745 ? -14.993 0.406 48.503 1.00 96.25 745 PHE A N 1
ATOM 5801 C CA . PHE A 1 745 ? -15.856 0.951 49.545 1.00 96.25 745 PHE A CA 1
ATOM 5802 C C . PHE A 1 745 ? -17.234 0.277 49.582 1.00 96.25 745 PHE A C 1
ATOM 5804 O O . PHE A 1 745 ? -17.712 -0.079 50.661 1.00 96.25 745 PHE A O 1
ATOM 5811 N N . ASN A 1 746 ? -17.872 0.067 48.429 1.00 96.69 746 ASN A N 1
ATOM 5812 C CA . ASN A 1 746 ? -19.197 -0.544 48.343 1.00 96.69 746 ASN A CA 1
ATOM 5813 C C . ASN A 1 746 ? -19.181 -2.015 48.774 1.00 96.69 746 ASN A C 1
ATOM 5815 O O . ASN A 1 746 ? -20.054 -2.420 49.546 1.00 96.69 746 ASN A O 1
ATOM 5819 N N . LEU A 1 747 ? -18.165 -2.786 48.372 1.00 97.31 747 LEU A N 1
ATOM 5820 C CA . LEU A 1 747 ? -17.984 -4.163 48.836 1.00 97.31 747 LEU A CA 1
ATOM 5821 C C . LEU A 1 747 ? -17.783 -4.227 50.355 1.00 97.31 747 LEU A C 1
ATOM 5823 O O . LEU A 1 747 ? -18.484 -4.973 51.041 1.00 97.31 747 LEU A O 1
ATOM 5827 N N . GLY A 1 748 ? -16.894 -3.385 50.897 1.00 95.62 748 GLY A N 1
ATOM 5828 C CA . GLY A 1 748 ? -16.678 -3.282 52.341 1.00 95.62 748 GLY A CA 1
ATOM 5829 C C . GLY A 1 748 ? -17.967 -2.944 53.096 1.00 95.62 748 GLY A C 1
ATOM 5830 O O . GLY A 1 748 ? -18.261 -3.539 54.134 1.00 95.62 748 GLY A O 1
ATOM 5831 N N . ARG A 1 749 ? -18.798 -2.047 52.548 1.00 95.19 749 ARG A N 1
ATOM 5832 C CA . ARG A 1 749 ? -20.106 -1.701 53.125 1.00 95.19 749 ARG A CA 1
ATOM 5833 C C . ARG A 1 749 ? -21.088 -2.866 53.132 1.00 95.19 749 ARG A C 1
ATOM 5835 O O . ARG A 1 749 ? -21.742 -3.069 54.153 1.00 95.19 749 ARG A O 1
ATOM 5842 N N . ALA A 1 750 ? -21.197 -3.619 52.041 1.00 95.75 750 ALA A N 1
ATOM 5843 C CA . ALA A 1 750 ? -22.090 -4.776 51.971 1.00 95.75 750 ALA A CA 1
ATOM 5844 C C . ALA A 1 750 ? -21.653 -5.896 52.935 1.00 95.75 750 ALA A C 1
ATOM 5846 O O . ALA A 1 750 ? -22.477 -6.464 53.659 1.00 95.75 750 ALA A O 1
ATOM 5847 N N . MET A 1 751 ? -20.344 -6.155 53.032 1.00 95.06 751 MET A N 1
ATOM 5848 C CA . MET A 1 751 ? -19.786 -7.105 54.001 1.00 95.06 751 MET A CA 1
ATOM 5849 C C . MET A 1 751 ? -20.043 -6.666 55.448 1.00 95.06 751 MET A C 1
ATOM 5851 O O . MET A 1 751 ? -20.500 -7.467 56.265 1.00 95.06 751 MET A O 1
ATOM 5855 N N . ALA A 1 752 ? -19.822 -5.387 55.764 1.00 92.50 752 ALA A N 1
ATOM 5856 C CA . ALA A 1 752 ? -20.107 -4.838 57.087 1.00 92.50 752 ALA A CA 1
ATOM 5857 C C . ALA A 1 752 ? -21.596 -4.941 57.454 1.00 92.50 752 ALA A C 1
ATOM 5859 O O . ALA A 1 752 ? -21.923 -5.359 58.562 1.00 92.50 752 ALA A O 1
ATOM 5860 N N . ALA A 1 753 ? -22.503 -4.640 56.518 1.00 91.31 753 ALA A N 1
ATOM 5861 C CA . ALA A 1 753 ? -23.946 -4.797 56.723 1.00 91.31 753 ALA A CA 1
ATOM 5862 C C . ALA A 1 753 ? -24.364 -6.261 56.981 1.00 91.31 753 ALA A C 1
ATOM 5864 O O . ALA A 1 753 ? -25.392 -6.504 57.608 1.00 91.31 753 ALA A O 1
ATOM 5865 N N . SER A 1 754 ? -23.541 -7.227 56.558 1.00 92.00 754 SER A N 1
ATOM 5866 C CA . SER A 1 754 ? -23.713 -8.667 56.814 1.00 92.00 754 SER A CA 1
ATOM 5867 C C . SER A 1 754 ? -23.024 -9.157 58.094 1.00 92.00 754 SER A C 1
ATOM 5869 O O . SER A 1 754 ? -22.879 -10.362 58.286 1.00 92.00 754 SER A O 1
ATOM 5871 N N . ASN A 1 755 ? -22.539 -8.252 58.953 1.00 91.19 755 ASN A N 1
ATOM 5872 C CA . ASN A 1 755 ? -21.698 -8.553 60.122 1.00 91.19 755 ASN A CA 1
ATOM 5873 C C . ASN A 1 755 ? -20.375 -9.277 59.795 1.00 91.19 755 ASN A C 1
ATOM 5875 O O . ASN A 1 755 ? -19.731 -9.841 60.682 1.00 91.19 755 ASN A O 1
ATOM 5879 N N . ARG A 1 756 ? -19.915 -9.238 58.538 1.00 93.19 756 ARG A N 1
ATOM 5880 C CA . ARG A 1 756 ? -18.614 -9.782 58.112 1.00 93.19 756 ARG A CA 1
ATOM 5881 C C . ARG A 1 756 ? -17.516 -8.735 58.293 1.00 93.19 756 ARG A C 1
ATOM 5883 O O . ARG A 1 756 ? -16.819 -8.358 57.356 1.00 93.19 756 ARG A O 1
ATOM 5890 N N . PHE A 1 757 ? -17.387 -8.222 59.515 1.00 91.50 757 PHE A N 1
ATOM 5891 C CA . PHE A 1 757 ? -16.539 -7.064 59.807 1.00 91.50 757 PHE A CA 1
ATOM 5892 C C . PHE A 1 757 ? -15.054 -7.312 59.527 1.00 91.50 757 PHE A C 1
ATOM 5894 O O . PHE A 1 757 ? -14.394 -6.439 58.974 1.00 91.50 757 PHE A O 1
ATOM 5901 N N . ALA A 1 758 ? -14.538 -8.503 59.850 1.00 90.94 758 ALA A N 1
ATOM 5902 C CA . ALA A 1 758 ? -13.143 -8.859 59.583 1.00 90.94 758 ALA A CA 1
ATOM 5903 C C . ALA A 1 758 ? -12.816 -8.864 58.077 1.00 90.94 758 ALA A C 1
ATOM 5905 O O . ALA A 1 758 ? -11.760 -8.370 57.686 1.00 90.94 758 ALA A O 1
ATOM 5906 N N . ASP A 1 759 ? -13.745 -9.345 57.245 1.00 92.69 759 ASP A N 1
ATOM 5907 C CA . ASP A 1 759 ? -13.597 -9.377 55.785 1.00 92.69 759 ASP A CA 1
ATOM 5908 C C . ASP A 1 759 ? -13.720 -7.971 55.168 1.00 92.69 759 ASP A C 1
ATOM 5910 O O . ASP A 1 759 ? -13.090 -7.676 54.158 1.00 92.69 759 ASP A O 1
ATOM 5914 N N . ALA A 1 760 ? -14.491 -7.074 55.793 1.00 94.38 760 ALA A N 1
ATOM 5915 C CA . ALA A 1 760 ? -14.698 -5.707 55.312 1.00 94.38 760 ALA A CA 1
ATOM 5916 C C . ALA A 1 760 ? -13.475 -4.786 55.504 1.00 94.38 760 ALA A C 1
ATOM 5918 O O . ALA A 1 760 ? -13.275 -3.860 54.714 1.00 94.38 760 ALA A O 1
ATOM 5919 N N . VAL A 1 761 ? -12.655 -5.021 56.542 1.00 94.56 761 VAL A N 1
ATOM 5920 C CA . VAL A 1 761 ? -11.462 -4.208 56.870 1.00 94.56 761 VAL A CA 1
ATOM 5921 C C . VAL A 1 761 ? -10.531 -3.981 55.667 1.00 94.56 761 VAL A C 1
ATOM 5923 O O . VAL A 1 761 ? -10.289 -2.813 55.356 1.00 94.56 761 VAL A O 1
ATOM 5926 N N . PRO A 1 762 ? -10.019 -5.017 54.966 1.00 95.56 762 PRO A N 1
ATOM 5927 C CA . PRO A 1 762 ? -9.071 -4.817 53.867 1.00 95.56 762 PRO A CA 1
ATOM 5928 C C . PRO A 1 762 ? -9.644 -3.971 52.722 1.00 95.56 762 PRO A C 1
ATOM 5930 O O . PRO A 1 762 ? -8.915 -3.193 52.107 1.00 95.56 762 PRO A O 1
ATOM 5933 N N . HIS A 1 763 ? -10.950 -4.059 52.462 1.00 96.38 763 HIS A N 1
ATOM 5934 C CA . HIS A 1 763 ? -11.610 -3.270 51.423 1.00 96.38 763 HIS A CA 1
ATOM 5935 C C . HIS A 1 763 ? -11.736 -1.790 51.811 1.00 96.38 763 HIS A C 1
ATOM 5937 O O . HIS A 1 763 ? -11.452 -0.906 51.001 1.00 96.38 763 HIS A O 1
ATOM 5943 N N . PHE A 1 764 ? -12.069 -1.491 53.070 1.00 95.50 764 PHE A N 1
ATOM 5944 C CA . PHE A 1 764 ? -12.062 -0.111 53.564 1.00 95.50 764 PHE A CA 1
ATOM 5945 C C . PHE A 1 764 ? -10.646 0.480 53.655 1.00 95.50 764 PHE A C 1
ATOM 5947 O O . PHE A 1 764 ? -10.461 1.656 53.335 1.00 95.50 764 PHE A O 1
ATOM 5954 N N . GLU A 1 765 ? -9.639 -0.312 54.036 1.00 95.62 765 GLU A N 1
ATOM 5955 C CA . GLU A 1 765 ? -8.227 0.098 54.009 1.00 95.62 765 GLU A CA 1
ATOM 5956 C C . GLU A 1 765 ? -7.771 0.430 52.579 1.00 95.62 765 GLU A C 1
ATOM 5958 O O . GLU A 1 765 ? -7.155 1.477 52.352 1.00 95.62 765 GLU A O 1
ATOM 5963 N N . ALA A 1 766 ? -8.125 -0.412 51.601 1.00 96.06 766 ALA A N 1
ATOM 5964 C CA . ALA A 1 766 ? -7.840 -0.173 50.190 1.00 96.06 766 ALA A CA 1
ATOM 5965 C C . ALA A 1 766 ? -8.531 1.102 49.679 1.00 96.06 766 ALA A C 1
ATOM 5967 O O . ALA A 1 766 ? -7.869 1.959 49.094 1.00 96.06 766 ALA A O 1
ATOM 5968 N N . ALA A 1 767 ? -9.827 1.280 49.954 1.00 95.81 767 ALA A N 1
ATOM 5969 C CA . ALA A 1 767 ? -10.575 2.479 49.569 1.00 95.81 767 ALA A CA 1
ATOM 5970 C C . ALA A 1 767 ? -9.980 3.761 50.187 1.00 95.81 767 ALA A C 1
ATOM 5972 O O . ALA A 1 767 ? -9.826 4.783 49.510 1.00 95.81 767 ALA A O 1
ATOM 5973 N N . ALA A 1 768 ? -9.581 3.709 51.462 1.00 94.81 768 ALA A N 1
ATOM 5974 C CA . ALA A 1 768 ? -8.915 4.822 52.130 1.00 94.81 768 ALA A CA 1
ATOM 5975 C C . ALA A 1 768 ? -7.542 5.111 51.506 1.00 94.81 768 ALA A C 1
ATOM 5977 O O . ALA A 1 768 ? -7.198 6.269 51.294 1.00 94.81 768 ALA A O 1
ATOM 5978 N N . SER A 1 769 ? -6.760 4.084 51.169 1.00 95.12 769 SER A N 1
ATOM 5979 C CA . SER A 1 769 ? -5.457 4.254 50.517 1.00 95.12 769 SER A CA 1
ATOM 5980 C C . SER A 1 769 ? -5.584 4.874 49.121 1.00 95.12 769 SER A C 1
ATOM 5982 O O . SER A 1 769 ? -4.876 5.833 48.811 1.00 95.12 769 SER A O 1
ATOM 5984 N N . LEU A 1 770 ? -6.532 4.391 48.312 1.00 92.56 770 LEU A N 1
ATOM 5985 C CA . LEU A 1 770 ? -6.779 4.861 46.944 1.00 92.56 770 LEU A CA 1
ATOM 5986 C C . LEU A 1 770 ? -7.243 6.324 46.889 1.00 92.56 770 LEU A C 1
ATOM 5988 O O . LEU A 1 770 ? -6.938 7.028 45.932 1.00 92.56 770 LEU A O 1
ATOM 5992 N N . THR A 1 771 ? -7.910 6.814 47.937 1.00 91.38 771 THR A N 1
ATOM 5993 C CA . THR A 1 771 ? -8.287 8.235 48.083 1.00 91.38 771 THR A CA 1
ATOM 5994 C C . THR A 1 771 ? -7.212 9.087 48.770 1.00 91.38 771 THR A C 1
ATOM 5996 O O . THR A 1 771 ? -7.447 10.247 49.119 1.00 91.38 771 THR A O 1
ATOM 5999 N N . GLY A 1 772 ? -6.021 8.530 49.020 1.00 89.69 772 GLY A N 1
ATOM 6000 C CA . GLY A 1 772 ? -4.950 9.200 49.762 1.00 89.69 772 GLY A CA 1
ATOM 6001 C C . GLY A 1 772 ? -5.305 9.492 51.225 1.00 89.69 772 GLY A C 1
ATOM 6002 O O . GLY A 1 772 ? -4.688 10.352 51.851 1.00 89.69 772 GLY A O 1
ATOM 6003 N N . GLY A 1 773 ? -6.321 8.813 51.762 1.00 87.94 773 GLY A N 1
ATOM 6004 C CA . GLY A 1 773 ? -6.833 8.988 53.115 1.00 87.94 773 GLY A CA 1
ATOM 6005 C C . GLY A 1 773 ? -7.459 10.356 53.343 1.00 87.94 773 GLY A C 1
ATOM 6006 O O . GLY A 1 773 ? -7.328 10.882 54.444 1.00 87.94 773 GLY A O 1
ATOM 6007 N N . LYS A 1 774 ? -8.064 10.951 52.308 1.00 86.75 774 LYS A N 1
ATOM 6008 C CA . LYS A 1 774 ? -8.637 12.303 52.357 1.00 86.75 774 LYS A CA 1
ATOM 6009 C C . LYS A 1 774 ? -10.156 12.337 52.437 1.00 86.75 774 LYS A C 1
ATOM 6011 O O . LYS A 1 774 ? -10.687 13.418 52.660 1.00 86.75 774 LYS A O 1
ATOM 6016 N N . GLU A 1 775 ? -10.838 11.203 52.276 1.00 89.62 775 GLU A N 1
ATOM 6017 C CA . GLU A 1 775 ? -12.302 11.148 52.268 1.00 89.62 775 GLU A CA 1
ATOM 6018 C C . GLU A 1 775 ? -12.878 10.781 53.643 1.00 89.62 775 GLU A C 1
ATOM 6020 O O . GLU A 1 775 ? -12.785 9.618 54.057 1.00 89.62 775 GLU A O 1
ATOM 6025 N N . PRO A 1 776 ? -13.500 11.738 54.368 1.00 87.56 776 PRO A N 1
ATOM 6026 C CA . PRO A 1 776 ? -13.958 11.515 55.738 1.00 87.56 776 PRO A CA 1
ATOM 6027 C C . PRO A 1 776 ? -14.980 10.386 55.876 1.00 87.56 776 PRO A C 1
ATOM 6029 O O . PRO A 1 776 ? -14.937 9.661 56.863 1.00 87.56 776 PRO A O 1
ATOM 6032 N N . ALA A 1 777 ? -15.859 10.193 54.887 1.00 86.69 777 ALA A N 1
ATOM 6033 C CA . ALA A 1 777 ? -16.873 9.137 54.911 1.00 86.69 777 ALA A CA 1
ATOM 6034 C C . ALA A 1 777 ? -16.249 7.728 54.895 1.00 86.69 777 ALA A C 1
ATOM 6036 O O . ALA A 1 777 ? -16.687 6.840 55.628 1.00 86.69 777 ALA A O 1
ATOM 6037 N N . ILE A 1 778 ? -15.184 7.532 54.108 1.00 92.56 778 ILE A N 1
ATOM 6038 C CA . ILE A 1 778 ? -14.452 6.259 54.052 1.00 92.56 778 ILE A CA 1
ATOM 6039 C C . ILE A 1 778 ? -13.730 6.015 55.377 1.00 92.56 778 ILE A C 1
ATOM 6041 O O . ILE A 1 778 ? -13.838 4.932 55.953 1.00 92.56 778 ILE A O 1
ATOM 6045 N N . LEU A 1 779 ? -13.038 7.035 55.892 1.00 92.94 779 LEU A N 1
ATOM 6046 C CA . LEU A 1 779 ? -12.318 6.946 57.163 1.00 92.94 779 LEU A CA 1
ATOM 6047 C C . LEU A 1 779 ? -13.263 6.704 58.346 1.00 92.94 779 LEU A C 1
ATOM 6049 O O . LEU A 1 779 ? -12.942 5.930 59.242 1.00 92.94 779 LEU A O 1
ATOM 6053 N N . GLN A 1 780 ? -14.443 7.323 58.344 1.00 91.00 780 GLN A N 1
ATOM 6054 C CA . GLN A 1 780 ? -15.455 7.123 59.375 1.00 91.00 780 GLN A CA 1
ATOM 6055 C C . GLN A 1 780 ? -15.932 5.669 59.416 1.00 91.00 780 GLN A C 1
ATOM 6057 O O . GLN A 1 780 ? -15.993 5.084 60.500 1.00 91.00 780 GLN A O 1
ATOM 6062 N N . MET A 1 781 ? -16.237 5.083 58.253 1.00 91.25 781 MET A N 1
ATOM 6063 C CA . MET A 1 781 ? -16.636 3.676 58.161 1.00 91.25 781 MET A CA 1
ATOM 6064 C C . MET A 1 781 ? -15.491 2.759 58.597 1.00 91.25 781 MET A C 1
ATOM 6066 O O . MET A 1 781 ? -15.705 1.889 59.436 1.00 91.25 781 MET A O 1
ATOM 6070 N N . LEU A 1 782 ? -14.263 3.010 58.131 1.00 94.69 782 LEU A N 1
ATOM 6071 C CA . LEU A 1 782 ? -13.080 2.243 58.528 1.00 94.69 782 LEU A CA 1
ATOM 6072 C C . LEU A 1 782 ? -12.837 2.285 60.048 1.00 94.69 782 LEU A C 1
ATOM 6074 O O . LEU A 1 782 ? -12.593 1.250 60.664 1.00 94.69 782 LEU A O 1
ATOM 6078 N N . ALA A 1 783 ? -12.955 3.460 60.673 1.00 93.88 783 ALA A N 1
ATOM 6079 C CA . ALA A 1 783 ? -12.822 3.607 62.120 1.00 93.88 783 ALA A CA 1
ATOM 6080 C C . ALA A 1 783 ? -13.914 2.846 62.889 1.00 93.88 783 ALA A C 1
ATOM 6082 O O . ALA A 1 783 ? -13.622 2.226 63.912 1.00 93.88 783 ALA A O 1
ATOM 6083 N N . GLY A 1 784 ? -15.153 2.859 62.384 1.00 92.31 784 GLY A N 1
ATOM 6084 C CA . GLY A 1 784 ? -16.246 2.047 62.920 1.00 92.31 784 GLY A CA 1
ATOM 6085 C C . GLY A 1 784 ? -15.916 0.557 62.890 1.00 92.31 784 GLY A C 1
ATOM 6086 O O . GLY A 1 784 ? -15.917 -0.087 63.935 1.00 92.31 784 GLY A O 1
ATOM 6087 N N . ILE A 1 785 ? -15.507 0.038 61.729 1.00 92.69 785 ILE A N 1
ATOM 6088 C CA . ILE A 1 785 ? -15.162 -1.382 61.573 1.00 92.69 785 ILE A CA 1
ATOM 6089 C C . ILE A 1 785 ? -13.954 -1.785 62.432 1.00 92.69 785 ILE A C 1
ATOM 6091 O O . ILE A 1 785 ? -13.941 -2.871 63.015 1.00 92.69 785 ILE A O 1
ATOM 6095 N N . TYR A 1 786 ? -12.942 -0.925 62.581 1.00 94.38 786 TYR A N 1
ATOM 6096 C CA . TYR A 1 786 ? -11.848 -1.196 63.518 1.00 94.38 786 TYR A CA 1
ATOM 6097 C C . TYR A 1 786 ? -12.337 -1.298 64.960 1.00 94.38 786 TYR A C 1
ATOM 6099 O O . TYR A 1 786 ? -11.863 -2.158 65.697 1.00 94.38 786 TYR A O 1
ATOM 6107 N N . SER A 1 787 ? -13.292 -0.463 65.365 1.00 91.38 787 SER A N 1
ATOM 6108 C CA . SER A 1 787 ? -13.893 -0.570 66.690 1.00 91.38 787 SER A CA 1
ATOM 6109 C C . SER A 1 787 ? -14.668 -1.879 66.860 1.00 91.38 787 SER A C 1
ATOM 6111 O O . SER A 1 787 ? -14.482 -2.565 67.862 1.00 91.38 787 SER A O 1
ATOM 6113 N N . ASP A 1 788 ? -15.488 -2.255 65.878 1.00 88.69 788 ASP A N 1
ATOM 6114 C CA . ASP A 1 788 ? -16.313 -3.473 65.916 1.00 88.69 788 ASP A CA 1
ATOM 6115 C C . ASP A 1 788 ? -15.478 -4.767 65.861 1.00 88.69 788 ASP A C 1
ATOM 6117 O O . ASP A 1 788 ? -15.906 -5.815 66.339 1.00 88.69 788 ASP A O 1
ATOM 6121 N N . THR A 1 789 ? -14.247 -4.693 65.344 1.00 91.12 789 THR A N 1
ATOM 6122 C CA . THR A 1 789 ? -13.266 -5.798 65.348 1.00 91.12 789 THR A CA 1
ATOM 6123 C C . THR A 1 789 ? -12.284 -5.747 66.528 1.00 91.12 789 THR A C 1
ATOM 6125 O O . THR A 1 789 ? -11.314 -6.503 66.555 1.00 91.12 789 THR A O 1
ATOM 6128 N N . GLY A 1 790 ? -12.502 -4.862 67.509 1.00 89.50 790 GLY A N 1
ATOM 6129 C CA . GLY A 1 790 ? -11.667 -4.734 68.712 1.00 89.50 790 GLY A CA 1
ATOM 6130 C C . GLY A 1 790 ? -10.308 -4.051 68.497 1.00 89.50 790 GLY A C 1
ATOM 6131 O O . GLY A 1 790 ? -9.490 -3.974 69.413 1.00 89.50 790 GLY A O 1
ATOM 6132 N N . GLN A 1 791 ? -10.050 -3.505 67.307 1.00 93.06 791 GLN A N 1
ATOM 6133 C CA . GLN A 1 791 ? -8.835 -2.764 66.954 1.00 93.06 791 GLN A CA 1
ATOM 6134 C C . GLN A 1 791 ? -8.934 -1.285 67.378 1.00 93.06 791 GLN A C 1
ATOM 6136 O O . GLN A 1 791 ? -8.716 -0.370 66.581 1.00 93.06 791 GLN A O 1
ATOM 6141 N N . TYR A 1 792 ? -9.247 -1.029 68.652 1.00 91.38 792 TYR A N 1
ATOM 6142 C CA . TYR A 1 792 ? -9.594 0.310 69.155 1.00 91.38 792 TYR A CA 1
ATOM 6143 C C . TYR A 1 792 ? -8.507 1.373 68.935 1.00 91.38 792 TYR A C 1
ATOM 6145 O O . TYR A 1 792 ? -8.824 2.521 68.634 1.00 91.38 792 TYR A O 1
ATOM 6153 N N . ALA A 1 793 ? -7.224 1.003 69.019 1.00 91.50 793 ALA A N 1
ATOM 6154 C CA . ALA A 1 793 ? -6.121 1.931 68.756 1.00 91.50 793 ALA A CA 1
ATOM 6155 C C . ALA A 1 793 ? -6.140 2.458 67.308 1.00 91.50 793 ALA A C 1
ATOM 6157 O O . ALA A 1 793 ? -5.982 3.657 67.085 1.00 91.50 793 ALA A O 1
ATOM 6158 N N . LYS A 1 794 ? -6.407 1.579 66.329 1.00 94.38 794 LYS A N 1
ATOM 6159 C CA . LYS A 1 794 ? -6.556 1.973 64.920 1.00 94.38 794 LYS A CA 1
ATOM 6160 C C . LYS A 1 794 ? -7.835 2.779 64.693 1.00 94.38 794 LYS A C 1
ATOM 6162 O O . LYS A 1 794 ? -7.813 3.751 63.946 1.00 94.38 794 LYS A O 1
ATOM 6167 N N . ALA A 1 795 ? -8.932 2.413 65.363 1.00 93.94 795 ALA A N 1
ATOM 6168 C CA . ALA A 1 795 ? -10.191 3.156 65.297 1.00 93.94 795 ALA A CA 1
ATOM 6169 C C . ALA A 1 795 ? -10.017 4.619 65.740 1.00 93.94 795 ALA A C 1
ATOM 6171 O O . ALA A 1 795 ? -10.494 5.528 65.063 1.00 93.94 795 ALA A O 1
ATOM 6172 N N . VAL A 1 796 ? -9.295 4.855 66.843 1.00 94.62 796 VAL A N 1
ATOM 6173 C CA . VAL A 1 796 ? -8.994 6.204 67.351 1.00 94.62 796 VAL A CA 1
ATOM 6174 C C . VAL A 1 796 ? -8.113 6.990 66.376 1.00 94.62 796 VAL A C 1
ATOM 6176 O O . VAL A 1 796 ? -8.421 8.151 66.111 1.00 94.62 796 VAL A O 1
ATOM 6179 N N . ASP A 1 797 ? -7.060 6.378 65.825 1.00 94.19 797 ASP A N 1
ATOM 6180 C CA . ASP A 1 797 ? -6.162 7.034 64.861 1.00 94.19 797 ASP A CA 1
ATOM 6181 C C . ASP A 1 797 ? -6.907 7.475 63.590 1.00 94.19 797 ASP A C 1
ATOM 6183 O O . ASP A 1 797 ? -6.883 8.647 63.208 1.00 94.19 797 ASP A O 1
ATOM 6187 N N . VAL A 1 798 ? -7.661 6.559 62.974 1.00 94.62 798 VAL A N 1
ATOM 6188 C CA . VAL A 1 798 ? -8.416 6.850 61.749 1.00 94.62 798 VAL A CA 1
ATOM 6189 C C . VAL A 1 798 ? -9.544 7.854 62.001 1.00 94.62 798 VAL A C 1
ATOM 6191 O O . VAL A 1 798 ? -9.741 8.760 61.190 1.00 94.62 798 VAL A O 1
ATOM 6194 N N . ALA A 1 799 ? -10.255 7.755 63.130 1.00 93.81 799 ALA A N 1
ATOM 6195 C CA . ALA A 1 799 ? -11.296 8.720 63.489 1.00 93.81 799 ALA A CA 1
ATOM 6196 C C . ALA A 1 799 ? -10.732 10.126 63.756 1.00 93.81 799 ALA A C 1
ATOM 6198 O O . ALA A 1 799 ? -11.374 11.110 63.390 1.00 93.81 799 ALA A O 1
ATOM 6199 N N . GLN A 1 800 ? -9.537 10.237 64.351 1.00 94.31 800 GLN A N 1
ATOM 6200 C CA . GLN A 1 800 ? -8.862 11.525 64.534 1.00 94.31 800 GLN A CA 1
ATOM 6201 C C . GLN A 1 800 ? -8.489 12.139 63.181 1.00 94.31 800 GLN A C 1
ATOM 6203 O O . GLN A 1 800 ? -8.803 13.298 62.937 1.00 94.31 800 GLN A O 1
ATOM 6208 N N . ARG A 1 801 ? -7.927 11.350 62.257 1.00 93.56 801 ARG A N 1
ATOM 6209 C CA . ARG A 1 801 ? -7.618 11.821 60.896 1.00 93.56 801 ARG A CA 1
ATOM 6210 C C . ARG A 1 801 ? -8.861 12.303 60.147 1.00 93.56 801 ARG A C 1
ATOM 6212 O O . ARG A 1 801 ? -8.814 13.339 59.489 1.00 93.56 801 ARG A O 1
ATOM 6219 N N . ALA A 1 802 ? -9.973 11.572 60.251 1.00 93.56 802 ALA A N 1
ATOM 6220 C CA . ALA A 1 802 ? -11.245 11.985 59.658 1.00 93.56 802 ALA A CA 1
ATOM 6221 C C . ALA A 1 802 ? -11.725 13.330 60.229 1.00 93.56 802 ALA A C 1
ATOM 6223 O O . ALA A 1 802 ? -12.183 14.190 59.474 1.00 93.56 802 ALA A O 1
ATOM 6224 N N . LEU A 1 803 ? -11.600 13.517 61.549 1.00 93.75 803 LEU A N 1
ATOM 6225 C CA . LEU A 1 803 ? -11.960 14.758 62.234 1.00 93.75 803 LEU A CA 1
ATOM 6226 C C . LEU A 1 803 ? -11.080 15.927 61.780 1.00 93.75 803 LEU A C 1
ATOM 6228 O O . LEU A 1 803 ? -11.617 16.978 61.444 1.00 93.75 803 LEU A O 1
ATOM 6232 N N . ASP A 1 804 ? -9.763 15.732 61.709 1.00 93.25 804 ASP A N 1
ATOM 6233 C CA . ASP A 1 804 ? -8.821 16.769 61.278 1.00 93.25 804 ASP A CA 1
ATOM 6234 C C . ASP A 1 804 ? -9.157 17.259 59.859 1.00 93.25 804 ASP A C 1
ATOM 6236 O O . ASP A 1 804 ? -9.144 18.460 59.587 1.00 93.25 804 ASP A O 1
ATOM 6240 N N . ILE A 1 805 ? -9.526 16.343 58.955 1.00 92.69 805 ILE A N 1
ATOM 6241 C CA . ILE A 1 805 ? -9.961 16.690 57.594 1.00 92.69 805 ILE A CA 1
ATOM 6242 C C . ILE A 1 805 ? -11.292 17.450 57.615 1.00 92.69 805 ILE A C 1
ATOM 6244 O O . ILE A 1 805 ? -11.434 18.442 56.900 1.00 92.69 805 ILE A O 1
ATOM 6248 N N . ALA A 1 806 ? -12.271 17.012 58.412 1.00 91.31 806 ALA A N 1
ATOM 6249 C CA . ALA A 1 806 ? -13.561 17.694 58.522 1.00 91.31 806 ALA A CA 1
ATOM 6250 C C . ALA A 1 806 ? -13.402 19.129 59.060 1.00 91.31 806 ALA A C 1
ATOM 6252 O O . ALA A 1 806 ? -14.007 20.062 58.531 1.00 91.31 806 ALA A O 1
ATOM 6253 N N . GLU A 1 807 ? -12.530 19.329 60.053 1.00 91.56 807 GLU A N 1
ATOM 6254 C CA . GLU A 1 807 ? -12.187 20.650 60.586 1.00 91.56 807 GLU A CA 1
ATOM 6255 C C . GLU A 1 807 ? -11.473 21.518 59.542 1.00 91.56 807 GLU A C 1
ATOM 6257 O O . GLU A 1 807 ? -11.844 22.678 59.360 1.00 91.56 807 GLU A O 1
ATOM 6262 N N . GLN A 1 808 ? -10.521 20.955 58.789 1.00 92.44 808 GLN A N 1
ATOM 6263 C CA . GLN A 1 808 ? -9.861 21.652 57.675 1.00 92.44 808 GLN A CA 1
ATOM 6264 C C . GLN A 1 808 ? -10.847 22.068 56.574 1.00 92.44 808 GLN A C 1
ATOM 6266 O O . GLN A 1 808 ? -10.709 23.147 55.999 1.00 92.44 808 GLN A O 1
ATOM 6271 N N . ARG A 1 809 ? -11.860 21.237 56.294 1.00 91.94 809 ARG A N 1
ATOM 6272 C CA . ARG A 1 809 ? -12.936 21.526 55.330 1.00 91.94 809 ARG A CA 1
ATOM 6273 C C . ARG A 1 809 ? -14.016 22.469 55.894 1.00 91.94 809 ARG A C 1
ATOM 6275 O O . ARG A 1 809 ? -14.923 22.837 55.156 1.00 91.94 809 ARG A O 1
ATOM 6282 N N . ASN A 1 810 ? -13.917 22.899 57.158 1.00 91.00 810 ASN A N 1
ATOM 6283 C CA . ASN A 1 810 ? -14.934 23.679 57.882 1.00 91.00 810 ASN A CA 1
ATOM 6284 C C . ASN A 1 810 ? -16.324 23.011 57.950 1.00 91.00 810 ASN A C 1
ATOM 6286 O O . ASN A 1 810 ? -17.336 23.693 58.134 1.00 91.00 810 ASN A O 1
ATOM 6290 N N . ASP A 1 811 ? -16.383 21.682 57.862 1.00 89.94 811 ASP A N 1
ATOM 6291 C CA . ASP A 1 811 ? -17.624 20.920 57.987 1.00 89.94 811 ASP A CA 1
ATOM 6292 C C . ASP A 1 811 ? -17.965 20.721 59.471 1.00 89.94 811 ASP A C 1
ATOM 6294 O O . ASP A 1 811 ? -17.541 19.769 60.134 1.00 89.94 811 ASP A O 1
ATOM 6298 N N . ARG A 1 812 ? -18.689 21.698 60.029 1.00 90.69 812 ARG A N 1
ATOM 6299 C CA . ARG A 1 812 ? -18.988 21.754 61.468 1.00 90.69 812 ARG A CA 1
ATOM 6300 C C . ARG A 1 812 ? -19.873 20.605 61.938 1.00 90.69 812 ARG A C 1
ATOM 6302 O O . ARG A 1 812 ? -19.698 20.151 63.069 1.00 90.69 812 ARG A O 1
ATOM 6309 N N . GLU A 1 813 ? -20.806 20.161 61.103 1.00 90.00 813 GLU A N 1
ATOM 6310 C CA . GLU A 1 813 ? -21.740 19.089 61.444 1.00 90.00 813 GLU A CA 1
ATOM 6311 C C . GLU A 1 813 ? -21.007 17.747 61.493 1.00 90.00 813 GLU A C 1
ATOM 6313 O O . GLU A 1 813 ? -21.061 17.040 62.504 1.00 90.00 813 GLU A O 1
ATOM 6318 N N . LEU A 1 814 ? -20.221 17.451 60.457 1.00 88.31 814 LEU A N 1
ATOM 6319 C CA . LEU A 1 814 ? -19.416 16.239 60.406 1.00 88.31 814 LEU A CA 1
ATOM 6320 C C . LEU A 1 814 ? -18.367 16.207 61.525 1.00 88.31 814 LEU A C 1
ATOM 6322 O O . LEU A 1 814 ? -18.215 15.191 62.204 1.00 88.31 814 LEU A O 1
ATOM 6326 N N . ALA A 1 815 ? -17.684 17.326 61.788 1.00 90.12 815 ALA A N 1
ATOM 6327 C CA . ALA A 1 815 ? -16.715 17.416 62.879 1.00 90.12 815 ALA A CA 1
ATOM 6328 C C . ALA A 1 815 ? -17.362 17.148 64.251 1.00 90.12 815 ALA A C 1
ATOM 6330 O O . ALA A 1 815 ? -16.768 16.488 65.107 1.00 90.12 815 ALA A O 1
ATOM 6331 N N . GLN A 1 816 ? -18.595 17.613 64.480 1.00 91.56 816 GLN A N 1
ATOM 6332 C CA . GLN A 1 816 ? -19.325 17.316 65.714 1.00 91.56 816 GLN A CA 1
ATOM 6333 C C . GLN A 1 816 ? -19.624 15.816 65.851 1.00 91.56 816 GLN A C 1
ATOM 6335 O O . GLN A 1 816 ? -19.369 15.239 66.913 1.00 91.56 816 GLN A O 1
ATOM 6340 N N . GLN A 1 817 ? -20.108 15.175 64.784 1.00 90.19 817 GLN A N 1
ATOM 6341 C CA . GLN A 1 817 ? -20.382 13.734 64.774 1.00 90.19 817 GLN A CA 1
ATOM 6342 C C . GLN A 1 817 ? -19.105 12.908 65.003 1.00 90.19 817 GLN A C 1
ATOM 6344 O O . GLN A 1 817 ? -19.086 11.983 65.820 1.00 90.19 817 GLN A O 1
ATOM 6349 N N . LEU A 1 818 ? -18.005 13.270 64.337 1.00 91.56 818 LEU A N 1
ATOM 6350 C CA . LEU A 1 818 ? -16.725 12.574 64.460 1.00 91.56 818 LEU A CA 1
ATOM 6351 C C . LEU A 1 818 ? -16.114 12.719 65.859 1.00 91.56 818 LEU A C 1
ATOM 6353 O O . LEU A 1 818 ? -15.585 11.737 66.380 1.00 91.56 818 LEU A O 1
ATOM 6357 N N . ARG A 1 819 ? -16.255 13.874 66.529 1.00 93.00 819 ARG A N 1
ATOM 6358 C CA . ARG A 1 819 ? -15.832 14.036 67.937 1.00 93.00 819 ARG A CA 1
ATOM 6359 C C . ARG A 1 819 ? -16.586 13.101 68.882 1.00 93.00 819 ARG A C 1
ATOM 6361 O O . ARG A 1 819 ? -15.975 12.524 69.787 1.00 93.00 819 ARG A O 1
ATOM 6368 N N . ALA A 1 820 ? -17.894 12.934 68.680 1.00 90.50 820 ALA A N 1
ATOM 6369 C CA . ALA A 1 820 ? -18.702 12.019 69.485 1.00 90.50 820 ALA A CA 1
ATOM 6370 C C . ALA A 1 820 ? -18.243 10.560 69.303 1.00 90.50 820 ALA A C 1
ATOM 6372 O O . ALA A 1 820 ? -17.982 9.865 70.289 1.00 90.50 820 ALA A O 1
ATOM 6373 N N . ASN A 1 821 ? -18.039 10.130 68.054 1.00 90.31 821 ASN A N 1
ATOM 6374 C CA . ASN A 1 821 ? -17.534 8.791 67.735 1.00 90.31 821 ASN A CA 1
ATOM 6375 C C . ASN A 1 821 ? -16.125 8.552 68.295 1.00 90.31 821 ASN A C 1
ATOM 6377 O O . ASN A 1 821 ? -15.874 7.521 68.915 1.00 90.31 821 ASN A O 1
ATOM 6381 N N . LEU A 1 822 ? -15.222 9.524 68.153 1.00 92.44 822 LEU A N 1
ATOM 6382 C CA . LEU A 1 822 ? -13.859 9.452 68.679 1.00 92.44 822 LEU A CA 1
ATOM 6383 C C . LEU A 1 822 ? -13.835 9.309 70.207 1.00 92.44 822 LEU A C 1
ATOM 6385 O O . LEU A 1 822 ? -13.042 8.538 70.749 1.00 92.44 822 LEU A O 1
ATOM 6389 N N . SER A 1 823 ? -14.720 10.023 70.907 1.00 91.69 823 SER A N 1
ATOM 6390 C CA . SER A 1 823 ? -14.848 9.937 72.367 1.00 91.69 823 SER A CA 1
ATOM 6391 C C . SER A 1 823 ? -15.316 8.544 72.800 1.00 91.69 823 SER A C 1
ATOM 6393 O O . SER A 1 823 ? -14.765 7.973 73.743 1.00 91.69 823 SER A O 1
ATOM 6395 N N . ARG A 1 824 ? -16.264 7.955 72.057 1.00 91.44 824 ARG A N 1
ATOM 6396 C CA . ARG A 1 824 ? -16.709 6.566 72.245 1.00 91.44 824 ARG A CA 1
ATOM 6397 C C . ARG A 1 824 ? -15.562 5.569 72.042 1.00 91.44 824 ARG A C 1
ATOM 6399 O O . ARG A 1 824 ? -15.317 4.756 72.930 1.00 91.44 824 ARG A O 1
ATOM 6406 N N . TYR A 1 825 ? -14.815 5.676 70.941 1.00 93.19 825 TYR A N 1
ATOM 6407 C CA . TYR A 1 825 ? -13.694 4.771 70.649 1.00 93.19 825 TYR A CA 1
ATOM 6408 C C . TYR A 1 825 ? -12.574 4.865 71.695 1.00 93.19 825 TYR A C 1
ATOM 6410 O O . TYR A 1 825 ? -12.029 3.842 72.109 1.00 93.19 825 TYR A O 1
ATOM 6418 N N . ARG A 1 826 ? -12.269 6.071 72.200 1.00 91.50 826 ARG A N 1
ATOM 6419 C CA . ARG A 1 826 ? -11.298 6.264 73.294 1.00 91.50 826 ARG A CA 1
ATOM 6420 C C . ARG A 1 826 ? -11.737 5.580 74.592 1.00 91.50 826 ARG A C 1
ATOM 6422 O O . ARG A 1 826 ? -10.902 4.984 75.267 1.00 91.50 826 ARG A O 1
ATOM 6429 N N . SER A 1 827 ? -13.027 5.627 74.926 1.00 89.44 827 SER A N 1
ATOM 6430 C CA . SER A 1 827 ? -13.574 4.943 76.107 1.00 89.44 827 SER A CA 1
ATOM 6431 C C . SER A 1 827 ? -13.530 3.414 75.970 1.00 89.44 827 SER A C 1
ATOM 6433 O O . SER A 1 827 ? -13.154 2.719 76.916 1.00 89.44 827 SER A O 1
ATOM 6435 N N . GLN A 1 828 ? -13.830 2.882 74.781 1.00 86.19 828 GLN A N 1
ATOM 6436 C CA . GLN A 1 828 ? -13.730 1.446 74.484 1.00 86.19 828 GLN A CA 1
ATOM 6437 C C . GLN A 1 828 ? -12.277 0.944 74.525 1.00 86.19 828 GLN A C 1
ATOM 6439 O O . GLN A 1 828 ? -12.007 -0.125 75.065 1.00 86.19 828 GLN A O 1
ATOM 6444 N N . MET A 1 829 ? -11.318 1.752 74.056 1.00 87.69 829 MET A N 1
ATOM 6445 C CA . MET A 1 829 ? -9.887 1.442 74.164 1.00 87.69 829 MET A CA 1
ATOM 6446 C C . MET A 1 829 ? -9.420 1.315 75.623 1.00 87.69 829 MET A C 1
ATOM 6448 O O . MET A 1 829 ? -8.613 0.444 75.931 1.00 87.69 829 MET A O 1
ATOM 6452 N N . GLN A 1 830 ? -9.924 2.172 76.518 1.00 81.75 830 GLN A N 1
ATOM 6453 C CA . GLN A 1 830 ? -9.569 2.158 77.944 1.00 81.75 830 GLN A CA 1
ATOM 6454 C C . GLN A 1 830 ? -10.192 0.981 78.707 1.00 81.75 830 GLN A C 1
ATOM 6456 O O . GLN A 1 830 ? -9.594 0.491 79.660 1.00 81.75 830 GLN A O 1
ATOM 6461 N N . THR A 1 831 ? -11.380 0.526 78.300 1.00 76.06 831 THR A N 1
ATOM 6462 C CA . THR A 1 831 ? -12.107 -0.579 78.952 1.00 76.06 831 THR A CA 1
ATOM 6463 C C . THR A 1 831 ? -11.703 -1.958 78.434 1.00 76.06 831 THR A C 1
ATOM 6465 O O . THR A 1 831 ? -11.736 -2.907 79.202 1.00 76.06 831 THR A O 1
ATOM 6468 N N . GLY A 1 832 ? -11.260 -2.081 77.177 1.00 61.28 832 GLY A N 1
ATOM 6469 C CA . GLY A 1 832 ? -10.742 -3.336 76.610 1.00 61.28 832 GLY A CA 1
ATOM 6470 C C . GLY A 1 832 ? -9.281 -3.672 76.958 1.00 61.28 832 GLY A C 1
ATOM 6471 O O . GLY A 1 832 ? -8.776 -4.688 76.491 1.00 61.28 832 GLY A O 1
ATOM 6472 N N . GLN A 1 833 ? -8.585 -2.813 77.717 1.00 52.03 833 GLN A N 1
ATOM 6473 C CA . GLN A 1 833 ? -7.227 -3.049 78.244 1.00 52.03 833 GLN A CA 1
ATOM 6474 C C . GLN A 1 833 ? -7.211 -3.569 79.699 1.00 52.03 833 GLN A C 1
ATOM 6476 O O . GLN A 1 833 ? -6.129 -3.836 80.226 1.00 52.03 833 GLN A O 1
ATOM 6481 N N . GLN A 1 834 ? -8.382 -3.697 80.337 1.00 42.06 834 GLN A N 1
ATOM 6482 C CA . GLN A 1 834 ? -8.600 -4.427 81.596 1.00 42.06 834 GLN A CA 1
ATOM 6483 C C . GLN A 1 834 ? -9.057 -5.850 81.291 1.00 42.06 834 GLN A C 1
ATOM 6485 O O . GLN A 1 834 ? -8.669 -6.751 82.068 1.00 42.06 834 GLN A O 1
#

Foldseek 3Di:
DDDDDDDDDDPDDPPPPDDQQDCWFQDPVRDTDHPPLSVQDFLDDDQVPDPFQKDWPPPAAQAEAELLADWAKGKMFGRPPLFQKKKKWKDLPPQDDIDIDIDRQAQDDAFFFDPVDDQFRDFDQDPVSRRMGIDTDPRVVVNVQQVSQEVTKMKIKMFGHNDPPDPDGSTIDIHIYGYYPDHLQFKKKFKWFQLHQDDPPPDDFLDQDLDDQVRQQVIFIWIDRSNDQAIATFDGDQSDDQKDWEAALQLFWIKIQGAFFPRNQQKIFTWTQFQATERAPVRIQGQQVQADVQGERKHWDQWYAFNVSFKIKTWIAQHPPHDAYSSFFKAAQCAPNSLQRRDMFGLFTFIWMAGPVVRDIGTQPQRRDRQKGWGLWDAFLVRFKIKIWIWGRDGQADPPQDRDHDFPGPSGDFTATFIWMWTCVVRNIHHIHTAAQRPPPQWHWHNWDAFNVRFKTKIWTGNGGDDQHQQIFIWMATNNHDHIDTAPQDGNGDKDQWEARSVRQKIKIWGCPSHSAIFIWMWGQDPVGHTGHIDTSPPPHNSSIHIGRIYTRPDHPSRYNHYHYLVSVLRVLVNVLVVCVVVLVLVVSLVSLVVSCVSPVLALVSLLSNLVSCVSVVNLVSSLVSLVSSCVNPVLQLSSLQSNLVSCVSVVNLVSSLVSLVSSCVSPVLQLSSLLSNLQSDVVVDDPNVSSLVSLVSSCVSPVLQLSSLQSNLLSCLVVVVLVSSLVSLVSSCVSPVLDLSSLQSNLVSCVVVVVLVVSQVSLVSSCVSVVVLDLVSLQVNLVSCVSVVVLVSSLVSLVSSLVNCVVVVVPVSNVVSVVSNVVSVVSNVVVVD